Protein AF-A0A8J6HE22-F1 (afdb_monomer_lite)

Structure (mmCIF, N/CA/C/O backbone):
data_AF-A0A8J6HE22-F1
#
_entry.id   AF-A0A8J6HE22-F1
#
loop_
_atom_site.group_PDB
_atom_site.id
_atom_site.type_symbol
_atom_site.label_atom_id
_atom_site.label_alt_id
_atom_site.label_comp_id
_atom_site.label_asym_id
_atom_site.label_entity_id
_atom_site.label_seq_id
_atom_site.pdbx_PDB_ins_code
_atom_site.Cartn_x
_atom_site.Cartn_y
_atom_site.Cartn_z
_atom_site.occupancy
_atom_site.B_iso_or_equiv
_atom_site.auth_seq_id
_atom_site.auth_comp_id
_atom_site.auth_asym_id
_atom_site.auth_atom_id
_atom_site.pdbx_PDB_model_num
ATOM 1 N N . MET A 1 1 ? -11.935 52.766 32.616 1.00 39.97 1 MET A N 1
ATOM 2 C CA . MET A 1 1 ? -11.431 52.903 31.228 1.00 39.97 1 MET A CA 1
ATOM 3 C C . MET A 1 1 ? -12.628 52.879 30.288 1.00 39.97 1 MET A C 1
ATOM 5 O O . MET A 1 1 ? -13.626 52.267 30.648 1.00 39.97 1 MET A O 1
ATOM 9 N N . GLY A 1 2 ? -12.591 53.626 29.182 1.00 38.62 2 GLY A N 1
ATOM 10 C CA . GLY A 1 2 ? -13.782 53.897 28.365 1.00 38.62 2 GLY A CA 1
ATOM 11 C C . GLY A 1 2 ? -14.165 52.766 27.407 1.00 38.62 2 GLY A C 1
ATOM 12 O O . GLY A 1 2 ? -13.297 52.061 26.900 1.00 38.62 2 GLY A O 1
ATOM 13 N N . CYS A 1 3 ? -15.462 52.638 27.118 1.00 46.25 3 CYS A N 1
ATOM 14 C CA . CYS A 1 3 ? -15.963 51.803 26.024 1.00 46.25 3 CYS A CA 1
ATOM 15 C C . CYS A 1 3 ? -15.715 52.510 24.683 1.00 46.25 3 CYS A C 1
ATOM 17 O O . CYS A 1 3 ? -16.585 53.217 24.178 1.00 46.25 3 CYS A O 1
ATOM 19 N N . ALA A 1 4 ? -14.515 52.345 24.126 1.00 43.78 4 ALA A N 1
ATOM 20 C CA . ALA A 1 4 ? -14.193 52.792 22.776 1.00 43.78 4 ALA A CA 1
ATOM 21 C C . ALA A 1 4 ? -14.476 51.667 21.767 1.00 43.78 4 ALA A C 1
ATOM 23 O O . ALA A 1 4 ? -14.020 50.541 21.937 1.00 43.78 4 ALA A O 1
ATOM 24 N N . VAL A 1 5 ? -15.258 52.012 20.745 1.00 49.03 5 VAL A N 1
ATOM 25 C CA . VAL A 1 5 ? -15.648 51.228 19.562 1.00 49.03 5 VAL A CA 1
ATOM 26 C C . VAL A 1 5 ? -14.655 50.115 19.184 1.00 49.03 5 VAL A C 1
ATOM 28 O O . VAL A 1 5 ? -13.551 50.406 18.732 1.00 49.03 5 VAL A O 1
ATOM 31 N N . SER A 1 6 ? -15.090 48.848 19.257 1.00 52.94 6 SER A N 1
ATOM 32 C CA . SER A 1 6 ? -14.436 47.754 18.521 1.00 52.94 6 SER A CA 1
ATOM 33 C C . SER A 1 6 ? -14.468 48.103 17.034 1.00 52.94 6 SER A C 1
ATOM 35 O O . SER A 1 6 ? 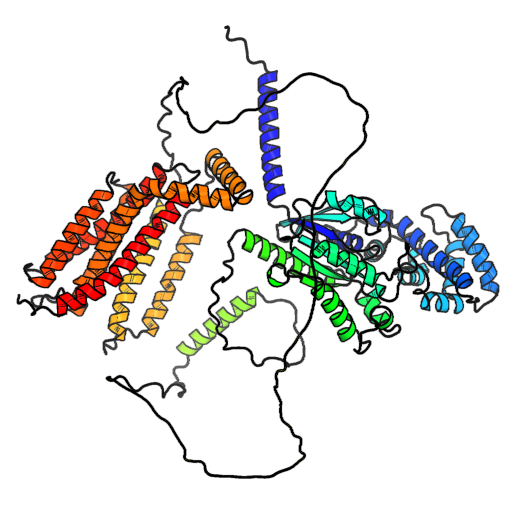-15.564 48.259 16.477 1.00 52.94 6 SER A O 1
ATOM 37 N N . THR A 1 7 ? -13.314 48.261 16.396 1.00 60.81 7 THR A N 1
ATOM 38 C CA . THR A 1 7 ? -13.259 48.725 15.009 1.00 60.81 7 THR A CA 1
ATOM 39 C C . THR A 1 7 ? -13.846 47.675 14.063 1.00 60.81 7 THR A C 1
ATOM 41 O O . THR A 1 7 ? -13.956 46.490 14.393 1.00 60.81 7 THR A O 1
ATOM 44 N N . THR A 1 8 ? -14.233 48.089 12.855 1.00 58.00 8 THR A N 1
ATOM 45 C CA . THR A 1 8 ? -14.614 47.137 11.798 1.00 58.00 8 THR A CA 1
ATOM 46 C C . THR A 1 8 ? -13.475 46.162 11.496 1.00 58.00 8 THR A C 1
ATOM 48 O O . THR A 1 8 ? -13.736 44.974 11.329 1.00 58.00 8 THR A O 1
ATOM 51 N N . GLY A 1 9 ? -12.222 46.629 11.562 1.00 59.81 9 GLY A N 1
ATOM 52 C CA . GLY A 1 9 ? -11.023 45.799 11.445 1.00 59.81 9 GLY A CA 1
ATOM 53 C C . GLY A 1 9 ? -10.932 44.684 12.492 1.00 59.81 9 GLY A C 1
ATOM 54 O O . GLY A 1 9 ? -10.594 43.561 12.134 1.00 59.81 9 GLY A O 1
ATOM 55 N N . ASP A 1 10 ? -11.306 44.934 13.752 1.00 68.25 10 ASP A N 1
ATOM 56 C CA . ASP A 1 10 ? -11.305 43.902 14.807 1.00 68.25 10 ASP A CA 1
ATOM 57 C C . ASP A 1 10 ? -12.350 42.806 14.538 1.00 68.25 10 ASP A C 1
ATOM 59 O O . ASP A 1 10 ? -12.111 41.616 14.776 1.00 68.25 10 ASP A O 1
ATOM 63 N N . LYS A 1 11 ? -13.515 43.192 14.000 1.00 72.94 11 LYS A N 1
ATOM 64 C CA . LYS A 1 11 ? -14.567 42.246 13.599 1.00 72.94 11 LYS A CA 1
ATOM 65 C C . LYS A 1 11 ? -14.156 41.444 12.368 1.00 72.94 11 LYS A C 1
ATOM 67 O O . LYS A 1 11 ? -14.253 40.221 12.399 1.00 72.94 11 LYS A O 1
ATOM 72 N N . GLU A 1 12 ? -13.612 42.095 11.342 1.00 79.06 12 GLU A N 1
ATOM 73 C CA . GLU A 1 12 ? -13.053 41.411 10.172 1.00 79.06 12 GLU A CA 1
ATOM 74 C C . GLU A 1 12 ? -11.907 40.464 10.548 1.00 79.06 12 GLU A C 1
ATOM 76 O O . GLU A 1 12 ? -11.854 39.346 10.045 1.00 79.06 12 GLU A O 1
ATOM 81 N N . ALA A 1 13 ? -11.006 40.861 11.450 1.00 78.81 13 ALA A N 1
ATOM 82 C CA . ALA A 1 13 ? -9.937 39.999 11.948 1.00 78.81 13 ALA A CA 1
ATOM 83 C C . ALA A 1 13 ? -10.504 38.785 12.702 1.00 78.81 13 ALA A C 1
ATOM 85 O O . ALA A 1 13 ? -10.056 37.659 12.482 1.00 78.81 13 ALA A O 1
ATOM 86 N N . THR A 1 14 ? -11.543 38.987 13.518 1.00 81.88 14 THR A N 1
ATOM 87 C CA . THR A 1 14 ? -12.257 37.904 14.212 1.00 81.88 14 THR A CA 1
ATOM 88 C C . THR A 1 14 ? -12.936 36.944 13.227 1.00 81.88 14 THR A C 1
ATOM 90 O O . THR A 1 14 ? -12.889 35.730 13.420 1.00 81.88 14 THR A O 1
ATOM 93 N N . GLU A 1 15 ? -13.549 37.447 12.154 1.00 86.38 15 GLU A N 1
ATOM 94 C CA . GLU A 1 15 ? -14.181 36.616 11.120 1.00 86.38 15 GLU A CA 1
ATOM 95 C C . GLU A 1 15 ? -13.159 35.885 10.241 1.00 86.38 15 GLU A C 1
ATOM 97 O O . GLU A 1 15 ? -13.361 34.712 9.925 1.00 86.38 15 GLU A O 1
ATOM 102 N N . ARG A 1 16 ? -12.026 36.524 9.919 1.00 88.94 16 ARG A N 1
ATOM 103 C CA . ARG A 1 16 ? -10.885 35.889 9.240 1.00 88.94 16 ARG A CA 1
ATOM 104 C C . ARG A 1 16 ? -10.274 34.786 10.106 1.00 88.94 16 ARG A C 1
ATOM 106 O O . ARG A 1 16 ? -10.070 33.695 9.584 1.00 88.94 16 ARG A O 1
ATOM 113 N N . SER A 1 17 ? -10.084 35.006 11.413 1.00 90.81 17 SER A N 1
ATOM 114 C CA . SER A 1 17 ? -9.669 33.948 12.353 1.00 90.81 17 SER A CA 1
ATOM 115 C C . SER A 1 17 ? -10.677 32.803 12.350 1.00 90.81 17 SER A C 1
ATOM 117 O O . SER A 1 17 ? -10.320 31.691 11.994 1.00 90.81 17 SER A O 1
ATOM 119 N N . LYS A 1 18 ? -11.971 33.081 12.564 1.00 89.56 18 LYS A N 1
ATOM 120 C CA . LYS A 1 18 ? -13.043 32.068 12.502 1.00 89.56 18 LYS A CA 1
ATOM 121 C C . LYS A 1 18 ? -13.182 31.375 11.143 1.00 89.56 18 LYS A C 1
ATOM 123 O O . LYS A 1 18 ? -13.880 30.364 11.057 1.00 89.56 18 LYS A O 1
ATOM 128 N N . LYS A 1 19 ? -12.613 31.914 10.061 1.00 91.75 19 LYS A N 1
ATOM 129 C CA . LYS A 1 19 ? -12.470 31.195 8.792 1.00 91.75 19 LYS A CA 1
ATOM 130 C C . LYS A 1 19 ? -11.248 30.277 8.841 1.00 91.75 19 LYS A C 1
ATOM 132 O O . LYS A 1 19 ? -11.425 29.080 8.665 1.00 91.75 19 LYS A O 1
ATOM 137 N N . ILE A 1 20 ? -10.071 30.805 9.176 1.00 91.81 20 ILE A N 1
ATOM 138 C CA . ILE A 1 20 ? -8.823 30.039 9.335 1.00 91.81 20 ILE A CA 1
ATOM 139 C C . ILE A 1 20 ? -9.019 28.858 10.301 1.00 91.81 20 ILE A C 1
ATOM 141 O O . ILE A 1 20 ? -8.655 27.740 9.968 1.00 91.81 20 ILE A O 1
ATOM 145 N N . ASP A 1 21 ? -9.685 29.059 11.438 1.00 90.00 21 ASP A N 1
ATOM 146 C CA . ASP A 1 21 ? -9.988 28.019 12.429 1.00 90.00 21 ASP A CA 1
ATOM 147 C C . ASP A 1 21 ? -10.912 26.912 11.879 1.00 90.00 21 ASP A C 1
ATOM 149 O O . ASP A 1 21 ? -10.826 25.762 12.311 1.00 90.00 21 ASP A O 1
ATOM 153 N N . ARG A 1 22 ? -11.796 27.227 10.919 1.00 89.19 22 ARG A N 1
ATOM 154 C CA . ARG A 1 22 ? -12.641 26.236 10.223 1.00 89.19 22 ARG A CA 1
ATOM 155 C C . ARG A 1 22 ? -11.882 25.528 9.109 1.00 89.19 22 ARG A C 1
ATOM 157 O O . ARG A 1 22 ? -11.981 24.308 9.011 1.00 89.19 22 ARG A O 1
ATOM 164 N N . ASP A 1 23 ? -11.112 26.271 8.321 1.00 88.12 23 ASP A N 1
ATOM 165 C CA . ASP A 1 23 ? -10.277 25.733 7.249 1.00 88.12 23 ASP A CA 1
ATOM 166 C C . ASP A 1 23 ? -9.243 24.747 7.849 1.00 88.12 23 ASP A C 1
ATOM 168 O O . ASP A 1 23 ? -9.162 23.603 7.408 1.00 88.12 23 ASP A O 1
ATOM 172 N N . LEU A 1 24 ? -8.583 25.113 8.960 1.00 88.38 24 LEU A N 1
ATOM 173 C CA . LEU A 1 24 ? -7.661 24.260 9.728 1.00 88.38 24 LEU A CA 1
ATOM 174 C C . LEU A 1 24 ? -8.322 23.010 10.331 1.00 88.38 24 LEU A C 1
ATOM 176 O O . LEU A 1 24 ? -7.697 21.951 10.351 1.00 88.38 24 LEU A O 1
ATOM 180 N N . ARG A 1 25 ? -9.569 23.094 10.822 1.00 80.69 25 ARG A N 1
ATOM 181 C CA . ARG A 1 25 ? -10.318 21.906 11.284 1.00 80.69 25 ARG A CA 1
ATOM 182 C C . ARG A 1 25 ? -10.608 20.962 10.120 1.00 80.69 25 ARG A C 1
ATOM 184 O O . ARG A 1 25 ? -10.301 19.777 10.210 1.00 80.69 25 ARG A O 1
ATOM 191 N N . ALA A 1 26 ? -11.123 21.493 9.012 1.00 80.06 26 ALA A N 1
ATOM 192 C CA . ALA A 1 26 ? -11.449 20.707 7.828 1.00 80.06 26 ALA A CA 1
ATOM 193 C C . ALA A 1 26 ? -10.200 20.099 7.160 1.00 80.06 26 ALA A C 1
ATOM 195 O O . ALA A 1 26 ? -10.283 19.008 6.596 1.00 80.06 26 ALA A O 1
ATOM 196 N N . ASP A 1 27 ? -9.057 20.790 7.190 1.00 77.31 27 ASP A N 1
ATOM 197 C CA . ASP A 1 27 ? -7.761 20.253 6.757 1.00 77.31 27 ASP A CA 1
ATOM 198 C C . ASP A 1 27 ? -7.246 19.193 7.745 1.00 77.31 27 ASP A C 1
ATOM 200 O O . ASP A 1 27 ? -6.730 18.164 7.316 1.00 77.31 27 ASP A O 1
ATOM 204 N N . GLY A 1 28 ? -7.436 19.387 9.055 1.00 80.56 28 GLY A N 1
ATOM 205 C CA . GLY A 1 28 ? -7.073 18.421 10.095 1.00 80.56 28 GLY A CA 1
ATOM 206 C C . GLY A 1 28 ? -7.845 17.101 10.004 1.00 80.56 28 GLY A C 1
ATOM 207 O O . GLY A 1 28 ? -7.243 16.033 10.093 1.00 80.56 28 GLY A O 1
ATOM 208 N N . GLU A 1 29 ? -9.156 17.151 9.760 1.00 77.94 29 GLU A N 1
ATOM 209 C CA . GLU A 1 29 ? -10.004 15.966 9.549 1.00 77.94 29 GLU A CA 1
ATOM 210 C C . GLU A 1 29 ? -9.627 15.207 8.266 1.00 77.94 29 GLU A C 1
ATOM 212 O O . GLU A 1 29 ? -9.533 13.974 8.268 1.00 77.94 29 GLU A O 1
ATOM 217 N N . ARG A 1 30 ? -9.317 15.933 7.181 1.00 74.00 30 ARG A N 1
ATOM 218 C CA . ARG A 1 30 ? -8.775 15.345 5.944 1.00 74.00 30 ARG A CA 1
ATOM 219 C C . ARG A 1 30 ? -7.392 14.724 6.175 1.00 74.00 30 ARG A C 1
ATOM 221 O O . ARG A 1 30 ? -7.173 13.579 5.801 1.00 74.00 30 ARG A O 1
ATOM 228 N N . ALA A 1 31 ? -6.487 15.407 6.872 1.00 74.00 31 ALA A N 1
ATOM 229 C CA . ALA A 1 31 ? -5.149 14.898 7.186 1.00 74.00 31 ALA A CA 1
ATOM 230 C C . ALA A 1 31 ? -5.146 13.709 8.170 1.00 74.00 31 ALA A C 1
ATOM 232 O O . ALA A 1 31 ? -4.191 12.930 8.172 1.00 74.00 31 ALA A O 1
ATOM 233 N N . ALA A 1 32 ? -6.192 13.559 8.992 1.00 73.19 32 ALA A N 1
ATOM 234 C CA . ALA A 1 32 ? -6.395 12.416 9.886 1.00 73.19 32 ALA A CA 1
ATOM 235 C C . ALA A 1 32 ? -7.007 11.187 9.183 1.00 73.19 32 ALA A C 1
ATOM 237 O O . ALA A 1 32 ? -6.865 10.071 9.679 1.00 73.19 32 ALA A O 1
ATOM 238 N N . SER A 1 33 ? -7.667 11.382 8.036 1.00 74.69 33 SER A N 1
ATOM 239 C CA . SER A 1 33 ? -8.229 10.317 7.187 1.00 74.69 33 SER A CA 1
ATOM 240 C C . SER A 1 33 ? -7.356 9.974 5.965 1.00 74.69 33 SER A C 1
ATOM 242 O O . SER A 1 33 ? -7.643 9.020 5.242 1.00 74.69 33 SER A O 1
ATOM 244 N N . GLU A 1 34 ? -6.264 10.713 5.755 1.00 84.62 34 GLU A N 1
ATOM 245 C CA . GLU A 1 34 ? -5.299 10.531 4.668 1.00 84.62 34 GLU A CA 1
ATOM 246 C C . GLU A 1 34 ? -4.306 9.384 4.944 1.00 84.62 34 GLU A C 1
ATOM 248 O O . GLU A 1 34 ? -3.526 9.412 5.900 1.00 84.62 34 GLU A O 1
ATOM 253 N N . VAL A 1 35 ? -4.281 8.387 4.056 1.00 87.94 35 VAL A N 1
ATOM 254 C CA . VAL A 1 35 ? -3.356 7.247 4.108 1.00 87.94 35 VAL A CA 1
ATOM 255 C C . VAL A 1 35 ? -2.028 7.620 3.449 1.00 87.94 35 VAL A C 1
ATOM 257 O O . VAL A 1 35 ? -1.958 7.853 2.241 1.00 87.94 35 VAL A O 1
ATOM 260 N N . LYS A 1 36 ? -0.947 7.633 4.235 1.00 90.44 36 LYS A N 1
ATOM 261 C CA . LYS A 1 36 ? 0.390 8.055 3.791 1.00 90.44 36 LYS A CA 1
ATOM 262 C C . LYS A 1 36 ? 1.243 6.851 3.406 1.00 90.44 36 LYS A C 1
ATOM 264 O O . LYS A 1 36 ? 1.572 6.017 4.255 1.00 90.44 36 LYS A O 1
ATOM 269 N N . LEU A 1 37 ? 1.602 6.774 2.124 1.00 92.12 37 LEU A N 1
ATOM 270 C CA . LEU A 1 37 ? 2.366 5.680 1.523 1.00 92.12 37 LEU A CA 1
ATOM 271 C C . LEU A 1 37 ? 3.752 6.148 1.085 1.00 92.12 37 LEU A C 1
ATOM 273 O O . LEU A 1 37 ? 3.875 7.043 0.253 1.00 92.12 37 LEU A O 1
ATOM 277 N N . LEU A 1 38 ? 4.800 5.506 1.597 1.00 94.31 38 LEU A N 1
ATOM 278 C CA . LEU A 1 38 ? 6.182 5.836 1.247 1.00 94.31 38 LEU A CA 1
ATOM 279 C C . LEU A 1 38 ? 6.786 4.763 0.329 1.00 94.31 38 LEU A C 1
ATOM 281 O O . LEU A 1 38 ? 6.935 3.608 0.740 1.00 94.31 38 LEU A O 1
ATOM 285 N N . LEU A 1 39 ? 7.154 5.136 -0.902 1.00 94.50 39 LEU A N 1
ATOM 286 C CA . LEU A 1 39 ? 7.828 4.240 -1.844 1.00 94.50 39 LEU A CA 1
ATOM 287 C C . LEU A 1 39 ? 9.339 4.227 -1.579 1.00 94.50 39 LEU A C 1
ATOM 289 O O . LEU A 1 39 ? 10.028 5.209 -1.837 1.00 94.50 39 LEU A O 1
ATOM 293 N N . LEU A 1 40 ? 9.886 3.101 -1.115 1.00 95.50 40 LEU A N 1
ATOM 294 C CA . LEU A 1 40 ? 11.324 2.938 -0.853 1.00 95.50 40 LEU A CA 1
ATOM 295 C C . LEU A 1 40 ? 11.959 1.866 -1.748 1.00 95.50 40 LEU A C 1
ATOM 297 O O . LEU A 1 40 ? 11.277 1.104 -2.428 1.00 95.50 40 LEU A O 1
ATOM 301 N N . GLY A 1 41 ? 13.291 1.828 -1.778 1.00 95.25 41 GLY A N 1
ATOM 302 C CA . GLY A 1 41 ? 14.076 0.842 -2.531 1.00 95.25 41 GLY A CA 1
ATOM 303 C C . GLY A 1 41 ? 15.144 1.473 -3.424 1.00 95.25 41 GLY A C 1
ATOM 304 O O . GLY A 1 41 ? 15.214 2.698 -3.555 1.00 95.25 41 GLY A O 1
ATOM 305 N N . ALA A 1 42 ? 15.970 0.627 -4.037 1.00 93.31 42 ALA A N 1
ATOM 306 C CA . ALA A 1 42 ? 17.164 1.020 -4.786 1.00 93.31 42 ALA A CA 1
ATOM 307 C C . ALA A 1 42 ? 16.882 1.906 -6.023 1.00 93.31 42 ALA A C 1
ATOM 309 O O . ALA A 1 42 ? 15.734 2.168 -6.407 1.00 93.31 42 ALA A O 1
ATOM 310 N N . GLY A 1 43 ? 17.949 2.379 -6.674 1.00 88.88 43 GLY 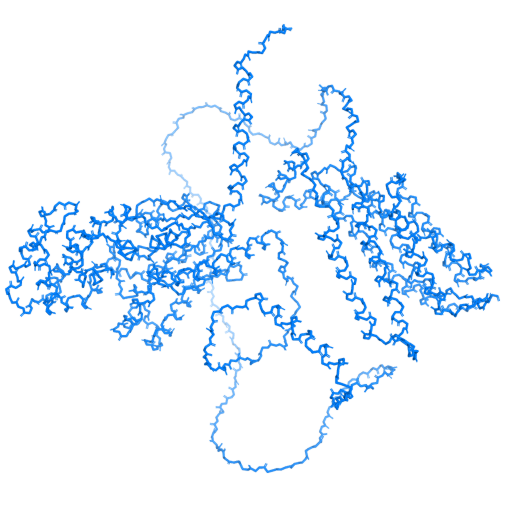A N 1
ATOM 311 C CA . GLY A 1 43 ? 17.852 2.974 -8.007 1.00 88.88 43 GLY A CA 1
ATOM 312 C C . GLY A 1 43 ? 17.174 2.008 -8.986 1.00 88.88 43 GLY A C 1
ATOM 313 O O . GLY A 1 43 ? 17.334 0.796 -8.883 1.00 88.88 43 GLY A O 1
ATOM 314 N N . GLU A 1 44 ? 16.385 2.543 -9.920 1.00 89.00 44 GLU A N 1
ATOM 315 C CA . GLU A 1 44 ? 15.758 1.773 -11.010 1.00 89.00 44 GLU A CA 1
ATOM 316 C C . GLU A 1 44 ? 14.773 0.661 -10.580 1.00 89.00 44 GLU A C 1
ATOM 318 O O . GLU A 1 44 ? 14.311 -0.095 -11.432 1.00 89.00 44 GLU A O 1
ATOM 323 N N . SER A 1 45 ? 14.387 0.552 -9.300 1.00 93.75 45 SER A N 1
ATOM 324 C CA . SER A 1 45 ? 13.510 -0.536 -8.821 1.00 93.75 45 SER A CA 1
ATOM 325 C C . SER A 1 45 ? 12.027 -0.424 -9.217 1.00 93.75 45 SER A C 1
ATOM 327 O O . SER A 1 45 ? 11.240 -1.330 -8.939 1.00 93.75 45 SER A O 1
ATOM 329 N N . GLY A 1 46 ? 11.643 0.654 -9.909 1.00 92.69 46 GLY A N 1
ATOM 330 C CA . GLY A 1 46 ? 10.307 0.851 -10.488 1.00 92.69 46 GLY A CA 1
ATOM 331 C C . GLY A 1 46 ? 9.316 1.665 -9.649 1.00 92.69 46 GLY A C 1
ATOM 332 O O . GLY A 1 46 ? 8.157 1.748 -10.041 1.00 92.69 46 GLY A O 1
ATOM 333 N N . LYS A 1 47 ? 9.749 2.301 -8.547 1.00 93.19 47 LYS A N 1
ATOM 334 C CA . LYS A 1 47 ? 8.906 3.185 -7.707 1.00 93.19 47 LYS A CA 1
ATOM 335 C C . LYS A 1 47 ? 8.099 4.202 -8.527 1.00 93.19 47 LYS A C 1
ATOM 337 O O . LYS A 1 47 ? 6.876 4.187 -8.499 1.00 93.19 47 LYS A O 1
ATOM 342 N N . SER A 1 48 ? 8.776 5.012 -9.338 1.00 93.31 48 SER A N 1
ATOM 343 C CA . SER A 1 48 ? 8.134 6.036 -10.172 1.00 93.31 48 SER A CA 1
ATOM 344 C C . SER A 1 48 ? 7.191 5.437 -11.224 1.00 93.31 48 SER A C 1
ATOM 346 O O . SER A 1 48 ? 6.196 6.055 -11.579 1.00 93.31 48 SER A O 1
ATOM 348 N N . THR A 1 49 ? 7.446 4.210 -11.695 1.00 93.81 49 THR A N 1
ATOM 349 C CA . THR A 1 49 ? 6.516 3.479 -12.574 1.00 93.81 49 THR A CA 1
ATOM 350 C C . THR A 1 49 ? 5.236 3.083 -11.831 1.00 93.81 49 THR A C 1
ATOM 352 O O . THR A 1 49 ? 4.162 3.140 -12.416 1.00 93.81 49 THR A O 1
ATOM 355 N N . ILE A 1 50 ? 5.317 2.752 -10.538 1.00 92.75 50 ILE A N 1
ATOM 356 C CA . ILE A 1 50 ? 4.140 2.478 -9.699 1.00 92.75 50 ILE A CA 1
ATOM 357 C C . ILE A 1 50 ? 3.316 3.756 -9.485 1.00 92.75 50 ILE A C 1
ATOM 359 O O . ILE A 1 50 ? 2.101 3.693 -9.627 1.00 92.75 50 ILE A O 1
ATOM 363 N N . VAL A 1 51 ? 3.940 4.923 -9.262 1.00 90.75 51 VAL A N 1
ATOM 364 C CA . VAL A 1 51 ? 3.207 6.213 -9.225 1.00 90.75 51 VAL A CA 1
ATOM 365 C C . VAL A 1 51 ? 2.487 6.481 -10.549 1.00 90.75 51 VAL A C 1
ATOM 367 O O . VAL A 1 51 ? 1.298 6.789 -10.550 1.00 90.75 51 VAL A O 1
ATOM 370 N N . LYS A 1 52 ? 3.171 6.288 -11.687 1.00 91.75 52 LYS A N 1
ATOM 371 C CA . LYS A 1 52 ? 2.556 6.413 -13.020 1.00 91.75 52 LYS A CA 1
ATOM 372 C C . LYS A 1 52 ? 1.357 5.467 -13.202 1.00 91.75 52 LYS A C 1
ATOM 374 O O . LYS A 1 52 ? 0.372 5.855 -13.822 1.00 91.75 52 LYS A O 1
ATOM 379 N N . GLN A 1 53 ? 1.401 4.257 -12.631 1.00 91.50 53 GLN A N 1
ATOM 380 C CA . GLN A 1 53 ? 0.248 3.346 -12.606 1.00 91.50 53 GLN A CA 1
ATOM 381 C C . GLN A 1 53 ? -0.888 3.845 -11.701 1.00 91.50 53 GLN A C 1
ATOM 383 O O . GLN A 1 53 ? -2.043 3.684 -12.079 1.00 91.50 53 GLN A O 1
ATOM 388 N N . MET A 1 54 ? -0.614 4.480 -10.553 1.00 88.38 54 MET A N 1
ATOM 389 C CA . MET A 1 54 ? -1.682 5.048 -9.708 1.00 88.38 54 MET A CA 1
ATOM 390 C C . MET A 1 54 ? -2.516 6.073 -10.487 1.00 88.38 54 MET A C 1
ATOM 392 O O . MET A 1 54 ? -3.741 6.000 -10.445 1.00 88.38 54 MET A O 1
ATOM 396 N N . LYS A 1 55 ? -1.878 6.936 -11.293 1.00 88.12 55 LYS A N 1
ATOM 397 C CA . LYS A 1 55 ? -2.596 7.868 -12.180 1.00 88.12 55 LYS A CA 1
ATOM 398 C C . LYS A 1 55 ? -3.462 7.152 -13.229 1.00 88.12 55 LYS A C 1
ATOM 400 O O . LYS A 1 55 ? -4.578 7.577 -13.511 1.00 88.12 55 LYS A O 1
ATOM 405 N N . ILE A 1 56 ? -2.975 6.047 -13.797 1.00 89.12 56 ILE A N 1
ATOM 406 C CA . ILE A 1 56 ? -3.713 5.246 -14.795 1.00 89.12 56 ILE A CA 1
ATOM 407 C C . ILE A 1 56 ? -4.904 4.492 -14.174 1.00 89.12 56 ILE A C 1
ATOM 409 O O . ILE A 1 56 ? -5.920 4.316 -14.842 1.00 89.12 56 ILE A O 1
ATOM 413 N N . ILE A 1 57 ? -4.797 4.047 -12.918 1.00 86.62 57 ILE A N 1
ATOM 414 C CA . ILE A 1 57 ? -5.794 3.177 -12.263 1.00 86.62 57 ILE A CA 1
ATOM 415 C C . ILE A 1 57 ? -6.809 3.977 -11.419 1.00 86.62 57 ILE A C 1
ATOM 417 O O . ILE A 1 57 ? -7.940 3.522 -11.233 1.00 86.62 57 ILE A O 1
ATOM 421 N N . HIS A 1 58 ? -6.427 5.146 -10.889 1.00 82.62 58 HIS A N 1
ATOM 422 C CA . HIS A 1 58 ? -7.212 5.904 -9.900 1.00 82.62 58 HIS A CA 1
ATOM 423 C C . HIS A 1 58 ? -7.528 7.361 -10.290 1.00 82.62 58 HIS A C 1
ATOM 425 O O . HIS A 1 58 ? -8.290 8.017 -9.582 1.00 82.62 58 HIS A O 1
ATOM 431 N N . GLU A 1 59 ? -6.999 7.861 -11.409 1.00 81.75 59 GLU A N 1
ATOM 432 C CA . GLU A 1 59 ? -7.386 9.147 -12.012 1.00 81.75 59 GLU A CA 1
ATOM 433 C C . GLU A 1 59 ? -7.937 8.915 -13.437 1.00 81.75 59 GLU A C 1
ATOM 435 O O . GLU A 1 59 ? -8.338 7.808 -13.794 1.00 81.75 59 GLU A O 1
ATOM 440 N N . THR A 1 60 ? -7.958 9.946 -14.287 1.00 82.81 60 THR A N 1
ATOM 441 C CA . THR A 1 60 ? -8.333 9.843 -15.711 1.00 82.81 60 THR A CA 1
ATOM 442 C C . THR A 1 60 ? -7.222 9.267 -16.604 1.00 82.81 60 THR A C 1
ATOM 444 O O . THR A 1 60 ? -7.356 9.269 -17.828 1.00 82.81 60 THR A O 1
ATOM 447 N N . GLY A 1 61 ? -6.117 8.787 -16.023 1.00 86.62 61 GLY A N 1
ATOM 448 C CA . GLY A 1 61 ? -4.899 8.434 -16.748 1.00 86.62 61 GLY A CA 1
ATOM 449 C C . GLY A 1 61 ? -4.152 9.655 -17.285 1.00 86.62 61 GLY A C 1
ATOM 450 O O . GLY A 1 61 ? -4.299 10.767 -16.779 1.00 86.62 61 GLY A O 1
ATOM 451 N N . TYR A 1 62 ? -3.322 9.437 -18.305 1.00 89.69 62 TYR A N 1
ATOM 452 C CA . TYR A 1 62 ? -2.605 10.517 -18.988 1.00 89.69 62 TYR A CA 1
ATOM 453 C C . TYR A 1 62 ? -3.452 11.113 -20.109 1.00 89.69 62 TYR A C 1
ATOM 455 O O . TYR A 1 62 ? -3.988 10.365 -20.934 1.00 89.69 62 TYR A O 1
ATOM 463 N N . SER A 1 63 ? -3.541 12.446 -20.156 1.00 92.06 63 SER A N 1
ATOM 464 C CA . SER A 1 63 ? -4.164 13.149 -21.283 1.00 92.06 63 SER A CA 1
ATOM 465 C C . SER A 1 63 ? -3.289 13.056 -22.542 1.00 92.06 63 SER A C 1
ATOM 467 O O . SER A 1 63 ? -2.111 12.693 -22.480 1.00 92.06 63 SER A O 1
ATOM 469 N N . LYS A 1 64 ? -3.846 13.400 -23.707 1.00 92.06 64 LYS A N 1
ATOM 470 C CA . LYS A 1 64 ? -3.095 13.420 -24.973 1.00 92.06 64 LYS A CA 1
ATOM 471 C C . LYS A 1 64 ? -1.941 14.432 -24.916 1.00 92.06 64 LYS A C 1
ATOM 473 O O . LYS A 1 64 ? -0.842 14.145 -25.379 1.00 92.06 64 LYS A O 1
ATOM 478 N N . GLU A 1 65 ? -2.201 15.577 -24.300 1.00 93.06 65 GLU A N 1
ATOM 479 C CA . GLU A 1 65 ? -1.295 16.708 -24.110 1.00 93.06 65 GLU A CA 1
ATOM 480 C C . GLU A 1 65 ? -0.182 16.357 -23.109 1.00 93.06 65 GLU A C 1
ATOM 482 O O . GLU A 1 65 ? 0.983 16.680 -23.331 1.00 93.06 65 GLU A O 1
ATOM 487 N N . GLU A 1 66 ? -0.505 15.625 -22.036 1.00 92.19 66 GLU A N 1
ATOM 488 C CA . GLU A 1 66 ? 0.499 15.080 -21.113 1.00 92.19 66 GLU A CA 1
ATOM 489 C C . GLU A 1 66 ? 1.365 14.003 -21.778 1.00 92.19 66 GLU A C 1
ATOM 491 O O . GLU A 1 66 ? 2.583 14.001 -21.614 1.00 92.19 66 GLU A O 1
ATOM 496 N N . CYS A 1 67 ? 0.769 13.099 -22.562 1.00 93.81 67 CYS A N 1
ATOM 497 C CA . CYS A 1 67 ? 1.520 12.124 -23.352 1.00 93.81 67 CYS A CA 1
ATOM 498 C C . CYS A 1 67 ? 2.485 12.805 -24.334 1.00 93.81 67 CYS A C 1
ATOM 500 O O . CYS A 1 67 ? 3.617 12.349 -24.490 1.00 93.81 67 CYS A O 1
ATOM 502 N N . GLU A 1 68 ? 2.077 13.909 -24.962 1.00 93.25 68 GLU A N 1
ATOM 503 C CA . GLU A 1 68 ? 2.927 14.692 -25.862 1.00 93.25 68 GLU A CA 1
ATOM 504 C C . GLU A 1 68 ? 4.132 15.320 -25.133 1.00 93.25 68 GLU A C 1
ATOM 506 O O . GLU A 1 68 ? 5.245 15.267 -25.655 1.00 93.25 68 GLU A O 1
ATOM 511 N N . GLN A 1 69 ? 3.981 15.762 -23.877 1.00 93.44 69 GLN A N 1
ATOM 512 C CA . GLN A 1 69 ? 5.109 16.214 -23.038 1.00 93.44 69 GLN A CA 1
ATOM 513 C C . GLN A 1 69 ? 6.144 15.106 -22.750 1.00 93.44 69 GLN A C 1
ATOM 515 O O . GLN A 1 69 ? 7.319 15.399 -22.532 1.00 93.44 69 GLN A O 1
ATOM 520 N N . TYR A 1 70 ? 5.760 13.824 -22.796 1.00 94.56 70 TYR A N 1
ATOM 521 C CA . TYR A 1 70 ? 6.707 12.704 -22.688 1.00 94.56 70 TYR A CA 1
ATOM 522 C C . TYR A 1 70 ? 7.425 12.368 -24.007 1.00 94.56 70 TYR A C 1
ATOM 524 O O . TYR A 1 70 ? 8.358 11.559 -23.990 1.00 94.56 70 TYR A O 1
ATOM 532 N N . ARG A 1 71 ? 7.050 12.968 -25.147 1.00 93.81 71 ARG A N 1
ATOM 533 C CA . ARG A 1 71 ? 7.636 12.661 -26.466 1.00 93.81 71 ARG A CA 1
ATOM 534 C C . ARG A 1 71 ? 9.153 12.933 -26.525 1.00 93.81 71 ARG A C 1
ATOM 536 O O . ARG A 1 71 ? 9.868 12.000 -26.904 1.00 93.81 71 ARG A O 1
ATOM 543 N N . PRO A 1 72 ? 9.683 14.079 -26.038 1.00 93.62 72 PRO A N 1
ATOM 544 C CA . PRO A 1 72 ? 11.129 14.296 -25.919 1.00 93.62 72 PRO A CA 1
ATOM 545 C C . PRO A 1 72 ? 11.835 13.248 -25.053 1.00 93.62 72 PRO A C 1
ATOM 547 O O . PRO A 1 72 ? 12.921 12.775 -25.389 1.00 93.62 72 PRO A O 1
ATOM 550 N N . VAL A 1 73 ? 11.196 12.828 -23.955 1.00 94.19 73 VAL A N 1
ATOM 551 C CA . VAL A 1 73 ? 11.754 11.839 -23.020 1.00 94.19 73 VAL A CA 1
ATOM 552 C C . VAL A 1 73 ? 11.856 10.460 -23.675 1.00 94.19 73 VAL A C 1
ATOM 554 O O . VAL A 1 73 ? 12.873 9.787 -23.512 1.00 94.19 73 VAL A O 1
ATOM 557 N N . VAL A 1 74 ? 10.848 10.046 -24.456 1.00 95.62 74 VAL A N 1
ATOM 558 C CA . VAL A 1 74 ? 10.895 8.801 -25.246 1.00 95.62 74 VAL A CA 1
ATOM 559 C C . VAL A 1 74 ? 12.039 8.846 -26.259 1.00 95.62 74 VAL A C 1
ATOM 561 O O . VAL A 1 74 ? 12.830 7.903 -26.320 1.00 95.62 74 VAL A O 1
ATOM 564 N N . TYR A 1 75 ? 12.170 9.930 -27.027 1.00 94.88 75 TYR A N 1
ATOM 565 C CA . TYR A 1 75 ? 13.231 10.066 -28.030 1.00 94.88 75 TYR A CA 1
ATOM 566 C C . TYR A 1 75 ? 14.623 10.025 -27.386 1.00 94.88 75 TYR A C 1
ATOM 568 O O . TYR A 1 75 ? 15.440 9.175 -27.743 1.00 94.88 75 TYR A O 1
ATOM 576 N N . SER A 1 76 ? 14.850 10.849 -26.359 1.00 93.12 76 SER A N 1
ATOM 577 C CA . SER A 1 76 ? 16.097 10.895 -25.585 1.00 93.12 76 SER A CA 1
ATOM 578 C C . SER A 1 76 ? 16.453 9.525 -24.990 1.00 93.12 76 SER A C 1
ATOM 580 O O . SER A 1 76 ? 17.564 9.030 -25.177 1.00 93.12 76 SER A O 1
ATOM 582 N N . ASN A 1 77 ? 15.488 8.829 -24.373 1.00 94.38 77 ASN A N 1
ATOM 583 C CA . ASN A 1 77 ? 15.670 7.459 -23.878 1.00 94.38 77 ASN A CA 1
ATOM 584 C C . ASN A 1 77 ? 16.050 6.463 -24.989 1.00 94.38 77 ASN A C 1
ATOM 586 O O . ASN A 1 77 ? 16.861 5.567 -24.747 1.00 94.38 77 ASN A O 1
ATOM 590 N N . THR A 1 78 ? 15.475 6.594 -26.186 1.00 95.38 78 THR A N 1
ATOM 591 C CA . THR A 1 78 ? 15.726 5.687 -27.320 1.00 95.38 78 THR A CA 1
ATOM 592 C C . THR A 1 78 ? 17.130 5.902 -27.892 1.00 95.38 78 THR A C 1
ATOM 594 O O . THR A 1 78 ? 17.885 4.942 -28.056 1.00 95.38 78 THR A O 1
ATOM 597 N N . ILE A 1 79 ? 17.517 7.164 -28.111 1.00 94.31 79 ILE A N 1
ATOM 598 C CA . ILE A 1 79 ? 18.843 7.564 -28.605 1.00 94.31 79 ILE A CA 1
ATOM 599 C C . ILE A 1 79 ? 19.932 7.154 -27.603 1.00 94.31 79 ILE A C 1
ATOM 601 O O . ILE A 1 79 ? 20.892 6.478 -27.979 1.00 94.31 79 ILE A O 1
ATOM 605 N N . GLN A 1 80 ? 19.760 7.478 -26.316 1.00 93.62 80 GLN A N 1
ATOM 606 C CA . GLN A 1 80 ? 20.710 7.108 -25.259 1.00 93.62 80 GLN A CA 1
ATOM 607 C C . GLN A 1 80 ? 20.852 5.587 -25.098 1.00 93.62 80 GLN A C 1
ATOM 609 O O . GLN A 1 80 ? 21.955 5.110 -24.836 1.00 93.62 80 GLN A O 1
ATOM 614 N N . SER A 1 81 ? 19.773 4.816 -25.292 1.00 95.88 81 SER A N 1
ATOM 615 C CA . SER A 1 81 ? 19.826 3.349 -25.207 1.00 95.88 81 SER A CA 1
ATOM 616 C C . SER A 1 81 ? 20.715 2.746 -26.296 1.00 95.88 81 SER A C 1
ATOM 618 O O . SER A 1 81 ? 21.589 1.943 -25.977 1.00 95.88 81 SER A O 1
ATOM 620 N N . LEU A 1 82 ? 20.565 3.163 -27.561 1.00 96.38 82 LEU A N 1
ATOM 621 C CA . LEU A 1 82 ? 21.464 2.695 -28.623 1.00 96.38 82 LEU A CA 1
ATOM 622 C C . LEU A 1 82 ? 22.894 3.210 -28.407 1.00 96.38 82 LEU A C 1
ATOM 624 O O . LEU A 1 82 ? 23.847 2.448 -28.540 1.00 96.38 82 LEU A O 1
ATOM 628 N N . MET A 1 83 ? 23.054 4.474 -28.004 1.00 94.56 83 MET A N 1
ATOM 629 C CA . MET A 1 83 ? 24.363 5.072 -27.728 1.00 94.56 83 MET A CA 1
ATOM 630 C C . MET A 1 83 ? 25.143 4.321 -26.635 1.00 94.56 83 MET A C 1
ATOM 632 O O . MET A 1 83 ? 26.363 4.194 -26.739 1.00 94.56 83 MET A O 1
ATOM 636 N N . ALA A 1 84 ? 24.461 3.789 -25.616 1.00 95.69 84 ALA A N 1
ATOM 637 C CA . ALA A 1 84 ? 25.069 2.933 -24.600 1.00 95.69 84 ALA A CA 1
ATOM 638 C C . ALA A 1 84 ? 25.541 1.586 -25.180 1.00 95.69 84 ALA A C 1
ATOM 640 O O . ALA A 1 84 ? 26.678 1.193 -24.932 1.00 95.69 84 ALA A O 1
ATOM 641 N N . ILE A 1 85 ? 24.719 0.922 -26.002 1.00 97.56 85 ILE A N 1
ATOM 642 C CA . ILE A 1 85 ? 25.056 -0.369 -26.634 1.00 97.56 85 ILE A CA 1
ATOM 643 C C . ILE A 1 85 ? 26.266 -0.217 -27.573 1.00 97.56 85 ILE A C 1
ATOM 645 O O . ILE A 1 85 ? 27.230 -0.969 -27.462 1.00 97.56 85 ILE A O 1
ATOM 649 N N . ILE A 1 86 ? 26.280 0.799 -28.444 1.00 96.31 86 ILE A N 1
ATOM 650 C CA . ILE A 1 86 ? 27.403 1.027 -29.374 1.00 96.31 86 ILE A CA 1
ATOM 651 C C . ILE A 1 86 ? 28.703 1.386 -28.626 1.00 96.31 86 ILE A C 1
ATOM 653 O O . ILE A 1 86 ? 29.786 0.982 -29.045 1.00 96.31 86 ILE A O 1
ATOM 657 N N . ARG A 1 87 ? 28.631 2.092 -27.486 1.00 95.31 87 ARG A N 1
ATOM 658 C CA . ARG A 1 87 ? 29.807 2.314 -26.618 1.00 95.31 87 ARG A CA 1
ATOM 659 C C . ARG A 1 87 ? 30.289 1.014 -25.965 1.00 95.31 87 ARG A C 1
ATOM 661 O O . ARG A 1 87 ? 31.495 0.772 -25.922 1.00 95.31 87 ARG A O 1
ATOM 668 N N . ALA A 1 88 ? 29.366 0.167 -25.515 1.00 96.56 88 ALA A N 1
ATOM 669 C CA . ALA A 1 88 ? 29.687 -1.121 -24.911 1.00 96.56 88 ALA A CA 1
ATOM 670 C C . ALA A 1 88 ? 30.321 -2.111 -25.903 1.00 96.56 88 ALA A C 1
ATOM 672 O O . ALA A 1 88 ? 31.184 -2.884 -25.497 1.00 96.56 88 ALA A O 1
ATOM 673 N N . MET A 1 89 ? 29.995 -2.056 -27.202 1.00 96.44 89 MET A N 1
ATOM 674 C CA . MET A 1 89 ? 30.676 -2.861 -28.233 1.00 96.44 89 MET A CA 1
ATOM 675 C C . MET A 1 89 ? 32.197 -2.660 -28.214 1.00 96.44 89 MET A C 1
ATOM 677 O O . MET A 1 89 ? 32.947 -3.635 -28.177 1.00 96.44 89 MET A O 1
ATOM 681 N N . GLY A 1 90 ? 32.657 -1.405 -28.144 1.00 93.06 90 GLY A N 1
ATOM 682 C CA . GLY A 1 90 ? 34.085 -1.081 -28.062 1.00 93.06 90 GLY A CA 1
ATOM 683 C C . GLY A 1 90 ? 34.749 -1.540 -26.757 1.00 93.06 90 GLY A C 1
ATOM 684 O O . GLY A 1 90 ? 35.907 -1.949 -26.768 1.00 93.06 90 GLY A O 1
ATOM 685 N N . GLN A 1 91 ? 34.015 -1.528 -25.639 1.00 92.25 91 GLN A N 1
ATOM 686 C CA . GLN A 1 91 ? 34.504 -2.014 -24.340 1.00 92.25 91 GLN A CA 1
ATOM 687 C C . GLN A 1 91 ? 34.605 -3.547 -24.302 1.00 92.25 91 GLN A C 1
ATOM 689 O O . GLN A 1 91 ? 35.622 -4.096 -23.881 1.00 92.25 91 GLN A O 1
ATOM 694 N N . LEU A 1 92 ? 33.570 -4.240 -24.787 1.00 95.00 92 LEU A N 1
ATOM 695 C CA . LEU A 1 92 ? 33.463 -5.703 -24.804 1.00 95.00 92 LEU A CA 1
ATOM 696 C C . LEU A 1 92 ? 34.202 -6.365 -25.981 1.00 95.00 92 LEU A C 1
ATOM 698 O O . LEU A 1 92 ? 34.195 -7.595 -26.069 1.00 95.00 92 LEU A O 1
ATOM 702 N N . ARG A 1 93 ? 34.821 -5.563 -26.863 1.00 95.50 93 ARG A N 1
ATOM 703 C CA . ARG A 1 93 ? 35.498 -5.974 -28.108 1.00 95.50 93 ARG A CA 1
ATOM 704 C C . ARG A 1 93 ? 34.598 -6.830 -29.005 1.00 95.50 93 ARG A C 1
ATOM 706 O O . ARG A 1 93 ? 34.957 -7.934 -29.400 1.00 95.50 93 ARG A O 1
ATOM 713 N N . ILE A 1 94 ? 33.399 -6.314 -29.268 1.00 96.12 94 ILE A N 1
ATOM 714 C CA . ILE A 1 94 ? 32.422 -6.905 -30.185 1.00 96.12 94 ILE A CA 1
ATOM 715 C C . ILE A 1 94 ? 32.426 -6.064 -31.459 1.00 96.12 94 ILE A C 1
ATOM 717 O O . ILE A 1 94 ? 31.992 -4.913 -31.437 1.00 96.12 94 ILE A O 1
ATOM 721 N N . ASP A 1 95 ? 32.917 -6.636 -32.554 1.00 95.88 95 ASP A N 1
ATOM 722 C CA . ASP A 1 95 ? 32.881 -5.997 -33.868 1.00 95.88 95 ASP A CA 1
ATOM 723 C C . ASP A 1 95 ? 31.459 -5.988 -34.458 1.00 95.88 95 ASP A C 1
ATOM 725 O O . ASP A 1 95 ? 30.589 -6.777 -34.075 1.00 95.88 95 ASP A O 1
ATOM 729 N N . PHE A 1 96 ? 31.217 -5.090 -35.416 1.00 96.56 96 PHE A N 1
ATOM 730 C CA . PHE A 1 96 ? 30.014 -5.135 -36.249 1.00 96.56 96 PHE A CA 1
ATOM 731 C C . PHE A 1 96 ? 30.070 -6.331 -37.202 1.00 96.56 96 PHE A C 1
ATOM 733 O O . PHE A 1 96 ? 31.134 -6.651 -37.734 1.00 96.56 96 PHE A O 1
ATOM 740 N N . ALA A 1 97 ? 28.924 -6.959 -37.468 1.00 95.31 97 ALA A N 1
ATOM 741 C CA . ALA A 1 97 ? 28.861 -8.063 -38.425 1.00 95.31 97 ALA A CA 1
ATOM 742 C C . ALA A 1 97 ? 28.989 -7.574 -39.881 1.00 95.31 97 ALA A C 1
ATOM 744 O O . ALA A 1 97 ? 29.567 -8.265 -40.719 1.00 95.31 97 ALA A O 1
ATOM 745 N N . ASP A 1 98 ? 28.493 -6.369 -40.173 1.00 93.19 98 ASP A N 1
ATOM 746 C CA . ASP A 1 98 ? 28.782 -5.620 -41.399 1.00 93.19 98 ASP A CA 1
ATOM 747 C C . ASP A 1 98 ? 29.781 -4.480 -41.091 1.00 93.19 98 ASP A C 1
ATOM 749 O O . ASP A 1 98 ? 29.416 -3.515 -40.414 1.00 93.19 98 ASP A O 1
ATOM 753 N N . PRO A 1 99 ? 31.031 -4.523 -41.600 1.00 91.81 99 PRO A N 1
ATOM 754 C CA . PRO A 1 99 ? 32.030 -3.483 -41.343 1.00 91.81 99 PRO A CA 1
ATOM 755 C C . PRO A 1 99 ? 31.609 -2.061 -41.748 1.00 91.81 99 PRO A C 1
ATOM 757 O O . PRO A 1 99 ? 32.079 -1.098 -41.140 1.00 91.81 99 PRO A O 1
ATOM 760 N N . SER A 1 100 ? 30.689 -1.891 -42.709 1.00 91.50 100 SER A N 1
ATOM 761 C CA . SER A 1 100 ? 30.177 -0.562 -43.085 1.00 91.50 100 SER A CA 1
ATOM 762 C C . SER A 1 100 ? 29.356 0.097 -41.966 1.00 91.50 100 SER A C 1
ATOM 764 O O . SER A 1 100 ? 29.208 1.324 -41.928 1.00 91.50 100 SER A O 1
ATOM 766 N N . ARG A 1 101 ? 28.889 -0.688 -40.981 1.00 93.00 101 ARG A N 1
ATOM 767 C CA . ARG A 1 101 ? 28.242 -0.162 -39.775 1.00 93.00 101 ARG A CA 1
ATOM 768 C C . ARG A 1 101 ? 29.171 0.683 -38.909 1.00 93.00 101 ARG A C 1
ATOM 770 O O . ARG A 1 101 ? 28.662 1.525 -38.175 1.00 93.00 101 ARG A O 1
ATOM 777 N N . ALA A 1 102 ? 30.495 0.554 -39.030 1.00 93.31 102 ALA A N 1
ATOM 778 C CA . ALA A 1 102 ? 31.438 1.400 -38.298 1.00 93.31 102 ALA A CA 1
ATOM 779 C C . ALA A 1 102 ? 31.299 2.892 -38.667 1.00 93.31 102 ALA A C 1
ATOM 781 O O . ALA A 1 102 ? 31.301 3.752 -37.783 1.00 93.31 102 ALA A O 1
ATOM 782 N N . ASP A 1 103 ? 31.106 3.216 -39.950 1.00 93.69 103 ASP A N 1
ATOM 783 C CA . ASP A 1 103 ? 30.889 4.599 -40.394 1.00 93.69 103 ASP A CA 1
ATOM 784 C C . ASP A 1 103 ? 29.464 5.089 -40.117 1.00 93.69 103 ASP A C 1
ATOM 786 O O . ASP A 1 103 ? 29.271 6.241 -39.728 1.00 93.69 103 ASP A O 1
ATOM 790 N N . ILE A 1 104 ? 28.470 4.200 -40.193 1.00 95.19 104 ILE A N 1
ATOM 791 C CA . ILE A 1 104 ? 27.094 4.488 -39.753 1.00 95.19 104 ILE A CA 1
ATOM 792 C C . ILE A 1 104 ? 27.062 4.789 -38.243 1.00 95.19 104 ILE A C 1
ATOM 794 O O . ILE A 1 104 ? 26.341 5.687 -37.815 1.00 95.19 104 ILE A O 1
ATOM 798 N N . ALA A 1 105 ? 27.873 4.103 -37.431 1.00 94.81 105 ALA A N 1
ATOM 799 C CA . ALA A 1 105 ? 28.014 4.367 -36.001 1.00 94.81 105 ALA A CA 1
ATOM 800 C C . ALA A 1 105 ? 28.680 5.725 -35.731 1.00 94.81 105 ALA A C 1
ATOM 802 O O . ALA A 1 105 ? 28.194 6.479 -34.888 1.00 94.81 105 ALA A O 1
ATOM 803 N N . ARG A 1 106 ? 29.739 6.082 -36.477 1.00 93.94 106 ARG A N 1
ATOM 804 C CA . ARG A 1 106 ? 30.357 7.423 -36.425 1.00 93.94 106 ARG A CA 1
ATOM 805 C C . ARG A 1 106 ? 29.331 8.514 -36.743 1.00 93.94 106 ARG A C 1
ATOM 807 O O . ARG A 1 106 ? 29.157 9.427 -35.940 1.00 93.94 106 ARG A O 1
ATOM 814 N N . GLN A 1 107 ? 28.598 8.374 -37.851 1.00 93.94 107 GLN A N 1
ATOM 815 C CA . GLN A 1 107 ? 27.524 9.297 -38.238 1.00 93.94 107 GLN A CA 1
ATOM 816 C C . GLN A 1 107 ? 26.430 9.375 -37.164 1.00 93.94 107 GLN A C 1
ATOM 818 O O . GLN A 1 107 ? 26.017 10.472 -36.797 1.00 93.94 107 GLN A O 1
ATOM 823 N N . PHE A 1 108 ? 26.009 8.238 -36.599 1.00 95.19 108 PHE A N 1
ATOM 824 C CA . PHE A 1 108 ? 25.038 8.200 -35.506 1.00 95.19 108 PHE A CA 1
ATOM 825 C C . PHE A 1 108 ? 25.514 9.003 -34.289 1.00 95.19 108 PHE A C 1
ATOM 827 O O . PHE A 1 108 ? 24.737 9.804 -33.782 1.00 95.19 108 PHE A O 1
ATOM 834 N N . PHE A 1 109 ? 26.772 8.875 -33.847 1.00 93.94 109 PHE A N 1
ATOM 835 C CA . PHE A 1 109 ? 27.291 9.699 -32.747 1.00 93.94 109 PHE A CA 1
ATOM 836 C C . PHE A 1 109 ? 27.302 11.194 -33.083 1.00 93.94 109 PHE A C 1
ATOM 838 O O . PHE A 1 109 ? 26.969 11.995 -32.210 1.00 93.94 109 PHE A O 1
ATOM 845 N N . THR A 1 110 ? 27.637 11.580 -34.318 1.00 91.62 110 THR A N 1
ATOM 846 C CA . THR A 1 110 ? 27.607 12.988 -34.742 1.00 91.62 110 THR A CA 1
ATOM 847 C C . THR A 1 110 ? 26.181 13.536 -34.698 1.00 91.62 110 THR A C 1
ATOM 849 O O . THR A 1 110 ? 25.935 14.528 -34.019 1.00 91.62 110 THR A O 1
ATOM 852 N N . TYR A 1 111 ? 25.225 12.858 -35.340 1.00 89.50 111 TYR A N 1
ATOM 853 C CA . TYR A 1 111 ? 23.826 13.300 -35.385 1.00 89.50 111 TYR A CA 1
ATOM 854 C C . TYR A 1 111 ? 23.171 13.262 -33.994 1.00 89.50 111 TYR A C 1
ATOM 856 O O . TYR A 1 111 ? 22.501 14.212 -33.608 1.00 89.50 111 TYR A O 1
ATOM 864 N N . ALA A 1 112 ? 23.416 12.220 -33.194 1.00 89.12 112 ALA A N 1
ATOM 865 C CA . ALA A 1 112 ? 22.887 12.096 -31.833 1.00 89.12 112 ALA A CA 1
ATOM 866 C C . ALA A 1 112 ? 23.517 13.068 -30.817 1.00 89.12 112 ALA A C 1
ATOM 868 O O . ALA A 1 112 ? 22.984 13.203 -29.719 1.00 89.12 112 ALA A O 1
ATOM 869 N N . SER A 1 113 ? 24.637 13.720 -31.154 1.00 85.75 113 SER A N 1
ATOM 870 C CA . SER A 1 113 ? 25.228 14.801 -30.344 1.00 85.75 113 SER A CA 1
ATOM 871 C C . SER A 1 113 ? 24.875 16.200 -30.863 1.00 85.75 113 SER A C 1
ATOM 873 O O . SER A 1 113 ? 25.133 17.176 -30.166 1.00 85.75 113 SER A O 1
ATOM 875 N N . ALA A 1 114 ? 24.314 16.300 -32.073 1.00 82.88 114 ALA A N 1
ATOM 876 C CA . ALA A 1 114 ? 23.862 17.548 -32.687 1.00 82.88 114 ALA A CA 1
ATOM 877 C C . ALA A 1 114 ? 22.333 17.731 -32.633 1.00 82.88 114 ALA A C 1
ATOM 879 O O . ALA A 1 114 ? 21.848 18.832 -32.870 1.00 82.88 114 ALA A O 1
ATOM 880 N N . ALA A 1 115 ? 21.575 16.671 -32.339 1.00 78.06 115 ALA A N 1
ATOM 881 C CA . ALA A 1 115 ? 20.131 16.735 -32.150 1.00 78.06 115 ALA A CA 1
ATOM 882 C C . ALA A 1 115 ? 19.766 17.513 -30.874 1.00 78.06 115 ALA A C 1
ATOM 884 O O . ALA A 1 115 ? 20.303 17.238 -29.799 1.00 78.06 115 ALA A O 1
ATOM 885 N N . GLU A 1 116 ? 18.826 18.452 -30.990 1.00 73.25 116 GLU A N 1
ATOM 886 C CA . GLU A 1 116 ? 18.291 19.203 -29.850 1.00 73.25 116 GLU A CA 1
ATOM 887 C C . GLU A 1 116 ? 17.425 18.314 -28.933 1.00 73.25 116 GLU A C 1
ATOM 889 O O . GLU A 1 116 ? 16.942 17.247 -29.336 1.00 73.25 116 GLU A O 1
ATOM 894 N N . GLU A 1 117 ? 17.222 18.735 -27.675 1.00 68.00 117 GLU A N 1
ATOM 895 C CA . GLU A 1 117 ? 16.467 17.963 -26.677 1.00 68.00 117 GLU A CA 1
ATOM 896 C C . GLU A 1 117 ? 14.976 17.841 -27.034 1.00 68.00 117 GLU A C 1
ATOM 898 O O . GLU A 1 117 ? 14.126 18.600 -26.575 1.00 68.00 117 GLU A O 1
ATOM 903 N N . GLY A 1 118 ? 14.649 16.814 -27.816 1.00 67.56 118 GLY A N 1
ATOM 904 C CA . GLY A 1 118 ? 13.277 16.455 -28.159 1.00 67.56 118 GLY A CA 1
ATOM 905 C C . GLY A 1 118 ? 13.025 16.168 -29.630 1.00 67.56 118 GLY A C 1
ATOM 906 O O . GLY A 1 118 ? 11.898 15.811 -29.971 1.00 67.56 118 GLY A O 1
ATOM 907 N N . GLU A 1 119 ? 14.046 16.246 -30.483 1.00 81.94 119 GLU A N 1
ATOM 908 C CA . GLU A 1 119 ? 13.935 15.863 -31.890 1.00 81.94 119 GLU A CA 1
ATOM 909 C C . GLU A 1 119 ? 14.396 14.421 -32.164 1.00 81.94 119 GLU A C 1
ATOM 911 O O . GLU A 1 119 ? 15.215 13.838 -31.453 1.00 81.94 119 GLU A O 1
ATOM 916 N N . LEU A 1 120 ? 13.845 13.831 -33.227 1.00 88.31 120 LEU A N 1
ATOM 917 C CA . LEU A 1 120 ? 14.218 12.513 -33.742 1.00 88.31 120 LEU A CA 1
ATOM 918 C C . LEU A 1 120 ? 14.105 12.548 -35.271 1.00 88.31 120 LEU A C 1
ATOM 920 O O . LEU A 1 120 ? 13.080 12.184 -35.847 1.00 88.31 120 LEU A O 1
ATOM 924 N N . THR A 1 121 ? 15.149 13.062 -35.921 1.00 90.75 121 THR A N 1
ATOM 925 C CA . THR A 1 121 ? 15.162 13.302 -37.371 1.00 90.75 121 THR A CA 1
ATOM 926 C C . THR A 1 121 ? 15.146 12.000 -38.175 1.00 90.75 121 THR A C 1
ATOM 928 O O . THR A 1 121 ? 15.627 10.955 -37.726 1.00 90.75 121 THR A O 1
ATOM 931 N N . THR A 1 122 ? 14.609 12.049 -39.398 1.00 90.44 122 THR A N 1
ATOM 932 C CA . THR A 1 122 ? 14.489 10.874 -40.278 1.00 90.44 122 THR A CA 1
ATOM 933 C C . THR A 1 122 ? 15.843 10.215 -40.553 1.00 90.44 122 THR A C 1
ATOM 935 O O . THR A 1 122 ? 15.938 8.988 -40.532 1.00 90.44 122 THR A O 1
ATOM 938 N N . ASP A 1 123 ? 16.904 11.006 -40.730 1.00 91.44 123 ASP A N 1
ATOM 939 C CA . ASP A 1 123 ? 18.263 10.495 -40.934 1.00 91.44 123 ASP A CA 1
ATOM 940 C C . ASP A 1 123 ? 18.795 9.770 -39.698 1.00 91.44 123 ASP A C 1
ATOM 942 O O . ASP A 1 123 ? 19.275 8.639 -39.807 1.00 91.44 123 ASP A O 1
ATOM 946 N N . LEU A 1 124 ? 18.625 10.358 -38.507 1.00 93.31 124 LEU A N 1
ATOM 947 C CA . LEU A 1 124 ? 19.007 9.719 -37.249 1.00 93.31 124 LEU A CA 1
ATOM 948 C C . LEU A 1 124 ? 18.276 8.378 -37.076 1.00 93.31 124 LEU A C 1
ATOM 950 O O . LEU A 1 124 ? 18.905 7.370 -36.763 1.00 93.31 124 LEU A O 1
ATOM 954 N N . VAL A 1 125 ? 16.977 8.323 -37.383 1.00 94.69 125 VAL A N 1
ATOM 955 C CA . VAL A 1 125 ? 16.179 7.084 -37.368 1.00 94.69 125 VAL A CA 1
ATOM 956 C C . VAL A 1 125 ? 16.704 6.047 -38.365 1.00 94.69 125 VAL A C 1
ATOM 958 O O . VAL A 1 125 ? 16.775 4.863 -38.028 1.00 94.69 125 VAL A O 1
ATOM 961 N N . MET A 1 126 ? 17.087 6.451 -39.580 1.00 95.06 126 MET A N 1
ATOM 962 C CA . MET A 1 126 ? 17.657 5.536 -40.576 1.00 95.06 126 MET A CA 1
ATOM 963 C C . MET A 1 126 ? 19.001 4.953 -40.122 1.00 95.06 126 MET A C 1
ATOM 965 O O . MET A 1 126 ? 19.233 3.756 -40.309 1.00 95.06 126 MET A O 1
ATOM 969 N N . LEU A 1 127 ? 19.861 5.756 -39.489 1.00 96.19 127 LEU A N 1
ATOM 970 C CA . LEU A 1 127 ? 21.109 5.283 -38.879 1.00 96.19 127 LEU A CA 1
ATOM 971 C C . LEU A 1 127 ? 20.814 4.308 -37.724 1.00 96.19 127 LEU A C 1
ATOM 973 O O . LEU A 1 127 ? 21.361 3.205 -37.694 1.00 96.19 127 LEU A O 1
ATOM 977 N N . MET A 1 128 ? 19.886 4.660 -36.826 1.00 96.88 128 MET A N 1
ATOM 978 C CA . MET A 1 128 ? 19.488 3.821 -35.687 1.00 96.88 128 MET A CA 1
ATOM 979 C C . MET A 1 128 ? 18.928 2.461 -36.115 1.00 96.88 128 MET A C 1
ATOM 981 O O . MET A 1 128 ? 19.328 1.444 -35.552 1.00 96.88 128 MET A O 1
ATOM 985 N N . LYS A 1 129 ? 18.054 2.411 -37.132 1.00 96.75 129 LYS A N 1
ATOM 986 C CA . LYS A 1 129 ? 17.513 1.148 -37.670 1.00 96.75 129 LYS A CA 1
ATOM 987 C C . LYS A 1 129 ? 18.613 0.272 -38.275 1.00 96.75 129 LYS A C 1
ATOM 989 O O . LYS A 1 129 ? 18.679 -0.914 -37.961 1.00 96.75 129 LYS A O 1
ATOM 994 N N . LYS A 1 130 ? 19.509 0.851 -39.089 1.00 96.38 130 LYS A N 1
ATOM 995 C CA . LYS A 1 130 ? 20.637 0.121 -39.701 1.00 96.38 130 LYS A CA 1
ATOM 996 C C . LYS A 1 130 ? 21.560 -0.496 -38.647 1.00 96.38 130 LYS A C 1
ATOM 998 O O . LYS A 1 130 ? 21.992 -1.632 -38.833 1.00 96.38 130 LYS A O 1
ATOM 1003 N N . LEU A 1 131 ? 21.843 0.229 -37.562 1.00 97.25 131 LEU A N 1
ATOM 1004 C CA . LEU A 1 131 ? 22.653 -0.261 -36.442 1.00 97.25 131 LEU A CA 1
ATOM 1005 C C . LEU A 1 131 ? 21.916 -1.325 -35.625 1.00 97.25 131 LEU A C 1
ATOM 1007 O O . LEU A 1 131 ? 22.470 -2.389 -35.387 1.00 97.25 131 LEU A O 1
ATOM 1011 N N . TRP A 1 132 ? 20.661 -1.090 -35.235 1.00 97.56 132 TRP A N 1
ATOM 1012 C CA . TRP A 1 132 ? 19.901 -2.038 -34.410 1.00 97.56 132 TRP A CA 1
ATOM 1013 C C . TRP A 1 132 ? 19.672 -3.396 -35.098 1.00 97.56 132 TRP A C 1
ATOM 1015 O O . TRP A 1 132 ? 19.561 -4.417 -34.424 1.00 97.56 132 TRP A O 1
ATOM 1025 N N . GLN A 1 133 ? 19.660 -3.427 -36.432 1.00 96.50 133 GLN A N 1
ATOM 1026 C CA . GLN A 1 133 ? 19.584 -4.653 -37.233 1.00 96.50 133 GLN A CA 1
ATOM 1027 C C . GLN A 1 133 ? 20.912 -5.431 -37.351 1.00 96.50 133 GLN A C 1
ATOM 1029 O O . GLN A 1 133 ? 20.898 -6.533 -37.893 1.00 96.50 133 GLN A O 1
ATOM 1034 N N . ASP A 1 134 ? 22.051 -4.898 -36.893 1.00 97.56 134 ASP A N 1
ATOM 1035 C CA . ASP A 1 134 ? 23.345 -5.586 -37.000 1.00 97.56 134 ASP A CA 1
ATOM 1036 C C . ASP A 1 134 ? 23.489 -6.714 -35.948 1.00 97.56 134 ASP A C 1
ATOM 1038 O O . ASP A 1 134 ? 23.308 -6.468 -34.749 1.00 97.56 134 ASP A O 1
ATOM 1042 N N . PRO A 1 135 ? 23.851 -7.949 -36.350 1.00 97.38 135 PRO A N 1
ATOM 1043 C CA . PRO A 1 135 ? 24.072 -9.058 -35.420 1.00 97.38 135 PRO A CA 1
ATOM 1044 C C . PRO A 1 135 ? 25.105 -8.804 -34.308 1.00 97.38 135 PRO A C 1
ATOM 1046 O O . PRO A 1 135 ? 24.941 -9.343 -33.214 1.00 97.38 135 PRO A O 1
ATOM 1049 N N . GLY A 1 136 ? 26.133 -7.978 -34.532 1.00 96.94 136 GLY A N 1
ATOM 1050 C CA . GLY A 1 136 ? 27.102 -7.579 -33.504 1.00 96.94 136 GLY A CA 1
ATOM 1051 C C . GLY A 1 136 ? 26.489 -6.644 -32.457 1.00 96.94 136 GLY A C 1
ATOM 1052 O O . GLY A 1 136 ? 26.712 -6.814 -31.256 1.00 96.94 136 GLY A O 1
ATOM 1053 N N . VAL A 1 137 ? 25.621 -5.722 -32.886 1.00 97.56 137 VAL A N 1
ATOM 1054 C CA . VAL A 1 137 ? 24.823 -4.867 -31.984 1.00 97.56 137 VAL A CA 1
ATOM 1055 C C . VAL A 1 137 ? 23.849 -5.712 -31.155 1.00 97.56 137 VAL A C 1
ATOM 1057 O O . VAL A 1 137 ? 23.749 -5.517 -29.942 1.00 97.56 137 VAL A O 1
ATOM 1060 N N . GLN A 1 138 ? 23.191 -6.704 -31.765 1.00 97.25 138 GLN A N 1
ATOM 1061 C CA . GLN A 1 138 ? 22.322 -7.651 -31.051 1.00 97.25 138 GLN A CA 1
ATOM 1062 C C . GLN A 1 138 ? 23.098 -8.546 -30.069 1.00 97.25 138 GLN A C 1
ATOM 1064 O O . GLN A 1 138 ? 22.647 -8.757 -28.943 1.00 97.25 138 GLN A O 1
ATOM 1069 N N . LEU A 1 139 ? 24.296 -9.014 -30.433 1.00 96.00 139 LEU A N 1
ATOM 1070 C CA . LEU A 1 139 ? 25.186 -9.763 -29.537 1.00 96.00 139 LEU A CA 1
ATOM 1071 C C . LEU A 1 139 ? 25.645 -8.912 -28.339 1.00 96.00 139 LEU A C 1
ATOM 1073 O O . LEU A 1 139 ? 25.706 -9.403 -27.211 1.00 96.00 139 LEU A O 1
ATOM 1077 N N . CYS A 1 140 ? 25.923 -7.625 -28.557 1.00 96.81 140 CYS A N 1
ATOM 1078 C CA . CYS A 1 140 ? 26.233 -6.687 -27.482 1.00 96.81 140 CYS A CA 1
ATOM 1079 C C . CYS A 1 140 ? 25.021 -6.412 -26.579 1.00 96.81 140 CYS A C 1
ATOM 1081 O O . CYS A 1 140 ? 25.165 -6.351 -25.355 1.00 96.81 140 CYS A O 1
ATOM 1083 N N . PHE A 1 141 ? 23.815 -6.311 -27.144 1.00 95.88 141 PHE A N 1
ATOM 1084 C CA . PHE A 1 141 ? 22.580 -6.206 -26.365 1.00 95.88 141 PHE A CA 1
ATOM 1085 C C . PHE A 1 141 ? 22.309 -7.472 -25.533 1.00 95.88 141 PHE A C 1
ATOM 1087 O O . PHE A 1 141 ? 21.972 -7.368 -24.358 1.00 95.88 141 PHE A O 1
ATOM 1094 N N . ALA A 1 142 ? 22.558 -8.671 -26.068 1.00 93.25 142 ALA A N 1
ATOM 1095 C CA . ALA A 1 142 ? 22.455 -9.920 -25.304 1.00 93.25 142 ALA A CA 1
ATOM 1096 C C . ALA A 1 142 ? 23.433 -9.988 -24.107 1.00 93.25 142 ALA A C 1
ATOM 1098 O O . ALA A 1 142 ? 23.179 -10.703 -23.136 1.00 93.25 142 ALA A O 1
ATOM 1099 N N . ARG A 1 143 ? 24.525 -9.209 -24.144 1.00 93.69 143 ARG A N 1
ATOM 1100 C CA . ARG A 1 143 ? 25.503 -9.034 -23.056 1.00 93.69 143 ARG A CA 1
ATOM 1101 C C . ARG A 1 143 ? 25.241 -7.798 -22.180 1.00 93.69 143 ARG A C 1
ATOM 1103 O O . ARG A 1 143 ? 26.103 -7.415 -21.394 1.00 93.69 143 ARG A O 1
ATOM 1110 N N . SER A 1 144 ? 24.041 -7.204 -22.217 1.00 92.62 144 SER A N 1
ATOM 1111 C CA . SER A 1 144 ? 23.687 -5.980 -21.466 1.00 92.62 144 SER A CA 1
ATOM 1112 C C . SER A 1 144 ? 23.730 -6.072 -19.934 1.00 92.62 144 SER A C 1
ATOM 1114 O O . SER A 1 144 ? 23.408 -5.095 -19.263 1.00 92.62 144 SER A O 1
ATOM 1116 N N . ARG A 1 145 ? 24.112 -7.219 -19.355 1.00 89.69 145 ARG A N 1
ATOM 1117 C CA . ARG A 1 145 ? 24.448 -7.331 -17.925 1.00 89.69 145 ARG A CA 1
ATOM 1118 C C . ARG A 1 145 ? 25.851 -6.812 -17.587 1.00 89.69 145 ARG A C 1
ATOM 1120 O O . ARG A 1 145 ? 26.124 -6.518 -16.431 1.00 89.69 145 ARG A O 1
ATOM 1127 N N . GLU A 1 146 ? 26.727 -6.711 -18.587 1.00 91.81 146 GLU A N 1
ATOM 1128 C CA . GLU A 1 146 ? 28.147 -6.354 -18.437 1.00 91.81 146 GLU A CA 1
ATOM 1129 C C . GLU A 1 146 ? 28.391 -4.832 -18.504 1.00 91.81 146 GLU A C 1
ATOM 1131 O O . GLU A 1 146 ? 29.522 -4.379 -18.368 1.00 91.81 146 GLU A O 1
ATOM 1136 N N . TYR A 1 147 ? 27.337 -4.033 -18.708 1.00 93.19 147 TYR A N 1
ATOM 1137 C CA . TYR A 1 147 ? 27.373 -2.569 -18.742 1.00 93.19 147 TYR A CA 1
ATOM 1138 C C . TYR A 1 147 ? 26.031 -1.974 -18.290 1.00 93.19 147 TYR A C 1
ATOM 1140 O O . TYR A 1 147 ? 25.042 -2.679 -18.096 1.00 93.19 147 TYR A O 1
ATOM 1148 N N . GLN A 1 148 ? 25.979 -0.654 -18.100 1.00 92.25 148 GLN A N 1
ATOM 1149 C CA . GLN A 1 148 ? 24.782 0.033 -17.609 1.00 92.25 148 GLN A CA 1
ATOM 1150 C C . GLN A 1 148 ? 23.827 0.378 -18.768 1.00 92.25 148 GLN A C 1
ATOM 1152 O O . GLN A 1 148 ? 24.026 1.370 -19.471 1.00 92.25 148 GLN A O 1
ATOM 1157 N N . LEU A 1 149 ? 22.772 -0.425 -18.951 1.00 93.81 149 LEU A N 1
ATOM 1158 C CA . LEU A 1 149 ? 21.703 -0.203 -19.937 1.00 93.81 149 LEU A CA 1
ATOM 1159 C C . LEU A 1 149 ? 20.334 0.009 -19.260 1.00 93.81 149 LEU A C 1
ATOM 1161 O O . LEU A 1 149 ? 20.128 -0.343 -18.101 1.00 93.81 149 LEU A O 1
ATOM 1165 N N . ASN A 1 150 ? 19.385 0.607 -19.984 1.00 90.88 150 ASN A N 1
ATOM 1166 C CA . ASN A 1 150 ? 18.004 0.769 -19.538 1.00 90.88 150 ASN A CA 1
ATOM 1167 C C . ASN A 1 150 ? 17.123 -0.414 -19.980 1.00 90.88 150 ASN A C 1
ATOM 1169 O O . ASN A 1 150 ? 17.099 -0.731 -21.166 1.00 90.88 150 ASN A O 1
ATOM 1173 N N . ASP A 1 151 ? 16.324 -0.986 -19.074 1.00 90.06 151 ASP A N 1
ATOM 1174 C CA . ASP A 1 151 ? 15.411 -2.109 -19.366 1.00 90.06 151 ASP A CA 1
ATOM 1175 C C . ASP A 1 151 ? 14.486 -1.850 -20.574 1.00 90.06 151 ASP A C 1
ATOM 1177 O O . ASP A 1 151 ? 14.199 -2.751 -21.360 1.00 90.06 151 ASP A O 1
ATOM 1181 N N . SER A 1 152 ? 14.033 -0.603 -20.759 1.00 93.19 152 SER A N 1
ATOM 1182 C CA . SER A 1 152 ? 13.151 -0.211 -21.869 1.00 93.19 152 SER A CA 1
ATOM 1183 C C . SER A 1 152 ? 13.837 -0.179 -23.248 1.00 93.19 152 SER A C 1
ATOM 1185 O O . SER A 1 152 ? 13.158 0.107 -24.234 1.00 93.19 152 SER A O 1
ATOM 1187 N N . ALA A 1 153 ? 15.148 -0.438 -23.348 1.00 95.38 153 ALA A N 1
ATOM 1188 C CA . ALA A 1 153 ? 15.929 -0.282 -24.581 1.00 95.38 153 ALA A CA 1
ATOM 1189 C C . ALA A 1 153 ? 15.335 -1.059 -25.768 1.00 95.38 153 ALA A C 1
ATOM 1191 O O . ALA A 1 153 ? 14.961 -0.448 -26.768 1.00 95.38 153 ALA A O 1
ATOM 1192 N N . ALA A 1 154 ? 15.168 -2.381 -25.646 1.00 94.94 154 ALA A N 1
ATOM 1193 C CA . ALA A 1 154 ? 14.608 -3.202 -26.724 1.00 94.94 154 ALA A CA 1
ATOM 1194 C C . ALA A 1 154 ? 13.161 -2.817 -27.073 1.00 94.94 154 ALA A C 1
ATOM 1196 O O . ALA A 1 154 ? 12.791 -2.827 -28.243 1.00 94.94 154 ALA A O 1
ATOM 1197 N N . TYR A 1 155 ? 12.351 -2.424 -26.083 1.00 95.88 155 TYR A N 1
ATOM 1198 C CA . TYR A 1 155 ? 10.967 -1.993 -26.306 1.00 95.88 155 TYR A CA 1
ATOM 1199 C C . TYR A 1 155 ? 10.884 -0.762 -27.225 1.00 95.88 155 TYR A C 1
ATOM 1201 O O . TYR A 1 155 ? 10.038 -0.727 -28.117 1.00 95.88 155 TYR A O 1
ATOM 1209 N N . TYR A 1 156 ? 11.775 0.219 -27.051 1.00 97.00 156 TYR A N 1
ATOM 1210 C CA . TYR A 1 156 ? 11.815 1.390 -27.928 1.00 97.00 156 TYR A CA 1
ATOM 1211 C C . TYR A 1 156 ? 12.531 1.120 -29.256 1.00 97.00 156 TYR A C 1
ATOM 1213 O O . TYR A 1 156 ? 12.038 1.527 -30.306 1.00 97.00 156 TYR A O 1
ATOM 1221 N N . LEU A 1 157 ? 13.660 0.404 -29.245 1.00 97.00 157 LEU A N 1
ATOM 1222 C CA . LEU A 1 157 ? 14.447 0.149 -30.458 1.00 97.00 157 LEU A CA 1
ATOM 1223 C C . LEU A 1 157 ? 13.718 -0.779 -31.448 1.00 97.00 157 LEU A C 1
ATOM 1225 O O . LEU A 1 157 ? 13.770 -0.547 -32.654 1.00 97.00 157 LEU A O 1
ATOM 1229 N N . ASN A 1 158 ? 12.925 -1.740 -30.959 1.00 96.88 158 ASN A N 1
ATOM 1230 C CA . ASN A 1 158 ? 12.020 -2.546 -31.792 1.00 96.88 158 ASN A CA 1
ATOM 1231 C C . ASN A 1 158 ? 10.795 -1.761 -32.304 1.00 96.88 158 ASN A C 1
ATOM 1233 O O . ASN A 1 158 ? 10.072 -2.252 -33.166 1.00 96.88 158 ASN A O 1
ATOM 1237 N N . ALA A 1 159 ? 10.540 -0.557 -31.781 1.00 96.56 159 ALA A N 1
ATOM 1238 C CA . ALA A 1 159 ? 9.389 0.280 -32.118 1.00 96.56 159 ALA A CA 1
ATOM 1239 C C . ALA A 1 159 ? 9.767 1.558 -32.894 1.00 96.56 159 ALA A C 1
ATOM 1241 O O . ALA A 1 159 ? 8.928 2.453 -33.028 1.00 96.56 159 ALA A O 1
ATOM 1242 N N . LEU A 1 160 ? 10.994 1.656 -33.430 1.00 96.00 160 LEU A N 1
ATOM 1243 C CA . LEU A 1 160 ? 11.483 2.840 -34.154 1.00 96.00 160 LEU A CA 1
ATOM 1244 C C . LEU A 1 160 ? 10.530 3.293 -35.276 1.00 96.00 160 LEU A C 1
ATOM 1246 O O . LEU A 1 160 ? 10.301 4.490 -35.419 1.00 96.00 160 LEU A O 1
ATOM 1250 N N . ASP A 1 161 ? 9.913 2.380 -36.029 1.00 94.62 161 ASP A N 1
ATOM 1251 C CA . ASP A 1 161 ? 8.934 2.684 -37.093 1.00 94.62 161 ASP A CA 1
ATOM 1252 C C . ASP A 1 161 ? 7.626 3.333 -36.607 1.00 94.62 161 ASP A C 1
ATOM 1254 O O . ASP A 1 161 ? 6.968 4.042 -37.366 1.00 94.62 161 ASP A O 1
ATOM 1258 N N . ARG A 1 162 ? 7.258 3.127 -35.337 1.00 95.81 162 ARG A N 1
ATOM 1259 C CA . ARG A 1 162 ? 6.114 3.786 -34.686 1.00 95.81 162 ARG A CA 1
ATOM 1260 C C . ARG A 1 162 ? 6.522 5.125 -34.072 1.00 95.81 162 ARG A C 1
ATOM 1262 O O . ARG A 1 162 ? 5.802 6.105 -34.204 1.00 95.81 162 ARG A O 1
ATOM 1269 N N . ILE A 1 163 ? 7.679 5.155 -33.411 1.00 95.31 163 ILE A N 1
ATOM 1270 C CA . ILE A 1 163 ? 8.183 6.315 -32.659 1.00 95.31 163 ILE A CA 1
ATOM 1271 C C . ILE A 1 163 ? 8.635 7.446 -33.602 1.00 95.31 163 ILE A C 1
ATOM 1273 O O . ILE A 1 163 ? 8.507 8.615 -33.263 1.00 95.31 163 ILE A O 1
ATOM 1277 N N . SER A 1 164 ? 9.112 7.111 -34.805 1.00 93.75 164 SER A N 1
ATOM 1278 C CA . SER A 1 164 ? 9.582 8.078 -35.814 1.00 93.75 164 SER A CA 1
ATOM 1279 C C . SER A 1 164 ? 8.487 8.724 -36.675 1.00 93.75 164 SER A C 1
ATOM 1281 O O . SER A 1 164 ? 8.802 9.475 -37.598 1.00 93.75 164 SER A O 1
ATOM 1283 N N . GLN A 1 165 ? 7.204 8.455 -36.414 1.00 94.06 165 GLN A N 1
ATOM 1284 C CA . GLN A 1 165 ? 6.119 9.047 -37.203 1.00 94.06 165 GLN A CA 1
ATOM 1285 C C . GLN A 1 165 ? 5.950 10.543 -36.861 1.00 94.06 165 GLN A C 1
ATOM 1287 O O . GLN A 1 165 ? 5.986 10.900 -35.680 1.00 94.06 165 GLN A O 1
ATOM 1292 N N . PRO A 1 166 ? 5.717 11.444 -37.840 1.00 89.19 166 PRO A N 1
ATOM 1293 C CA . PRO A 1 166 ? 5.567 12.881 -37.569 1.00 89.19 166 PRO A CA 1
ATOM 1294 C C . PRO A 1 166 ? 4.442 13.199 -36.574 1.00 89.19 166 PRO A C 1
ATOM 1296 O O . PRO A 1 166 ? 4.581 14.072 -35.719 1.00 89.19 166 PRO A O 1
ATOM 1299 N N . ASN A 1 167 ? 3.361 12.421 -36.622 1.00 92.12 167 ASN A N 1
ATOM 1300 C CA . ASN A 1 167 ? 2.206 12.468 -35.727 1.00 92.12 167 ASN A CA 1
ATOM 1301 C C . ASN A 1 167 ? 2.281 11.461 -34.556 1.00 92.12 167 ASN A C 1
ATOM 1303 O O . ASN A 1 167 ? 1.250 11.161 -33.955 1.00 92.12 167 ASN A O 1
ATOM 1307 N N . TYR A 1 168 ? 3.461 10.913 -34.236 1.00 94.31 168 TYR A N 1
ATOM 1308 C CA . TYR A 1 168 ? 3.638 10.027 -33.083 1.00 94.31 168 TYR A CA 1
ATOM 1309 C C . TYR A 1 168 ? 3.302 10.752 -31.774 1.00 94.31 168 TYR A C 1
ATOM 1311 O O . TYR A 1 168 ? 3.910 11.765 -31.437 1.00 94.31 168 TYR A O 1
ATOM 1319 N N . ILE A 1 169 ? 2.377 10.181 -31.006 1.00 94.44 169 ILE A N 1
ATOM 1320 C CA . ILE A 1 169 ? 2.082 10.584 -29.630 1.00 94.44 169 ILE A CA 1
ATOM 1321 C C . ILE A 1 169 ? 2.350 9.361 -28.742 1.00 94.44 169 ILE A C 1
ATOM 1323 O O . ILE A 1 169 ? 1.838 8.279 -29.053 1.00 94.44 169 ILE A O 1
ATOM 1327 N N . PRO A 1 170 ? 3.142 9.491 -27.661 1.00 96.56 170 PRO A N 1
ATOM 1328 C CA . PRO A 1 170 ? 3.377 8.403 -26.719 1.00 96.56 170 PRO A CA 1
ATOM 1329 C C . PRO A 1 170 ? 2.080 7.782 -26.194 1.00 96.56 170 PRO A C 1
ATOM 1331 O O . PRO A 1 170 ? 1.159 8.473 -25.764 1.00 96.56 170 PRO A O 1
ATOM 1334 N N . SER A 1 171 ? 2.014 6.453 -26.194 1.00 95.06 171 SER A N 1
ATOM 1335 C CA . SER A 1 171 ? 0.965 5.727 -25.481 1.00 95.06 171 SER A CA 1
ATOM 1336 C C . SER A 1 171 ? 1.251 5.721 -23.978 1.00 95.06 171 SER A C 1
ATOM 1338 O O . SER A 1 171 ? 2.389 5.920 -23.547 1.00 95.06 171 SER A O 1
ATOM 1340 N N . GLN A 1 172 ? 0.251 5.386 -23.160 1.00 93.00 172 GLN A N 1
ATOM 1341 C CA . GLN A 1 172 ? 0.457 5.211 -21.717 1.00 93.00 172 GLN A CA 1
ATOM 1342 C C . GLN A 1 172 ? 1.539 4.157 -21.397 1.00 93.00 172 GLN A C 1
ATOM 1344 O O . GLN A 1 172 ? 2.258 4.309 -20.413 1.00 93.00 172 GLN A O 1
ATOM 1349 N N . GLN A 1 173 ? 1.737 3.146 -22.256 1.00 93.50 173 GLN A N 1
ATOM 1350 C CA . GLN A 1 173 ? 2.802 2.148 -22.080 1.00 93.50 173 GLN A CA 1
ATOM 1351 C C . GLN A 1 173 ? 4.201 2.703 -22.391 1.00 93.50 173 GLN A C 1
ATOM 1353 O O . GLN A 1 173 ? 5.181 2.284 -21.775 1.00 93.50 173 GLN A O 1
ATOM 1358 N N . ASP A 1 174 ? 4.302 3.696 -23.279 1.00 95.69 174 ASP A N 1
ATOM 1359 C CA . ASP A 1 174 ? 5.534 4.464 -23.478 1.00 95.69 174 ASP A CA 1
ATOM 1360 C C . ASP A 1 174 ? 5.783 5.374 -22.267 1.00 95.69 174 ASP A C 1
ATOM 1362 O O . ASP A 1 174 ? 6.865 5.345 -21.685 1.00 95.69 174 ASP A O 1
ATOM 1366 N N . VAL A 1 175 ? 4.760 6.100 -21.795 1.00 94.81 175 VAL A N 1
ATOM 1367 C CA . VAL A 1 175 ? 4.849 6.936 -20.584 1.00 94.81 175 VAL A CA 1
ATOM 1368 C C . VAL A 1 175 ? 5.300 6.115 -19.371 1.00 94.81 175 VAL A C 1
ATOM 1370 O O . VAL A 1 175 ? 6.225 6.532 -18.672 1.00 94.81 175 VAL A O 1
ATOM 1373 N N . LEU A 1 176 ? 4.751 4.917 -19.149 1.00 93.69 176 LEU A N 1
ATOM 1374 C CA . LEU A 1 176 ? 5.184 3.986 -18.096 1.00 93.69 176 LEU A CA 1
ATOM 1375 C C . LEU A 1 176 ? 6.657 3.570 -18.227 1.00 93.69 176 LEU A C 1
ATOM 1377 O O . LEU A 1 176 ? 7.359 3.457 -17.218 1.00 93.69 176 LEU A O 1
ATOM 1381 N N . ARG A 1 177 ? 7.134 3.373 -19.461 1.00 94.50 177 ARG A N 1
ATOM 1382 C CA . ARG A 1 177 ? 8.490 2.905 -19.785 1.00 94.50 177 ARG A CA 1
ATOM 1383 C C . ARG A 1 177 ? 9.518 4.031 -19.948 1.00 94.50 177 ARG A C 1
ATOM 1385 O O . ARG A 1 177 ? 10.702 3.726 -20.124 1.00 94.50 177 ARG A O 1
ATOM 1392 N N . THR A 1 178 ? 9.130 5.311 -19.870 1.00 94.38 178 THR A N 1
ATOM 1393 C CA . THR A 1 178 ? 10.091 6.432 -19.820 1.00 94.38 178 THR A CA 1
ATOM 1394 C C . THR A 1 178 ? 10.836 6.473 -18.488 1.00 94.38 178 THR A C 1
ATOM 1396 O O . THR A 1 178 ? 10.253 6.386 -17.401 1.00 94.38 178 THR A O 1
ATOM 1399 N N . ARG A 1 179 ? 12.150 6.659 -18.592 1.00 90.75 179 ARG A N 1
ATOM 1400 C CA . ARG A 1 179 ? 13.117 6.778 -17.508 1.00 90.75 179 ARG A CA 1
ATOM 1401 C C . ARG A 1 179 ? 13.581 8.226 -17.397 1.00 90.75 179 ARG A C 1
ATOM 1403 O O . ARG A 1 179 ? 14.321 8.720 -18.244 1.00 90.75 179 ARG A O 1
ATOM 1410 N N . VAL A 1 180 ? 13.187 8.855 -16.297 1.00 88.38 180 VAL A N 1
ATOM 1411 C CA . VAL A 1 180 ? 13.730 10.121 -15.791 1.00 88.38 180 VAL A CA 1
ATOM 1412 C C . VAL A 1 180 ? 14.408 9.810 -14.455 1.00 88.38 180 VAL A C 1
ATOM 1414 O O . VAL A 1 180 ? 13.951 8.932 -13.721 1.00 88.38 180 VAL A O 1
ATOM 1417 N N . LYS A 1 181 ? 15.523 10.475 -14.130 1.00 87.75 181 LYS A N 1
ATOM 1418 C CA . LYS A 1 181 ? 16.162 10.327 -12.814 1.00 87.75 181 LYS A CA 1
ATOM 1419 C C . LYS A 1 181 ? 15.385 11.154 -11.786 1.00 87.75 181 LYS A C 1
ATOM 1421 O O . LYS A 1 181 ? 15.584 12.360 -11.720 1.00 87.75 181 LYS A O 1
ATOM 1426 N N . THR A 1 182 ? 14.536 10.515 -10.981 1.00 87.12 182 THR A N 1
ATOM 1427 C CA . THR A 1 182 ? 13.806 11.181 -9.888 1.00 87.12 182 THR A CA 1
ATOM 1428 C C . THR A 1 182 ? 14.782 11.825 -8.903 1.00 87.12 182 THR A C 1
ATOM 1430 O O . THR A 1 182 ? 15.625 11.135 -8.319 1.00 87.12 182 THR A O 1
ATOM 1433 N N . THR A 1 183 ? 14.654 13.138 -8.722 1.00 86.81 183 THR A N 1
ATOM 1434 C CA . THR A 1 183 ? 15.413 13.949 -7.767 1.00 86.81 183 THR A CA 1
ATOM 1435 C C . THR A 1 183 ? 14.465 14.555 -6.736 1.00 86.81 183 THR A C 1
ATOM 1437 O O . THR A 1 183 ? 13.354 14.969 -7.051 1.00 86.81 183 THR A O 1
ATOM 1440 N N . GLY A 1 184 ? 14.901 14.602 -5.480 1.00 86.12 184 GLY A N 1
ATOM 1441 C CA . GLY A 1 184 ? 14.085 15.081 -4.372 1.00 86.12 184 GLY A CA 1
ATOM 1442 C C . GLY A 1 184 ? 12.996 14.091 -3.958 1.00 86.12 184 GLY A C 1
ATOM 1443 O O . GLY A 1 184 ? 13.236 12.885 -3.843 1.00 86.12 184 GLY A O 1
ATOM 1444 N N . ILE A 1 185 ? 11.826 14.656 -3.671 1.00 88.31 185 ILE A N 1
ATOM 1445 C CA . ILE A 1 185 ? 10.617 13.991 -3.190 1.00 88.31 185 ILE A CA 1
ATOM 1446 C C . ILE A 1 185 ? 9.491 14.460 -4.112 1.00 88.31 185 ILE A C 1
ATOM 1448 O O . ILE A 1 185 ? 9.304 15.666 -4.269 1.00 88.31 185 ILE A O 1
ATOM 1452 N N . VAL A 1 186 ? 8.758 13.525 -4.709 1.00 89.50 186 VAL A N 1
ATOM 1453 C CA . VAL A 1 186 ? 7.542 13.804 -5.481 1.00 89.50 186 VAL A CA 1
ATOM 1454 C C . VAL A 1 186 ? 6.359 13.259 -4.696 1.00 89.50 186 VAL A C 1
ATOM 1456 O O . VAL A 1 186 ? 6.374 12.110 -4.254 1.00 89.50 186 VAL A O 1
ATOM 1459 N N . GLU A 1 187 ? 5.343 14.093 -4.511 1.00 90.38 187 GLU A N 1
ATOM 1460 C CA . GLU A 1 187 ? 4.099 13.732 -3.839 1.00 90.38 187 GLU A CA 1
ATOM 1461 C C . GLU A 1 187 ? 2.986 13.537 -4.878 1.00 90.38 187 GLU A C 1
ATOM 1463 O O . GLU A 1 187 ? 2.966 14.195 -5.919 1.00 90.38 187 GLU A O 1
ATOM 1468 N N . THR A 1 188 ? 2.073 12.599 -4.642 1.00 88.44 188 THR A N 1
ATOM 1469 C CA . THR A 1 188 ? 0.933 12.332 -5.529 1.00 88.44 188 THR A CA 1
ATOM 1470 C C . THR A 1 188 ? -0.281 11.940 -4.696 1.00 88.44 188 THR A C 1
ATOM 1472 O O . THR A 1 188 ? -0.188 11.052 -3.845 1.00 88.44 188 THR A O 1
ATOM 1475 N N . HIS A 1 189 ? -1.415 12.598 -4.944 1.00 89.06 189 HIS A N 1
ATOM 1476 C CA . HIS A 1 189 ? -2.679 12.331 -4.260 1.00 89.06 189 HIS A CA 1
ATOM 1477 C C . HIS A 1 189 ? -3.642 11.600 -5.190 1.00 89.06 189 HIS A C 1
ATOM 1479 O O . HIS A 1 189 ? -3.841 12.026 -6.322 1.00 89.06 189 HIS A O 1
ATOM 1485 N N . PHE A 1 190 ? -4.303 10.561 -4.693 1.00 87.56 190 PHE A N 1
ATOM 1486 C CA . PHE A 1 190 ? -5.407 9.905 -5.394 1.00 87.56 190 PHE A CA 1
ATOM 1487 C C . PHE A 1 190 ? -6.445 9.395 -4.391 1.00 87.56 190 PHE A C 1
ATOM 1489 O O . PHE A 1 190 ? -6.189 9.331 -3.188 1.00 87.56 190 PHE A O 1
ATOM 1496 N N . SER A 1 191 ? -7.643 9.056 -4.867 1.00 83.62 191 SER A N 1
ATOM 1497 C CA . SER A 1 191 ? -8.732 8.567 -4.011 1.00 83.62 191 SER A CA 1
ATOM 1498 C C . SER A 1 191 ? -9.175 7.180 -4.463 1.00 83.62 191 SER A C 1
ATOM 1500 O O . SER A 1 191 ? -9.508 6.990 -5.628 1.00 83.62 191 SER A O 1
ATOM 1502 N N . PHE A 1 192 ? -9.191 6.205 -3.553 1.00 80.00 192 PHE A N 1
ATOM 1503 C CA . PHE A 1 192 ? -9.523 4.815 -3.872 1.00 80.00 192 PHE A CA 1
ATOM 1504 C C . PHE A 1 192 ? -10.323 4.156 -2.743 1.00 80.00 192 PHE A C 1
ATOM 1506 O O . PHE A 1 192 ? -10.020 4.346 -1.568 1.00 80.00 192 PHE A O 1
ATOM 1513 N N . LYS A 1 193 ? -11.388 3.416 -3.091 1.00 76.94 193 LYS A N 1
ATOM 1514 C CA . LYS A 1 193 ? -12.364 2.818 -2.146 1.00 76.94 193 LYS A CA 1
ATOM 1515 C C . LYS A 1 193 ? -12.922 3.797 -1.082 1.00 76.94 193 LYS A C 1
ATOM 1517 O O . LYS A 1 193 ? -13.334 3.372 -0.009 1.00 76.94 193 LYS A O 1
ATOM 1522 N N . GLY A 1 194 ? -12.952 5.102 -1.372 1.00 77.94 194 GLY A N 1
ATOM 1523 C CA . GLY A 1 194 ? -13.385 6.145 -0.427 1.00 77.94 194 GLY A CA 1
ATOM 1524 C C . GLY A 1 194 ? -12.314 6.611 0.570 1.00 77.94 194 GLY A C 1
ATOM 1525 O O . GLY A 1 194 ? -12.614 7.438 1.423 1.00 77.94 194 GLY A O 1
ATOM 1526 N N . LEU A 1 195 ? -11.077 6.119 0.457 1.00 81.00 195 LEU A N 1
ATOM 1527 C CA . LEU A 1 195 ? -9.911 6.618 1.188 1.00 81.00 195 LEU A CA 1
ATOM 1528 C C . LEU A 1 195 ? -9.111 7.586 0.310 1.00 81.00 195 LEU A C 1
ATOM 1530 O O . LEU A 1 195 ? -8.964 7.365 -0.895 1.00 81.00 195 LEU A O 1
ATOM 1534 N N . HIS A 1 196 ? -8.549 8.625 0.925 1.00 86.50 196 HIS A N 1
ATOM 1535 C CA . HIS A 1 196 ? -7.584 9.512 0.280 1.00 86.50 196 HIS A CA 1
ATOM 1536 C C . HIS A 1 196 ? -6.166 8.996 0.540 1.00 86.50 196 HIS A C 1
ATOM 1538 O O . HIS A 1 196 ? -5.783 8.773 1.688 1.00 86.50 196 HIS A O 1
ATOM 1544 N N . PHE A 1 197 ? -5.391 8.799 -0.522 1.00 88.56 197 PHE A N 1
ATOM 1545 C CA . PHE A 1 197 ? -4.012 8.328 -0.469 1.00 88.56 197 PHE A CA 1
ATOM 1546 C C . PHE A 1 197 ? -3.050 9.450 -0.852 1.00 88.56 197 PHE A C 1
ATOM 1548 O O . PHE A 1 197 ? -3.249 10.125 -1.860 1.00 88.56 197 PHE A O 1
ATOM 1555 N N . LYS A 1 198 ? -1.976 9.594 -0.074 1.00 90.75 198 LYS A N 1
ATOM 1556 C CA . LYS A 1 198 ? -0.847 10.496 -0.323 1.00 90.75 198 LYS A CA 1
ATOM 1557 C C . LYS A 1 198 ? 0.414 9.654 -0.459 1.00 90.75 198 LYS A C 1
ATOM 1559 O O . LYS A 1 198 ? 0.902 9.084 0.520 1.00 90.75 198 LYS A O 1
ATOM 1564 N N . MET A 1 199 ? 0.894 9.515 -1.690 1.00 91.06 199 MET A N 1
ATOM 1565 C CA . MET A 1 199 ? 2.034 8.675 -2.040 1.00 91.06 199 MET A CA 1
ATOM 1566 C C . MET A 1 199 ? 3.281 9.528 -2.273 1.00 91.06 199 MET A C 1
ATOM 1568 O O . MET A 1 199 ? 3.241 10.500 -3.022 1.00 91.06 199 MET A O 1
ATOM 1572 N N . PHE A 1 200 ? 4.390 9.139 -1.647 1.00 92.56 200 PHE A N 1
ATOM 1573 C CA . PHE A 1 200 ? 5.693 9.785 -1.785 1.00 92.56 200 PHE A CA 1
ATOM 1574 C C . PHE A 1 200 ? 6.643 8.892 -2.596 1.00 92.56 200 PHE A C 1
ATOM 1576 O O . PHE A 1 200 ? 6.988 7.795 -2.145 1.00 92.56 200 PHE A O 1
ATOM 1583 N N . ASP A 1 201 ? 7.103 9.366 -3.756 1.00 92.38 201 ASP A N 1
ATOM 1584 C CA . ASP A 1 201 ? 8.246 8.790 -4.478 1.00 92.38 201 ASP A CA 1
ATOM 1585 C C . ASP A 1 201 ? 9.515 9.587 -4.183 1.00 92.38 201 ASP A C 1
ATOM 1587 O O . ASP A 1 201 ? 9.522 10.818 -4.169 1.00 92.38 201 ASP A O 1
ATOM 1591 N N . VAL A 1 202 ? 10.607 8.871 -3.930 1.00 92.50 202 VAL A N 1
ATOM 1592 C CA . VAL A 1 202 ? 11.882 9.448 -3.499 1.00 92.50 202 VAL A CA 1
ATOM 1593 C C . VAL A 1 202 ? 13.040 8.831 -4.272 1.00 92.50 202 VAL A C 1
ATOM 1595 O O . VAL A 1 202 ? 13.055 7.633 -4.574 1.00 92.50 202 VAL A O 1
ATOM 1598 N N . GLY A 1 203 ? 14.054 9.641 -4.584 1.00 90.06 203 GLY A N 1
ATOM 1599 C CA . GLY A 1 203 ? 15.214 9.190 -5.356 1.00 90.06 203 GLY A CA 1
ATOM 1600 C C . GLY A 1 203 ? 15.893 7.953 -4.740 1.00 90.06 203 GLY A C 1
ATOM 1601 O O . GLY A 1 203 ? 16.269 7.952 -3.570 1.00 90.06 203 GLY A O 1
ATOM 1602 N N . GLY A 1 204 ? 16.046 6.881 -5.530 1.00 86.62 204 GLY A N 1
ATOM 1603 C CA . GLY A 1 204 ? 16.624 5.598 -5.077 1.00 86.62 204 GLY A CA 1
ATOM 1604 C C . GLY A 1 204 ? 18.160 5.521 -5.072 1.00 86.62 204 GLY A C 1
ATOM 1605 O O . GLY A 1 204 ? 18.732 4.613 -4.459 1.00 86.62 204 GLY A O 1
ATOM 1606 N N . GLN A 1 205 ? 18.809 6.460 -5.766 1.00 86.88 205 GLN A N 1
ATOM 1607 C CA . GLN A 1 205 ? 20.270 6.608 -5.877 1.00 86.88 205 GLN A CA 1
ATOM 1608 C C . GLN A 1 205 ? 20.887 6.950 -4.510 1.00 86.88 205 GLN A C 1
ATOM 1610 O O . GLN A 1 205 ? 20.228 7.640 -3.729 1.00 86.88 205 GLN A O 1
ATOM 1615 N N . ARG A 1 206 ? 22.113 6.503 -4.177 1.00 89.38 206 ARG A N 1
ATOM 1616 C CA . ARG A 1 206 ? 22.675 6.669 -2.808 1.00 89.38 206 ARG A CA 1
ATOM 1617 C C . ARG A 1 206 ? 22.740 8.135 -2.361 1.00 89.38 206 ARG A C 1
ATOM 1619 O O . ARG A 1 206 ? 22.525 8.419 -1.183 1.00 89.38 206 ARG A O 1
ATOM 1626 N N . SER A 1 207 ? 22.984 9.053 -3.295 1.00 86.50 207 SER A N 1
ATOM 1627 C CA . SER A 1 207 ? 22.990 10.510 -3.087 1.00 86.50 207 SER A CA 1
ATOM 1628 C C . SER A 1 207 ? 21.666 11.052 -2.532 1.00 86.50 207 SER A C 1
ATOM 1630 O O . SER A 1 207 ? 21.665 11.871 -1.612 1.00 86.50 207 SER A O 1
ATOM 1632 N N . GLU A 1 208 ? 20.540 10.558 -3.044 1.00 89.50 208 GLU A N 1
ATOM 1633 C CA . GLU A 1 208 ? 19.199 11.065 -2.740 1.00 89.50 208 GLU A CA 1
ATOM 1634 C C . GLU A 1 208 ? 18.654 10.561 -1.396 1.00 89.50 208 GLU A C 1
ATOM 1636 O O . GLU A 1 208 ? 17.812 11.218 -0.782 1.00 89.50 208 GLU A O 1
ATOM 1641 N N . ARG A 1 209 ? 19.179 9.442 -0.878 1.00 89.50 209 ARG A N 1
ATOM 1642 C CA . ARG A 1 209 ? 18.671 8.778 0.341 1.00 89.50 209 ARG A CA 1
ATOM 1643 C C . ARG A 1 209 ? 18.747 9.634 1.600 1.00 89.50 209 ARG A C 1
ATOM 1645 O O . ARG A 1 209 ? 17.962 9.435 2.521 1.00 89.50 209 ARG A O 1
ATOM 1652 N N . LYS A 1 210 ? 19.638 10.631 1.629 1.00 86.25 210 LYS A N 1
ATOM 1653 C CA . LYS A 1 210 ? 19.715 11.621 2.718 1.00 86.25 210 LYS A CA 1
ATOM 1654 C C . LYS A 1 210 ? 18.411 12.416 2.883 1.00 86.25 210 LYS A C 1
ATOM 1656 O O . LYS A 1 210 ? 18.114 12.842 3.991 1.00 86.25 210 LYS A O 1
ATOM 1661 N N . LYS A 1 211 ? 17.627 12.578 1.810 1.00 88.31 211 LYS A N 1
ATOM 1662 C CA . LYS A 1 211 ? 16.359 13.327 1.795 1.00 88.31 211 LYS A CA 1
ATOM 1663 C C . LYS A 1 211 ? 15.180 12.514 2.344 1.00 88.31 211 LYS A C 1
ATOM 1665 O O . LYS A 1 211 ? 14.183 13.096 2.754 1.00 88.31 211 LYS A O 1
ATOM 1670 N N . TRP A 1 212 ? 15.289 11.182 2.385 1.00 89.06 212 TRP A N 1
ATOM 1671 C CA . TRP A 1 212 ? 14.182 10.286 2.749 1.00 89.06 212 TRP A CA 1
ATOM 1672 C C . TRP A 1 212 ? 13.618 10.550 4.151 1.00 89.06 212 TRP A C 1
ATOM 1674 O O . TRP A 1 212 ? 12.419 10.394 4.360 1.00 89.06 212 TRP A O 1
ATOM 1684 N N . ILE A 1 213 ? 14.461 10.984 5.096 1.00 83.19 213 ILE A N 1
ATOM 1685 C CA . ILE A 1 213 ? 14.073 11.251 6.490 1.00 83.19 213 ILE A CA 1
ATOM 1686 C C . ILE A 1 213 ? 12.941 12.285 6.615 1.00 83.19 213 ILE A C 1
ATOM 1688 O O . ILE A 1 213 ? 12.128 12.185 7.529 1.00 83.19 213 ILE A O 1
ATOM 1692 N N . HIS A 1 214 ? 12.829 13.222 5.666 1.00 82.62 214 HIS A N 1
ATOM 1693 C CA . HIS A 1 214 ? 11.758 14.225 5.632 1.00 82.62 214 HIS A CA 1
ATOM 1694 C C . HIS A 1 214 ? 10.371 13.629 5.329 1.00 82.62 214 HIS A C 1
ATOM 1696 O O . HIS A 1 214 ? 9.365 14.292 5.554 1.00 82.62 214 HIS A O 1
ATOM 1702 N N . CYS A 1 215 ? 10.307 12.380 4.858 1.00 85.31 215 CYS A N 1
ATOM 1703 C CA . CYS A 1 215 ? 9.069 11.658 4.560 1.00 85.31 215 CYS A CA 1
ATOM 1704 C C . CYS A 1 215 ? 8.755 10.551 5.579 1.00 85.31 215 CYS A C 1
ATOM 1706 O O . CYS A 1 215 ? 7.873 9.742 5.321 1.00 85.31 215 CYS A O 1
ATOM 1708 N N . PHE A 1 216 ? 9.503 10.430 6.684 1.00 85.12 216 PHE A N 1
ATOM 1709 C CA . PHE A 1 216 ? 9.366 9.296 7.616 1.00 85.12 216 PHE A CA 1
ATOM 1710 C C . PHE A 1 216 ? 8.289 9.504 8.695 1.00 85.12 216 PHE A C 1
ATOM 1712 O O . PHE A 1 216 ? 7.856 8.531 9.314 1.00 85.12 216 PHE A O 1
ATOM 1719 N N . GLU A 1 217 ? 7.852 10.741 8.937 1.00 80.44 217 GLU A N 1
ATOM 1720 C CA . GLU A 1 217 ? 6.850 11.057 9.958 1.00 80.44 217 GLU A CA 1
ATOM 1721 C C . GLU A 1 217 ? 5.418 10.790 9.460 1.00 80.44 217 GLU A C 1
ATOM 1723 O O . GLU A 1 217 ? 5.041 11.174 8.355 1.00 80.44 217 GLU A O 1
ATOM 1728 N N . GLY A 1 218 ? 4.605 10.116 10.281 1.00 78.88 218 GLY A N 1
ATOM 1729 C CA . GLY A 1 218 ? 3.187 9.868 9.987 1.00 78.88 218 GLY A CA 1
ATOM 1730 C C . GLY A 1 218 ? 2.896 8.876 8.848 1.00 78.88 218 GLY A C 1
ATOM 1731 O O . GLY A 1 218 ? 1.756 8.810 8.395 1.00 78.88 218 GLY A O 1
ATOM 1732 N N . VAL A 1 219 ? 3.885 8.109 8.378 1.00 88.50 219 VAL A N 1
ATOM 1733 C CA . VAL A 1 219 ? 3.703 7.093 7.323 1.00 88.50 219 VAL A CA 1
ATOM 1734 C C . VAL A 1 219 ? 2.865 5.917 7.830 1.00 88.50 219 VAL A C 1
ATOM 1736 O O . VAL A 1 219 ? 3.260 5.229 8.772 1.00 88.50 219 VAL A O 1
ATOM 1739 N N . THR A 1 220 ? 1.747 5.640 7.156 1.00 87.81 220 THR A N 1
ATOM 1740 C CA . THR A 1 220 ? 0.860 4.503 7.450 1.00 87.81 220 THR A CA 1
ATOM 1741 C C . THR A 1 220 ? 1.503 3.179 7.022 1.00 87.81 220 THR A C 1
ATOM 1743 O O . THR A 1 220 ? 1.548 2.217 7.792 1.00 87.81 220 THR A O 1
ATOM 1746 N N . ALA A 1 221 ? 2.049 3.130 5.802 1.00 90.06 221 ALA A N 1
ATOM 1747 C CA . ALA A 1 221 ? 2.722 1.949 5.267 1.00 90.06 221 ALA A CA 1
ATOM 1748 C C . ALA A 1 221 ? 3.857 2.301 4.294 1.00 90.06 221 ALA A C 1
ATOM 1750 O O . ALA A 1 221 ? 3.822 3.306 3.582 1.00 90.06 221 ALA A O 1
ATOM 1751 N N . ILE A 1 222 ? 4.865 1.431 4.244 1.00 92.88 222 ILE A N 1
ATOM 1752 C CA . ILE A 1 222 ? 5.985 1.507 3.301 1.00 92.88 222 ILE A CA 1
ATOM 1753 C C . ILE A 1 222 ? 5.785 0.454 2.217 1.00 92.88 222 ILE A C 1
ATOM 1755 O O . ILE A 1 222 ? 5.579 -0.719 2.530 1.00 92.88 222 ILE A O 1
ATOM 1759 N N . ILE A 1 223 ? 5.940 0.852 0.957 1.00 94.75 223 ILE A N 1
ATOM 1760 C CA . ILE A 1 223 ? 6.038 -0.063 -0.182 1.00 94.75 223 ILE A CA 1
ATOM 1761 C C . ILE A 1 223 ? 7.504 -0.092 -0.616 1.00 94.75 223 ILE A C 1
ATOM 1763 O O . ILE A 1 223 ? 8.018 0.859 -1.207 1.00 94.75 223 ILE A O 1
ATOM 1767 N N . PHE A 1 224 ? 8.207 -1.177 -0.298 1.00 96.81 224 PHE A N 1
ATOM 1768 C CA . PHE A 1 224 ? 9.609 -1.352 -0.658 1.00 96.81 224 PHE A CA 1
ATOM 1769 C C . PHE A 1 224 ? 9.732 -2.113 -1.981 1.00 96.81 224 PHE A C 1
ATOM 1771 O O . PHE A 1 224 ? 9.329 -3.270 -2.082 1.00 96.81 224 PHE A O 1
ATOM 1778 N N . CYS A 1 225 ? 10.307 -1.469 -2.993 1.00 96.56 225 CYS A N 1
ATOM 1779 C CA . CYS A 1 225 ? 10.415 -1.987 -4.354 1.00 96.56 225 CYS A CA 1
ATOM 1780 C C . CYS A 1 225 ? 11.818 -2.548 -4.627 1.00 96.56 225 CYS A C 1
ATOM 1782 O O . CYS A 1 225 ? 12.806 -1.806 -4.584 1.00 96.56 225 CYS A O 1
ATOM 1784 N N . VAL A 1 226 ? 11.886 -3.834 -4.975 1.00 97.62 226 VAL A N 1
ATOM 1785 C CA . VAL A 1 226 ? 13.087 -4.585 -5.384 1.00 97.62 226 VAL A CA 1
ATOM 1786 C C . VAL A 1 226 ? 12.995 -4.894 -6.878 1.00 97.62 226 VAL A C 1
ATOM 1788 O O . VAL A 1 226 ? 11.936 -5.294 -7.348 1.00 97.62 226 VAL A O 1
ATOM 1791 N N . ALA A 1 227 ? 14.091 -4.763 -7.628 1.00 96.75 227 ALA A N 1
ATOM 1792 C CA . ALA A 1 227 ? 14.164 -5.255 -9.007 1.00 96.75 227 ALA A CA 1
ATOM 1793 C C . ALA A 1 227 ? 14.680 -6.701 -9.028 1.00 96.75 227 ALA A C 1
ATOM 1795 O O . ALA A 1 227 ? 15.868 -6.923 -8.797 1.00 96.75 227 ALA A O 1
ATOM 1796 N N . LEU A 1 228 ? 13.815 -7.672 -9.341 1.00 97.06 228 LEU A N 1
ATOM 1797 C CA . LEU A 1 228 ? 14.206 -9.079 -9.459 1.00 97.06 228 LEU A CA 1
ATOM 1798 C C . LEU A 1 228 ? 15.290 -9.281 -10.521 1.00 97.06 228 LEU A C 1
ATOM 1800 O O . LEU A 1 228 ? 16.289 -9.923 -10.232 1.00 97.06 228 LEU A O 1
ATOM 1804 N N . SER A 1 229 ? 15.166 -8.651 -11.694 1.00 95.19 229 SER A N 1
ATOM 1805 C CA . SER A 1 229 ? 16.132 -8.724 -12.808 1.00 95.19 229 SER A CA 1
ATOM 1806 C C . SER A 1 229 ? 17.528 -8.122 -12.534 1.00 95.19 229 SER A C 1
ATOM 1808 O O . SER A 1 229 ? 18.367 -8.082 -13.437 1.00 95.19 229 SER A O 1
ATOM 1810 N N . GLY A 1 230 ? 17.784 -7.646 -11.307 1.00 94.69 230 GLY A N 1
ATOM 1811 C CA . GLY A 1 230 ? 19.054 -7.065 -10.863 1.00 94.69 230 GLY A CA 1
ATOM 1812 C C . GLY A 1 230 ? 20.019 -8.018 -10.147 1.00 94.69 230 GLY A C 1
ATOM 1813 O O . GLY A 1 230 ? 21.025 -7.542 -9.631 1.00 94.69 230 GLY A O 1
ATOM 1814 N N . TYR A 1 231 ? 19.732 -9.322 -10.073 1.00 95.75 231 TYR A N 1
ATOM 1815 C CA . TYR A 1 231 ? 20.586 -10.299 -9.373 1.00 95.75 231 TYR A CA 1
ATOM 1816 C C . TYR A 1 231 ? 21.970 -10.490 -10.015 1.00 95.75 231 TYR A C 1
ATOM 1818 O O . TYR A 1 231 ? 22.933 -10.757 -9.310 1.00 95.75 231 TYR A O 1
ATOM 1826 N N . ASP A 1 232 ? 22.106 -10.309 -11.323 1.00 94.31 232 ASP A N 1
ATOM 1827 C CA . ASP A 1 232 ? 23.358 -10.415 -12.084 1.00 94.31 232 ASP A CA 1
ATOM 1828 C C . ASP A 1 232 ? 23.793 -9.056 -12.671 1.00 94.31 232 ASP A C 1
ATOM 1830 O O . ASP A 1 232 ? 24.412 -8.996 -13.729 1.00 94.31 232 ASP A O 1
ATOM 1834 N N . LEU A 1 233 ? 23.441 -7.955 -11.992 1.00 93.69 233 LEU A N 1
ATOM 1835 C CA . LEU A 1 233 ? 23.823 -6.584 -12.348 1.00 93.69 233 LEU A CA 1
ATOM 1836 C C . LEU A 1 233 ? 24.596 -5.908 -11.208 1.00 93.69 233 LEU A C 1
ATOM 1838 O O . LEU A 1 233 ? 24.287 -6.109 -10.032 1.00 93.69 233 LEU A O 1
ATOM 1842 N N . VAL A 1 234 ? 25.514 -5.007 -11.560 1.00 92.94 234 VAL A N 1
ATOM 1843 C CA . VAL A 1 234 ? 26.203 -4.089 -10.628 1.00 92.94 234 VAL A CA 1
ATOM 1844 C C . VAL A 1 234 ? 25.590 -2.682 -10.673 1.00 92.94 234 VAL A C 1
ATOM 1846 O O . VAL A 1 234 ? 24.835 -2.340 -11.595 1.00 92.94 234 VAL A O 1
ATOM 1849 N N . LEU A 1 235 ? 25.824 -1.867 -9.645 1.00 90.06 235 LEU A N 1
ATOM 1850 C CA . LEU A 1 235 ? 25.252 -0.520 -9.555 1.00 90.06 235 LEU A CA 1
ATOM 1851 C C . LEU A 1 235 ? 25.923 0.439 -10.548 1.00 90.06 235 LEU A C 1
ATOM 1853 O O . LEU A 1 235 ? 27.128 0.404 -10.754 1.00 90.06 235 LEU A O 1
ATOM 1857 N N . ALA A 1 236 ? 25.156 1.396 -11.075 1.00 86.31 236 ALA A N 1
ATOM 1858 C CA . ALA A 1 236 ? 25.699 2.497 -11.882 1.00 86.31 236 ALA A CA 1
ATOM 1859 C C . ALA A 1 236 ? 26.491 3.543 -11.059 1.00 86.31 236 ALA A C 1
ATOM 1861 O O . ALA A 1 236 ? 26.931 4.552 -11.601 1.00 86.31 236 ALA A O 1
ATOM 1862 N N . GLU A 1 237 ? 26.612 3.334 -9.746 1.00 86.00 237 GLU A N 1
ATOM 1863 C CA . GLU A 1 237 ? 27.327 4.191 -8.788 1.00 86.00 237 GLU A CA 1
ATOM 1864 C C . GLU A 1 237 ? 28.581 3.502 -8.212 1.00 86.00 237 GLU A C 1
ATOM 1866 O O . GLU A 1 237 ? 29.317 4.124 -7.450 1.00 86.00 237 GLU A O 1
ATOM 1871 N N . ASP A 1 238 ? 28.750 2.199 -8.471 1.00 88.31 238 ASP A N 1
ATOM 1872 C CA . ASP A 1 238 ? 29.630 1.288 -7.730 1.00 88.31 238 ASP A CA 1
ATOM 1873 C C . ASP A 1 238 ? 29.706 -0.046 -8.501 1.00 88.31 238 ASP A C 1
ATOM 1875 O O . ASP A 1 238 ? 28.780 -0.861 -8.444 1.00 88.31 238 ASP A O 1
ATOM 1879 N N . GLU A 1 239 ? 30.772 -0.224 -9.285 1.00 85.31 239 GLU A N 1
ATOM 1880 C CA . GLU A 1 239 ? 30.899 -1.319 -10.262 1.00 85.31 239 GLU A CA 1
ATOM 1881 C C . GLU A 1 239 ? 31.218 -2.684 -9.628 1.00 85.31 239 GLU A C 1
ATOM 1883 O O . GLU A 1 239 ? 31.046 -3.708 -10.283 1.00 85.31 239 GLU A O 1
ATOM 1888 N N . GLU A 1 240 ? 31.618 -2.731 -8.353 1.00 89.06 240 GLU A N 1
ATOM 1889 C CA . GLU A 1 240 ? 31.817 -3.987 -7.613 1.00 89.06 240 GLU A CA 1
ATOM 1890 C C . GLU A 1 240 ? 30.523 -4.457 -6.928 1.00 89.06 240 GLU A C 1
ATOM 1892 O O . GLU A 1 240 ? 30.253 -5.655 -6.800 1.00 89.06 240 GLU A O 1
ATOM 1897 N N . MET A 1 241 ? 29.695 -3.519 -6.459 1.00 92.00 241 MET A N 1
ATOM 1898 C CA . MET A 1 241 ? 28.537 -3.838 -5.633 1.00 92.00 241 MET A CA 1
ATOM 1899 C C . MET A 1 241 ? 27.316 -4.261 -6.468 1.00 92.00 241 MET A C 1
ATOM 1901 O O . MET A 1 241 ? 26.643 -3.462 -7.124 1.00 92.00 241 MET A O 1
ATOM 1905 N N . ASN A 1 242 ? 26.955 -5.538 -6.340 1.00 94.88 242 ASN A N 1
ATOM 1906 C CA . ASN A 1 242 ? 25.750 -6.137 -6.912 1.00 94.88 242 ASN A CA 1
ATOM 1907 C C . ASN A 1 242 ? 24.443 -5.414 -6.490 1.00 94.88 242 ASN A C 1
ATOM 1909 O O . ASN A 1 242 ? 24.217 -5.146 -5.303 1.00 94.88 242 ASN A O 1
ATOM 1913 N N . ARG A 1 243 ? 23.541 -5.150 -7.452 1.00 94.44 243 ARG A N 1
ATOM 1914 C CA . ARG A 1 243 ? 22.285 -4.399 -7.241 1.00 94.44 243 ARG A CA 1
ATOM 1915 C C . ARG A 1 243 ? 21.310 -5.095 -6.281 1.00 94.44 243 ARG A C 1
ATOM 1917 O O . ARG A 1 243 ? 20.665 -4.422 -5.476 1.00 94.44 243 ARG A O 1
ATOM 1924 N N . MET A 1 244 ? 21.184 -6.420 -6.348 1.00 95.88 244 MET A N 1
ATOM 1925 C CA . MET A 1 244 ? 20.286 -7.189 -5.476 1.00 95.88 244 MET A CA 1
ATOM 1926 C C . MET A 1 244 ? 20.805 -7.219 -4.033 1.00 95.88 244 MET A C 1
ATOM 1928 O O . MET A 1 244 ? 20.049 -6.948 -3.097 1.00 95.88 244 MET A O 1
ATOM 1932 N N . VAL A 1 245 ? 22.110 -7.446 -3.846 1.00 95.44 245 VAL A N 1
ATOM 1933 C CA . VAL A 1 245 ? 22.746 -7.411 -2.517 1.00 95.44 245 VAL A CA 1
ATOM 1934 C C . VAL A 1 245 ? 22.677 -6.000 -1.908 1.00 95.44 245 VAL A C 1
ATOM 1936 O O . VAL A 1 245 ? 22.511 -5.858 -0.695 1.00 95.44 245 VAL A O 1
ATOM 1939 N N . GLU A 1 246 ? 22.729 -4.938 -2.722 1.00 95.19 246 GLU A N 1
ATOM 1940 C CA . GLU A 1 246 ? 22.467 -3.562 -2.271 1.00 95.19 246 GLU A CA 1
ATOM 1941 C C . GLU A 1 246 ? 21.028 -3.413 -1.782 1.00 95.19 246 GLU A C 1
ATOM 1943 O O . GLU A 1 246 ? 20.806 -3.002 -0.644 1.00 95.19 246 GLU A O 1
ATOM 1948 N N . SER A 1 247 ? 20.056 -3.837 -2.593 1.00 97.12 247 SER A N 1
ATOM 1949 C CA . SER A 1 247 ? 18.640 -3.788 -2.231 1.00 97.12 247 SER A CA 1
ATOM 1950 C C . SER A 1 247 ? 18.334 -4.566 -0.941 1.00 97.12 247 SER A C 1
ATOM 1952 O O . SER A 1 247 ? 17.464 -4.145 -0.179 1.00 97.12 247 SER A O 1
ATOM 1954 N N . MET A 1 248 ? 19.058 -5.655 -0.654 1.00 97.62 248 MET A N 1
ATOM 1955 C CA . MET A 1 248 ? 18.980 -6.384 0.619 1.00 97.62 248 MET A CA 1
ATOM 1956 C C . MET A 1 248 ? 19.583 -5.605 1.799 1.00 97.62 248 MET A C 1
ATOM 1958 O O . MET A 1 248 ? 18.917 -5.464 2.825 1.00 97.62 248 MET A O 1
ATOM 1962 N N . LYS A 1 249 ? 20.801 -5.052 1.670 1.00 95.94 249 LYS A N 1
ATOM 1963 C CA . LYS A 1 249 ? 21.419 -4.199 2.713 1.00 95.94 249 LYS A CA 1
ATOM 1964 C C . LYS A 1 249 ? 20.521 -2.998 3.051 1.00 95.94 249 LYS A C 1
ATOM 1966 O O . LYS A 1 249 ? 20.312 -2.670 4.220 1.00 95.94 249 LYS A O 1
ATOM 1971 N N . LEU A 1 250 ? 19.943 -2.382 2.022 1.00 95.81 250 LEU A N 1
ATOM 1972 C CA . LEU A 1 250 ? 18.979 -1.294 2.133 1.00 95.81 250 LEU A CA 1
ATOM 1973 C C . LEU A 1 250 ? 17.699 -1.744 2.853 1.00 95.81 250 LEU A C 1
ATOM 1975 O O . LEU A 1 250 ? 17.253 -1.064 3.779 1.00 95.81 250 LEU A O 1
ATOM 1979 N N . PHE A 1 251 ? 17.137 -2.901 2.493 1.00 97.25 251 PHE A N 1
ATOM 1980 C CA . PHE A 1 251 ? 15.939 -3.435 3.143 1.00 97.25 251 PHE A CA 1
ATOM 1981 C C . PHE A 1 251 ? 16.151 -3.746 4.628 1.00 97.25 251 PHE A C 1
ATOM 1983 O O . PHE A 1 251 ? 15.300 -3.375 5.433 1.00 97.25 251 PHE A O 1
ATOM 1990 N N . ASP A 1 252 ? 17.284 -4.345 5.015 1.00 96.81 252 ASP A N 1
ATOM 1991 C CA . ASP A 1 252 ? 17.613 -4.585 6.429 1.00 96.81 252 ASP A CA 1
ATOM 1992 C C . ASP A 1 252 ? 17.586 -3.275 7.239 1.00 96.81 252 ASP A C 1
ATOM 1994 O O . ASP A 1 252 ? 16.941 -3.190 8.290 1.00 96.81 252 ASP A O 1
ATOM 1998 N N . SER A 1 253 ? 18.207 -2.218 6.699 1.00 94.88 253 SER A N 1
ATOM 1999 C CA . SER A 1 253 ? 18.274 -0.904 7.350 1.00 94.88 253 SER A CA 1
ATOM 2000 C C . SER A 1 253 ? 16.895 -0.257 7.559 1.00 94.88 253 SER A C 1
ATOM 2002 O O . SER A 1 253 ? 16.655 0.370 8.592 1.00 94.88 253 SER A O 1
ATOM 2004 N N . ILE A 1 254 ? 15.964 -0.450 6.616 1.00 94.00 254 ILE A N 1
ATOM 2005 C CA . ILE A 1 254 ? 14.595 0.080 6.678 1.00 94.00 254 ILE A CA 1
ATOM 2006 C C . ILE A 1 254 ? 13.704 -0.794 7.569 1.00 94.00 254 ILE A C 1
ATOM 2008 O O . ILE A 1 254 ? 13.054 -0.280 8.480 1.00 94.00 254 ILE A O 1
ATOM 2012 N N . CYS A 1 255 ? 13.695 -2.114 7.369 1.00 93.94 255 CYS A N 1
ATOM 2013 C CA . CYS A 1 255 ? 12.847 -3.045 8.116 1.00 93.94 255 CYS A CA 1
ATOM 2014 C C . CYS A 1 255 ? 13.130 -3.004 9.626 1.00 93.94 255 CYS A C 1
ATOM 2016 O O . CYS A 1 255 ? 12.203 -3.001 10.447 1.00 93.94 255 CYS A O 1
ATOM 2018 N N . ASN A 1 256 ? 14.410 -2.906 9.990 1.00 93.19 256 ASN A N 1
ATOM 2019 C CA . ASN A 1 256 ? 14.867 -2.916 11.377 1.00 93.19 256 ASN A CA 1
ATOM 2020 C C . ASN A 1 256 ? 15.140 -1.511 11.949 1.00 93.19 256 ASN A C 1
ATOM 2022 O O . ASN A 1 256 ? 15.623 -1.382 13.075 1.00 93.19 256 ASN A O 1
ATOM 2026 N N . SER A 1 257 ? 14.748 -0.457 11.223 1.00 90.75 257 SER A N 1
ATOM 2027 C CA . SER A 1 257 ? 14.777 0.934 11.689 1.00 90.75 257 SER A CA 1
ATOM 2028 C C . SER A 1 257 ? 14.002 1.137 13.004 1.00 90.75 257 SER A C 1
ATOM 2030 O O . SER A 1 257 ? 13.044 0.417 13.317 1.00 90.75 257 SER A O 1
ATOM 2032 N N . LYS A 1 258 ? 14.400 2.166 13.764 1.00 89.62 258 LYS A N 1
ATOM 2033 C CA . LYS A 1 258 ? 13.663 2.681 14.933 1.00 89.62 258 LYS A CA 1
ATOM 2034 C C . LYS A 1 258 ? 12.479 3.578 14.552 1.00 89.62 258 LYS A C 1
ATOM 2036 O O . LYS A 1 258 ? 11.575 3.727 15.361 1.00 89.62 258 LYS A O 1
ATOM 2041 N N . TRP A 1 259 ? 12.464 4.130 13.337 1.00 88.25 259 TRP A N 1
ATOM 2042 C CA . TRP A 1 259 ? 11.336 4.922 12.825 1.00 88.25 259 TRP A CA 1
ATOM 2043 C C . TRP A 1 259 ? 10.138 4.047 12.440 1.00 88.25 259 TRP A C 1
ATOM 2045 O O . TRP A 1 259 ? 9.000 4.487 12.517 1.00 88.25 259 TRP A O 1
ATOM 2055 N N . PHE A 1 260 ? 10.389 2.786 12.071 1.00 89.31 260 PHE A N 1
ATOM 2056 C CA . PHE A 1 260 ? 9.404 1.901 11.445 1.00 89.31 260 PHE A CA 1
ATOM 2057 C C . PHE A 1 260 ? 9.134 0.637 12.267 1.00 89.31 260 PHE A C 1
ATOM 2059 O O . PHE A 1 260 ? 9.074 -0.465 11.720 1.00 89.31 260 PHE A O 1
ATOM 2066 N N . VAL A 1 261 ? 9.024 0.765 13.593 1.00 85.94 261 VAL A N 1
ATOM 2067 C CA . VAL A 1 261 ? 8.782 -0.391 14.478 1.00 85.94 261 VAL A CA 1
ATOM 2068 C C . VAL A 1 261 ? 7.380 -0.966 14.258 1.00 85.94 261 VAL A C 1
ATOM 2070 O O . VAL A 1 261 ? 7.259 -2.167 14.041 1.00 85.94 261 VAL A O 1
ATOM 2073 N N . SER A 1 262 ? 6.354 -0.110 14.252 1.00 79.94 262 SER A N 1
ATOM 2074 C CA . SER A 1 262 ? 4.949 -0.467 13.998 1.00 79.94 262 SER A CA 1
ATOM 2075 C C . SER A 1 262 ? 4.513 -0.299 12.536 1.00 79.94 262 SER A C 1
ATOM 2077 O O . SER A 1 262 ? 3.551 -0.934 12.119 1.00 79.94 262 SER A O 1
ATOM 2079 N N . THR A 1 263 ? 5.208 0.521 11.738 1.00 87.38 263 THR A N 1
ATOM 2080 C CA . THR A 1 263 ? 4.843 0.794 10.336 1.00 87.38 263 THR A CA 1
ATOM 2081 C C . THR A 1 263 ? 4.838 -0.481 9.493 1.00 87.38 263 THR A C 1
ATOM 2083 O O . THR A 1 263 ? 5.861 -1.171 9.399 1.00 87.38 263 THR A O 1
ATOM 2086 N N . SER A 1 264 ? 3.711 -0.754 8.832 1.00 85.94 264 SER A N 1
ATOM 2087 C CA . SER A 1 264 ? 3.546 -1.898 7.927 1.00 85.94 264 SER A CA 1
ATOM 2088 C C . SER A 1 264 ? 4.542 -1.828 6.762 1.00 85.94 264 SER A C 1
ATOM 2090 O O . SER A 1 264 ? 4.760 -0.753 6.200 1.00 85.94 264 SER A O 1
ATOM 2092 N N . ILE A 1 265 ? 5.140 -2.965 6.382 1.00 92.44 265 ILE A N 1
ATOM 2093 C CA . ILE A 1 265 ? 5.978 -3.072 5.178 1.00 92.44 265 ILE A CA 1
ATOM 2094 C C . ILE A 1 265 ? 5.330 -4.024 4.179 1.00 92.44 265 ILE A C 1
ATOM 2096 O O . ILE A 1 265 ? 5.066 -5.191 4.465 1.00 92.44 265 ILE A O 1
ATOM 2100 N N . ILE A 1 266 ? 5.148 -3.509 2.973 1.00 94.00 266 ILE A N 1
ATOM 2101 C CA . ILE A 1 266 ? 4.786 -4.244 1.772 1.00 94.00 266 ILE A CA 1
ATOM 2102 C C . ILE A 1 266 ? 6.061 -4.371 0.935 1.00 94.00 266 ILE A C 1
ATOM 2104 O O . ILE A 1 266 ? 6.785 -3.392 0.748 1.00 94.00 266 ILE A O 1
ATOM 2108 N N . LEU A 1 267 ? 6.359 -5.572 0.447 1.00 96.12 267 LEU A N 1
ATOM 2109 C CA . LEU A 1 267 ? 7.554 -5.864 -0.342 1.00 96.12 267 LEU A CA 1
ATOM 2110 C C . LEU A 1 267 ? 7.151 -6.204 -1.778 1.00 96.12 267 LEU A C 1
ATOM 2112 O O . LEU A 1 267 ? 6.593 -7.269 -2.038 1.00 96.12 267 LEU A O 1
ATOM 2116 N N . PHE A 1 268 ? 7.456 -5.314 -2.716 1.00 97.00 268 PHE A N 1
ATOM 2117 C CA . PHE A 1 268 ? 7.233 -5.534 -4.141 1.00 97.00 268 PHE A CA 1
ATOM 2118 C C . PHE A 1 268 ? 8.495 -6.103 -4.787 1.00 97.00 268 PHE A C 1
ATOM 2120 O O . PHE A 1 268 ? 9.490 -5.403 -4.985 1.00 97.00 268 PHE A O 1
ATOM 2127 N N . LEU A 1 269 ? 8.429 -7.383 -5.144 1.00 97.50 269 LEU A N 1
ATOM 2128 C CA . LEU A 1 269 ? 9.426 -8.077 -5.949 1.00 97.50 269 LEU A CA 1
ATOM 2129 C C . LEU A 1 269 ? 9.078 -7.841 -7.425 1.00 97.50 269 LEU A C 1
ATOM 2131 O O . LEU A 1 269 ? 8.318 -8.594 -8.033 1.00 97.50 269 LEU A O 1
ATOM 2135 N N . ASN A 1 270 ? 9.546 -6.706 -7.943 1.00 96.44 270 ASN A N 1
ATOM 2136 C CA . ASN A 1 270 ? 9.166 -6.124 -9.228 1.00 96.44 270 ASN A CA 1
ATOM 2137 C C . ASN A 1 270 ? 10.054 -6.622 -10.381 1.00 96.44 270 ASN A C 1
ATOM 2139 O O . ASN A 1 270 ? 11.145 -7.150 -10.159 1.00 96.44 270 ASN A O 1
ATOM 2143 N N . LYS A 1 271 ? 9.610 -6.389 -11.622 1.00 95.69 271 LYS A N 1
ATOM 2144 C CA . LYS A 1 271 ? 10.239 -6.849 -12.872 1.00 95.69 271 LYS A CA 1
ATOM 2145 C C . LYS A 1 271 ? 10.286 -8.378 -12.979 1.00 95.69 271 LYS A C 1
ATOM 2147 O O . LYS A 1 271 ? 11.282 -8.940 -13.438 1.00 95.69 271 LYS A O 1
ATOM 2152 N N . LYS A 1 272 ? 9.227 -9.055 -12.513 1.00 95.06 272 LYS A N 1
ATOM 2153 C CA . LYS A 1 272 ? 9.109 -10.524 -12.580 1.00 95.06 272 LYS A CA 1
ATOM 2154 C C . LYS A 1 272 ? 9.234 -11.057 -14.016 1.00 95.06 272 LYS A C 1
ATOM 2156 O O . LYS A 1 272 ? 9.857 -12.085 -14.220 1.00 95.06 272 LYS A O 1
ATOM 2161 N N . ASP A 1 273 ? 8.729 -10.296 -14.983 1.00 93.56 273 ASP A N 1
ATOM 2162 C CA . ASP A 1 273 ? 8.777 -10.530 -16.427 1.00 93.56 273 ASP A CA 1
ATOM 2163 C C . ASP A 1 273 ? 10.217 -10.574 -16.959 1.00 93.56 273 ASP A C 1
ATOM 2165 O O . ASP A 1 273 ? 10.632 -11.544 -17.588 1.00 93.56 273 ASP A O 1
ATOM 2169 N N . LEU A 1 274 ? 11.023 -9.564 -16.621 1.00 93.19 274 LEU A N 1
ATOM 2170 C CA . LEU A 1 274 ? 12.438 -9.523 -16.997 1.00 93.19 274 LEU A CA 1
ATOM 2171 C C . LEU A 1 274 ? 13.281 -10.541 -16.216 1.00 93.19 274 LEU A C 1
ATOM 2173 O O . LEU A 1 274 ? 14.365 -10.909 -16.657 1.00 93.19 274 LEU A O 1
ATOM 2177 N N . PHE A 1 275 ? 12.826 -10.980 -15.041 1.00 96.12 275 PHE A N 1
ATOM 2178 C CA . PHE A 1 275 ? 13.484 -12.036 -14.272 1.00 96.12 275 PHE A CA 1
ATOM 2179 C C . PHE A 1 275 ? 13.218 -13.428 -14.862 1.00 96.12 275 PHE A C 1
ATOM 2181 O O . PHE A 1 275 ? 14.157 -14.211 -14.985 1.00 96.12 275 PHE A O 1
ATOM 2188 N N . GLU A 1 276 ? 11.981 -13.701 -15.284 1.00 95.00 276 GLU A N 1
ATOM 2189 C CA . GLU A 1 276 ? 11.544 -14.948 -15.925 1.00 95.00 276 GLU A CA 1
ATOM 2190 C C . GLU A 1 276 ? 12.303 -15.224 -17.236 1.00 95.00 276 GLU A C 1
ATOM 2192 O O . GLU A 1 276 ? 12.789 -16.335 -17.438 1.00 95.00 276 GLU A O 1
ATOM 2197 N N . GLU A 1 277 ? 12.531 -14.208 -18.080 1.00 92.19 277 GLU A N 1
ATOM 2198 C CA . GLU A 1 277 ? 13.386 -14.362 -19.271 1.00 92.19 277 GLU A CA 1
ATOM 2199 C C . GLU A 1 277 ? 14.866 -14.601 -18.905 1.00 92.19 277 GLU A C 1
ATOM 2201 O O . GLU A 1 277 ? 15.569 -15.386 -19.550 1.00 92.19 277 GLU A O 1
ATOM 2206 N N . LYS A 1 278 ? 15.370 -13.906 -17.877 1.00 93.12 278 LYS A N 1
ATOM 2207 C CA . LYS A 1 278 ? 16.806 -13.853 -17.569 1.00 93.12 278 LYS A CA 1
ATOM 2208 C C . LYS A 1 278 ? 17.307 -15.079 -16.808 1.00 93.12 278 LYS A C 1
ATOM 2210 O O . LYS A 1 278 ? 18.419 -15.527 -17.079 1.00 93.12 278 LYS A O 1
ATOM 2215 N N . ILE A 1 279 ? 16.510 -15.634 -15.889 1.00 95.44 279 ILE A N 1
ATOM 2216 C CA . ILE A 1 279 ? 16.898 -16.784 -15.049 1.00 95.44 279 ILE A CA 1
ATOM 2217 C C . ILE A 1 279 ? 17.205 -18.042 -15.881 1.00 95.44 279 ILE A C 1
ATOM 2219 O O . ILE A 1 279 ? 18.103 -18.808 -15.544 1.00 95.44 279 ILE A O 1
ATOM 2223 N N . ALA A 1 280 ? 16.559 -18.184 -17.044 1.00 92.44 280 ALA A N 1
ATOM 2224 C CA . ALA A 1 280 ? 16.838 -19.241 -18.015 1.00 92.44 280 ALA A CA 1
ATOM 2225 C C . ALA A 1 280 ? 18.200 -19.104 -18.738 1.00 92.44 280 ALA A C 1
ATOM 2227 O O . ALA A 1 280 ? 18.633 -20.043 -19.403 1.00 92.44 280 ALA A O 1
ATOM 2228 N N . ARG A 1 281 ? 18.875 -17.945 -18.641 1.00 90.81 281 ARG A N 1
ATOM 2229 C CA . ARG A 1 281 ? 20.161 -17.648 -19.312 1.00 90.81 281 ARG A CA 1
ATOM 2230 C C . ARG A 1 281 ? 21.313 -17.347 -18.347 1.00 90.81 281 ARG A C 1
ATOM 2232 O O . ARG A 1 281 ? 22.474 -17.460 -18.730 1.00 90.81 281 ARG A O 1
ATOM 2239 N N . SER A 1 282 ? 21.008 -16.916 -17.125 1.00 92.31 282 SER A N 1
ATOM 2240 C CA . SER A 1 282 ? 21.967 -16.387 -16.151 1.00 92.31 282 SER A CA 1
ATOM 2241 C C . SER A 1 282 ? 21.625 -16.975 -14.772 1.00 92.31 282 SER A C 1
ATOM 2243 O O . SER A 1 282 ? 20.527 -16.740 -14.278 1.00 92.31 282 SER A O 1
ATOM 2245 N N . PRO A 1 283 ? 22.482 -17.808 -14.154 1.00 94.44 283 PRO A N 1
ATOM 2246 C CA . PRO A 1 283 ? 22.101 -18.541 -12.948 1.00 94.44 283 PRO A CA 1
ATOM 2247 C C . PRO A 1 283 ? 22.067 -17.648 -11.700 1.00 94.44 283 PRO A C 1
ATOM 2249 O O . PRO A 1 283 ? 22.884 -16.737 -11.540 1.00 94.44 283 PRO A O 1
ATOM 2252 N N . LEU A 1 284 ? 21.170 -17.957 -10.756 1.00 96.19 284 LEU A N 1
ATOM 2253 C CA . LEU A 1 284 ? 21.003 -17.184 -9.517 1.00 96.19 284 LEU A CA 1
ATOM 2254 C C . LEU A 1 284 ? 22.263 -17.189 -8.627 1.00 96.19 284 LEU A C 1
ATOM 2256 O O . LEU A 1 284 ? 22.473 -16.267 -7.832 1.00 96.19 284 LEU A O 1
ATOM 2260 N N . THR A 1 285 ? 23.135 -18.186 -8.799 1.00 95.31 285 THR A N 1
ATOM 2261 C CA . THR A 1 285 ? 24.407 -18.339 -8.075 1.00 95.31 285 THR A CA 1
ATOM 2262 C C . THR A 1 285 ? 25.389 -17.181 -8.269 1.00 95.31 285 THR A C 1
ATOM 2264 O O . THR A 1 285 ? 26.276 -17.008 -7.439 1.00 95.31 285 THR A O 1
ATOM 2267 N N . ILE A 1 286 ? 25.197 -16.333 -9.290 1.00 93.25 286 ILE A N 1
ATOM 2268 C CA . ILE A 1 286 ? 25.932 -15.065 -9.461 1.00 93.25 286 ILE A CA 1
ATOM 2269 C C . ILE A 1 286 ? 25.673 -14.101 -8.285 1.00 93.25 286 ILE A C 1
ATOM 2271 O O . ILE A 1 286 ? 26.571 -13.372 -7.871 1.00 93.25 286 ILE A O 1
ATOM 2275 N N . CYS A 1 287 ? 24.455 -14.100 -7.732 1.00 94.81 287 CYS A N 1
ATOM 2276 C CA . CYS A 1 287 ? 24.077 -13.273 -6.582 1.00 94.81 287 CYS A CA 1
ATOM 2277 C C . CYS A 1 287 ? 24.190 -14.016 -5.247 1.00 94.81 287 CYS A C 1
ATOM 2279 O O . CYS A 1 287 ? 24.464 -13.406 -4.214 1.00 94.81 287 CYS A O 1
ATOM 2281 N N . PHE A 1 288 ? 23.908 -15.320 -5.269 1.00 95.88 288 PHE A N 1
ATOM 2282 C CA . PHE A 1 288 ? 23.796 -16.171 -4.088 1.00 95.88 288 PHE A CA 1
ATOM 2283 C C . PHE A 1 288 ? 24.570 -17.476 -4.321 1.00 95.88 288 PHE A C 1
ATOM 2285 O O . PHE A 1 288 ? 23.956 -18.480 -4.688 1.00 95.88 288 PHE A O 1
ATOM 2292 N N . PRO A 1 289 ? 25.907 -17.493 -4.152 1.00 94.88 289 PRO A N 1
ATOM 2293 C CA . PRO A 1 289 ? 26.733 -18.683 -4.385 1.00 94.88 289 PRO A CA 1
ATOM 2294 C C . PRO A 1 289 ? 26.304 -19.914 -3.572 1.00 94.88 289 PRO A C 1
ATOM 2296 O O . PRO A 1 289 ? 26.608 -21.042 -3.944 1.00 94.88 289 PRO A O 1
ATOM 2299 N N . GLU A 1 290 ? 25.580 -19.703 -2.472 1.00 94.88 290 GLU A N 1
ATOM 2300 C CA . GLU A 1 290 ? 25.001 -20.731 -1.610 1.00 94.88 290 GLU A CA 1
ATOM 2301 C C . GLU A 1 290 ? 23.637 -21.281 -2.087 1.00 94.88 290 GLU A C 1
ATOM 2303 O O . GLU A 1 290 ? 23.035 -22.108 -1.401 1.00 94.88 290 GLU A O 1
ATOM 2308 N N . TYR A 1 291 ? 23.125 -20.833 -3.239 1.00 96.00 291 TYR A N 1
ATOM 2309 C CA . TYR A 1 291 ? 21.879 -21.332 -3.823 1.00 96.00 291 TYR A CA 1
ATOM 2310 C C . TYR A 1 291 ? 22.070 -22.688 -4.517 1.00 96.00 291 TYR A C 1
ATOM 2312 O O . TYR A 1 291 ? 22.816 -22.808 -5.486 1.00 96.00 291 TYR A O 1
ATOM 2320 N N . THR A 1 292 ? 21.338 -23.700 -4.048 1.00 93.69 292 THR A N 1
ATOM 2321 C CA . THR A 1 292 ? 21.390 -25.087 -4.549 1.00 93.69 292 THR A CA 1
ATOM 2322 C C . THR A 1 292 ? 20.140 -25.520 -5.325 1.00 93.69 292 THR A C 1
ATOM 2324 O O . THR A 1 292 ? 20.040 -26.680 -5.722 1.00 93.69 292 THR A O 1
ATOM 2327 N N . GLY A 1 293 ? 19.173 -24.619 -5.527 1.00 92.75 293 GLY A N 1
ATOM 2328 C CA . GLY A 1 293 ? 17.943 -24.903 -6.271 1.00 92.75 293 GLY A CA 1
ATOM 2329 C C . GLY A 1 293 ? 18.112 -24.834 -7.798 1.00 92.75 293 GLY A C 1
ATOM 2330 O O . GLY A 1 293 ? 19.146 -24.382 -8.298 1.00 92.75 293 GLY A O 1
ATOM 2331 N N . PRO A 1 294 ? 17.100 -25.275 -8.565 1.00 94.31 294 PRO A N 1
ATOM 2332 C CA . PRO A 1 294 ? 17.090 -25.130 -10.017 1.00 94.31 294 PRO A CA 1
ATOM 2333 C C . PRO A 1 294 ? 16.890 -23.662 -10.433 1.00 94.31 294 PRO A C 1
ATOM 2335 O O . PRO A 1 294 ? 16.206 -22.901 -9.760 1.00 94.31 294 PRO A O 1
ATOM 2338 N N . ASN A 1 295 ? 17.425 -23.262 -11.591 1.00 93.12 295 ASN A N 1
ATOM 2339 C CA . ASN A 1 295 ? 17.214 -21.916 -12.153 1.00 93.12 295 ASN A CA 1
ATOM 2340 C C . ASN A 1 295 ? 15.849 -21.794 -12.876 1.00 93.12 295 ASN A C 1
ATOM 2342 O O . ASN A 1 295 ? 15.763 -21.335 -14.012 1.00 93.12 295 ASN A O 1
ATOM 2346 N N . THR A 1 296 ? 14.782 -22.256 -12.224 1.00 95.00 296 THR A N 1
ATOM 2347 C CA . THR A 1 296 ? 13.372 -22.039 -12.594 1.00 95.00 296 THR A CA 1
ATOM 2348 C C . THR A 1 296 ? 12.898 -20.687 -12.061 1.00 95.00 296 THR A C 1
ATOM 2350 O O . THR A 1 296 ? 13.464 -20.148 -11.108 1.00 95.00 296 THR A O 1
ATOM 2353 N N . TYR A 1 297 ? 11.833 -20.127 -12.639 1.00 94.94 297 TYR A N 1
ATOM 2354 C CA . TYR A 1 297 ? 11.241 -18.890 -12.123 1.00 94.94 297 TYR A CA 1
ATOM 2355 C C . TYR A 1 297 ? 10.707 -19.082 -10.692 1.00 94.94 297 TYR A C 1
ATOM 2357 O O . TYR A 1 297 ? 10.939 -18.246 -9.817 1.00 94.94 297 TYR A O 1
ATOM 2365 N N . GLU A 1 298 ? 10.030 -20.199 -10.440 1.00 94.69 298 GLU A N 1
ATOM 2366 C CA . GLU A 1 298 ? 9.361 -20.532 -9.184 1.00 94.69 298 GLU A CA 1
ATOM 2367 C C . GLU A 1 298 ? 10.352 -20.636 -8.017 1.00 94.69 298 GLU A C 1
ATOM 2369 O O . GLU A 1 298 ? 10.252 -19.873 -7.055 1.00 94.69 298 GLU A O 1
ATOM 2374 N N . ASP A 1 299 ? 11.334 -21.535 -8.110 1.00 95.75 299 ASP A N 1
ATOM 2375 C CA . ASP A 1 299 ? 12.280 -21.810 -7.026 1.00 95.75 299 ASP A CA 1
ATOM 2376 C C . ASP A 1 299 ? 13.241 -20.636 -6.789 1.00 95.75 299 ASP A C 1
ATOM 2378 O O . ASP A 1 299 ? 13.570 -20.319 -5.641 1.00 95.75 299 ASP A O 1
ATOM 2382 N N . ALA A 1 300 ? 13.667 -19.947 -7.853 1.00 96.94 300 ALA A N 1
ATOM 2383 C CA . ALA A 1 300 ? 14.554 -18.793 -7.744 1.00 96.94 300 ALA A CA 1
ATOM 2384 C C . ALA A 1 300 ? 13.832 -17.574 -7.136 1.00 96.94 300 ALA A C 1
ATOM 2386 O O . ALA A 1 300 ? 14.368 -16.908 -6.245 1.00 96.94 300 ALA A O 1
ATOM 2387 N N . SER A 1 301 ? 12.593 -17.292 -7.558 1.00 96.31 301 SER A N 1
ATOM 2388 C CA . SER A 1 301 ? 11.807 -16.173 -7.017 1.00 96.31 301 SER A CA 1
ATOM 2389 C C . SER A 1 301 ? 11.343 -16.431 -5.576 1.00 96.31 301 SER A C 1
ATOM 2391 O O . SER A 1 301 ? 11.391 -15.514 -4.748 1.00 96.31 301 SER A O 1
ATOM 2393 N N . ALA A 1 302 ? 10.990 -17.675 -5.229 1.00 96.44 302 ALA A N 1
ATOM 2394 C CA . ALA A 1 302 ? 10.686 -18.086 -3.859 1.00 96.44 302 ALA A CA 1
ATOM 2395 C C . ALA A 1 302 ? 11.907 -17.951 -2.930 1.00 96.44 302 ALA A C 1
ATOM 2397 O O . ALA A 1 302 ? 11.777 -17.460 -1.806 1.00 96.44 302 ALA A O 1
ATOM 2398 N N . TYR A 1 303 ? 13.107 -18.305 -3.404 1.00 97.38 303 TYR A N 1
ATOM 2399 C CA . TYR A 1 303 ? 14.346 -18.130 -2.643 1.00 97.38 303 TYR A CA 1
ATOM 2400 C C . TYR A 1 303 ? 14.690 -16.653 -2.405 1.00 97.38 303 TYR A C 1
ATOM 2402 O O . TYR A 1 303 ? 15.011 -16.276 -1.276 1.00 97.38 303 TYR A O 1
ATOM 2410 N N . ILE A 1 304 ? 14.558 -15.791 -3.424 1.00 97.62 304 ILE A N 1
ATOM 2411 C CA . ILE A 1 304 ? 14.742 -14.337 -3.262 1.00 97.62 304 ILE A CA 1
ATOM 2412 C C . ILE A 1 304 ? 13.726 -13.783 -2.251 1.00 97.62 304 ILE A C 1
ATOM 2414 O O . ILE A 1 304 ? 14.111 -13.060 -1.332 1.00 97.62 304 ILE A O 1
ATOM 2418 N N . ARG A 1 305 ? 12.446 -14.169 -2.353 1.00 97.25 305 ARG A N 1
ATOM 2419 C CA . ARG A 1 305 ? 11.410 -13.813 -1.370 1.00 97.25 305 ARG A CA 1
ATOM 2420 C C . ARG A 1 305 ? 11.828 -14.187 0.057 1.00 97.25 305 ARG A C 1
ATOM 2422 O O . ARG A 1 305 ? 11.880 -13.312 0.922 1.00 97.25 305 ARG A O 1
ATOM 2429 N N . MET A 1 306 ? 12.200 -15.448 0.275 1.00 96.12 306 MET A N 1
ATOM 2430 C CA . MET A 1 306 ? 12.657 -15.951 1.572 1.00 96.12 306 MET A CA 1
ATOM 2431 C C . MET A 1 306 ? 13.866 -15.160 2.101 1.00 96.12 306 MET A C 1
ATOM 2433 O O . MET A 1 306 ? 13.932 -14.858 3.294 1.00 96.12 306 MET A O 1
ATOM 2437 N N . LYS A 1 307 ? 14.822 -14.791 1.235 1.00 97.06 307 LYS A N 1
ATOM 2438 C CA . LYS A 1 307 ? 15.996 -13.986 1.615 1.00 97.06 307 LYS A CA 1
ATOM 2439 C C . LYS A 1 307 ? 15.603 -12.619 2.172 1.00 97.06 307 LYS A C 1
ATOM 2441 O O . LYS A 1 307 ? 16.152 -12.237 3.201 1.00 97.06 307 LYS A O 1
ATOM 2446 N N . PHE A 1 308 ? 14.647 -11.915 1.563 1.00 97.38 308 PHE A N 1
ATOM 2447 C CA . PHE A 1 308 ? 14.157 -10.636 2.093 1.00 97.38 308 PHE A CA 1
ATOM 2448 C C . PHE A 1 308 ? 13.313 -10.804 3.365 1.00 97.38 308 PHE A C 1
ATOM 2450 O O . PHE A 1 308 ? 13.533 -10.085 4.338 1.00 97.38 308 PHE A O 1
ATOM 2457 N N . GLU A 1 309 ? 12.391 -11.770 3.409 1.00 95.06 309 GLU A N 1
ATOM 2458 C CA . GLU A 1 309 ? 11.550 -12.029 4.592 1.00 95.06 309 GLU A CA 1
ATOM 2459 C C . GLU A 1 309 ? 12.383 -12.451 5.823 1.00 95.06 309 GLU A C 1
ATOM 2461 O O . GLU A 1 309 ? 12.020 -12.150 6.964 1.00 95.06 309 GLU A O 1
ATOM 2466 N N . ASN A 1 310 ? 13.547 -13.078 5.616 1.00 95.25 310 ASN A N 1
ATOM 2467 C CA . ASN A 1 310 ? 14.503 -13.420 6.674 1.00 95.25 310 ASN A CA 1
ATOM 2468 C C . ASN A 1 310 ? 15.361 -12.248 7.183 1.00 95.25 310 ASN A C 1
ATOM 2470 O O . ASN A 1 310 ? 15.968 -12.385 8.242 1.00 95.25 310 ASN A O 1
ATOM 2474 N N . LEU A 1 311 ? 15.384 -11.090 6.511 1.00 96.12 311 LEU A N 1
ATOM 2475 C CA . LEU A 1 311 ? 16.039 -9.886 7.048 1.00 96.12 311 LEU A CA 1
ATOM 2476 C C . LEU A 1 311 ? 15.230 -9.235 8.182 1.00 96.12 311 LEU A C 1
ATOM 2478 O O . LEU A 1 311 ? 15.758 -8.408 8.923 1.00 96.12 311 LEU A O 1
ATOM 2482 N N . ASN A 1 312 ? 13.958 -9.598 8.356 1.00 94.62 312 ASN A N 1
ATOM 2483 C CA . ASN A 1 312 ? 13.123 -9.094 9.441 1.00 94.62 312 ASN A CA 1
ATOM 2484 C C . ASN A 1 312 ? 13.528 -9.698 10.794 1.00 94.62 312 ASN A C 1
ATOM 2486 O O . ASN A 1 312 ? 13.303 -10.881 11.047 1.00 94.62 312 ASN A O 1
ATOM 2490 N N . LYS A 1 313 ? 14.063 -8.864 11.693 1.00 92.06 313 LYS A N 1
ATOM 2491 C CA . LYS A 1 313 ? 14.512 -9.273 13.036 1.00 92.06 313 LYS A CA 1
ATOM 2492 C C . LYS A 1 313 ? 13.381 -9.220 14.082 1.00 92.06 313 LYS A C 1
ATOM 2494 O O . LYS A 1 313 ? 13.642 -9.415 15.264 1.00 92.06 313 LYS A O 1
ATOM 2499 N N . ARG A 1 314 ? 12.137 -8.923 13.670 1.00 86.56 314 ARG A N 1
ATOM 2500 C CA . ARG A 1 314 ? 10.946 -8.740 14.529 1.00 86.56 314 ARG A CA 1
ATOM 2501 C C . ARG A 1 314 ? 9.690 -9.411 13.943 1.00 86.56 314 ARG A C 1
ATOM 2503 O O . ARG A 1 314 ? 8.609 -8.822 13.956 1.00 86.56 314 ARG A O 1
ATOM 2510 N N . LYS A 1 315 ? 9.831 -10.637 13.423 1.00 83.00 315 LYS A N 1
ATOM 2511 C CA . LYS A 1 315 ? 8.753 -11.382 12.735 1.00 83.00 315 LYS A CA 1
ATOM 2512 C C . LYS A 1 315 ? 7.451 -11.474 13.547 1.00 83.00 315 LYS A C 1
ATOM 2514 O O . LYS A 1 315 ? 6.381 -11.302 12.979 1.00 83.00 315 LYS A O 1
ATOM 2519 N N . ASP A 1 316 ? 7.545 -11.642 14.865 1.00 79.88 316 ASP A N 1
ATOM 2520 C CA . ASP A 1 316 ? 6.384 -11.798 15.764 1.00 79.88 316 ASP A CA 1
ATOM 2521 C C . ASP A 1 316 ? 5.598 -10.492 15.998 1.00 79.88 316 ASP A C 1
ATOM 2523 O O . ASP A 1 316 ? 4.482 -10.511 16.511 1.00 79.88 316 ASP A O 1
ATOM 2527 N N . GLN A 1 317 ? 6.191 -9.343 15.657 1.00 77.81 317 GLN A N 1
ATOM 2528 C CA . GLN A 1 317 ? 5.607 -8.008 15.854 1.00 77.81 317 GLN A CA 1
ATOM 2529 C C . GLN A 1 317 ? 5.221 -7.334 14.534 1.00 77.81 317 GLN A C 1
ATOM 2531 O O . GLN A 1 317 ? 4.358 -6.456 14.521 1.00 77.81 317 GLN A O 1
ATOM 2536 N N . LYS A 1 318 ? 5.880 -7.716 13.436 1.00 82.75 318 LYS A N 1
ATOM 2537 C CA . LYS A 1 318 ? 5.805 -7.045 12.140 1.00 82.75 318 LYS A CA 1
ATOM 2538 C C . LYS A 1 318 ? 5.812 -8.067 11.009 1.00 82.75 318 LYS A C 1
ATOM 2540 O O . LYS A 1 318 ? 6.845 -8.665 10.717 1.00 82.75 318 LYS A O 1
ATOM 2545 N N . GLU A 1 319 ? 4.671 -8.213 10.351 1.00 81.62 319 GLU A N 1
ATOM 2546 C CA . GLU A 1 319 ? 4.519 -9.000 9.127 1.00 81.62 319 GLU A CA 1
ATOM 2547 C C . GLU A 1 319 ? 5.058 -8.215 7.909 1.00 81.62 319 GLU A C 1
ATOM 2549 O O . GLU A 1 319 ? 5.084 -6.980 7.916 1.00 81.62 319 GLU A O 1
ATOM 2554 N N . ILE A 1 320 ? 5.522 -8.926 6.875 1.00 90.75 320 ILE A N 1
ATOM 2555 C CA . ILE A 1 320 ? 5.905 -8.347 5.579 1.00 90.75 320 ILE A CA 1
ATOM 2556 C C . ILE A 1 320 ? 4.971 -8.918 4.518 1.00 90.75 320 ILE A C 1
ATOM 2558 O O . ILE A 1 320 ? 4.903 -10.130 4.333 1.00 90.75 320 ILE A O 1
ATOM 2562 N N . TYR A 1 321 ? 4.293 -8.039 3.785 1.00 91.06 321 TYR A N 1
ATOM 2563 C CA . TYR A 1 321 ? 3.354 -8.435 2.737 1.00 91.06 321 TYR A CA 1
ATOM 2564 C C . TYR A 1 321 ? 4.069 -8.473 1.385 1.00 91.06 321 TYR A C 1
ATOM 2566 O O . TYR A 1 321 ? 4.235 -7.446 0.726 1.00 91.06 321 TYR A O 1
ATOM 2574 N N . THR A 1 322 ? 4.573 -9.647 1.000 1.00 94.12 322 THR A N 1
ATOM 2575 C CA . THR A 1 322 ? 5.365 -9.815 -0.228 1.00 94.12 322 THR A CA 1
ATOM 2576 C C . THR A 1 322 ? 4.510 -10.142 -1.451 1.00 94.12 322 THR A C 1
ATOM 2578 O O . THR A 1 322 ? 3.804 -11.148 -1.474 1.00 94.12 322 THR A O 1
ATOM 2581 N N . HIS A 1 323 ? 4.648 -9.333 -2.505 1.00 93.94 323 HIS A N 1
ATOM 2582 C CA . HIS A 1 323 ? 3.960 -9.499 -3.787 1.00 93.94 323 HIS A CA 1
ATOM 2583 C C . HIS A 1 323 ? 4.949 -9.492 -4.962 1.00 93.94 323 HIS A C 1
ATOM 2585 O O . HIS A 1 323 ? 5.827 -8.631 -5.053 1.00 93.94 323 HIS A O 1
ATOM 2591 N N . PHE A 1 324 ? 4.769 -10.423 -5.902 1.00 95.00 324 PHE A N 1
ATOM 2592 C CA . PHE A 1 324 ? 5.487 -10.445 -7.179 1.00 95.00 324 PHE A CA 1
ATOM 2593 C C . PHE A 1 324 ? 4.794 -9.527 -8.191 1.00 95.00 324 PHE A C 1
ATOM 2595 O O . PHE A 1 324 ? 3.611 -9.712 -8.491 1.00 95.00 324 PHE A O 1
ATOM 2602 N N . THR A 1 325 ? 5.524 -8.541 -8.716 1.00 95.00 325 THR A N 1
ATOM 2603 C CA . THR A 1 325 ? 4.958 -7.452 -9.525 1.00 95.00 325 THR A CA 1
ATOM 2604 C C . THR A 1 325 ? 5.646 -7.281 -10.884 1.00 95.00 325 THR A C 1
ATOM 2606 O O . THR A 1 325 ? 6.830 -7.572 -11.057 1.00 95.00 325 THR A O 1
ATOM 2609 N N . CYS A 1 326 ? 4.891 -6.780 -11.860 1.00 93.69 326 CYS A N 1
ATOM 2610 C CA . CYS A 1 326 ? 5.412 -6.106 -13.043 1.00 93.69 326 CYS A CA 1
ATOM 2611 C C . CYS A 1 326 ? 4.788 -4.710 -13.092 1.00 93.69 326 CYS A C 1
ATOM 2613 O O . CYS A 1 326 ? 3.615 -4.558 -13.420 1.00 93.69 326 CYS A O 1
ATOM 2615 N N . ALA A 1 327 ? 5.570 -3.671 -12.798 1.00 89.50 327 ALA A N 1
ATOM 2616 C CA . ALA A 1 327 ? 5.076 -2.293 -12.810 1.00 89.50 327 ALA A CA 1
ATOM 2617 C C . ALA A 1 327 ? 4.607 -1.795 -14.197 1.00 89.50 327 ALA A C 1
ATOM 2619 O O . ALA A 1 327 ? 3.979 -0.743 -14.273 1.00 89.50 327 ALA A O 1
ATOM 2620 N N . THR A 1 328 ? 4.862 -2.532 -15.287 1.00 90.00 328 THR A N 1
ATOM 2621 C CA . THR A 1 328 ? 4.343 -2.209 -16.635 1.00 90.00 328 THR A CA 1
ATOM 2622 C C . THR A 1 328 ? 3.091 -3.005 -17.035 1.00 90.00 328 THR A C 1
ATOM 2624 O O . THR A 1 328 ? 2.632 -2.866 -18.165 1.00 90.00 328 THR A O 1
ATOM 2627 N N . ASP A 1 329 ? 2.524 -3.805 -16.121 1.00 91.06 329 ASP A N 1
ATOM 2628 C CA . ASP A 1 329 ? 1.198 -4.424 -16.251 1.00 91.06 329 ASP A CA 1
ATOM 2629 C C . ASP A 1 329 ? 0.219 -3.780 -15.258 1.00 91.06 329 ASP A C 1
ATOM 2631 O O . ASP A 1 329 ? 0.254 -4.018 -14.047 1.00 91.06 329 ASP A O 1
ATOM 2635 N N . THR A 1 330 ? -0.683 -2.966 -15.799 1.00 89.69 330 THR A N 1
ATOM 2636 C CA . THR A 1 330 ? -1.713 -2.239 -15.050 1.00 89.69 330 THR A CA 1
ATOM 2637 C C . THR A 1 330 ? -2.665 -3.177 -14.298 1.00 89.69 330 THR A C 1
ATOM 2639 O O . THR A 1 330 ? -3.057 -2.861 -13.178 1.00 89.69 330 THR A O 1
ATOM 2642 N N . ASN A 1 331 ? -2.980 -4.364 -14.838 1.00 87.69 331 ASN A N 1
ATOM 2643 C CA . ASN A 1 331 ? -3.873 -5.327 -14.177 1.00 87.69 331 ASN A CA 1
ATOM 2644 C C . ASN A 1 331 ? -3.206 -5.932 -12.936 1.00 87.69 331 ASN A C 1
ATOM 2646 O O . ASN A 1 331 ? -3.831 -6.076 -11.883 1.00 87.69 331 ASN A O 1
ATOM 2650 N N . ASN A 1 332 ? -1.921 -6.280 -13.051 1.00 86.81 332 ASN A N 1
ATOM 2651 C CA . ASN A 1 332 ? -1.147 -6.816 -11.939 1.00 86.81 332 ASN A CA 1
ATOM 2652 C C . ASN A 1 332 ? -0.960 -5.779 -10.824 1.00 86.81 332 ASN A C 1
ATOM 2654 O O . ASN A 1 332 ? -1.115 -6.134 -9.656 1.00 86.81 332 ASN A O 1
ATOM 2658 N N . ILE A 1 333 ? -0.683 -4.515 -11.163 1.00 87.62 333 ILE A N 1
ATOM 2659 C CA . ILE A 1 333 ? -0.582 -3.449 -10.159 1.00 87.62 333 ILE A CA 1
ATOM 2660 C C . ILE A 1 333 ? -1.939 -3.139 -9.520 1.00 87.62 333 ILE A C 1
ATOM 2662 O O . ILE A 1 333 ? -1.981 -3.001 -8.301 1.00 87.62 333 ILE A O 1
ATOM 2666 N N . GLN A 1 334 ? -3.045 -3.128 -10.273 1.00 85.50 334 GLN A N 1
ATOM 2667 C CA . GLN A 1 334 ? -4.387 -2.940 -9.708 1.00 85.50 334 GLN A CA 1
ATOM 2668 C C . GLN A 1 334 ? -4.722 -4.025 -8.671 1.00 85.50 334 GLN A C 1
ATOM 2670 O O . GLN A 1 334 ? -5.016 -3.701 -7.524 1.00 85.50 334 GLN A O 1
ATOM 2675 N N . PHE A 1 335 ? -4.580 -5.308 -9.029 1.00 80.00 335 PHE A N 1
ATOM 2676 C CA . PHE A 1 335 ? -4.843 -6.428 -8.115 1.00 80.00 335 PHE A CA 1
ATOM 2677 C C . PHE A 1 335 ? -3.955 -6.404 -6.858 1.00 80.00 335 PHE A C 1
ATOM 2679 O O . PHE A 1 335 ? -4.406 -6.719 -5.755 1.00 80.00 335 PHE A O 1
ATOM 2686 N N . VAL A 1 336 ? -2.681 -6.026 -7.004 1.00 79.50 336 VAL A N 1
ATOM 2687 C CA . VAL A 1 336 ? -1.762 -5.919 -5.864 1.00 79.50 336 VAL A CA 1
ATOM 2688 C C . VAL A 1 336 ? -2.088 -4.699 -4.994 1.00 79.50 336 VAL A C 1
ATOM 2690 O O . VAL A 1 336 ? -2.001 -4.802 -3.771 1.00 79.50 336 VAL A O 1
ATOM 2693 N N . PHE A 1 337 ? -2.516 -3.574 -5.575 1.00 82.38 337 PHE A N 1
ATOM 2694 C CA . PHE A 1 337 ? -2.913 -2.391 -4.807 1.00 82.38 337 PHE A CA 1
ATOM 2695 C C . PHE A 1 337 ? -4.253 -2.581 -4.073 1.00 82.38 337 PHE A C 1
ATOM 2697 O O . PHE A 1 337 ? -4.416 -2.093 -2.952 1.00 82.38 337 PHE A O 1
ATOM 2704 N N . ASP A 1 338 ? -5.173 -3.369 -4.637 1.00 83.88 338 ASP A N 1
ATOM 2705 C CA . ASP A 1 338 ? -6.370 -3.861 -3.948 1.00 83.88 338 ASP A CA 1
ATOM 2706 C C . ASP A 1 338 ? -6.006 -4.615 -2.658 1.00 83.88 338 ASP A C 1
ATOM 2708 O O . ASP A 1 338 ? -6.452 -4.232 -1.575 1.00 83.88 338 ASP A O 1
ATOM 2712 N N . ALA A 1 339 ? -5.129 -5.622 -2.755 1.00 76.81 339 ALA A N 1
ATOM 2713 C CA . ALA A 1 339 ? -4.681 -6.412 -1.605 1.00 76.81 339 ALA A CA 1
ATOM 2714 C C . ALA A 1 339 ? -3.911 -5.572 -0.565 1.00 76.81 339 ALA A C 1
ATOM 2716 O O . ALA A 1 339 ? -4.090 -5.751 0.640 1.00 76.81 339 ALA A O 1
ATOM 2717 N N . VAL A 1 340 ? -3.088 -4.621 -1.020 1.00 79.62 340 VAL A N 1
ATOM 2718 C CA . VAL A 1 340 ? -2.401 -3.640 -0.162 1.00 79.62 340 VAL A CA 1
ATOM 2719 C C . VAL A 1 340 ? -3.396 -2.763 0.599 1.00 79.62 340 VAL A C 1
ATOM 2721 O O . VAL A 1 340 ? -3.226 -2.548 1.799 1.00 79.62 340 VAL A O 1
ATOM 2724 N N . THR A 1 341 ? -4.448 -2.290 -0.070 1.00 82.62 341 THR A N 1
ATOM 2725 C CA . THR A 1 341 ? -5.494 -1.462 0.545 1.00 82.62 341 THR A CA 1
ATOM 2726 C C . THR A 1 341 ? -6.211 -2.228 1.654 1.00 82.62 341 THR A C 1
ATOM 2728 O O . THR A 1 341 ? -6.354 -1.713 2.763 1.00 82.62 341 THR A O 1
ATOM 2731 N N . ASP A 1 342 ? -6.583 -3.482 1.399 1.00 79.38 342 ASP A N 1
ATOM 2732 C CA . ASP A 1 342 ? -7.280 -4.323 2.374 1.00 79.38 342 ASP A CA 1
ATOM 2733 C C . ASP A 1 342 ? -6.387 -4.638 3.598 1.00 79.38 342 ASP A C 1
ATOM 2735 O O . ASP A 1 342 ? -6.862 -4.631 4.736 1.00 79.38 342 ASP A O 1
ATOM 2739 N N . VAL A 1 343 ? -5.073 -4.822 3.401 1.00 76.12 343 VAL A N 1
ATOM 2740 C CA . VAL A 1 343 ? -4.077 -4.962 4.486 1.00 76.12 343 VAL A CA 1
ATOM 2741 C C . VAL A 1 343 ? -3.943 -3.684 5.324 1.00 76.12 343 VAL A C 1
ATOM 2743 O O . VAL A 1 343 ? -3.888 -3.762 6.553 1.00 76.12 343 VAL A O 1
ATOM 2746 N N . ILE A 1 344 ? -3.910 -2.506 4.693 1.00 78.69 344 ILE A N 1
ATOM 2747 C CA . ILE A 1 344 ? -3.823 -1.222 5.407 1.00 78.69 344 ILE A CA 1
ATOM 2748 C C . ILE A 1 344 ? -5.096 -0.978 6.221 1.00 78.69 344 ILE A C 1
ATOM 2750 O O . ILE A 1 344 ? -5.008 -0.664 7.407 1.00 78.69 344 ILE A O 1
ATOM 2754 N N . ILE A 1 345 ? -6.275 -1.196 5.629 1.00 76.94 345 ILE A N 1
ATOM 2755 C CA . ILE A 1 345 ? -7.565 -1.109 6.330 1.00 76.94 345 ILE A CA 1
ATOM 2756 C C . ILE A 1 345 ? -7.582 -2.068 7.527 1.00 76.94 345 ILE A C 1
ATOM 2758 O O . ILE A 1 345 ? -7.964 -1.669 8.627 1.00 76.94 345 ILE A O 1
ATOM 2762 N N . LYS A 1 346 ? -7.108 -3.309 7.350 1.00 73.38 346 LYS A N 1
ATOM 2763 C CA . LYS A 1 346 ? -7.017 -4.303 8.426 1.00 73.38 346 LYS A CA 1
ATOM 2764 C C . LYS A 1 346 ? -6.137 -3.819 9.586 1.00 73.38 346 LYS A C 1
ATOM 2766 O O . LYS A 1 346 ? -6.545 -3.928 10.742 1.00 73.38 346 LYS A O 1
ATOM 2771 N N . ASN A 1 347 ? -4.958 -3.267 9.307 1.00 71.12 347 ASN A N 1
ATOM 2772 C CA . ASN A 1 347 ? -4.062 -2.794 10.365 1.00 71.12 347 ASN A CA 1
ATOM 2773 C C . ASN A 1 347 ? -4.587 -1.512 11.038 1.00 71.12 347 ASN A C 1
ATOM 2775 O O . ASN A 1 347 ? -4.590 -1.450 12.264 1.00 71.12 347 ASN A O 1
ATOM 2779 N N . ASN A 1 348 ? -5.173 -0.575 10.288 1.00 68.44 348 ASN A N 1
ATOM 2780 C CA . ASN A 1 348 ? -5.834 0.603 10.860 1.00 68.44 348 ASN A CA 1
ATOM 2781 C C . ASN A 1 348 ? -7.007 0.210 11.787 1.00 68.44 348 ASN A C 1
ATOM 2783 O O . ASN A 1 348 ? -7.109 0.710 12.903 1.00 68.44 348 ASN A O 1
ATOM 2787 N N . LEU A 1 349 ? -7.864 -0.737 11.381 1.00 65.50 349 LEU A N 1
ATOM 2788 C CA . LEU A 1 349 ? -8.973 -1.239 12.210 1.00 65.50 349 LEU A CA 1
ATOM 2789 C C . LEU A 1 349 ? -8.497 -1.975 13.475 1.00 65.50 349 LEU A C 1
ATOM 2791 O O . LEU A 1 349 ? -9.166 -1.926 14.509 1.00 65.50 349 LEU A O 1
ATOM 2795 N N . LYS A 1 350 ? -7.345 -2.651 13.410 1.00 65.75 350 LYS A N 1
ATOM 2796 C CA . LYS A 1 350 ? -6.689 -3.267 14.571 1.00 65.75 350 LYS A CA 1
ATOM 2797 C C . LYS A 1 350 ? -6.155 -2.203 15.537 1.00 65.75 350 LYS A C 1
ATOM 2799 O O . LYS A 1 350 ? -6.384 -2.329 16.737 1.00 65.75 350 LYS A O 1
ATOM 2804 N N . ASP A 1 351 ? -5.520 -1.148 15.032 1.00 62.47 351 ASP A N 1
ATOM 2805 C CA . ASP A 1 351 ? -5.002 -0.047 15.855 1.00 62.47 351 ASP A CA 1
ATOM 2806 C C . ASP A 1 351 ? -6.136 0.801 16.472 1.00 62.47 351 ASP A C 1
ATOM 2808 O O . ASP A 1 351 ? -6.016 1.267 17.604 1.00 62.47 351 ASP A O 1
ATOM 2812 N N . CYS A 1 352 ? -7.291 0.900 15.803 1.00 55.81 352 CYS A N 1
ATOM 2813 C CA . CYS A 1 352 ? -8.537 1.431 16.374 1.00 55.81 352 CYS A CA 1
ATOM 2814 C C . CYS A 1 352 ? -9.227 0.489 17.388 1.00 55.81 352 CYS A C 1
ATOM 2816 O O . CYS A 1 352 ? -10.295 0.827 17.896 1.00 55.81 352 CYS A O 1
ATOM 2818 N N . GLY A 1 353 ? -8.681 -0.702 17.665 1.00 49.09 353 GLY A N 1
ATOM 2819 C CA . GLY A 1 353 ? -9.257 -1.682 18.595 1.00 49.09 353 GLY A CA 1
ATOM 2820 C C . GLY A 1 353 ? -10.529 -2.392 18.105 1.00 49.09 353 GLY A C 1
ATOM 2821 O O . GLY A 1 353 ? -11.102 -3.185 18.849 1.00 49.09 353 GLY A O 1
ATOM 2822 N N . LEU A 1 354 ? -10.962 -2.150 16.862 1.00 42.59 354 LEU A N 1
ATOM 2823 C CA . LEU A 1 354 ? -12.158 -2.758 16.259 1.00 42.59 354 LEU A CA 1
ATOM 2824 C C . LEU A 1 354 ? -11.947 -4.230 15.875 1.00 42.59 354 LEU A C 1
ATOM 2826 O O . LEU A 1 354 ? -12.914 -4.981 15.771 1.00 42.59 354 LEU A O 1
ATOM 2830 N N . MET A 1 355 ? -10.695 -4.665 15.713 1.00 36.28 355 MET A N 1
ATOM 2831 C CA . MET A 1 355 ? -10.343 -6.086 15.701 1.00 36.28 355 MET A CA 1
ATOM 2832 C C . MET A 1 355 ? -9.657 -6.491 17.000 1.00 36.28 355 MET A C 1
ATOM 2834 O O . MET A 1 355 ? -8.473 -6.223 17.212 1.00 36.28 355 MET A O 1
ATOM 2838 N N . ILE A 1 356 ? -10.398 -7.231 17.825 1.00 33.78 356 ILE A N 1
ATOM 2839 C CA . ILE A 1 356 ? -9.850 -7.972 18.959 1.00 33.78 356 ILE A CA 1
ATOM 2840 C C . ILE A 1 356 ? -8.915 -9.052 18.403 1.00 33.78 356 ILE A C 1
ATOM 2842 O O . ILE A 1 356 ? -9.355 -10.106 17.944 1.00 33.78 356 ILE A O 1
ATOM 2846 N N . VAL A 1 357 ? -7.605 -8.806 18.454 1.00 34.72 357 VAL A N 1
ATOM 2847 C CA . VAL A 1 357 ? -6.621 -9.882 18.312 1.00 34.72 357 VAL A CA 1
ATOM 2848 C C . VAL A 1 357 ? -6.812 -10.822 19.498 1.00 34.72 357 VAL A C 1
ATOM 2850 O O . VAL A 1 357 ? -6.724 -10.388 20.646 1.00 34.72 357 VAL A O 1
ATOM 2853 N N . GLY A 1 358 ? -7.072 -12.102 19.221 1.00 32.19 358 GLY A N 1
ATOM 2854 C CA . GLY A 1 358 ? -7.286 -13.144 20.227 1.00 32.19 358 GLY A CA 1
ATOM 2855 C C . GLY A 1 358 ? -6.028 -13.460 21.038 1.00 32.19 358 GLY A C 1
ATOM 2856 O O . GLY A 1 358 ? -5.435 -14.520 20.878 1.00 32.19 358 GLY A O 1
ATOM 2857 N N . GLY A 1 359 ? -5.629 -12.550 21.928 1.00 27.53 359 GLY A N 1
ATOM 2858 C CA . GLY A 1 359 ? -4.501 -12.678 22.857 1.00 27.53 359 GLY A CA 1
ATOM 2859 C C . GLY A 1 359 ? -4.745 -13.655 24.012 1.00 27.53 359 GLY A C 1
ATOM 2860 O O . GLY A 1 359 ? -4.274 -13.417 25.120 1.00 27.53 359 GLY A O 1
ATOM 2861 N N . ALA A 1 360 ? -5.490 -14.735 23.769 1.00 26.17 360 ALA A N 1
ATOM 2862 C CA . ALA A 1 360 ? -5.778 -15.799 24.721 1.00 26.17 360 ALA A CA 1
ATOM 2863 C C . ALA A 1 360 ? -5.095 -17.088 24.244 1.00 26.17 360 ALA A C 1
ATOM 2865 O O . ALA A 1 360 ? -5.666 -17.883 23.500 1.00 26.17 360 ALA A O 1
ATOM 2866 N N . GLY A 1 361 ? -3.838 -17.274 24.653 1.00 27.84 361 GLY A N 1
ATOM 2867 C CA . GLY A 1 361 ? -3.012 -18.424 24.280 1.00 27.84 361 GLY A CA 1
ATOM 2868 C C . GLY A 1 361 ? -3.420 -19.729 24.969 1.00 27.84 361 GLY A C 1
ATOM 2869 O O . GLY A 1 361 ? -2.640 -20.271 25.746 1.00 27.84 361 GLY A O 1
ATOM 2870 N N . ILE A 1 362 ? -4.612 -20.252 24.672 1.00 26.34 362 ILE A N 1
ATOM 2871 C CA . ILE A 1 362 ? -5.000 -21.630 25.000 1.00 26.34 362 ILE A CA 1
ATOM 2872 C C . ILE A 1 362 ? -4.706 -22.499 23.774 1.00 26.34 362 ILE A C 1
ATOM 2874 O O . ILE A 1 362 ? -5.300 -22.338 22.709 1.00 26.34 362 ILE A O 1
ATOM 2878 N N . ALA A 1 363 ? -3.731 -23.397 23.905 1.00 24.98 363 ALA A N 1
ATOM 2879 C CA . ALA A 1 363 ? -3.163 -24.123 22.775 1.00 24.98 363 ALA A CA 1
ATOM 2880 C C . ALA A 1 363 ? -4.046 -25.297 22.315 1.00 24.98 363 ALA A C 1
ATOM 2882 O O . ALA A 1 363 ? -3.829 -26.440 22.719 1.00 24.98 363 ALA A O 1
ATOM 2883 N N . CYS A 1 364 ? -4.980 -25.042 21.396 1.00 21.66 364 CYS A N 1
ATOM 2884 C CA . CYS A 1 364 ? -5.685 -26.100 20.669 1.00 21.66 364 CYS A CA 1
ATOM 2885 C C . CYS A 1 364 ? -4.760 -26.762 19.621 1.00 21.66 364 CYS A C 1
ATOM 2887 O O . CYS A 1 364 ? -4.856 -26.516 18.418 1.00 21.66 364 CYS A O 1
ATOM 2889 N N . ARG A 1 365 ? -3.819 -27.601 20.078 1.00 28.03 365 ARG A N 1
ATOM 2890 C CA . ARG A 1 365 ? -3.000 -28.462 19.204 1.00 28.03 365 ARG A CA 1
ATOM 2891 C C . ARG A 1 365 ? -3.846 -29.642 18.706 1.00 28.03 365 ARG A C 1
ATOM 2893 O O . ARG A 1 365 ? -3.710 -30.748 19.215 1.00 28.03 365 ARG A O 1
ATOM 2900 N N . GLY A 1 366 ? -4.735 -29.386 17.743 1.00 25.77 366 GLY A N 1
ATOM 2901 C CA . GLY A 1 366 ? -5.724 -30.375 17.287 1.00 25.77 366 GLY A CA 1
ATOM 2902 C C . GLY A 1 366 ? -6.113 -30.341 15.803 1.00 25.77 366 GLY A C 1
ATOM 2903 O O . GLY A 1 366 ? -6.980 -31.112 15.411 1.00 25.77 366 GLY A O 1
ATOM 2904 N N . CYS A 1 367 ? -5.510 -29.483 14.968 1.00 24.42 367 CYS A N 1
ATOM 2905 C CA . CYS A 1 367 ? -5.768 -29.457 13.518 1.00 24.42 367 CYS A CA 1
ATOM 2906 C C . CYS A 1 367 ? -4.579 -28.893 12.713 1.00 24.42 367 CYS A C 1
ATOM 2908 O O . CYS A 1 367 ? -4.534 -27.707 12.395 1.00 24.42 367 CYS A O 1
ATOM 2910 N N . GLN A 1 368 ? -3.616 -29.755 12.370 1.00 25.84 368 GLN A N 1
ATOM 2911 C CA . GLN A 1 368 ? -2.623 -29.513 11.310 1.00 25.84 368 GLN A CA 1
ATOM 2912 C C . GLN A 1 368 ? -2.238 -30.832 10.615 1.00 25.84 368 GLN A C 1
ATOM 2914 O O . GLN A 1 368 ? -1.127 -31.332 10.762 1.00 25.84 368 GLN A O 1
ATOM 2919 N N . VAL A 1 369 ? -3.172 -31.388 9.842 1.00 26.20 369 VAL A N 1
ATOM 2920 C CA . VAL A 1 369 ? -2.907 -32.403 8.809 1.00 26.20 369 VAL A CA 1
ATOM 2921 C C . VAL A 1 369 ? -3.803 -32.077 7.606 1.00 26.20 369 VAL A C 1
ATOM 2923 O O . VAL A 1 369 ? -4.922 -31.618 7.797 1.00 26.20 369 VAL A O 1
ATOM 2926 N N . GLU A 1 370 ? -3.270 -32.271 6.397 1.00 26.31 370 GLU A N 1
ATOM 2927 C CA . GLU A 1 370 ? -3.971 -32.330 5.099 1.00 26.31 370 GLU A CA 1
ATOM 2928 C C . GLU A 1 370 ? -5.008 -31.243 4.743 1.00 26.31 370 GLU A C 1
ATOM 2930 O O . GLU A 1 370 ? -6.181 -31.316 5.091 1.00 26.31 370 GLU A O 1
ATOM 2935 N N . LEU A 1 371 ? -4.613 -30.348 3.826 1.00 23.84 371 LEU A N 1
ATOM 2936 C CA . LEU A 1 371 ? -5.220 -30.352 2.484 1.00 23.84 371 LEU A CA 1
ATOM 2937 C C . LEU A 1 371 ? -4.354 -29.586 1.470 1.00 23.84 371 LEU A C 1
ATOM 2939 O O . LEU A 1 371 ? -4.459 -28.374 1.294 1.00 23.84 371 LEU A O 1
ATOM 2943 N N . ALA A 1 372 ? -3.501 -30.330 0.767 1.00 24.55 372 ALA A N 1
ATOM 2944 C CA . ALA A 1 372 ? -2.822 -29.877 -0.442 1.00 24.55 372 ALA A CA 1
ATOM 2945 C C . ALA A 1 372 ? -3.270 -30.741 -1.632 1.00 24.55 372 ALA A C 1
ATOM 2947 O O . ALA A 1 372 ? -3.584 -31.915 -1.467 1.00 24.55 372 ALA A O 1
ATOM 2948 N N . THR A 1 373 ? -3.210 -30.180 -2.842 1.00 24.72 373 THR A N 1
ATOM 2949 C CA . THR A 1 373 ? -3.385 -30.896 -4.124 1.00 24.72 373 THR A CA 1
ATOM 2950 C C . THR A 1 373 ? -4.813 -31.331 -4.499 1.00 24.72 373 THR A C 1
ATOM 2952 O O . THR A 1 373 ? -5.145 -32.511 -4.512 1.00 24.72 373 THR A O 1
ATOM 2955 N N . VAL A 1 374 ? -5.597 -30.389 -5.036 1.00 26.08 374 VAL A N 1
ATOM 2956 C CA . VAL A 1 374 ? -6.483 -30.670 -6.187 1.00 26.08 374 VAL A CA 1
ATOM 2957 C C . VAL A 1 374 ? -6.169 -29.657 -7.291 1.00 26.08 374 VAL A C 1
ATOM 2959 O O . VAL A 1 374 ? -5.952 -28.477 -7.023 1.00 26.08 374 VAL A O 1
ATOM 2962 N N . LYS A 1 375 ? -6.072 -30.122 -8.542 1.00 23.39 375 LYS A N 1
ATOM 2963 C CA . LYS A 1 375 ? -5.651 -29.323 -9.707 1.00 23.39 375 LYS A CA 1
ATOM 2964 C C . LYS A 1 375 ? -6.845 -28.887 -10.571 1.00 23.39 375 LYS A C 1
ATOM 2966 O O . LYS A 1 375 ? -7.788 -29.647 -10.742 1.00 23.39 375 LYS A O 1
ATOM 2971 N N . ARG A 1 376 ? -6.639 -27.760 -11.270 1.00 23.75 376 ARG A N 1
ATOM 2972 C CA . ARG A 1 376 ? -7.242 -27.343 -12.560 1.00 23.75 376 ARG A CA 1
ATOM 2973 C C . ARG A 1 376 ? -8.667 -26.741 -12.617 1.00 23.75 376 ARG A C 1
ATOM 2975 O O . ARG A 1 376 ? -9.667 -27.440 -12.555 1.00 23.75 376 ARG A O 1
ATOM 2982 N N . ASN A 1 377 ? -8.649 -25.491 -13.102 1.00 22.28 377 ASN A N 1
ATOM 2983 C CA . ASN A 1 377 ? -9.402 -24.946 -14.251 1.00 22.28 377 ASN A CA 1
ATOM 2984 C C . ASN A 1 377 ? -10.691 -24.132 -14.025 1.00 22.28 377 ASN A C 1
ATOM 2986 O O . ASN A 1 377 ? -11.632 -24.564 -13.378 1.00 22.28 377 ASN A O 1
ATOM 2990 N N . ARG A 1 378 ? -10.724 -22.993 -14.745 1.00 22.83 378 ARG A N 1
ATOM 2991 C CA . ARG A 1 378 ? -11.827 -22.035 -14.960 1.00 22.83 378 ARG A CA 1
ATOM 2992 C C . ARG A 1 378 ? -12.490 -21.470 -13.696 1.00 22.83 378 ARG A C 1
ATOM 2994 O O . ARG A 1 378 ? -13.464 -22.012 -13.193 1.00 22.83 378 ARG A O 1
ATOM 3001 N N . CYS A 1 379 ? -12.044 -20.274 -13.310 1.00 22.02 379 CYS A N 1
ATOM 3002 C CA . CYS A 1 379 ? -12.884 -19.312 -12.602 1.00 22.02 379 CYS A CA 1
ATOM 3003 C C . CYS A 1 379 ? -13.166 -18.132 -13.546 1.00 22.02 379 CYS A C 1
ATOM 3005 O O . CYS A 1 379 ? -12.243 -17.440 -13.976 1.00 22.02 379 CYS A O 1
ATOM 3007 N N . GLU A 1 380 ? -14.429 -17.968 -13.926 1.00 24.61 380 GLU A N 1
ATOM 3008 C CA . GLU A 1 380 ? -14.926 -16.830 -14.704 1.00 24.61 380 GLU A CA 1
ATOM 3009 C C . GLU A 1 380 ? -15.285 -15.665 -13.755 1.00 24.61 380 GLU A C 1
ATOM 3011 O O . GLU A 1 380 ? -15.299 -15.833 -12.536 1.00 24.61 380 GLU A O 1
ATOM 3016 N N . LYS A 1 381 ? -15.516 -14.455 -14.280 1.00 25.44 381 LYS A N 1
ATOM 3017 C CA . LYS A 1 381 ? -15.677 -13.243 -13.454 1.00 25.44 381 LYS A CA 1
ATOM 3018 C C . LYS A 1 381 ? -16.852 -13.312 -12.461 1.00 25.44 381 LYS A C 1
ATOM 3020 O O . LYS A 1 381 ? -17.951 -13.738 -12.805 1.00 25.44 381 LYS A O 1
ATOM 3025 N N . SER A 1 382 ? -16.633 -12.648 -11.318 1.00 27.16 382 SER A N 1
ATOM 3026 C CA . SER A 1 382 ? -17.606 -12.300 -10.265 1.00 27.16 382 SER A CA 1
ATOM 3027 C C . SER A 1 382 ? -18.076 -13.450 -9.365 1.00 27.16 382 SER A C 1
ATOM 3029 O O . SER A 1 382 ? -18.266 -14.565 -9.839 1.00 27.16 382 SER A O 1
ATOM 3031 N N . ARG A 1 383 ? -18.315 -13.118 -8.075 1.00 26.38 383 ARG A N 1
ATOM 3032 C CA . ARG A 1 383 ? -19.436 -13.551 -7.194 1.00 26.38 383 ARG A CA 1
ATOM 3033 C C . ARG A 1 383 ? -19.082 -13.581 -5.690 1.00 26.38 383 ARG A C 1
ATOM 3035 O O . ARG A 1 383 ? -19.088 -14.640 -5.072 1.00 26.38 383 ARG A O 1
ATOM 3042 N N . VAL A 1 384 ? -18.888 -12.411 -5.066 1.00 28.05 384 VAL A N 1
ATOM 3043 C CA . VAL A 1 384 ? -18.862 -12.292 -3.586 1.00 28.05 384 VAL A CA 1
ATOM 3044 C C . VAL A 1 384 ? -20.277 -12.084 -3.026 1.00 28.05 384 VAL A C 1
ATOM 3046 O O . VAL A 1 384 ? -20.723 -12.885 -2.207 1.00 28.05 384 VAL A O 1
ATOM 3049 N N . ASP A 1 385 ? -21.065 -11.145 -3.569 1.00 28.17 385 ASP A N 1
ATOM 3050 C CA . ASP A 1 385 ? -22.491 -10.953 -3.207 1.00 28.17 385 ASP A CA 1
ATOM 3051 C C . ASP A 1 385 ? -23.342 -12.214 -3.414 1.00 28.17 385 ASP A C 1
ATOM 3053 O O . ASP A 1 385 ? -24.384 -12.438 -2.787 1.00 28.17 385 ASP A O 1
ATOM 3057 N N . VAL A 1 386 ? -22.881 -13.076 -4.319 1.00 30.11 386 VAL A N 1
ATOM 3058 C CA . VAL A 1 386 ? -23.548 -14.321 -4.675 1.00 30.11 386 VAL A CA 1
ATOM 3059 C C . VAL A 1 386 ? -22.991 -15.520 -3.905 1.00 30.11 386 VAL A C 1
ATOM 3061 O O . VAL A 1 386 ? -23.614 -16.567 -3.962 1.00 30.11 386 VAL A O 1
ATOM 3064 N N . ALA A 1 387 ? -21.946 -15.383 -3.080 1.00 29.30 387 ALA A N 1
ATOM 3065 C CA . ALA A 1 387 ? -21.657 -16.371 -2.038 1.00 29.30 387 ALA A CA 1
ATOM 3066 C C . ALA A 1 387 ? -22.754 -16.323 -0.961 1.00 29.30 387 ALA A C 1
ATOM 3068 O O . ALA A 1 387 ? -23.435 -17.320 -0.725 1.00 29.30 387 ALA A O 1
ATOM 3069 N N . PHE A 1 388 ? -23.035 -15.134 -0.410 1.00 30.59 388 PHE A N 1
ATOM 3070 C CA . PHE A 1 388 ? -24.131 -14.948 0.548 1.00 30.59 388 PHE A CA 1
ATOM 3071 C C . PHE A 1 388 ? -25.495 -15.254 -0.093 1.00 30.59 388 PHE A C 1
ATOM 3073 O O . PHE A 1 388 ? -26.314 -15.964 0.489 1.00 30.59 388 PHE A O 1
ATOM 3080 N N . THR A 1 389 ? -25.721 -14.822 -1.342 1.00 31.83 389 THR A N 1
ATOM 3081 C CA . THR A 1 389 ? -26.980 -15.112 -2.053 1.00 31.83 389 THR A CA 1
ATOM 3082 C C . THR A 1 389 ? -27.111 -16.578 -2.498 1.00 31.83 389 THR A C 1
ATOM 3084 O O . THR A 1 389 ? -28.235 -17.073 -2.543 1.00 31.83 389 THR A O 1
ATOM 3087 N N . ILE A 1 390 ? -26.030 -17.318 -2.795 1.00 33.09 390 ILE A N 1
ATOM 3088 C CA . ILE A 1 390 ? -26.103 -18.776 -3.027 1.00 33.09 390 ILE A CA 1
ATOM 3089 C C . ILE A 1 390 ? -26.337 -19.505 -1.714 1.00 33.09 390 ILE A C 1
ATOM 3091 O O . ILE A 1 390 ? -27.233 -20.337 -1.692 1.00 33.09 390 ILE A O 1
ATOM 3095 N N . CYS A 1 391 ? -25.653 -19.167 -0.620 1.00 33.66 391 CYS A N 1
ATOM 3096 C CA . CYS A 1 391 ? -25.959 -19.751 0.686 1.00 33.66 391 CYS A CA 1
ATOM 3097 C C . CYS A 1 391 ? -27.427 -19.508 1.063 1.00 33.66 391 CYS A C 1
ATOM 3099 O O . CYS A 1 391 ? -28.130 -20.461 1.378 1.00 33.66 391 CYS A O 1
ATOM 3101 N N . LEU A 1 392 ? -27.952 -18.289 0.900 1.00 33.34 392 LEU A N 1
ATOM 3102 C CA . LEU A 1 392 ? -29.356 -17.982 1.195 1.00 33.34 392 LEU A CA 1
ATOM 3103 C C . LEU A 1 392 ? -30.350 -18.640 0.211 1.00 33.34 392 LEU A C 1
ATOM 3105 O O . LEU A 1 392 ? -31.463 -18.984 0.608 1.00 33.34 392 LEU A O 1
ATOM 3109 N N . ARG A 1 393 ? -29.979 -18.858 -1.063 1.00 32.53 393 ARG A N 1
ATOM 3110 C CA . ARG A 1 393 ? -30.819 -19.563 -2.060 1.00 32.53 393 ARG A CA 1
ATOM 3111 C C . ARG A 1 393 ? -30.745 -21.087 -1.948 1.00 32.53 393 ARG A C 1
ATOM 3113 O O . ARG A 1 393 ? -31.751 -21.736 -2.214 1.00 32.53 393 ARG A O 1
ATOM 3120 N N . LEU A 1 394 ? -29.610 -21.657 -1.547 1.00 34.59 394 LEU A N 1
ATOM 3121 C CA . LEU A 1 394 ? -29.460 -23.075 -1.211 1.00 34.59 394 LEU A CA 1
ATOM 3122 C C . LEU A 1 394 ? -30.151 -23.380 0.114 1.00 34.59 394 LEU A C 1
ATOM 3124 O O . LEU A 1 394 ? -30.875 -24.360 0.181 1.00 34.59 394 LEU A O 1
ATOM 3128 N N . TRP A 1 395 ? -30.034 -22.506 1.115 1.00 34.62 395 TRP A N 1
ATOM 3129 C CA . TRP A 1 395 ? -30.768 -22.605 2.376 1.00 34.62 395 TRP A CA 1
ATOM 3130 C C . TRP A 1 395 ? -32.281 -22.486 2.150 1.00 34.62 395 TRP A C 1
ATOM 3132 O O . TRP A 1 395 ? -33.023 -23.359 2.592 1.00 34.62 395 TRP A O 1
ATOM 3142 N N . LYS A 1 396 ? -32.752 -21.515 1.345 1.00 31.11 396 LYS A N 1
ATOM 3143 C CA . LYS A 1 396 ? -34.163 -21.479 0.911 1.00 31.11 396 LYS A CA 1
ATOM 3144 C C . LYS A 1 396 ? -34.575 -22.728 0.128 1.00 31.11 396 LYS A C 1
ATOM 3146 O O . LYS A 1 396 ? -35.658 -23.238 0.375 1.00 31.11 396 LYS A O 1
ATOM 3151 N N . ARG A 1 397 ? -33.753 -23.248 -0.794 1.00 32.25 397 ARG A N 1
ATOM 3152 C CA . ARG A 1 397 ? -34.079 -24.486 -1.531 1.00 32.25 397 ARG A CA 1
ATOM 3153 C C . ARG A 1 397 ? -34.116 -25.714 -0.623 1.00 32.25 397 ARG A C 1
ATOM 3155 O O . ARG A 1 397 ? -35.033 -26.506 -0.772 1.00 32.25 397 ARG A O 1
ATOM 3162 N N . ALA A 1 398 ? -33.189 -25.851 0.320 1.00 35.62 398 ALA A N 1
ATOM 3163 C CA . ALA A 1 398 ? -33.158 -26.943 1.287 1.00 35.62 398 ALA A CA 1
ATOM 3164 C C . ALA A 1 398 ? -34.371 -26.890 2.226 1.00 35.62 398 ALA A C 1
ATOM 3166 O O . ALA A 1 398 ? -35.066 -27.889 2.360 1.00 35.62 398 ALA A O 1
ATOM 3167 N N . ALA A 1 399 ? -34.683 -25.714 2.785 1.00 34.00 399 ALA A N 1
ATOM 3168 C CA . ALA A 1 399 ? -35.842 -25.514 3.654 1.00 34.00 399 ALA A CA 1
ATOM 3169 C C . ALA A 1 399 ? -37.185 -25.715 2.923 1.00 34.00 399 ALA A C 1
ATOM 3171 O O . ALA A 1 399 ? -38.127 -26.239 3.508 1.00 34.00 399 ALA A O 1
ATOM 3172 N N . ILE A 1 400 ? -37.280 -25.337 1.642 1.00 35.50 400 ILE A N 1
ATOM 3173 C CA . ILE A 1 400 ? -38.479 -25.578 0.822 1.00 35.50 400 ILE A CA 1
ATOM 3174 C C . ILE A 1 400 ? -38.582 -27.059 0.419 1.00 35.50 400 ILE A C 1
ATOM 3176 O O . ILE A 1 400 ? -39.673 -27.616 0.456 1.00 35.50 400 ILE A O 1
ATOM 3180 N N . LEU A 1 401 ? -37.470 -27.731 0.096 1.00 33.59 401 LEU A N 1
ATOM 3181 C CA . LEU A 1 401 ? -37.473 -29.168 -0.201 1.00 33.59 401 LEU A CA 1
ATOM 3182 C C . LEU A 1 401 ? -37.843 -30.002 1.034 1.00 33.59 401 LEU A C 1
ATOM 3184 O O . LEU A 1 401 ? -38.710 -30.860 0.922 1.00 33.59 401 LEU A O 1
ATOM 3188 N N . SER A 1 402 ? -37.315 -29.690 2.223 1.00 36.28 402 SER A N 1
ATOM 3189 C CA . SER A 1 402 ? -37.683 -30.388 3.468 1.00 36.28 402 SER A CA 1
ATOM 3190 C C . SER A 1 402 ? -39.130 -30.157 3.925 1.00 36.28 402 SER A C 1
ATOM 3192 O O . SER A 1 402 ? -39.583 -30.827 4.846 1.00 36.28 402 SER A O 1
ATOM 3194 N N . VAL A 1 403 ? -39.848 -29.211 3.311 1.00 37.12 403 VAL A N 1
ATOM 3195 C CA . VAL A 1 403 ? -41.282 -28.953 3.542 1.00 37.12 403 VAL A CA 1
ATOM 3196 C C . VAL A 1 403 ? -42.163 -29.583 2.447 1.00 37.12 403 VAL A C 1
ATOM 3198 O O . VAL A 1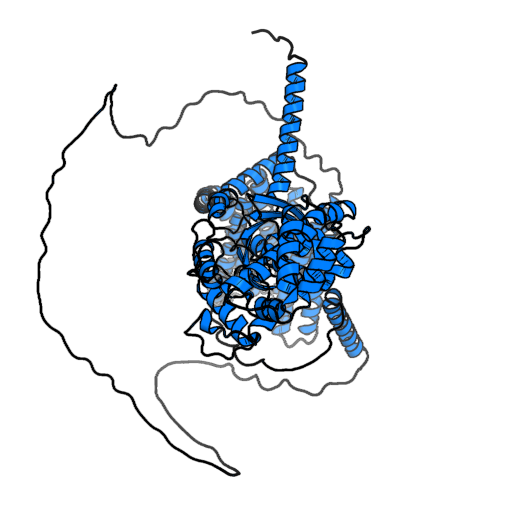 403 ? -43.361 -29.747 2.655 1.00 37.12 403 VAL A O 1
ATOM 3201 N N . LEU A 1 404 ? -41.592 -29.978 1.300 1.00 33.00 404 LEU A N 1
ATOM 3202 C CA . LEU A 1 404 ? -42.331 -30.537 0.157 1.00 33.00 404 LEU A CA 1
ATOM 3203 C C . LEU A 1 404 ? -42.058 -32.026 -0.124 1.00 33.00 404 LEU A C 1
ATOM 3205 O O . LEU A 1 404 ? -42.863 -32.656 -0.805 1.00 33.00 404 LEU A O 1
ATOM 3209 N N . SER A 1 405 ? -40.973 -32.614 0.392 1.00 32.19 405 SER A N 1
ATOM 3210 C CA . SER A 1 405 ? -40.707 -34.060 0.303 1.00 32.19 405 SER A CA 1
ATOM 3211 C C . SER A 1 405 ? -40.941 -34.755 1.650 1.00 32.19 405 SER A C 1
ATOM 3213 O O . SER A 1 405 ? -40.019 -34.894 2.456 1.00 32.19 405 SER A O 1
ATOM 3215 N N . GLY A 1 406 ? -42.180 -35.193 1.894 1.00 32.72 406 GLY A N 1
ATOM 3216 C CA . GLY A 1 406 ? -42.581 -35.959 3.083 1.00 32.72 406 GLY A CA 1
ATOM 3217 C C . GLY A 1 406 ? -42.066 -37.403 3.070 1.00 32.72 406 GLY A C 1
ATOM 3218 O O . GLY A 1 406 ? -42.849 -38.335 2.916 1.00 32.72 406 GLY A O 1
ATOM 3219 N N . SER A 1 407 ? -40.749 -37.590 3.184 1.00 29.67 407 SER A N 1
ATOM 3220 C CA . SER A 1 407 ? -40.083 -38.897 3.083 1.00 29.67 407 SER A CA 1
ATOM 3221 C C . SER A 1 407 ? -38.812 -38.963 3.941 1.00 29.67 407 SER A C 1
ATOM 3223 O O . SER A 1 407 ? -37.945 -38.096 3.832 1.00 29.67 407 SER A O 1
ATOM 3225 N N . ASN A 1 408 ? -38.699 -40.005 4.770 1.00 32.72 408 ASN A N 1
ATOM 3226 C CA . ASN A 1 408 ? -37.675 -40.142 5.815 1.00 32.72 408 ASN A CA 1
ATOM 3227 C C . ASN A 1 408 ? -36.245 -40.378 5.276 1.00 32.72 408 ASN A C 1
ATOM 3229 O O . ASN A 1 408 ? -36.065 -41.226 4.399 1.00 32.72 408 ASN A O 1
ATOM 3233 N N . PRO A 1 409 ? -35.210 -39.748 5.865 1.00 29.89 409 PRO A N 1
ATOM 3234 C CA . PRO A 1 409 ? -33.818 -40.191 5.754 1.00 29.89 409 PRO A CA 1
ATOM 3235 C C . PRO A 1 409 ? -33.495 -41.336 6.734 1.00 29.89 409 PRO A C 1
ATOM 3237 O O . PRO A 1 409 ? -33.984 -41.352 7.862 1.00 29.89 409 PRO A O 1
ATOM 3240 N N . LEU A 1 410 ? -32.628 -42.263 6.316 1.00 25.55 410 LEU A N 1
ATOM 3241 C CA . LEU A 1 410 ? -32.064 -43.343 7.146 1.00 25.55 410 LEU A CA 1
ATOM 3242 C C . LEU A 1 410 ? -30.816 -42.871 7.944 1.00 25.55 410 LEU A C 1
ATOM 3244 O O . LEU A 1 410 ? -30.273 -41.805 7.638 1.00 25.55 410 LEU A O 1
ATOM 3248 N N . PRO A 1 411 ? -30.383 -43.599 8.997 1.00 30.30 411 PRO A N 1
ATOM 3249 C CA . PRO A 1 411 ? -29.656 -42.994 10.117 1.00 30.30 411 PRO A CA 1
ATOM 3250 C C . PRO A 1 411 ? -28.124 -42.961 9.990 1.00 30.30 411 PRO A C 1
ATOM 3252 O O . PRO A 1 411 ? -27.503 -43.870 9.446 1.00 30.30 411 PRO A O 1
ATOM 3255 N N . TRP A 1 412 ? -27.522 -41.951 10.627 1.00 24.12 412 TRP A N 1
ATOM 3256 C CA . TRP A 1 412 ? -26.131 -41.956 11.106 1.00 24.12 412 TRP A CA 1
ATOM 3257 C C . TRP A 1 412 ? -26.002 -41.107 12.389 1.00 24.12 412 TRP A C 1
ATOM 3259 O O . TRP A 1 412 ? -25.359 -40.067 12.406 1.00 24.12 412 TRP A O 1
ATOM 3269 N N . ALA A 1 413 ? -26.665 -41.512 13.474 1.00 24.50 413 ALA A N 1
ATOM 3270 C CA . ALA A 1 413 ? -26.488 -40.907 14.802 1.00 24.50 413 ALA A CA 1
ATOM 3271 C C . ALA A 1 413 ? -26.979 -41.878 15.888 1.00 24.50 413 ALA A C 1
ATOM 3273 O O . ALA A 1 413 ? -28.149 -41.861 16.261 1.00 24.50 413 ALA A O 1
ATOM 3274 N N . ALA A 1 414 ? -26.085 -42.750 16.343 1.00 24.44 414 ALA A N 1
ATOM 3275 C CA . ALA A 1 414 ? -26.255 -43.631 17.495 1.00 24.44 414 ALA A CA 1
ATOM 3276 C C . ALA A 1 414 ? -24.880 -43.820 18.166 1.00 24.44 414 ALA A C 1
ATOM 3278 O O . ALA A 1 414 ? -23.867 -43.405 17.598 1.00 24.44 414 ALA A O 1
ATOM 3279 N N . ASP A 1 415 ? -24.864 -44.442 19.343 1.00 23.53 415 ASP A N 1
ATOM 3280 C CA . ASP A 1 415 ? -23.670 -44.809 20.118 1.00 23.53 415 ASP A CA 1
ATOM 3281 C C . ASP A 1 415 ? -22.826 -43.630 20.645 1.00 23.53 415 ASP A C 1
ATOM 3283 O O . ASP A 1 415 ? -21.644 -43.485 20.332 1.00 23.53 415 ASP A O 1
ATOM 3287 N N . CYS A 1 416 ? -23.423 -42.814 21.526 1.00 22.89 416 CYS A N 1
ATOM 3288 C CA . CYS A 1 416 ? -22.665 -42.037 22.517 1.00 22.89 416 CYS A CA 1
ATOM 3289 C C . CYS A 1 416 ? -23.470 -41.765 23.810 1.00 22.89 416 CYS A C 1
ATOM 3291 O O . CYS A 1 416 ? -23.531 -40.632 24.282 1.00 22.89 416 CYS A O 1
ATOM 3293 N N . ASP A 1 417 ? -24.062 -42.818 24.376 1.00 21.67 417 ASP A N 1
ATOM 3294 C CA . ASP A 1 417 ? -24.711 -42.843 25.698 1.00 21.67 417 ASP A CA 1
ATOM 3295 C C . ASP A 1 417 ? -24.114 -43.974 26.560 1.00 21.67 417 ASP A C 1
ATOM 3297 O O . ASP A 1 417 ? -23.477 -44.874 26.012 1.00 21.67 417 ASP A O 1
ATOM 3301 N N . LEU A 1 418 ? -24.369 -43.940 27.882 1.00 23.12 418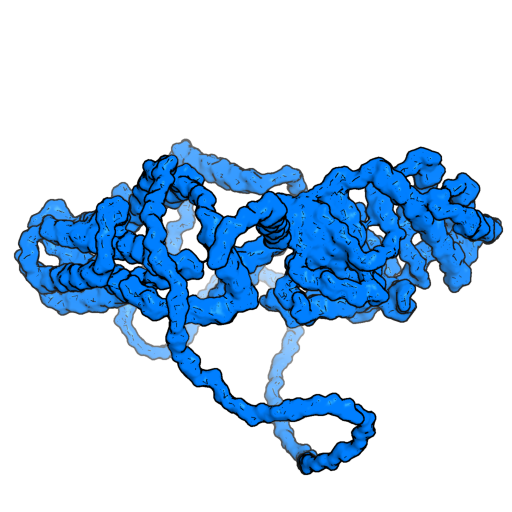 LEU A N 1
ATOM 3302 C CA . LEU A 1 418 ? -23.756 -44.755 28.963 1.00 23.12 418 LEU A CA 1
ATOM 3303 C C . LEU A 1 418 ? -22.327 -44.287 29.355 1.00 23.12 418 LEU A C 1
ATOM 3305 O O . LEU A 1 418 ? -21.458 -44.147 28.503 1.00 23.12 418 LEU A O 1
ATOM 3309 N N . CYS A 1 419 ? -21.975 -44.031 30.626 1.00 22.33 419 CYS A N 1
ATOM 3310 C CA . CYS A 1 419 ? -22.723 -44.106 31.892 1.00 22.33 419 CYS A CA 1
ATOM 3311 C C . CYS A 1 419 ? -22.404 -42.924 32.829 1.00 22.33 419 CYS A C 1
ATOM 3313 O O . CYS A 1 419 ? -21.254 -42.503 32.948 1.00 22.33 419 CYS A O 1
ATOM 3315 N N . LEU A 1 420 ? -23.402 -42.514 33.616 1.00 20.05 420 LEU A N 1
ATOM 3316 C CA . LEU A 1 420 ? -23.211 -41.946 34.955 1.00 20.05 420 LEU A CA 1
ATOM 3317 C C . LEU A 1 420 ? -23.259 -43.089 35.979 1.00 20.05 420 LEU A C 1
ATOM 3319 O O . LEU A 1 420 ? -24.253 -43.807 35.971 1.00 20.05 420 LEU A O 1
ATOM 3323 N N . GLN A 1 421 ? -22.261 -43.217 36.868 1.00 20.86 421 GLN A N 1
ATOM 3324 C CA . GLN A 1 421 ? -22.468 -43.416 38.320 1.00 20.86 421 GLN A CA 1
ATOM 3325 C C . GLN A 1 421 ? -21.162 -43.576 39.132 1.00 20.86 421 GLN A C 1
ATOM 3327 O O . GLN A 1 421 ? -20.240 -44.280 38.735 1.00 20.86 421 GLN A O 1
ATOM 3332 N N . GLU A 1 422 ? -21.180 -42.955 40.318 1.00 22.72 422 GLU A N 1
ATOM 3333 C CA . GLU A 1 422 ? -20.403 -43.250 41.537 1.00 22.72 422 GLU A CA 1
ATOM 3334 C C . GLU A 1 422 ? -18.856 -43.137 41.560 1.00 22.72 422 GLU A C 1
ATOM 3336 O O . GLU A 1 422 ? -18.156 -42.849 40.593 1.00 22.72 422 GLU A O 1
ATOM 3341 N N . SER A 1 423 ? -18.329 -43.197 42.785 1.00 21.53 423 SER A N 1
ATOM 3342 C CA . SER A 1 423 ? -16.937 -42.992 43.217 1.00 21.53 423 SER A CA 1
ATOM 3343 C C . SER A 1 423 ? -16.783 -43.721 44.563 1.00 21.53 423 SER A C 1
ATOM 3345 O O . SER A 1 423 ? -17.741 -43.663 45.338 1.00 21.53 423 SER A O 1
ATOM 3347 N N . PRO A 1 424 ? -15.639 -44.364 44.909 1.00 29.77 424 PRO A N 1
ATOM 3348 C CA . PRO A 1 424 ? -14.462 -43.580 45.327 1.00 29.77 424 PRO A CA 1
ATOM 3349 C C . PRO A 1 424 ? -13.055 -44.242 45.181 1.00 29.77 424 PRO A C 1
ATOM 3351 O O . PRO A 1 424 ? -12.906 -45.429 44.931 1.00 29.77 424 PRO A O 1
ATOM 3354 N N . CYS A 1 425 ? -12.018 -43.447 45.487 1.00 19.61 425 CYS A N 1
ATOM 3355 C CA . CYS A 1 425 ? -10.740 -43.825 46.135 1.00 19.61 425 CYS A CA 1
ATOM 3356 C C . CYS A 1 425 ? -9.741 -44.869 45.541 1.00 19.61 425 CYS A C 1
ATOM 3358 O O . CYS A 1 425 ? -9.966 -46.070 45.555 1.00 19.61 425 CYS A O 1
ATOM 3360 N N . ILE A 1 426 ? -8.491 -44.383 45.376 1.00 20.80 426 ILE A N 1
ATOM 3361 C CA . ILE A 1 426 ? -7.200 -45.028 45.760 1.00 20.80 426 ILE A CA 1
ATOM 3362 C C . ILE A 1 426 ? -6.472 -46.001 44.775 1.00 20.80 426 ILE A C 1
ATOM 3364 O O . ILE A 1 426 ? -6.821 -47.158 44.614 1.00 20.80 426 ILE A O 1
ATOM 3368 N N . LYS A 1 427 ? -5.299 -45.518 44.303 1.00 19.11 427 LYS A N 1
ATOM 3369 C CA . LYS A 1 427 ? -4.008 -46.192 43.958 1.00 19.11 427 LYS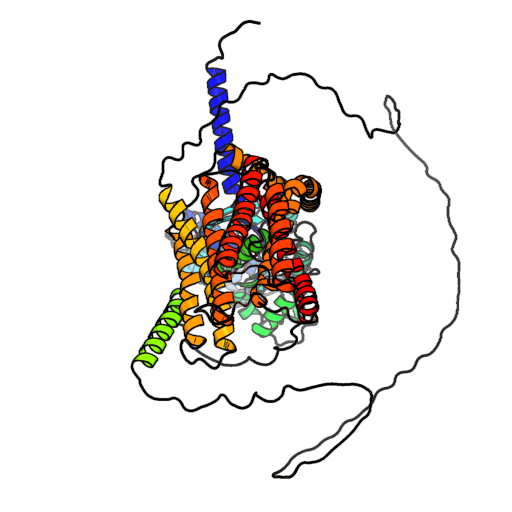 A CA 1
ATOM 3370 C C . LYS A 1 427 ? -3.883 -47.315 42.884 1.00 19.11 427 LYS A C 1
ATOM 3372 O O . LYS A 1 427 ? -4.222 -48.459 43.129 1.00 19.11 427 LYS A O 1
ATOM 3377 N N . TRP A 1 428 ? -3.012 -47.004 41.903 1.00 18.75 428 TRP A N 1
ATOM 3378 C CA . TRP A 1 428 ? -1.887 -47.815 41.351 1.00 18.75 428 TRP A CA 1
ATOM 3379 C C . TRP A 1 428 ? -2.126 -49.071 40.458 1.00 18.75 428 TRP A C 1
ATOM 3381 O O . TRP A 1 428 ? -2.907 -49.952 40.771 1.00 18.75 428 TRP A O 1
ATOM 3391 N N . VAL A 1 429 ? -1.238 -49.192 39.445 1.00 19.89 429 VAL A N 1
ATOM 3392 C CA . VAL A 1 429 ? -0.677 -50.426 38.811 1.00 19.89 429 VAL A CA 1
ATOM 3393 C C . VAL A 1 429 ? -1.367 -51.090 37.589 1.00 19.89 429 VAL A C 1
ATOM 3395 O O . VAL A 1 429 ? -2.300 -51.866 37.694 1.00 19.89 429 VAL A O 1
ATOM 3398 N N . GLN A 1 430 ? -0.731 -50.844 36.430 1.00 20.27 430 GLN A N 1
ATOM 3399 C CA . GLN A 1 430 ? -0.266 -51.781 35.376 1.00 20.27 430 GLN A CA 1
ATOM 3400 C C . GLN A 1 430 ? -1.179 -52.789 34.618 1.00 20.27 430 GLN A C 1
ATOM 3402 O O . GLN A 1 430 ? -1.794 -53.679 35.181 1.00 20.27 430 GLN A O 1
ATOM 3407 N N . CYS A 1 431 ? -0.899 -52.831 33.301 1.00 19.30 431 CYS A N 1
ATOM 3408 C CA . CYS A 1 431 ? -0.657 -54.026 32.459 1.00 19.30 431 CYS A CA 1
ATOM 3409 C C . CYS A 1 431 ? -1.806 -54.852 31.813 1.00 19.30 431 CYS A C 1
ATOM 3411 O O . CYS A 1 431 ? -2.400 -55.723 32.429 1.00 19.30 431 CYS A O 1
ATOM 3413 N N . ARG A 1 432 ? -1.779 -54.798 30.464 1.00 20.98 432 ARG A N 1
ATOM 3414 C CA . ARG A 1 432 ? -1.560 -55.929 29.515 1.00 20.98 432 ARG A CA 1
ATOM 3415 C C . ARG A 1 432 ? -2.741 -56.709 28.881 1.00 20.98 432 ARG A C 1
ATOM 3417 O O . ARG A 1 432 ? -3.310 -57.615 29.473 1.00 20.98 432 ARG A O 1
ATOM 3424 N N . THR A 1 433 ? -2.723 -56.627 27.540 1.00 21.64 433 THR A N 1
ATOM 3425 C CA . THR A 1 433 ? -2.766 -57.734 26.539 1.00 21.64 433 THR A CA 1
ATOM 3426 C C . THR A 1 433 ? -4.100 -58.345 26.083 1.00 21.64 433 THR A C 1
ATOM 3428 O O . THR A 1 433 ? -5.102 -58.278 26.776 1.00 21.64 433 THR A O 1
ATOM 3431 N N . TRP A 1 434 ? -4.001 -59.013 24.916 1.00 21.08 434 TRP A N 1
ATOM 3432 C CA . TRP A 1 434 ? -4.996 -59.814 24.176 1.00 21.08 434 TRP A CA 1
ATOM 3433 C C . TRP A 1 434 ? -6.072 -59.002 23.421 1.00 21.08 434 TRP A C 1
ATOM 3435 O O . TRP A 1 434 ? -6.613 -58.046 23.954 1.00 21.08 434 TRP A O 1
ATOM 3445 N N . ALA A 1 435 ? -6.421 -59.317 22.166 1.00 21.33 435 ALA A N 1
ATOM 3446 C CA . ALA A 1 435 ? -5.738 -60.138 21.149 1.00 21.33 435 ALA A CA 1
ATOM 3447 C C . ALA A 1 435 ? -6.214 -59.746 19.730 1.00 21.33 435 ALA A C 1
ATOM 3449 O O . ALA A 1 435 ? -7.279 -59.155 19.576 1.00 21.33 435 ALA A O 1
ATOM 3450 N N . SER A 1 436 ? -5.453 -60.106 18.689 1.00 21.23 436 SER A N 1
ATOM 3451 C CA . SER A 1 436 ? -5.943 -60.124 17.297 1.00 21.23 436 SER A CA 1
ATOM 3452 C C . SER A 1 436 ? -6.453 -61.521 16.922 1.00 21.23 436 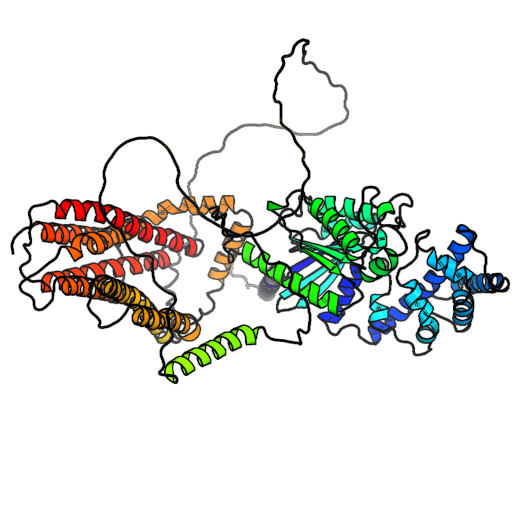SER A C 1
ATOM 3454 O O . SER A 1 436 ? -6.165 -62.490 17.631 1.00 21.23 436 SER A O 1
ATOM 3456 N N . PRO A 1 437 ? -7.193 -61.654 15.804 1.00 26.89 437 PRO A N 1
ATOM 3457 C CA . PRO A 1 437 ? -6.630 -62.496 14.740 1.00 26.89 437 PRO A CA 1
ATOM 3458 C C . PRO A 1 437 ? -6.992 -62.102 13.286 1.00 26.89 437 PRO A C 1
ATOM 3460 O O . PRO A 1 437 ? -8.154 -61.882 12.980 1.00 26.89 437 PRO A O 1
ATOM 3463 N N . LEU A 1 438 ? -5.997 -62.229 12.386 1.00 21.92 438 LEU A N 1
ATOM 3464 C CA . LEU A 1 438 ? -6.096 -62.755 10.997 1.00 21.92 438 LEU A CA 1
ATOM 3465 C C . LEU A 1 438 ? -6.959 -61.993 9.937 1.00 21.92 438 LEU A C 1
ATOM 3467 O O . LEU A 1 438 ? -8.035 -61.502 10.219 1.00 21.92 438 LEU A O 1
ATOM 3471 N N . SER A 1 439 ? -6.608 -61.931 8.638 1.00 22.19 439 SER A N 1
ATOM 3472 C CA . SER A 1 439 ? -5.401 -62.367 7.895 1.00 22.19 439 SER A CA 1
ATOM 3473 C C . SER A 1 439 ? -5.376 -61.845 6.433 1.00 22.19 439 SER A C 1
ATOM 3475 O O . SER A 1 439 ? -6.394 -61.371 5.942 1.00 22.19 439 SER A O 1
ATOM 3477 N N . ARG A 1 440 ? -4.252 -62.100 5.722 1.00 23.05 440 ARG A N 1
ATOM 3478 C CA . ARG A 1 440 ? -4.010 -62.007 4.249 1.00 23.05 440 ARG A CA 1
ATOM 3479 C C . ARG A 1 440 ? -3.715 -60.592 3.686 1.00 23.05 440 ARG A C 1
ATOM 3481 O O . ARG A 1 440 ? -4.345 -59.638 4.103 1.00 23.05 440 ARG A O 1
ATOM 3488 N N . ILE A 1 441 ? -2.793 -60.390 2.721 1.00 23.41 441 ILE A N 1
ATOM 3489 C CA . ILE A 1 441 ? -1.779 -61.281 2.091 1.00 23.41 441 ILE A CA 1
ATOM 3490 C C . ILE A 1 441 ? -0.609 -60.449 1.483 1.00 23.41 441 ILE A C 1
ATOM 3492 O O . ILE A 1 441 ? -0.877 -59.396 0.927 1.00 23.41 441 ILE A O 1
ATOM 3496 N N . ARG A 1 442 ? 0.636 -60.978 1.534 1.00 22.69 442 ARG A N 1
ATOM 3497 C CA . ARG A 1 442 ? 1.866 -60.660 0.730 1.00 22.69 442 ARG A CA 1
ATOM 3498 C C . ARG A 1 442 ? 2.344 -59.185 0.621 1.00 22.69 442 ARG A C 1
ATOM 3500 O O . ARG A 1 442 ? 1.626 -58.328 0.142 1.00 22.69 442 ARG A O 1
ATOM 3507 N N . SER A 1 443 ? 3.538 -58.813 1.116 1.00 22.80 443 SER A N 1
ATOM 3508 C CA . SER A 1 443 ? 4.918 -59.093 0.616 1.00 22.80 443 SER A CA 1
ATOM 3509 C C . SER A 1 443 ? 5.226 -58.413 -0.731 1.00 22.80 443 SER A C 1
ATOM 3511 O O . SER A 1 443 ? 4.475 -58.627 -1.675 1.00 22.80 443 SER A O 1
ATOM 3513 N N . LEU A 1 444 ? 6.322 -57.678 -0.947 1.00 22.97 444 LEU A N 1
ATOM 3514 C CA . LEU A 1 444 ? 7.663 -57.641 -0.310 1.00 22.97 444 LEU A CA 1
ATOM 3515 C C . LEU A 1 444 ? 8.018 -56.182 0.137 1.00 22.97 444 LEU A C 1
ATOM 3517 O O . LEU A 1 444 ? 7.104 -55.368 0.174 1.00 22.97 444 LEU A O 1
ATOM 3521 N N . LEU A 1 445 ? 9.228 -55.741 0.536 1.00 23.17 445 LEU A N 1
ATOM 3522 C CA . LEU A 1 445 ? 10.607 -56.283 0.529 1.00 23.17 445 LEU A CA 1
ATOM 3523 C C . LEU A 1 445 ? 11.440 -55.679 1.704 1.00 23.17 445 LEU A C 1
ATOM 3525 O O . LEU A 1 445 ? 10.939 -54.865 2.474 1.00 23.17 445 LEU A O 1
ATOM 3529 N N . THR A 1 446 ? 12.703 -56.092 1.846 1.00 23.08 446 THR A N 1
ATOM 3530 C CA . THR A 1 446 ? 13.756 -55.607 2.782 1.00 23.08 446 THR A CA 1
ATOM 3531 C C . THR A 1 446 ? 14.477 -54.334 2.248 1.00 23.08 446 THR A C 1
ATOM 3533 O O . THR A 1 446 ? 14.251 -53.986 1.094 1.00 23.08 446 THR A O 1
ATOM 3536 N N . VAL A 1 447 ? 15.331 -53.563 2.958 1.00 23.52 447 VAL A N 1
ATOM 3537 C CA . VAL A 1 447 ? 16.554 -53.890 3.754 1.00 23.52 447 VAL A CA 1
ATOM 3538 C C . VAL A 1 447 ? 16.842 -52.856 4.885 1.00 23.52 447 VAL A C 1
ATOM 3540 O O . VAL A 1 447 ? 16.283 -51.767 4.913 1.00 23.52 447 VAL A O 1
ATOM 3543 N N . THR A 1 448 ? 17.697 -53.262 5.833 1.00 23.16 448 THR A N 1
ATOM 3544 C CA . THR A 1 448 ? 18.073 -52.752 7.177 1.00 23.16 448 THR A CA 1
ATOM 3545 C C . THR A 1 448 ? 18.886 -51.445 7.321 1.00 23.16 448 THR A C 1
ATOM 3547 O O . THR A 1 448 ? 19.704 -51.132 6.462 1.00 23.16 448 THR A O 1
ATOM 3550 N N . GLY A 1 449 ? 18.824 -50.844 8.527 1.00 24.22 449 GLY A N 1
ATOM 3551 C CA . GLY A 1 449 ? 19.912 -50.080 9.191 1.00 24.22 449 GLY A CA 1
ATOM 3552 C C . GLY A 1 449 ? 19.379 -49.109 10.273 1.00 24.22 449 GLY A C 1
ATOM 3553 O O . GLY A 1 449 ? 18.645 -48.200 9.909 1.00 24.22 449 GLY A O 1
ATOM 3554 N N . THR A 1 450 ? 19.488 -49.277 11.606 1.00 22.86 450 THR A N 1
ATOM 3555 C CA . THR A 1 450 ? 20.644 -49.417 12.545 1.00 22.86 450 THR A CA 1
ATOM 3556 C C . THR A 1 450 ? 21.627 -48.227 12.511 1.00 22.86 450 THR A C 1
ATOM 3558 O O . THR A 1 450 ? 22.102 -47.896 11.434 1.00 22.86 450 THR A O 1
ATOM 3561 N N . GLU A 1 451 ? 22.021 -47.574 13.619 1.00 24.12 451 GLU A N 1
ATOM 3562 C CA . GLU A 1 451 ? 21.737 -47.829 15.049 1.00 24.12 451 GLU A CA 1
ATOM 3563 C C . GLU A 1 451 ? 22.054 -46.620 15.974 1.00 24.12 451 GLU A C 1
ATOM 3565 O O . GLU A 1 451 ? 22.943 -45.835 15.668 1.00 24.12 451 GLU A O 1
ATOM 3570 N N . SER A 1 452 ? 21.381 -46.579 17.138 1.00 21.95 452 SER A N 1
ATOM 3571 C CA . SER A 1 452 ? 21.872 -46.187 18.486 1.00 21.95 452 SER A CA 1
ATOM 3572 C C . SER A 1 452 ? 22.508 -44.809 18.798 1.00 21.95 452 SER A C 1
ATOM 3574 O O . SER A 1 452 ? 22.950 -44.048 17.948 1.00 21.95 452 SER A O 1
ATOM 3576 N N . ALA A 1 453 ? 22.532 -44.481 20.100 1.00 22.09 453 ALA A N 1
ATOM 3577 C CA . ALA A 1 453 ? 22.999 -43.211 20.670 1.00 22.09 453 ALA A CA 1
ATOM 3578 C C . ALA A 1 453 ? 23.979 -43.422 21.841 1.00 22.09 453 ALA A C 1
ATOM 3580 O O . ALA A 1 453 ? 23.938 -44.458 22.504 1.00 22.09 453 ALA A O 1
ATOM 3581 N N . VAL A 1 454 ? 24.803 -42.410 22.149 1.00 23.56 454 VAL A N 1
ATOM 3582 C CA . VAL A 1 454 ? 25.643 -42.349 23.362 1.00 23.56 454 VAL A CA 1
ATOM 3583 C C . VAL A 1 454 ? 25.651 -40.925 23.928 1.00 23.56 454 VAL A C 1
ATOM 3585 O O . VAL A 1 454 ? 25.902 -39.967 23.202 1.00 23.56 454 VAL A O 1
ATOM 3588 N N . CYS A 1 455 ? 25.448 -40.800 25.241 1.00 20.45 455 CYS A N 1
ATOM 3589 C CA . CYS A 1 455 ? 25.771 -39.604 26.026 1.00 20.45 455 CYS A CA 1
ATOM 3590 C C . CYS A 1 455 ? 26.955 -39.920 26.946 1.00 20.45 455 CYS A C 1
ATOM 3592 O O . CYS A 1 455 ? 26.971 -40.997 27.538 1.00 20.45 455 CYS A O 1
ATOM 3594 N N . LEU A 1 456 ? 27.888 -38.983 27.146 1.00 22.80 456 LEU A N 1
ATOM 3595 C CA . LEU A 1 456 ? 28.827 -39.008 28.278 1.00 22.80 456 LEU A CA 1
ATOM 3596 C C . LEU A 1 456 ? 29.392 -37.606 28.573 1.00 22.80 456 LEU A C 1
ATOM 3598 O O . LEU A 1 456 ? 29.386 -36.726 27.715 1.00 22.80 456 LEU A O 1
ATOM 3602 N N . SER A 1 457 ? 29.861 -37.402 29.805 1.00 20.97 457 SER A N 1
ATOM 3603 C CA . SER A 1 457 ? 30.301 -36.116 30.371 1.00 20.97 457 SER A CA 1
ATOM 3604 C C . SER A 1 457 ? 31.718 -36.212 30.952 1.00 20.97 457 SER A C 1
ATOM 3606 O O . SER A 1 457 ? 32.028 -37.224 31.579 1.00 20.97 457 SER A O 1
ATOM 3608 N N . GLY A 1 458 ? 32.550 -35.165 30.836 1.00 21.45 458 GLY A N 1
ATOM 3609 C CA . GLY A 1 458 ? 33.934 -35.176 31.346 1.00 21.45 458 GLY A CA 1
ATOM 3610 C C . GLY A 1 458 ? 34.518 -33.789 31.660 1.00 21.45 458 GLY A C 1
ATOM 3611 O O . GLY A 1 458 ? 34.356 -32.856 30.888 1.00 21.45 458 GLY A O 1
ATOM 3612 N N . ALA A 1 459 ? 35.168 -33.683 32.820 1.00 22.06 459 ALA A N 1
ATOM 3613 C CA . ALA A 1 459 ? 35.605 -32.486 33.552 1.00 22.06 459 ALA A CA 1
ATOM 3614 C C . ALA A 1 459 ? 36.682 -31.553 32.924 1.00 22.06 459 ALA A C 1
ATOM 3616 O O . ALA A 1 459 ? 37.377 -31.892 31.971 1.00 22.06 459 ALA A O 1
ATOM 3617 N N . SER A 1 460 ? 36.835 -30.381 33.563 1.00 21.14 460 SER A N 1
ATOM 3618 C CA . SER A 1 460 ? 37.904 -29.352 33.460 1.00 21.14 460 SER A CA 1
ATOM 3619 C C . SER A 1 460 ? 39.255 -29.823 34.098 1.00 21.14 460 SER A C 1
ATOM 3621 O O . SER A 1 460 ? 39.269 -30.984 34.514 1.00 21.14 460 SER A O 1
ATOM 3623 N N . PRO A 1 461 ? 40.371 -29.033 34.266 1.00 32.25 461 PRO A N 1
ATOM 3624 C CA . PRO A 1 461 ? 40.438 -27.632 34.777 1.00 32.25 461 PRO A CA 1
ATOM 3625 C C . PRO A 1 461 ? 41.636 -26.726 34.314 1.00 32.25 461 PRO A C 1
ATOM 3627 O O . PRO A 1 461 ? 42.392 -27.088 33.423 1.00 32.25 461 PRO A O 1
ATOM 3630 N N . LEU A 1 462 ? 41.824 -25.582 35.018 1.00 21.77 462 LEU A N 1
ATOM 3631 C CA . LEU A 1 462 ? 43.008 -24.672 35.084 1.00 21.77 462 LEU A CA 1
ATOM 3632 C C . LEU A 1 462 ? 43.259 -23.707 33.887 1.00 21.77 462 LEU A C 1
ATOM 3634 O O . LEU A 1 462 ? 43.056 -24.079 32.743 1.00 21.77 462 LEU A O 1
ATOM 3638 N N . SER A 1 463 ? 43.747 -22.458 34.056 1.00 21.56 463 SER A N 1
ATOM 3639 C CA . SER A 1 463 ? 43.827 -21.563 35.242 1.00 21.56 463 SER A CA 1
ATOM 3640 C C . SER A 1 463 ? 44.144 -20.091 34.860 1.00 21.56 463 SER A C 1
ATOM 3642 O O . SER A 1 463 ? 44.742 -19.873 33.814 1.00 21.56 463 SER A O 1
ATOM 3644 N N . ASN A 1 464 ? 43.886 -19.137 35.781 1.00 22.22 464 ASN A N 1
ATOM 3645 C CA . ASN A 1 464 ? 44.580 -17.829 35.951 1.00 22.22 464 ASN A CA 1
ATOM 3646 C C . ASN A 1 464 ? 44.459 -16.727 34.849 1.00 22.22 464 ASN A C 1
ATOM 3648 O O . ASN A 1 464 ? 44.331 -17.024 33.674 1.00 22.22 464 ASN A O 1
ATOM 3652 N N . ALA A 1 465 ? 44.523 -15.409 35.141 1.00 22.97 465 ALA A N 1
ATOM 3653 C CA . ALA A 1 465 ? 44.461 -14.673 36.422 1.00 22.97 465 ALA A CA 1
ATOM 3654 C C . ALA A 1 465 ? 44.169 -13.147 36.264 1.00 22.97 465 ALA A C 1
ATOM 3656 O O . ALA A 1 465 ? 44.518 -12.547 35.258 1.00 22.97 465 ALA A O 1
ATOM 3657 N N . LYS A 1 466 ? 43.656 -12.539 37.356 1.00 22.73 466 LYS A N 1
ATOM 3658 C CA . LYS A 1 466 ? 43.790 -11.131 37.840 1.00 22.73 466 LYS A CA 1
ATOM 3659 C C . LYS A 1 466 ? 43.318 -9.913 36.998 1.00 22.73 466 LYS A C 1
ATOM 3661 O O . LYS A 1 466 ? 43.675 -9.717 35.847 1.00 22.73 466 LYS A O 1
ATOM 3666 N N . ARG A 1 467 ? 42.624 -8.993 37.697 1.00 20.50 467 ARG A N 1
ATOM 3667 C CA . ARG A 1 467 ? 42.498 -7.546 37.378 1.00 20.50 467 ARG A CA 1
ATOM 3668 C C . ARG A 1 467 ? 43.742 -6.771 37.871 1.00 20.50 467 ARG A C 1
ATOM 3670 O O . ARG A 1 467 ? 44.489 -7.313 38.688 1.00 20.50 467 ARG A O 1
ATOM 3677 N N . PRO A 1 468 ? 43.907 -5.488 37.496 1.00 25.02 468 PRO A N 1
ATOM 3678 C CA . PRO A 1 468 ? 43.715 -4.432 38.511 1.00 25.02 468 PRO A CA 1
ATOM 3679 C C . PRO A 1 468 ? 42.869 -3.238 37.997 1.00 25.02 468 PRO A C 1
ATOM 3681 O O . PRO A 1 468 ? 42.072 -3.401 37.076 1.00 25.02 468 PRO A O 1
ATOM 3684 N N . SER A 1 469 ? 42.956 -2.067 38.645 1.00 20.14 469 SER A N 1
ATOM 3685 C CA . SER A 1 469 ? 42.013 -0.943 38.494 1.00 20.14 469 SER A CA 1
ATOM 3686 C C . SER A 1 469 ? 42.628 0.448 38.732 1.00 20.14 469 SER A C 1
ATOM 3688 O O . SER A 1 469 ? 43.492 0.576 39.595 1.00 20.14 469 SER A O 1
ATOM 3690 N N . ASN A 1 470 ? 42.005 1.472 38.126 1.00 21.23 470 ASN A N 1
ATOM 3691 C CA . ASN A 1 470 ? 42.029 2.915 38.462 1.00 21.23 470 ASN A CA 1
ATOM 3692 C C . ASN A 1 470 ? 43.200 3.806 37.974 1.00 21.23 470 ASN A C 1
ATOM 3694 O O . ASN A 1 470 ? 44.289 3.339 37.668 1.00 21.23 470 ASN A O 1
ATOM 3698 N N . VAL A 1 471 ? 42.909 5.121 38.048 1.00 22.22 471 VAL A N 1
ATOM 3699 C CA . VAL A 1 471 ? 43.770 6.332 37.990 1.00 22.22 471 VAL A CA 1
ATOM 3700 C C . VAL A 1 471 ? 43.898 7.061 36.629 1.00 22.22 471 VAL A C 1
ATOM 3702 O O . VAL A 1 471 ? 44.532 6.588 35.699 1.00 22.22 471 VAL A O 1
ATOM 3705 N N . GLN A 1 472 ? 43.228 8.228 36.581 1.00 20.45 472 GLN A N 1
ATOM 3706 C CA . GLN A 1 472 ? 43.605 9.592 36.112 1.00 20.45 472 GLN A CA 1
ATOM 3707 C C . GLN A 1 472 ? 44.857 9.760 35.199 1.00 20.45 472 GLN A C 1
ATOM 3709 O O . GLN A 1 472 ? 45.850 9.067 35.357 1.00 20.45 472 GLN A O 1
ATOM 3714 N N . THR A 1 473 ? 44.955 10.747 34.289 1.00 21.05 473 THR A N 1
ATOM 3715 C CA . THR A 1 473 ? 44.643 12.195 34.453 1.00 21.05 473 THR A CA 1
ATOM 3716 C C . THR A 1 473 ? 44.425 12.903 33.089 1.00 21.05 473 THR A C 1
ATOM 3718 O O . THR A 1 473 ? 44.746 12.339 32.049 1.00 21.05 473 THR A O 1
ATOM 3721 N N . ALA A 1 474 ? 43.890 14.134 33.081 1.00 22.12 474 ALA A N 1
ATOM 3722 C CA . ALA A 1 474 ? 43.679 14.991 31.894 1.00 22.12 474 ALA A CA 1
ATOM 3723 C C . ALA A 1 474 ? 44.705 16.149 31.785 1.00 22.12 474 ALA A C 1
ATOM 3725 O O . ALA A 1 474 ? 45.371 16.425 32.775 1.00 22.12 474 ALA A O 1
ATOM 3726 N N . ILE A 1 475 ? 44.786 16.832 30.623 1.00 22.44 475 ILE A N 1
ATOM 3727 C CA . ILE A 1 475 ? 45.480 18.120 30.302 1.00 22.44 475 ILE A CA 1
ATOM 3728 C C . ILE A 1 475 ? 45.303 18.356 28.772 1.00 22.44 475 ILE A C 1
ATOM 3730 O O . ILE A 1 475 ? 45.366 17.368 28.047 1.00 22.44 475 ILE A O 1
ATOM 3734 N N . LEU A 1 476 ? 45.066 19.530 28.153 1.00 22.06 476 LEU A N 1
ATOM 3735 C CA . LEU A 1 476 ? 44.675 20.919 28.515 1.00 22.06 476 LEU A CA 1
ATOM 3736 C C . LEU A 1 476 ? 43.567 21.349 27.484 1.00 22.06 476 LEU A C 1
ATOM 3738 O O . LEU A 1 476 ? 43.458 20.711 26.442 1.00 22.06 476 LEU A O 1
ATOM 3742 N N . GLN A 1 477 ? 42.579 22.220 27.764 1.00 22.25 477 GLN A N 1
ATOM 3743 C CA . GLN A 1 477 ? 42.545 23.701 27.572 1.00 22.25 477 GLN A CA 1
ATOM 3744 C C . GLN A 1 477 ? 43.008 24.208 26.182 1.00 22.25 477 GLN A C 1
ATOM 3746 O O . GLN A 1 477 ? 43.840 23.575 25.549 1.00 22.25 477 GLN A O 1
ATOM 3751 N N . THR A 1 478 ? 42.530 25.327 25.620 1.00 21.70 478 THR A N 1
ATOM 3752 C CA . THR A 1 478 ? 41.731 26.490 26.109 1.00 21.70 478 THR A CA 1
ATOM 3753 C C . THR A 1 478 ? 40.885 27.014 24.904 1.00 21.70 478 THR A C 1
ATOM 3755 O O . THR A 1 478 ? 41.022 26.470 23.813 1.00 21.70 478 THR A O 1
ATOM 3758 N N . LEU A 1 479 ? 39.967 27.994 24.942 1.00 23.91 479 LEU A N 1
ATOM 3759 C CA . LEU A 1 479 ? 39.676 29.105 25.861 1.00 23.91 479 LEU A CA 1
ATOM 3760 C C . LEU A 1 479 ? 38.169 29.254 26.197 1.00 23.91 479 LEU A C 1
ATOM 3762 O O . LEU A 1 479 ? 37.291 28.787 25.481 1.00 23.91 479 LEU A O 1
ATOM 3766 N N . GLU A 1 480 ? 37.928 29.998 27.276 1.00 20.62 480 GLU A N 1
ATOM 3767 C CA . GLU A 1 480 ? 36.722 30.773 27.647 1.00 20.62 480 GLU A CA 1
ATOM 3768 C C . GLU A 1 480 ? 37.181 32.271 27.733 1.00 20.62 480 GLU A C 1
ATOM 3770 O O . GLU A 1 480 ? 38.339 32.501 27.363 1.00 20.62 480 GLU A O 1
ATOM 3775 N N . PRO A 1 481 ? 36.437 33.316 28.192 1.00 29.52 481 PRO A N 1
ATOM 3776 C CA . PRO A 1 481 ? 35.237 33.370 29.055 1.00 29.52 481 PRO A CA 1
ATOM 3777 C C . PRO A 1 481 ? 34.075 34.164 28.391 1.00 29.52 481 PRO A C 1
ATOM 3779 O O . PRO A 1 481 ? 34.181 34.549 27.233 1.00 29.52 481 PRO A O 1
ATOM 3782 N N . GLY A 1 482 ? 32.921 34.480 28.993 1.00 23.20 482 GLY A N 1
ATOM 3783 C CA . GLY A 1 482 ? 32.425 34.539 30.381 1.00 23.20 482 GLY A CA 1
ATOM 3784 C C . GLY A 1 482 ? 31.123 35.377 30.375 1.00 23.20 482 GLY A C 1
ATOM 3785 O O . GLY A 1 482 ? 30.743 35.859 29.314 1.00 23.20 482 GLY A O 1
ATOM 3786 N N . ILE A 1 483 ? 30.365 35.677 31.435 1.00 24.03 483 ILE A N 1
ATOM 3787 C CA . ILE A 1 483 ? 30.349 35.475 32.904 1.00 24.03 483 ILE A CA 1
ATOM 3788 C C . ILE A 1 483 ? 28.860 35.788 33.282 1.00 24.03 483 ILE A C 1
ATOM 3790 O O . ILE A 1 483 ? 28.263 36.640 32.634 1.00 24.03 483 ILE A O 1
ATOM 3794 N N . LEU A 1 484 ? 28.129 35.121 34.196 1.00 24.05 484 LEU A N 1
ATOM 3795 C CA . LEU A 1 484 ? 28.180 35.284 35.665 1.00 24.05 484 LEU A CA 1
ATOM 3796 C C . LEU A 1 484 ? 27.232 34.256 36.363 1.00 24.05 484 LEU A C 1
ATOM 3798 O O . LEU A 1 484 ? 26.032 34.303 36.146 1.00 24.05 484 LEU A O 1
ATOM 3802 N N . PHE A 1 485 ? 27.784 33.369 37.212 1.00 22.78 485 PHE A N 1
ATOM 3803 C CA . PHE A 1 485 ? 27.202 32.682 38.406 1.00 22.78 485 PHE A CA 1
ATOM 3804 C C . PHE A 1 485 ? 25.813 31.980 38.325 1.00 22.78 485 PHE A C 1
ATOM 3806 O O . PHE A 1 485 ? 24.802 32.563 37.978 1.00 22.78 485 PHE A O 1
ATOM 3813 N N . LYS A 1 486 ? 25.706 30.671 38.638 1.00 20.44 486 LYS A N 1
ATOM 3814 C CA . LYS A 1 486 ? 25.633 30.039 39.995 1.00 20.44 486 LYS A CA 1
ATOM 3815 C C . LYS A 1 486 ? 24.406 30.509 40.816 1.00 20.44 486 LYS A C 1
ATOM 3817 O O . LYS A 1 486 ? 24.174 31.699 40.929 1.00 20.44 486 LYS A O 1
ATOM 3822 N N . LYS A 1 487 ? 23.655 29.639 41.514 1.00 22.06 487 LYS A N 1
ATOM 3823 C CA . LYS A 1 487 ? 24.094 28.446 42.281 1.00 22.06 487 LYS A CA 1
ATOM 3824 C C . LYS A 1 487 ? 22.947 27.427 42.498 1.00 22.06 487 LYS A C 1
ATOM 3826 O O . LYS A 1 487 ? 21.781 27.783 42.433 1.00 22.06 487 LYS A O 1
ATOM 3831 N N . SER A 1 488 ? 23.285 26.172 42.806 1.00 21.89 488 SER A N 1
ATOM 3832 C CA . SER A 1 488 ? 22.331 25.071 43.069 1.00 21.89 488 SER A CA 1
ATOM 3833 C C . SER A 1 488 ? 21.702 25.103 44.474 1.00 21.89 488 SER A C 1
ATOM 3835 O O . SER A 1 488 ? 22.441 25.297 45.444 1.00 21.89 488 SER A O 1
ATOM 3837 N N . LYS A 1 489 ? 20.398 24.774 44.586 1.00 21.83 489 LYS A N 1
ATOM 3838 C CA . LYS A 1 489 ? 19.874 23.790 45.567 1.00 21.83 489 LYS A CA 1
ATOM 3839 C C . LYS A 1 489 ? 18.395 23.388 45.356 1.00 21.83 489 LYS A C 1
ATOM 3841 O O . LYS A 1 489 ? 17.542 24.247 45.224 1.00 21.83 489 LYS A O 1
ATOM 3846 N N . LYS A 1 490 ? 18.167 22.066 45.408 1.00 21.81 490 LYS A N 1
ATOM 3847 C CA . LYS A 1 490 ? 17.143 21.270 46.138 1.00 21.81 490 LYS A CA 1
ATOM 3848 C C . LYS A 1 490 ? 15.714 21.813 46.414 1.00 21.81 490 LYS A C 1
ATOM 3850 O O . LYS A 1 490 ? 15.556 22.925 46.892 1.00 21.81 490 LYS A O 1
ATOM 3855 N N . ASN A 1 491 ? 14.765 20.862 46.374 1.00 21.73 491 ASN A N 1
ATOM 3856 C CA . ASN A 1 491 ? 13.358 20.886 46.828 1.00 21.73 491 ASN A CA 1
ATOM 3857 C C . ASN A 1 491 ? 12.367 21.702 45.973 1.00 21.73 491 ASN A C 1
ATOM 3859 O O . ASN A 1 491 ? 12.533 22.905 45.826 1.00 21.73 491 ASN A O 1
ATOM 3863 N N . TYR A 1 492 ? 11.295 21.038 45.520 1.00 22.73 492 TYR A N 1
ATOM 3864 C CA . TYR A 1 492 ? 9.905 21.514 45.619 1.00 22.73 492 TYR A CA 1
ATOM 3865 C C . TYR A 1 492 ? 8.945 20.340 45.350 1.00 22.73 492 TYR A C 1
ATOM 3867 O O . TYR A 1 492 ? 8.620 20.034 44.206 1.00 22.73 492 TYR A O 1
ATOM 3875 N N . ASP A 1 493 ? 8.538 19.683 46.434 1.00 20.81 493 ASP A N 1
ATOM 3876 C CA . ASP A 1 493 ? 7.254 18.986 46.549 1.00 20.81 493 ASP A CA 1
ATOM 3877 C C . ASP A 1 493 ? 6.381 19.826 47.509 1.00 20.81 493 ASP A C 1
ATOM 3879 O O . ASP A 1 493 ? 6.926 20.573 48.327 1.00 20.81 493 ASP A O 1
ATOM 3883 N N . ASP A 1 494 ? 5.059 19.664 47.412 1.00 20.39 494 ASP A N 1
ATOM 3884 C CA . ASP A 1 494 ? 3.998 20.266 48.245 1.00 20.39 494 ASP A CA 1
ATOM 3885 C C . ASP A 1 494 ? 3.751 21.797 48.184 1.00 20.39 494 ASP A C 1
ATOM 3887 O O . ASP A 1 494 ? 4.570 22.586 47.720 1.00 20.39 494 ASP A O 1
ATOM 3891 N N . MET A 1 495 ? 2.541 22.170 48.644 1.00 22.02 495 MET A N 1
ATOM 3892 C CA . MET A 1 495 ? 1.853 23.481 48.585 1.00 22.02 495 MET A CA 1
ATOM 3893 C C . MET A 1 495 ? 1.576 24.013 47.163 1.00 22.02 495 MET A C 1
ATOM 3895 O O . MET A 1 495 ? 2.489 24.332 46.413 1.00 22.02 495 MET A O 1
ATOM 3899 N N . SER A 1 496 ? 0.347 24.127 46.642 1.00 20.94 496 SER A N 1
ATOM 3900 C CA . SER A 1 496 ? -1.037 24.166 47.168 1.00 20.94 496 SER A CA 1
ATOM 3901 C C . SER A 1 496 ? -1.533 25.479 47.802 1.00 20.94 496 SER A C 1
ATOM 3903 O O . SER A 1 496 ? -1.030 25.904 48.834 1.00 20.94 496 SER A O 1
ATOM 3905 N N . GLU A 1 497 ? -2.660 25.954 47.245 1.00 21.72 497 GLU A N 1
ATOM 3906 C CA . GLU A 1 497 ? -3.694 26.843 47.820 1.00 21.72 497 GLU A CA 1
ATOM 3907 C C . GLU A 1 497 ? -3.608 28.379 47.607 1.00 21.72 497 GLU A C 1
ATOM 3909 O O . GLU A 1 497 ? -2.554 28.937 47.330 1.00 21.72 497 GLU A O 1
ATOM 3914 N N . TYR A 1 498 ? -4.792 29.020 47.675 1.00 21.84 498 TYR A N 1
ATOM 3915 C CA . TYR A 1 498 ? -5.151 30.439 47.437 1.00 21.84 498 TYR A CA 1
ATOM 3916 C C . TYR A 1 498 ? -4.832 31.026 46.040 1.00 21.84 498 TYR A C 1
ATOM 3918 O O . TYR A 1 498 ? -3.710 31.410 45.742 1.00 21.84 498 TYR A O 1
ATOM 3926 N N . GLN A 1 499 ? -5.750 31.017 45.058 1.00 22.89 499 GLN A N 1
ATOM 3927 C CA . GLN A 1 499 ? -7.051 31.729 44.925 1.00 22.89 499 GLN A CA 1
ATOM 3928 C C . GLN A 1 499 ? -6.976 33.265 44.808 1.00 22.89 499 GLN A C 1
ATOM 3930 O O . GLN A 1 499 ? -6.562 33.932 45.748 1.00 22.89 499 GLN A O 1
ATOM 3935 N N . SER A 1 500 ? -7.604 33.824 43.757 1.00 20.70 500 SER A N 1
ATOM 3936 C CA . SER A 1 500 ? -8.845 34.610 43.941 1.00 20.70 500 SER A CA 1
ATOM 3937 C C . SER A 1 500 ? -9.635 34.853 42.636 1.00 20.70 500 SER A C 1
ATOM 3939 O O . SER A 1 500 ? -9.067 35.191 41.605 1.00 20.70 500 SER A O 1
ATOM 3941 N N . SER A 1 501 ? -10.963 34.727 42.741 1.00 21.62 501 SER A N 1
ATOM 3942 C CA . SER A 1 501 ? -12.017 35.485 42.033 1.00 21.62 501 SER A CA 1
ATOM 3943 C C . SER A 1 501 ? -11.995 35.668 40.501 1.00 21.62 501 SER A C 1
ATOM 3945 O O . SER A 1 501 ? -11.435 36.628 39.979 1.00 21.62 501 SER A O 1
ATOM 3947 N N . ALA A 1 502 ? -12.840 34.890 39.812 1.00 22.98 502 ALA A N 1
ATOM 3948 C CA . ALA A 1 502 ? -13.505 35.305 38.572 1.00 22.98 502 ALA A CA 1
ATOM 3949 C C . ALA A 1 502 ? -15.001 34.918 38.623 1.00 22.98 502 ALA A C 1
ATOM 3951 O O . ALA A 1 502 ? -15.346 33.742 38.608 1.00 22.98 502 ALA A O 1
ATOM 3952 N N . VAL A 1 503 ? -15.850 35.944 38.755 1.00 22.86 503 VAL A N 1
ATOM 3953 C CA . VAL A 1 503 ? -17.332 35.996 38.773 1.00 22.86 503 VAL A CA 1
ATOM 3954 C C . VAL A 1 503 ? -18.099 34.690 38.477 1.00 22.86 503 VAL A C 1
ATOM 3956 O O . VAL A 1 503 ? -18.106 34.194 37.352 1.00 22.86 503 VAL A O 1
ATOM 3959 N N . ILE A 1 504 ? -18.899 34.235 39.451 1.00 24.44 504 ILE A N 1
ATOM 3960 C CA . ILE A 1 504 ? -19.989 33.276 39.212 1.00 24.44 504 ILE A CA 1
ATOM 3961 C C . ILE A 1 504 ? -21.133 34.007 38.496 1.00 24.44 504 ILE A C 1
ATOM 3963 O O . ILE A 1 504 ? -21.874 34.767 39.117 1.00 24.44 504 ILE A O 1
ATOM 3967 N N . LEU A 1 505 ? -21.306 33.743 37.201 1.00 21.38 505 LEU A N 1
ATOM 3968 C CA . LEU A 1 505 ? -22.577 33.969 36.511 1.00 21.38 505 LEU A CA 1
ATOM 3969 C C . LEU A 1 505 ? -23.403 32.673 36.562 1.00 21.38 505 LEU A C 1
ATOM 3971 O O . LEU A 1 505 ? -22.871 31.617 36.208 1.00 21.38 505 LEU A O 1
ATOM 3975 N N . PRO A 1 506 ? -24.690 32.716 36.957 1.00 22.62 506 PRO A N 1
ATOM 3976 C CA . PRO A 1 506 ? -25.573 31.566 36.827 1.00 22.62 506 PRO A CA 1
ATOM 3977 C C . PRO A 1 506 ? -25.862 31.341 35.338 1.00 22.62 506 PRO A C 1
ATOM 3979 O O . PRO A 1 506 ? -26.698 32.018 34.741 1.00 22.62 506 PRO A O 1
ATOM 3982 N N . SER A 1 507 ? -25.145 30.400 34.722 1.00 23.69 507 SER A N 1
ATOM 3983 C CA . SER A 1 507 ? -25.464 29.938 33.371 1.00 23.69 507 SER A CA 1
ATOM 3984 C C . SER A 1 507 ? -26.859 29.314 33.398 1.00 23.69 507 SER A C 1
ATOM 3986 O O . SER A 1 507 ? -27.130 28.395 34.169 1.00 23.69 507 SER A O 1
ATOM 3988 N N . ALA A 1 508 ? -27.766 29.889 32.608 1.00 23.25 508 ALA A N 1
ATOM 3989 C CA . ALA A 1 508 ? -29.182 29.554 32.652 1.00 23.25 508 ALA A CA 1
ATOM 3990 C C . ALA A 1 508 ? -29.444 28.082 32.296 1.00 23.25 508 ALA A C 1
ATOM 3992 O O . ALA A 1 508 ? -28.654 27.434 31.606 1.00 23.25 508 ALA A O 1
ATOM 3993 N N . GLN A 1 509 ? -30.603 27.580 32.725 1.00 27.17 509 GLN A N 1
ATOM 3994 C CA . GLN A 1 509 ? -31.125 26.276 32.323 1.00 27.17 509 GLN A CA 1
ATOM 3995 C C . GLN A 1 509 ? -31.252 26.221 30.789 1.00 27.17 509 GLN A C 1
ATOM 3997 O O . GLN A 1 509 ? -32.232 26.703 30.226 1.00 27.17 509 GLN A O 1
ATOM 4002 N N . LYS A 1 510 ? -30.261 25.637 30.101 1.00 24.88 510 LYS A N 1
ATOM 4003 C CA . LYS A 1 510 ? -30.332 25.348 28.662 1.00 24.88 510 LYS A CA 1
ATOM 4004 C C . LYS A 1 510 ? -31.282 24.161 28.479 1.00 24.88 510 LYS A C 1
ATOM 4006 O O . LYS A 1 510 ? -30.847 23.012 28.465 1.00 24.88 510 LYS A O 1
ATOM 4011 N N . GLU A 1 511 ? -32.586 24.441 28.426 1.00 26.38 511 GLU A N 1
ATOM 4012 C CA . GLU A 1 511 ? -33.619 23.434 28.168 1.00 26.38 511 GLU A CA 1
ATOM 4013 C C . GLU A 1 511 ? -33.256 22.623 26.918 1.00 26.38 511 GLU A C 1
ATOM 4015 O O . GLU A 1 511 ? -33.037 23.177 25.837 1.00 26.38 511 GLU A O 1
ATOM 4020 N N . ILE A 1 512 ? -33.177 21.296 27.055 1.00 29.95 512 ILE A N 1
ATOM 4021 C CA . ILE A 1 512 ? -32.802 20.430 25.937 1.00 29.95 512 ILE A CA 1
ATOM 4022 C C . ILE A 1 512 ? -34.006 20.316 24.996 1.00 29.95 512 ILE A C 1
ATOM 4024 O O . ILE A 1 512 ? -34.912 19.506 25.207 1.00 29.95 512 ILE A O 1
ATOM 4028 N N . SER A 1 513 ? -33.993 21.148 23.951 1.00 26.50 513 SER A N 1
ATOM 4029 C CA . SER A 1 513 ? -35.012 21.284 22.900 1.00 26.50 513 SER A CA 1
ATOM 4030 C C . SER A 1 513 ? -35.176 20.008 22.051 1.00 26.50 513 SER A C 1
ATOM 4032 O O . SER A 1 513 ? -34.834 19.939 20.871 1.00 26.50 513 SER A O 1
ATOM 4034 N N . THR A 1 514 ? -35.729 18.957 22.654 1.00 32.94 514 THR A N 1
ATOM 4035 C CA . THR A 1 514 ? -35.923 17.617 22.073 1.00 32.94 514 THR A CA 1
ATOM 4036 C C . THR A 1 514 ? -37.140 17.543 21.139 1.00 32.94 514 THR A C 1
ATOM 4038 O O . THR A 1 514 ? -38.011 16.679 21.257 1.00 32.94 514 THR A O 1
ATOM 4041 N N . ARG A 1 515 ? -37.213 18.438 20.143 1.00 39.84 515 ARG A N 1
ATOM 4042 C CA . ARG A 1 515 ? -38.278 18.447 19.120 1.00 39.84 515 ARG A CA 1
ATOM 4043 C C . ARG A 1 515 ? -37.858 17.842 17.773 1.00 39.84 515 ARG A C 1
ATOM 4045 O O . ARG A 1 515 ? -37.946 18.505 16.741 1.00 39.84 515 ARG A O 1
ATOM 4052 N N . LYS A 1 516 ? -37.552 16.535 17.767 1.00 42.06 516 LYS A N 1
ATOM 4053 C CA . LYS A 1 516 ? -37.824 15.619 16.631 1.00 42.06 516 LYS A CA 1
ATOM 4054 C C . LYS A 1 516 ? -37.889 14.140 17.062 1.00 42.06 516 LYS A C 1
ATOM 4056 O O . LYS A 1 516 ? -36.925 13.563 17.537 1.00 42.06 516 LYS A O 1
ATOM 4061 N N . LYS A 1 517 ? -39.047 13.509 16.814 1.00 52.62 517 LYS A N 1
ATOM 4062 C CA . LYS A 1 517 ? -39.307 12.045 16.843 1.00 52.62 517 LYS A CA 1
ATOM 4063 C C . LYS A 1 517 ? -38.897 11.255 18.120 1.00 52.62 517 LYS A C 1
ATOM 4065 O O . LYS A 1 517 ? -38.353 10.157 17.977 1.00 52.62 517 LYS A O 1
ATOM 4070 N N . PRO A 1 518 ? -39.264 11.687 19.348 1.00 61.09 518 PRO A N 1
ATOM 4071 C CA . PRO A 1 518 ? -38.988 10.923 20.578 1.00 61.09 518 PRO A CA 1
ATOM 4072 C C . PRO A 1 518 ? -39.593 9.505 20.575 1.00 61.09 518 PRO A C 1
ATOM 4074 O O . PRO A 1 518 ? -39.012 8.581 21.141 1.00 61.09 518 PRO A O 1
ATOM 4077 N N . TRP A 1 519 ? -40.720 9.297 19.879 1.00 73.06 519 TRP A N 1
ATOM 4078 C CA . TRP A 1 519 ? -41.390 7.994 19.813 1.00 73.06 519 TRP A CA 1
ATOM 4079 C C . TRP A 1 519 ? -40.519 6.881 19.209 1.00 73.06 519 TRP A C 1
ATOM 4081 O O . TRP A 1 519 ? -40.634 5.740 19.640 1.00 73.06 519 TRP A O 1
ATOM 4091 N N . ARG A 1 520 ? -39.616 7.184 18.260 1.00 75.25 520 ARG A N 1
ATOM 4092 C CA . ARG A 1 520 ? -38.727 6.165 17.666 1.00 75.25 520 ARG A CA 1
ATOM 4093 C C . ARG A 1 520 ? -37.694 5.658 18.664 1.00 75.25 520 ARG A C 1
ATOM 4095 O O . ARG A 1 520 ? -37.455 4.458 18.720 1.00 75.25 520 ARG A O 1
ATOM 4102 N N . ALA A 1 521 ? -37.114 6.557 19.460 1.00 70.19 521 ALA A N 1
ATOM 4103 C CA . ALA A 1 521 ? -36.191 6.180 20.526 1.00 70.19 521 ALA A CA 1
ATOM 4104 C C . ALA A 1 521 ? -36.905 5.342 21.598 1.00 70.19 521 ALA A C 1
ATOM 4106 O O . ALA A 1 521 ? -36.380 4.315 22.016 1.00 70.19 521 ALA A O 1
ATOM 4107 N N . LEU A 1 522 ? -38.129 5.729 21.978 1.00 72.12 522 LEU A N 1
ATOM 4108 C CA . LEU A 1 522 ? -38.927 4.997 22.962 1.00 72.12 522 LEU A CA 1
ATOM 4109 C C . LEU A 1 522 ? -39.344 3.604 22.456 1.00 72.12 522 LEU A C 1
ATOM 4111 O O . LEU A 1 522 ? -39.164 2.627 23.175 1.00 72.12 522 LEU A O 1
ATOM 4115 N N . VAL A 1 523 ? -39.812 3.480 21.209 1.00 80.12 523 VAL A N 1
ATOM 4116 C CA . VAL A 1 523 ? -40.136 2.176 20.597 1.00 80.12 523 VAL A CA 1
ATOM 4117 C C . VAL A 1 523 ? -38.888 1.302 20.446 1.00 80.12 523 VAL A C 1
ATOM 4119 O O . VAL A 1 523 ? -38.947 0.118 20.762 1.00 80.12 523 VAL A O 1
ATOM 4122 N N . ALA A 1 524 ? -37.745 1.863 20.033 1.00 78.88 524 ALA A N 1
ATOM 4123 C CA . ALA A 1 524 ? -36.495 1.107 19.948 1.00 78.88 524 ALA A CA 1
ATOM 4124 C C . ALA A 1 524 ? -36.023 0.605 21.324 1.00 78.88 524 ALA A C 1
ATOM 4126 O O . ALA A 1 524 ? -35.618 -0.547 21.451 1.00 78.88 524 ALA A O 1
ATOM 4127 N N . TYR A 1 525 ? -36.128 1.443 22.359 1.00 75.00 525 TYR A N 1
ATOM 4128 C CA . TYR A 1 525 ? -35.815 1.074 23.739 1.00 75.00 525 TYR A CA 1
ATOM 4129 C C . TYR A 1 525 ? -36.710 -0.068 24.244 1.00 75.00 525 TYR A C 1
ATOM 4131 O O . TYR A 1 525 ? -36.205 -1.066 24.756 1.00 75.00 525 TYR A O 1
ATOM 4139 N N . TRP A 1 526 ? -38.028 0.045 24.047 1.00 78.94 526 TRP A N 1
ATOM 4140 C CA . TRP A 1 526 ? -38.994 -0.978 24.462 1.00 78.94 526 TRP A CA 1
ATOM 4141 C C . TRP A 1 526 ? -38.795 -2.301 23.715 1.00 78.94 526 TRP A C 1
ATOM 4143 O O . TRP A 1 526 ? -38.810 -3.355 24.346 1.00 78.94 526 TRP A O 1
ATOM 4153 N N . LEU A 1 527 ? -38.540 -2.265 22.403 1.00 80.19 527 LEU A N 1
ATOM 4154 C CA . LEU A 1 527 ? -38.257 -3.468 21.616 1.00 80.19 527 LEU A CA 1
ATOM 4155 C C . LEU A 1 527 ? -36.951 -4.150 22.046 1.00 80.19 527 LEU A C 1
ATOM 4157 O O . LEU A 1 527 ? -36.954 -5.363 22.240 1.00 80.19 527 LEU A O 1
ATOM 4161 N N . LEU A 1 528 ? -35.856 -3.406 22.247 1.00 77.62 528 LEU A N 1
ATOM 4162 C CA . LEU A 1 528 ? -34.586 -3.985 22.710 1.00 77.62 528 LEU A CA 1
ATOM 4163 C C . LEU A 1 528 ? -34.699 -4.553 24.134 1.00 77.62 528 LEU A C 1
ATOM 4165 O O . LEU A 1 528 ? -34.219 -5.658 24.384 1.00 77.62 528 LEU A O 1
ATOM 4169 N N . GLY A 1 529 ? -35.377 -3.847 25.046 1.00 70.56 529 GLY A N 1
ATOM 4170 C CA . GLY A 1 529 ? -35.634 -4.325 26.408 1.00 70.56 529 GLY A CA 1
ATOM 4171 C C . GLY A 1 529 ? -36.499 -5.589 26.444 1.00 70.56 529 GLY A C 1
ATOM 4172 O O . GLY A 1 529 ? -36.182 -6.531 27.168 1.00 70.56 529 GLY A O 1
ATOM 4173 N N . LEU A 1 530 ? -37.544 -5.653 25.614 1.00 74.31 530 LEU A N 1
ATOM 4174 C CA . LEU A 1 530 ? -38.407 -6.830 25.507 1.00 74.31 530 LEU A CA 1
ATOM 4175 C C . LEU A 1 530 ? -37.663 -8.014 24.873 1.00 74.31 530 LEU A C 1
ATOM 4177 O O . LEU A 1 530 ? -37.759 -9.124 25.387 1.00 74.31 530 LEU A O 1
ATOM 4181 N N . CYS A 1 531 ? -36.863 -7.787 23.824 1.00 74.25 531 CYS A N 1
ATOM 4182 C CA . CYS A 1 531 ? -36.011 -8.823 23.227 1.00 74.25 531 CYS A CA 1
ATOM 4183 C C . CYS A 1 531 ? -35.013 -9.402 24.242 1.00 74.25 531 CYS A C 1
ATOM 4185 O O . CYS A 1 531 ? -34.821 -10.616 24.284 1.00 74.25 531 CYS A O 1
ATOM 4187 N N . ASN A 1 532 ? -34.402 -8.550 25.073 1.00 69.56 532 ASN A N 1
ATOM 4188 C CA . ASN A 1 532 ? -33.493 -8.975 26.137 1.00 69.56 532 ASN A CA 1
ATOM 4189 C C . ASN A 1 532 ? -34.202 -9.886 27.153 1.00 69.56 532 ASN A C 1
ATOM 4191 O O . ASN A 1 532 ? -33.750 -11.000 27.408 1.00 69.56 532 ASN A O 1
ATOM 4195 N N . ASN A 1 533 ? -35.333 -9.440 27.705 1.00 67.12 533 ASN A N 1
ATOM 4196 C CA . ASN A 1 533 ? -36.013 -10.158 28.786 1.00 67.12 533 ASN A CA 1
ATOM 4197 C C . ASN A 1 533 ? -36.726 -11.434 28.282 1.00 67.12 533 ASN A C 1
ATOM 4199 O O . ASN A 1 533 ? -36.745 -12.445 28.985 1.00 67.12 533 ASN A O 1
ATOM 4203 N N . TYR A 1 534 ? -37.228 -11.438 27.040 1.00 67.75 534 TYR A N 1
ATOM 4204 C CA . TYR A 1 534 ? -37.783 -12.629 26.379 1.00 67.75 534 TYR A CA 1
ATOM 4205 C C . TYR A 1 534 ? -36.738 -13.746 26.215 1.00 67.75 534 TYR A C 1
ATOM 4207 O O . TYR A 1 534 ? -37.059 -14.919 26.411 1.00 67.75 534 TYR A O 1
ATOM 4215 N N . GLY A 1 535 ? -35.479 -13.382 25.930 1.00 63.66 535 GLY A N 1
ATOM 4216 C CA . GLY A 1 535 ? -34.344 -14.309 25.882 1.00 63.66 535 GLY A CA 1
ATOM 4217 C C . GLY A 1 535 ? -34.201 -15.136 27.163 1.00 63.66 535 GLY A C 1
ATOM 4218 O O . GLY A 1 535 ? -34.201 -16.364 27.107 1.00 63.66 535 GLY A O 1
ATOM 4219 N N . TYR A 1 536 ? -34.158 -14.467 28.319 1.00 62.66 536 TYR A N 1
ATOM 4220 C CA . TYR A 1 536 ? -34.039 -15.121 29.628 1.00 62.66 536 TYR A CA 1
ATOM 4221 C C . TYR A 1 536 ? -35.239 -16.024 29.951 1.00 62.66 536 TYR A C 1
ATOM 4223 O O . TYR A 1 536 ? -35.048 -17.190 30.292 1.00 62.66 536 TYR A O 1
ATOM 4231 N N . VAL A 1 537 ? -36.469 -15.517 29.806 1.00 60.19 537 VAL A N 1
ATOM 4232 C CA . VAL A 1 537 ? -37.701 -16.259 30.147 1.00 60.19 537 VAL A CA 1
ATOM 4233 C C . VAL A 1 537 ? -37.830 -17.561 29.352 1.00 60.19 537 VAL A C 1
ATOM 4235 O O . VAL A 1 537 ? -38.163 -18.610 29.912 1.00 60.19 537 VAL A O 1
ATOM 4238 N N . VAL A 1 538 ? -37.563 -17.510 28.045 1.00 61.31 538 VAL A N 1
ATOM 4239 C CA . VAL A 1 538 ? -37.702 -18.682 27.174 1.00 61.31 538 VAL A CA 1
ATOM 4240 C C . VAL A 1 538 ? -36.505 -19.626 27.302 1.00 61.31 538 VAL A C 1
ATOM 4242 O O . VAL A 1 538 ? -36.711 -20.831 27.235 1.00 61.31 538 VAL A O 1
ATOM 4245 N N . MET A 1 539 ? -35.287 -19.137 27.571 1.00 61.22 539 MET A N 1
ATOM 4246 C CA . MET A 1 539 ? -34.144 -20.017 27.861 1.00 61.22 539 MET A CA 1
ATOM 4247 C C . MET A 1 539 ? -34.340 -20.802 29.169 1.00 61.22 539 MET A C 1
ATOM 4249 O O . MET A 1 539 ? -34.088 -22.002 29.198 1.00 61.22 539 MET A O 1
ATOM 4253 N N . LEU A 1 540 ? -34.844 -20.154 30.228 1.00 55.88 540 LEU A N 1
ATOM 4254 C CA . LEU A 1 540 ? -35.164 -20.816 31.501 1.00 55.88 540 LEU A CA 1
ATOM 4255 C C . LEU A 1 540 ? -36.348 -21.787 31.371 1.00 55.88 540 LEU A C 1
ATOM 4257 O O . LEU A 1 540 ? -36.331 -22.856 31.971 1.00 55.88 540 LEU A O 1
ATOM 4261 N N . THR A 1 541 ? -37.346 -21.462 30.543 1.00 54.22 541 THR A N 1
ATOM 4262 C CA . THR A 1 541 ? -38.418 -22.410 30.186 1.00 54.22 541 THR A CA 1
ATOM 4263 C C . THR A 1 541 ? -37.864 -23.626 29.438 1.00 54.22 541 THR A C 1
ATOM 4265 O O . THR A 1 541 ? -38.125 -24.755 29.841 1.00 54.22 541 THR A O 1
ATOM 4268 N N . ALA A 1 542 ? -37.042 -23.402 28.409 1.00 54.22 542 ALA A N 1
ATOM 4269 C CA . ALA A 1 542 ? -36.449 -24.468 27.607 1.00 54.22 542 ALA A CA 1
ATOM 4270 C C . ALA A 1 542 ? -35.530 -25.387 28.425 1.00 54.22 542 ALA A C 1
ATOM 4272 O O . ALA A 1 542 ? -35.431 -26.567 28.115 1.00 54.22 542 ALA A O 1
ATOM 4273 N N . ALA A 1 543 ? -34.878 -24.878 29.476 1.00 51.97 543 ALA A N 1
ATOM 4274 C CA . ALA A 1 543 ? -34.087 -25.697 30.393 1.00 51.97 543 ALA A CA 1
ATOM 4275 C C . ALA A 1 543 ? -34.940 -26.743 31.140 1.00 51.97 543 ALA A C 1
ATOM 4277 O O . ALA A 1 543 ? -34.462 -27.849 31.375 1.00 51.97 543 ALA A O 1
ATOM 4278 N N . GLY A 1 544 ? -36.207 -26.437 31.444 1.00 50.19 544 GLY A N 1
ATOM 4279 C CA . GLY A 1 544 ? -37.164 -27.419 31.966 1.00 50.19 544 GLY A CA 1
ATOM 4280 C C . GLY A 1 544 ? -37.549 -28.468 30.918 1.00 50.19 544 GLY A C 1
ATOM 4281 O O . GLY A 1 544 ? -37.482 -29.664 31.195 1.00 50.19 544 GLY A O 1
ATOM 4282 N N . ASP A 1 545 ? -37.848 -28.030 29.691 1.00 51.94 545 ASP A N 1
ATOM 4283 C CA . ASP A 1 545 ? -38.192 -28.907 28.555 1.00 51.94 545 ASP A CA 1
ATOM 4284 C C . ASP A 1 545 ? -37.002 -29.764 28.048 1.00 51.94 545 ASP A C 1
ATOM 4286 O O . ASP A 1 545 ? -37.185 -30.655 27.220 1.00 51.94 545 ASP A O 1
ATOM 4290 N N . ILE A 1 546 ? -35.776 -29.502 28.521 1.00 47.72 546 ILE A N 1
ATOM 4291 C CA . ILE A 1 546 ? -34.574 -30.331 28.298 1.00 47.72 546 ILE A CA 1
ATOM 4292 C C . ILE A 1 546 ? -34.461 -31.466 29.335 1.00 47.72 546 ILE A C 1
ATOM 4294 O O . ILE A 1 546 ? -33.790 -32.462 29.070 1.00 47.72 546 ILE A O 1
ATOM 4298 N N . ILE A 1 547 ? -35.090 -31.324 30.507 1.00 49.59 547 ILE A N 1
ATOM 4299 C CA . ILE A 1 547 ? -34.951 -32.245 31.651 1.00 49.59 547 ILE A CA 1
ATOM 4300 C C . ILE A 1 547 ? -36.214 -33.106 31.850 1.00 49.59 547 ILE A C 1
ATOM 4302 O O . ILE A 1 547 ? -36.115 -34.231 32.334 1.00 49.59 547 ILE A O 1
ATOM 4306 N N . GLY A 1 548 ? -37.397 -32.610 31.473 1.00 49.28 548 GLY A N 1
ATOM 4307 C CA . GLY A 1 548 ? -38.658 -33.355 31.540 1.00 49.28 548 GLY A CA 1
ATOM 4308 C C . GLY A 1 548 ? -39.052 -34.023 30.218 1.00 49.28 548 GLY A C 1
ATOM 4309 O O . GLY A 1 548 ? -38.961 -33.412 29.157 1.00 49.28 548 GLY A O 1
ATOM 4310 N N . GLU A 1 549 ? -39.598 -35.242 30.282 1.00 46.03 549 GLU A N 1
ATOM 4311 C CA . GLU A 1 549 ? -40.105 -36.023 29.132 1.00 46.03 549 GLU A CA 1
ATOM 4312 C C . GLU A 1 549 ? -41.418 -35.463 28.511 1.00 46.03 549 GLU A C 1
ATOM 4314 O O . GLU A 1 549 ? -42.252 -36.202 27.989 1.00 46.03 549 GLU A O 1
ATOM 4319 N N . SER A 1 550 ? -41.659 -34.149 28.582 1.00 46.34 550 SER A N 1
ATOM 4320 C CA . SER A 1 550 ? -42.898 -33.506 28.122 1.00 46.34 550 SER A CA 1
ATOM 4321 C C . SER A 1 550 ? -42.818 -33.035 26.665 1.00 46.34 550 SER A C 1
ATOM 4323 O O . SER A 1 550 ? -42.421 -31.910 26.361 1.00 46.34 550 SER A O 1
ATOM 4325 N N . GLU A 1 551 ? -43.261 -33.905 25.758 1.00 50.19 551 GLU A N 1
ATOM 4326 C CA . GLU A 1 551 ? -43.238 -33.769 24.293 1.00 50.19 551 GLU A CA 1
ATOM 4327 C C . GLU A 1 551 ? -44.180 -32.666 23.732 1.00 50.19 551 GLU A C 1
ATOM 4329 O O . GLU A 1 551 ? -45.144 -32.954 23.026 1.00 50.19 551 GLU A O 1
ATOM 4334 N N . GLN A 1 552 ? -43.941 -31.380 24.038 1.00 49.56 552 GLN A N 1
ATOM 4335 C CA . GLN A 1 552 ? -44.774 -30.271 23.517 1.00 49.56 552 GLN A CA 1
ATOM 4336 C C . GLN A 1 552 ? -44.030 -29.159 22.761 1.00 49.56 552 GLN A C 1
ATOM 4338 O O . GLN A 1 552 ? -44.614 -28.579 21.844 1.00 49.56 552 GLN A O 1
ATOM 4343 N N . LEU A 1 553 ? -42.755 -28.872 23.055 1.00 54.91 553 LEU A N 1
ATOM 4344 C CA . LEU A 1 553 ? -41.974 -27.910 22.261 1.00 54.91 553 LEU A CA 1
ATOM 4345 C C . LEU A 1 553 ? -40.491 -28.299 22.162 1.00 54.91 553 LEU A C 1
ATOM 4347 O O . LEU A 1 553 ? -39.618 -27.703 22.786 1.00 54.91 553 LEU A O 1
ATOM 4351 N N . GLY A 1 554 ? -40.206 -29.321 21.350 1.00 59.25 554 GLY A N 1
ATOM 4352 C CA . GLY A 1 554 ? -38.861 -29.892 21.224 1.00 59.25 554 GLY A CA 1
ATOM 4353 C C . GLY A 1 554 ? -37.769 -28.852 20.931 1.00 59.25 554 GLY A C 1
ATOM 4354 O O . GLY A 1 554 ? -37.930 -27.999 20.056 1.00 59.25 554 GLY A O 1
ATOM 4355 N N . LEU A 1 555 ? -36.634 -28.980 21.628 1.00 60.66 555 LEU A N 1
ATOM 4356 C CA . LEU A 1 555 ? -35.491 -28.050 21.685 1.00 60.66 555 LEU A CA 1
ATOM 4357 C C . LEU A 1 555 ? -35.142 -27.340 20.362 1.00 60.66 555 LEU A C 1
ATOM 4359 O O . LEU A 1 555 ? -34.910 -26.131 20.332 1.00 60.66 555 LEU A O 1
ATOM 4363 N N . LYS A 1 556 ? -35.136 -28.081 19.248 1.00 64.94 556 LYS A N 1
ATOM 4364 C CA . LYS A 1 556 ? -34.868 -27.564 17.896 1.00 64.94 556 LYS A CA 1
ATOM 4365 C C . LYS A 1 556 ? -35.824 -26.434 17.491 1.00 64.94 556 LYS A C 1
ATOM 4367 O O . LYS A 1 556 ? -35.382 -25.454 16.898 1.00 64.94 556 LYS A O 1
ATOM 4372 N N . THR A 1 557 ? -37.111 -26.552 17.809 1.00 67.56 557 THR A N 1
ATOM 4373 C CA . THR A 1 557 ? -38.134 -25.534 17.531 1.00 67.56 557 THR A CA 1
ATOM 4374 C C . THR A 1 557 ? -37.882 -24.282 18.363 1.00 67.56 557 THR A C 1
ATOM 4376 O O . THR A 1 557 ? -37.867 -23.180 17.819 1.00 67.56 557 THR A O 1
ATOM 4379 N N . THR A 1 558 ? -37.591 -24.442 19.653 1.00 68.19 558 THR A N 1
ATOM 4380 C CA . THR A 1 558 ? -37.324 -23.333 20.580 1.00 68.19 558 THR A CA 1
ATOM 4381 C C . THR A 1 558 ? -36.058 -22.558 20.194 1.00 68.19 558 THR A C 1
ATOM 4383 O O . THR A 1 558 ? -36.067 -21.326 20.161 1.00 68.19 558 THR A O 1
ATOM 4386 N N . LEU A 1 559 ? -34.997 -23.259 19.773 1.00 67.81 559 LEU A N 1
ATOM 4387 C CA . LEU A 1 559 ? -33.782 -22.646 19.220 1.00 67.81 559 LEU A CA 1
ATOM 4388 C C . LEU A 1 559 ? -34.024 -21.945 17.869 1.00 67.81 559 LEU A C 1
ATOM 4390 O O . LEU A 1 559 ? -33.458 -20.881 17.626 1.00 67.81 559 LEU A O 1
ATOM 4394 N N . LEU A 1 560 ? -34.883 -22.489 16.998 1.00 72.25 560 LEU A N 1
ATOM 4395 C CA . LEU A 1 560 ? -35.257 -21.840 15.733 1.00 72.25 560 LEU A CA 1
ATOM 4396 C C . LEU A 1 560 ? -36.098 -20.572 15.952 1.00 72.25 560 LEU A C 1
ATOM 4398 O O . LEU A 1 560 ? -35.870 -19.575 15.269 1.00 72.25 560 LEU A O 1
ATOM 4402 N N . VAL A 1 561 ? -37.018 -20.575 16.923 1.00 71.06 561 VAL A N 1
ATOM 4403 C CA . VAL A 1 561 ? -37.772 -19.378 17.337 1.00 71.06 561 VAL A CA 1
ATOM 4404 C C . VAL A 1 561 ? -36.830 -18.321 17.922 1.00 71.06 561 VAL A C 1
ATOM 4406 O O . VAL A 1 561 ? -36.969 -17.140 17.605 1.00 71.06 561 VAL A O 1
ATOM 4409 N N . MET A 1 562 ? -35.809 -18.727 18.684 1.00 72.50 562 MET A N 1
ATOM 4410 C CA . MET A 1 562 ? -34.800 -17.807 19.223 1.00 72.50 562 MET A CA 1
ATOM 4411 C C . MET A 1 562 ? -34.019 -17.030 18.157 1.00 72.50 562 MET A C 1
ATOM 4413 O O . MET A 1 562 ? -33.629 -15.894 18.419 1.00 72.50 562 MET A O 1
ATOM 4417 N N . LEU A 1 563 ? -33.852 -17.552 16.935 1.00 77.31 563 LEU A N 1
ATOM 4418 C CA . LEU A 1 563 ? -33.200 -16.814 15.839 1.00 77.31 563 LEU A CA 1
ATOM 4419 C C . LEU A 1 563 ? -33.956 -15.537 15.424 1.00 77.31 563 LEU A C 1
ATOM 4421 O O . LEU A 1 563 ? -33.358 -14.636 14.832 1.00 77.31 563 LEU A O 1
ATOM 4425 N N . LEU A 1 564 ? -35.245 -15.417 15.764 1.00 79.62 564 LEU A N 1
ATOM 4426 C CA . LEU A 1 564 ? -36.016 -14.191 15.551 1.00 79.62 564 LEU A CA 1
ATOM 4427 C C . LEU A 1 564 ? -35.549 -13.046 16.463 1.00 79.62 564 LEU A C 1
ATOM 4429 O O . LEU A 1 564 ? -35.651 -11.887 16.065 1.00 79.62 564 LEU A O 1
ATOM 4433 N N . VAL A 1 565 ? -35.007 -13.342 17.652 1.00 78.38 565 VAL A N 1
ATOM 4434 C CA . VAL A 1 565 ? -34.639 -12.323 18.649 1.00 78.38 565 VAL A CA 1
ATOM 4435 C C . VAL A 1 565 ? -33.419 -11.500 18.199 1.00 78.38 565 VAL A C 1
ATOM 4437 O O . VAL A 1 565 ? -33.554 -10.276 18.130 1.00 78.38 565 VAL A O 1
ATOM 4440 N N . PRO A 1 566 ? -32.275 -12.084 17.768 1.00 77.94 566 PRO A N 1
ATOM 4441 C CA . PRO A 1 566 ? -31.183 -11.315 17.163 1.00 77.94 566 PRO A CA 1
ATOM 4442 C C . PRO A 1 566 ? -31.604 -10.565 15.892 1.00 77.94 566 PRO A C 1
ATOM 4444 O O . PRO A 1 566 ? -31.152 -9.444 15.664 1.00 77.94 566 PRO A O 1
ATOM 4447 N N . GLY A 1 567 ? -32.496 -11.146 15.080 1.00 82.12 567 GLY A N 1
ATOM 4448 C CA . GLY A 1 567 ? -33.038 -10.488 13.888 1.00 82.12 567 GLY A CA 1
ATOM 4449 C C . GLY A 1 567 ? -33.843 -9.230 14.228 1.00 82.12 567 GLY A C 1
ATOM 4450 O O . GLY A 1 567 ? -33.623 -8.172 13.636 1.00 82.12 567 GLY A O 1
ATOM 4451 N N . LEU A 1 568 ? -34.727 -9.316 15.225 1.00 84.50 568 LEU A N 1
ATOM 4452 C CA . LEU A 1 568 ? -35.522 -8.190 15.713 1.00 84.50 568 LEU A CA 1
ATOM 4453 C C . LEU A 1 568 ? -34.651 -7.138 16.416 1.00 84.50 568 LEU A C 1
ATOM 4455 O O . LEU A 1 568 ? -34.858 -5.945 16.194 1.00 84.50 568 LEU A O 1
ATOM 4459 N N . MET A 1 569 ? -33.634 -7.547 17.183 1.00 80.88 569 MET A N 1
ATOM 4460 C CA . MET A 1 569 ? -32.634 -6.630 17.744 1.00 80.88 569 MET A CA 1
ATOM 4461 C C . MET A 1 569 ? -31.879 -5.872 16.642 1.00 80.88 569 MET A C 1
ATOM 4463 O O . MET A 1 569 ? -31.776 -4.648 16.716 1.00 80.88 569 MET A O 1
ATOM 4467 N N . ALA A 1 570 ? -31.413 -6.556 15.591 1.00 81.12 570 ALA A N 1
ATOM 4468 C CA . ALA A 1 570 ? -30.700 -5.932 14.475 1.00 81.12 570 ALA A CA 1
ATOM 4469 C C . ALA A 1 570 ? -31.588 -4.950 13.688 1.00 81.12 570 ALA A C 1
ATOM 4471 O O . ALA A 1 570 ? -31.180 -3.816 13.440 1.00 81.12 570 ALA A O 1
ATOM 4472 N N . VAL A 1 571 ? -32.827 -5.336 13.356 1.00 85.56 571 VAL A N 1
ATOM 4473 C CA . VAL A 1 571 ? -33.819 -4.432 12.739 1.00 85.56 571 VAL A CA 1
ATOM 4474 C C . VAL A 1 571 ? -34.081 -3.220 13.635 1.00 85.56 571 VAL A C 1
ATOM 4476 O O . VAL A 1 571 ? -34.112 -2.084 13.158 1.00 85.56 571 VAL A O 1
ATOM 4479 N N . THR A 1 572 ? -34.216 -3.432 14.944 1.00 84.31 572 THR A N 1
ATOM 4480 C CA . THR A 1 572 ? -34.459 -2.344 15.894 1.00 84.31 572 THR A CA 1
ATOM 4481 C C . THR A 1 572 ? -33.271 -1.385 15.969 1.00 84.31 572 THR A C 1
ATOM 4483 O O . THR A 1 572 ? -33.475 -0.174 15.918 1.00 84.31 572 THR A O 1
ATOM 4486 N N . PHE A 1 573 ? -32.040 -1.900 16.014 1.00 81.62 573 PHE A N 1
ATOM 4487 C CA . PHE A 1 573 ? -30.816 -1.104 16.097 1.00 81.62 573 PHE A CA 1
ATOM 4488 C C . PHE A 1 573 ? -30.505 -0.327 14.807 1.00 81.62 573 PHE A C 1
ATOM 4490 O O . PHE A 1 573 ? -30.196 0.858 14.874 1.00 81.62 573 PHE A O 1
ATOM 4497 N N . PHE A 1 574 ? -30.609 -0.960 13.632 1.00 81.31 574 PHE A N 1
ATOM 4498 C CA . PHE A 1 574 ? -30.236 -0.325 12.360 1.00 81.31 574 PHE A CA 1
ATOM 4499 C C . PHE A 1 574 ? -31.363 0.481 11.694 1.00 81.31 574 PHE A C 1
ATOM 4501 O O . PHE A 1 574 ? -31.070 1.343 10.868 1.00 81.31 574 PHE A O 1
ATOM 4508 N N . ILE A 1 575 ? -32.639 0.214 12.010 1.00 82.19 575 ILE A N 1
ATOM 4509 C CA . ILE A 1 575 ? -33.788 0.821 11.305 1.00 82.19 575 ILE A CA 1
ATOM 4510 C C . ILE A 1 575 ? -34.694 1.632 12.240 1.00 82.19 575 ILE A C 1
ATOM 4512 O O . ILE A 1 575 ? -35.179 2.697 11.851 1.00 82.19 575 ILE A O 1
ATOM 4516 N N . ILE A 1 576 ? -34.954 1.178 13.470 1.00 80.50 576 ILE A N 1
ATOM 4517 C CA . ILE A 1 576 ? -35.932 1.840 14.357 1.00 80.50 576 ILE A CA 1
ATOM 4518 C C . ILE A 1 576 ? -35.265 2.926 15.206 1.00 80.50 576 ILE A C 1
ATOM 4520 O O . ILE A 1 576 ? -35.757 4.061 15.223 1.00 80.50 576 ILE A O 1
ATOM 4524 N N . LEU A 1 577 ? -34.146 2.591 15.853 1.00 76.88 577 LEU A N 1
ATOM 4525 C CA . LEU A 1 577 ? -33.341 3.480 16.685 1.00 76.88 577 LEU A CA 1
ATOM 4526 C C . LEU A 1 577 ? -32.891 4.712 15.873 1.00 76.88 577 LEU A C 1
ATOM 4528 O O . LEU A 1 577 ? -32.350 4.560 14.775 1.00 76.88 577 LEU A O 1
ATOM 4532 N N . PRO A 1 578 ? -33.120 5.946 16.357 1.00 70.75 578 PRO A N 1
ATOM 4533 C CA . PRO A 1 578 ? -32.592 7.131 15.695 1.00 70.75 578 PRO A CA 1
ATOM 4534 C C . PRO A 1 578 ? -31.061 7.135 15.710 1.00 70.75 578 PRO A C 1
ATOM 4536 O O . PRO A 1 578 ? -30.446 6.987 16.765 1.00 70.75 578 PRO A O 1
ATOM 4539 N N . THR A 1 579 ? -30.449 7.377 14.550 1.00 62.84 579 THR A N 1
ATOM 4540 C CA . THR A 1 579 ? -29.050 7.815 14.476 1.00 62.84 579 THR A CA 1
ATOM 4541 C C . THR A 1 579 ? -28.880 9.084 15.317 1.00 62.84 579 THR A C 1
ATOM 4543 O O . THR A 1 579 ? -29.743 9.964 15.215 1.00 62.84 579 THR A O 1
ATOM 4546 N N . PRO A 1 580 ? -27.813 9.215 16.125 1.00 55.44 580 PRO A N 1
ATOM 4547 C CA . PRO A 1 580 ? -27.596 10.420 16.914 1.00 55.44 580 PRO A CA 1
ATOM 4548 C C . PRO A 1 580 ? -27.469 11.639 15.994 1.00 55.44 580 PRO A C 1
ATOM 4550 O O . PRO A 1 580 ? -26.728 11.604 15.012 1.00 55.44 580 PRO A O 1
ATOM 4553 N N . GLU A 1 581 ? -28.191 12.714 16.314 1.00 54.62 581 GLU A N 1
ATOM 4554 C CA . GLU A 1 581 ? -27.928 14.024 15.714 1.00 54.62 581 GLU A CA 1
ATOM 4555 C C . GLU A 1 581 ? -26.543 14.521 16.178 1.00 54.62 581 GLU A C 1
ATOM 4557 O O . GLU A 1 581 ? -26.025 14.087 17.214 1.00 54.62 581 GLU A O 1
ATOM 4562 N N . VAL A 1 582 ? -25.911 15.386 15.379 1.00 50.72 582 VAL A N 1
ATOM 4563 C CA . VAL A 1 582 ? -24.563 15.904 15.663 1.00 50.72 582 VAL A CA 1
ATOM 4564 C C . VAL A 1 582 ? -24.582 16.630 17.012 1.00 50.72 582 VAL A C 1
ATOM 4566 O O . VAL A 1 582 ? -25.421 17.502 17.234 1.00 50.72 582 VAL A O 1
ATOM 4569 N N . ARG A 1 583 ? -23.690 16.233 17.928 1.00 53.16 583 ARG A N 1
ATOM 4570 C CA . ARG A 1 583 ? -23.547 16.864 19.252 1.00 53.16 583 ARG A CA 1
ATOM 4571 C C . ARG A 1 583 ? -23.046 18.305 19.105 1.00 53.16 583 ARG A C 1
ATOM 4573 O O . ARG A 1 583 ? -22.343 18.592 18.141 1.00 53.16 583 ARG A O 1
ATOM 4580 N N . ASP A 1 584 ? -23.352 19.164 20.082 1.00 52.75 584 ASP A N 1
ATOM 4581 C CA . ASP A 1 584 ? -22.780 20.518 20.168 1.00 52.75 584 ASP A CA 1
ATOM 4582 C C . ASP A 1 584 ? -21.240 20.441 20.025 1.00 52.75 584 ASP A C 1
ATOM 4584 O O . ASP A 1 584 ? -20.594 19.597 20.656 1.00 52.75 584 ASP A O 1
ATOM 4588 N N . ASP A 1 585 ? -20.660 21.308 19.182 1.00 53.22 585 ASP A N 1
ATOM 4589 C CA . ASP A 1 585 ? -19.253 21.233 18.743 1.00 53.22 585 ASP A CA 1
ATOM 4590 C C . ASP A 1 585 ? -18.255 21.100 19.906 1.00 53.22 585 ASP A C 1
ATOM 4592 O O . ASP A 1 585 ? -17.238 20.415 19.785 1.00 53.22 585 ASP A O 1
ATOM 4596 N N . ASP A 1 586 ? -18.518 21.754 21.038 1.00 54.41 586 ASP A N 1
ATOM 4597 C CA . ASP A 1 586 ? -17.620 21.768 22.195 1.00 54.41 586 ASP A CA 1
ATOM 4598 C C . ASP A 1 586 ? -17.435 20.372 22.821 1.00 54.41 586 ASP A C 1
ATOM 4600 O O . ASP A 1 586 ? -16.307 20.000 23.155 1.00 54.41 586 ASP A O 1
ATOM 4604 N N . ASP A 1 587 ? -18.488 19.549 22.898 1.00 54.25 587 ASP A N 1
ATOM 4605 C CA . ASP A 1 587 ? -18.400 18.186 23.448 1.00 54.25 587 ASP A CA 1
ATOM 4606 C C . ASP A 1 587 ? -17.576 17.261 22.537 1.00 54.25 587 ASP A C 1
ATOM 4608 O O . ASP A 1 587 ? -16.820 16.406 23.013 1.00 54.25 587 ASP A O 1
ATOM 4612 N N . LEU A 1 588 ? -17.689 17.446 21.216 1.00 58.94 588 LEU A N 1
ATOM 4613 C CA . LEU A 1 588 ? -16.884 16.724 20.227 1.00 58.94 588 LEU A CA 1
ATOM 4614 C C . LEU A 1 588 ? -15.417 17.166 20.284 1.00 58.94 588 LEU A C 1
ATOM 4616 O O . LEU A 1 588 ? -14.526 16.316 20.296 1.00 58.94 588 LEU A O 1
ATOM 4620 N N . ASN A 1 589 ? -15.156 18.472 20.392 1.00 60.31 589 ASN A N 1
ATOM 4621 C CA . ASN A 1 589 ? -13.804 19.012 20.546 1.00 60.31 589 ASN A CA 1
ATOM 4622 C C . ASN A 1 589 ? -13.126 18.491 21.826 1.00 60.31 589 ASN A C 1
ATOM 4624 O O . ASN A 1 589 ? -11.974 18.054 21.769 1.00 60.31 589 ASN A O 1
ATOM 4628 N N . VAL A 1 590 ? -13.838 18.458 22.960 1.00 62.16 590 VAL A N 1
ATOM 4629 C CA . VAL A 1 590 ? -13.329 17.887 24.219 1.00 62.16 590 VAL A CA 1
ATOM 4630 C C . VAL A 1 590 ? -12.986 16.406 24.052 1.00 62.16 590 VAL A C 1
ATOM 4632 O O . VAL A 1 590 ? -11.870 16.000 24.385 1.00 62.16 590 VAL A O 1
ATOM 4635 N N . GLN A 1 591 ? -13.893 15.593 23.500 1.00 60.00 591 GLN A N 1
ATOM 4636 C CA . GLN A 1 591 ? -13.653 14.153 23.378 1.00 60.00 591 GLN A CA 1
ATOM 4637 C C . GLN A 1 591 ? -12.536 13.827 22.372 1.00 60.00 591 GLN A C 1
ATOM 4639 O O . GLN A 1 591 ? -11.704 12.956 22.633 1.00 60.00 591 GLN A O 1
ATOM 4644 N N . ASN A 1 592 ? -12.448 14.568 21.264 1.00 62.62 592 ASN A N 1
ATOM 4645 C CA . ASN A 1 592 ? -11.377 14.419 20.277 1.00 62.62 592 ASN A CA 1
ATOM 4646 C C . ASN A 1 592 ? -10.012 14.857 20.834 1.00 62.62 592 ASN A C 1
ATOM 4648 O O . ASN A 1 592 ? -9.008 14.183 20.585 1.00 62.62 592 ASN A O 1
ATOM 4652 N N . HIS A 1 593 ? -9.956 15.923 21.642 1.00 63.84 593 HIS A N 1
ATOM 4653 C CA . HIS A 1 593 ? -8.726 16.328 22.330 1.00 63.84 593 HIS A CA 1
ATOM 4654 C C . HIS A 1 593 ? -8.266 15.263 23.336 1.00 63.84 593 HIS A C 1
ATOM 4656 O O . HIS A 1 593 ? -7.085 14.913 23.358 1.00 63.84 593 HIS A O 1
ATOM 4662 N N . VAL A 1 594 ? -9.185 14.705 24.137 1.00 60.84 594 VAL A N 1
ATOM 4663 C CA . VAL A 1 594 ? -8.881 13.600 25.065 1.00 60.84 594 VAL A CA 1
ATOM 4664 C C . VAL A 1 594 ? -8.320 12.404 24.299 1.00 60.84 594 VAL A C 1
ATOM 4666 O O . VAL A 1 594 ? -7.193 11.998 24.571 1.00 60.84 594 VAL A O 1
ATOM 4669 N N . ASN A 1 595 ? -9.031 11.902 23.285 1.00 63.47 595 ASN A N 1
ATOM 4670 C CA . ASN A 1 595 ? -8.575 10.778 22.460 1.00 63.47 595 ASN A CA 1
ATOM 4671 C C . ASN A 1 595 ? -7.177 11.033 21.854 1.00 63.47 595 ASN A C 1
ATOM 4673 O O . ASN A 1 595 ? -6.325 10.143 21.843 1.00 63.47 595 ASN A O 1
ATOM 4677 N N . THR A 1 596 ? -6.901 12.270 21.430 1.00 64.12 596 THR A N 1
ATOM 4678 C CA . THR A 1 596 ? -5.595 12.685 20.894 1.00 64.12 596 THR A CA 1
ATOM 4679 C C . THR A 1 596 ? -4.480 12.682 21.952 1.00 64.12 596 THR A C 1
ATOM 4681 O O . THR A 1 596 ? -3.353 12.289 21.640 1.00 64.12 596 THR A O 1
ATOM 4684 N N . GLU A 1 597 ? -4.744 13.079 23.205 1.00 59.00 597 GLU A N 1
ATOM 4685 C CA . GLU A 1 597 ? -3.779 12.904 24.308 1.00 59.00 597 GLU A CA 1
ATOM 4686 C C . GLU A 1 597 ? -3.508 11.422 24.600 1.00 59.00 597 GLU A C 1
ATOM 4688 O O . GLU A 1 597 ? -2.364 11.042 24.869 1.00 59.00 597 GLU A O 1
ATOM 4693 N N . GLU A 1 598 ? -4.544 10.582 24.555 1.00 61.88 598 GLU A N 1
ATOM 4694 C CA . GLU A 1 598 ? -4.422 9.162 24.885 1.00 61.88 598 GLU A CA 1
ATOM 4695 C C . GLU A 1 598 ? -3.569 8.402 23.870 1.00 61.88 598 GLU A C 1
ATOM 4697 O O . GLU A 1 598 ? -2.658 7.678 24.274 1.00 61.88 598 GLU A O 1
ATOM 4702 N N . ILE A 1 599 ? -3.781 8.644 22.572 1.00 66.06 599 ILE A N 1
ATOM 4703 C CA . ILE A 1 599 ? -2.951 8.098 21.485 1.00 66.06 599 ILE A CA 1
ATOM 4704 C C . ILE A 1 599 ? -1.482 8.522 21.659 1.00 66.06 599 ILE A C 1
ATOM 4706 O O . ILE A 1 599 ? -0.572 7.708 21.499 1.00 66.06 599 ILE A O 1
ATOM 4710 N N . LYS A 1 600 ? -1.230 9.776 22.060 1.00 66.00 600 LYS A N 1
ATOM 4711 C CA . LYS A 1 600 ? 0.129 10.301 22.283 1.00 66.00 600 LYS A CA 1
ATOM 4712 C C . LYS A 1 600 ? 0.834 9.707 23.509 1.00 66.00 600 LYS A C 1
ATOM 4714 O O . LYS A 1 600 ? 2.060 9.782 23.577 1.00 66.00 600 LYS A O 1
ATOM 4719 N N . ASN A 1 601 ? 0.120 9.190 24.514 1.00 73.00 601 ASN A N 1
ATOM 4720 C CA . ASN A 1 601 ? 0.724 8.735 25.778 1.00 73.00 601 ASN A CA 1
ATOM 4721 C C . ASN A 1 601 ? -0.105 7.634 26.499 1.00 73.00 601 ASN A C 1
ATOM 4723 O O . ASN A 1 601 ? -0.494 7.803 27.664 1.00 73.00 601 ASN A O 1
ATOM 4727 N N . PRO A 1 602 ? -0.326 6.454 25.881 1.00 71.19 602 PRO A N 1
ATOM 4728 C CA . PRO A 1 602 ? -1.316 5.473 26.346 1.00 71.19 602 PRO A CA 1
ATOM 4729 C C . PRO A 1 602 ? -1.068 4.959 27.771 1.00 71.19 602 PRO A C 1
ATOM 4731 O O . PRO A 1 602 ? -2.008 4.796 28.547 1.00 71.19 602 PRO A O 1
ATOM 4734 N N . LYS A 1 603 ? 0.196 4.782 28.186 1.00 69.31 603 LYS A N 1
ATOM 4735 C CA . LYS A 1 603 ? 0.525 4.372 29.567 1.00 69.31 603 LYS A CA 1
ATOM 4736 C C . LYS A 1 603 ? 0.137 5.429 30.610 1.00 69.31 603 LYS A C 1
ATOM 4738 O O . LYS A 1 603 ? -0.352 5.071 31.678 1.00 69.31 603 LYS A O 1
ATOM 4743 N N . LYS A 1 604 ? 0.323 6.723 30.315 1.00 73.25 604 LYS A N 1
ATOM 4744 C CA . LYS A 1 604 ? -0.076 7.811 31.228 1.00 73.25 604 LYS A CA 1
ATOM 4745 C C . LYS A 1 604 ? -1.594 7.992 31.235 1.00 73.25 604 LYS A C 1
ATOM 4747 O O . LYS A 1 604 ? -2.159 8.195 32.305 1.00 73.25 604 LYS A O 1
ATOM 4752 N N . ALA A 1 605 ? -2.246 7.860 30.080 1.00 72.06 605 ALA A N 1
ATOM 4753 C CA . ALA A 1 605 ? -3.703 7.876 29.960 1.00 72.06 605 ALA A CA 1
ATOM 4754 C C . ALA A 1 605 ? -4.368 6.758 30.779 1.00 72.06 605 ALA A C 1
ATOM 4756 O O . ALA A 1 605 ? -5.278 7.024 31.561 1.00 72.06 605 ALA A O 1
ATOM 4757 N N . LEU A 1 606 ? -3.857 5.527 30.682 1.00 73.88 606 LEU A N 1
ATOM 4758 C CA . LEU A 1 606 ? -4.353 4.389 31.455 1.00 73.88 606 LEU A CA 1
ATOM 4759 C C . LEU A 1 606 ? -4.208 4.631 32.968 1.00 73.88 606 LEU A C 1
ATOM 4761 O O . LEU A 1 606 ? -5.174 4.459 33.707 1.00 73.88 606 LEU A O 1
ATOM 4765 N N . VAL A 1 607 ? -3.061 5.134 33.439 1.00 79.00 607 VAL A N 1
ATOM 4766 C CA . VAL A 1 607 ? -2.878 5.508 34.858 1.00 79.00 607 VAL A CA 1
ATOM 4767 C C . VAL A 1 607 ? -3.810 6.661 35.279 1.00 79.00 607 VAL A C 1
ATOM 4769 O O . VAL A 1 607 ? -4.390 6.606 36.364 1.00 79.00 607 VAL A O 1
ATOM 4772 N N . LYS A 1 608 ? -4.020 7.675 34.423 1.00 78.44 608 LYS A N 1
ATOM 4773 C CA . LYS A 1 608 ? -4.967 8.797 34.630 1.00 78.44 608 LYS A CA 1
ATOM 4774 C C . LYS A 1 608 ? -6.412 8.285 34.778 1.00 78.44 608 LYS A C 1
ATOM 4776 O O . LYS A 1 608 ? -7.124 8.759 35.661 1.00 78.44 608 LYS A O 1
ATOM 4781 N N . LYS A 1 609 ? -6.809 7.276 33.988 1.00 79.62 609 LYS A N 1
ATOM 4782 C CA . LYS A 1 609 ? -8.107 6.578 34.068 1.00 79.62 609 LYS A CA 1
ATOM 4783 C C . LYS A 1 609 ? -8.251 5.736 35.337 1.00 79.62 609 LYS A C 1
ATOM 4785 O O . LYS A 1 609 ? -9.198 5.941 36.091 1.00 79.62 609 LYS A O 1
ATOM 4790 N N . PHE A 1 610 ? -7.296 4.857 35.649 1.00 82.00 610 PHE A N 1
ATOM 4791 C CA . PHE A 1 610 ? -7.353 4.045 36.875 1.00 82.00 610 PHE A CA 1
ATOM 4792 C C . PHE A 1 610 ? -7.368 4.900 38.154 1.00 82.00 610 PHE A C 1
ATOM 4794 O O . PHE A 1 610 ? -8.113 4.592 39.083 1.00 82.00 610 PHE A O 1
ATOM 4801 N N . ARG A 1 611 ? -6.653 6.035 38.183 1.00 84.25 611 ARG A N 1
ATOM 4802 C CA . ARG A 1 611 ? -6.689 6.993 39.307 1.00 84.25 611 ARG A CA 1
ATOM 4803 C C . ARG A 1 611 ? -8.065 7.652 39.514 1.00 84.25 611 ARG A C 1
ATOM 4805 O O . ARG A 1 611 ? -8.313 8.182 40.593 1.00 84.25 611 ARG A O 1
ATOM 4812 N N . GLN A 1 612 ? -8.969 7.609 38.532 1.00 81.75 612 GLN A N 1
ATOM 4813 C CA . GLN A 1 612 ? -10.344 8.096 38.685 1.00 81.75 612 GLN A CA 1
ATOM 4814 C C . GLN A 1 612 ? -11.262 7.085 39.391 1.00 81.75 612 GLN A C 1
ATOM 4816 O O . GLN A 1 612 ? -12.204 7.509 40.059 1.00 81.75 612 GLN A O 1
ATOM 4821 N N . VAL A 1 613 ? -11.013 5.775 39.267 1.00 86.88 613 VAL A N 1
ATOM 4822 C CA . VAL A 1 613 ? -11.946 4.708 39.690 1.00 86.88 613 VAL A CA 1
ATOM 4823 C C . VAL A 1 613 ? -12.478 4.867 41.129 1.00 86.88 613 VAL A C 1
ATOM 4825 O O . VAL A 1 613 ? -13.691 4.742 41.300 1.00 86.88 613 VAL A O 1
ATOM 4828 N N . PRO A 1 614 ? -11.683 5.270 42.146 1.00 90.50 614 PRO A N 1
ATOM 4829 C CA . PRO A 1 614 ? -12.206 5.511 43.496 1.00 90.50 614 PRO A CA 1
ATOM 4830 C C . PRO A 1 614 ? -13.335 6.554 43.578 1.00 90.50 614 PRO A C 1
ATOM 4832 O O . PRO A 1 614 ? -14.234 6.427 44.405 1.00 90.50 614 PRO A O 1
ATOM 4835 N N . SER A 1 615 ? -13.357 7.556 42.689 1.00 87.44 615 SER A N 1
ATOM 4836 C CA . SER A 1 615 ? -14.442 8.555 42.626 1.00 87.44 615 SER A CA 1
ATOM 4837 C C . SER A 1 615 ? -15.766 8.005 42.074 1.00 87.44 615 SER A C 1
ATOM 4839 O O . SER A 1 615 ? -16.812 8.636 42.235 1.00 87.44 615 SER A O 1
ATOM 4841 N N . LEU A 1 616 ? -15.734 6.824 41.447 1.00 91.06 616 LEU A N 1
ATOM 4842 C CA . LEU A 1 616 ? -16.897 6.121 40.901 1.00 91.06 616 LEU A CA 1
ATOM 4843 C C . LEU A 1 616 ? -17.454 5.065 41.869 1.00 91.06 616 LEU A C 1
ATOM 4845 O O . LEU A 1 616 ? -18.556 4.569 41.649 1.00 91.06 616 LEU A O 1
ATOM 4849 N N . PHE A 1 617 ? -16.773 4.770 42.984 1.00 92.31 617 PHE A N 1
ATOM 4850 C CA . PHE A 1 617 ? -17.259 3.821 43.995 1.00 92.31 617 PHE A CA 1
ATOM 4851 C C . PHE A 1 617 ? -18.626 4.207 44.593 1.00 92.31 617 PHE A C 1
ATOM 4853 O O . PHE A 1 617 ? -19.403 3.314 44.923 1.00 92.31 617 PHE A O 1
ATOM 4860 N N . LYS A 1 618 ? -18.986 5.506 44.616 1.00 91.56 618 LYS A N 1
ATOM 4861 C CA . LYS A 1 618 ? -20.344 5.982 44.974 1.00 91.56 618 LYS A CA 1
ATOM 4862 C C . LYS A 1 618 ? -21.467 5.474 44.051 1.00 91.56 618 LYS A C 1
ATOM 4864 O O . LYS A 1 618 ? -22.638 5.615 44.393 1.00 91.56 618 LYS A O 1
ATOM 4869 N N . TYR A 1 619 ? -21.110 4.925 42.891 1.00 93.00 619 TYR A N 1
ATOM 4870 C CA . TYR A 1 619 ? -22.001 4.262 41.941 1.00 93.00 619 TYR A CA 1
ATOM 4871 C C . TYR A 1 619 ? -21.761 2.751 41.946 1.00 93.00 619 TYR A C 1
ATOM 4873 O O . TYR A 1 619 ? -22.693 1.983 42.159 1.00 93.00 619 TYR A O 1
ATOM 4881 N N . MET A 1 620 ? -20.500 2.337 41.768 1.00 92.94 620 MET A N 1
ATOM 4882 C CA . MET A 1 620 ? -20.118 0.934 41.579 1.00 92.94 620 MET A CA 1
ATOM 4883 C C . MET A 1 620 ? -20.489 0.046 42.770 1.00 92.94 620 MET A C 1
ATOM 4885 O O . MET A 1 620 ? -20.990 -1.052 42.556 1.00 92.94 620 MET A O 1
ATOM 4889 N N . ILE A 1 621 ? -20.280 0.508 44.010 1.00 94.25 621 ILE A N 1
ATOM 4890 C CA . ILE A 1 621 ? -20.558 -0.312 45.199 1.00 94.25 621 ILE A CA 1
ATOM 4891 C C . ILE A 1 621 ? -22.075 -0.515 45.381 1.00 94.25 621 ILE A C 1
ATOM 4893 O O . ILE A 1 621 ? -22.493 -1.670 45.418 1.00 94.25 621 ILE A O 1
ATOM 4897 N N . PRO A 1 622 ? -22.932 0.532 45.404 1.00 94.62 622 PRO A N 1
ATOM 4898 C CA . PRO A 1 622 ? -24.382 0.340 45.443 1.00 94.62 622 PRO A CA 1
ATOM 4899 C C . PRO A 1 622 ? -24.945 -0.525 44.309 1.00 94.62 622 PRO A C 1
ATOM 4901 O O . PRO A 1 622 ? -25.802 -1.374 44.550 1.00 94.62 622 PRO A O 1
ATOM 4904 N N . PHE A 1 623 ? -24.461 -0.311 43.082 1.00 94.81 623 PHE A N 1
ATOM 4905 C CA . PHE A 1 623 ? -24.945 -0.990 41.881 1.00 94.81 623 PHE A CA 1
ATOM 4906 C C . PHE A 1 623 ? -24.563 -2.478 41.860 1.00 94.81 623 PHE A C 1
ATOM 4908 O O . PHE A 1 623 ? -25.436 -3.327 41.689 1.00 94.81 623 PHE A O 1
ATOM 4915 N N . GLY A 1 624 ? -23.295 -2.803 42.135 1.00 94.06 624 GLY A N 1
ATOM 4916 C CA . GLY A 1 624 ? -22.838 -4.189 42.251 1.00 94.06 624 GLY A CA 1
ATOM 4917 C C . GLY A 1 624 ? -23.465 -4.932 43.434 1.00 94.06 624 GLY A C 1
ATOM 4918 O O . GLY A 1 624 ? -23.762 -6.116 43.312 1.00 94.06 624 GLY A O 1
ATOM 4919 N N . LEU A 1 625 ? -23.744 -4.243 44.551 1.00 96.00 625 LEU A N 1
ATOM 4920 C CA . LEU A 1 625 ? -24.482 -4.827 45.677 1.00 96.00 625 LEU A CA 1
ATOM 4921 C C . LEU A 1 625 ? -25.936 -5.151 45.321 1.00 96.00 625 LEU A C 1
ATOM 4923 O O . LEU A 1 625 ? -26.404 -6.215 45.704 1.00 96.00 625 LEU A O 1
ATOM 4927 N N . VAL A 1 626 ? -26.642 -4.288 44.577 1.00 96.06 626 VAL A N 1
ATOM 4928 C CA . VAL A 1 626 ? -27.998 -4.613 44.094 1.00 96.06 626 VAL A CA 1
ATOM 4929 C C . VAL A 1 626 ? -27.965 -5.890 43.260 1.00 96.06 626 VAL A C 1
ATOM 4931 O O . VAL A 1 626 ? -28.671 -6.831 43.599 1.00 96.06 626 VAL A O 1
ATOM 4934 N N . TYR A 1 627 ? -27.089 -5.960 42.254 1.00 94.69 627 TYR A N 1
ATOM 4935 C CA . TYR A 1 627 ? -27.004 -7.120 41.361 1.00 94.69 627 TYR A CA 1
ATOM 4936 C C . TYR A 1 627 ? -26.519 -8.393 42.074 1.00 94.69 627 TYR A C 1
ATOM 4938 O O . TYR A 1 627 ? -26.948 -9.484 41.714 1.00 94.69 627 TYR A O 1
ATOM 4946 N N . PHE A 1 628 ? -25.689 -8.277 43.116 1.00 95.81 628 PHE A N 1
ATOM 4947 C CA . PHE A 1 628 ? -25.332 -9.408 43.977 1.00 95.81 628 PHE A CA 1
ATOM 4948 C C . PHE A 1 628 ? -26.545 -9.964 44.745 1.00 95.81 628 PHE A C 1
ATOM 4950 O O . PHE A 1 628 ? -26.789 -11.168 44.738 1.00 95.81 628 PHE A O 1
ATOM 4957 N N . LEU A 1 629 ? -27.315 -9.088 45.396 1.00 95.81 629 LEU A N 1
ATOM 4958 C CA . LEU A 1 629 ? -28.451 -9.466 46.244 1.00 95.81 629 LEU A CA 1
ATOM 4959 C C . LEU A 1 629 ? -29.631 -9.999 45.404 1.00 95.81 629 LEU A C 1
ATOM 4961 O O . LEU A 1 629 ? -30.206 -11.032 45.732 1.00 95.81 629 LEU A O 1
ATOM 4965 N N . GLU A 1 630 ? -29.919 -9.339 44.281 1.00 93.50 630 GLU A N 1
ATOM 4966 C CA . GLU A 1 630 ? -30.905 -9.722 43.257 1.00 93.50 630 GLU A CA 1
ATOM 4967 C C . GLU A 1 630 ? -30.622 -11.118 42.683 1.00 93.50 630 GLU A C 1
ATOM 4969 O O . GLU A 1 630 ? -31.466 -12.013 42.733 1.00 93.50 630 GLU A O 1
ATOM 4974 N N . TYR A 1 631 ? -29.401 -11.365 42.194 1.00 91.19 631 TYR A N 1
ATOM 4975 C CA . TYR A 1 631 ? -29.072 -12.664 41.598 1.00 91.19 631 TYR A CA 1
ATOM 4976 C C . TYR A 1 631 ? -28.953 -13.780 42.641 1.00 91.19 631 TYR A C 1
ATOM 4978 O O . TYR A 1 631 ? -29.242 -14.930 42.319 1.00 91.19 631 TYR A O 1
ATOM 4986 N N . TYR A 1 632 ? -28.622 -13.457 43.896 1.00 93.62 632 TYR A N 1
ATOM 4987 C CA . TYR A 1 632 ? -28.661 -14.420 44.995 1.00 93.62 632 TYR A CA 1
ATOM 4988 C C . TYR A 1 632 ? -30.092 -14.909 45.278 1.00 93.62 632 TYR A C 1
ATOM 4990 O O . TYR A 1 632 ? -30.292 -16.104 45.477 1.00 93.62 632 TYR A O 1
ATOM 4998 N N . ILE A 1 633 ? -31.099 -14.029 45.222 1.00 92.06 633 ILE A N 1
ATOM 4999 C CA . ILE A 1 633 ? -32.515 -14.426 45.308 1.00 92.06 633 ILE A CA 1
ATOM 5000 C C . ILE A 1 633 ? -32.888 -15.299 44.095 1.00 92.06 633 ILE A C 1
ATOM 5002 O O . ILE A 1 633 ? -33.321 -16.445 44.246 1.00 92.06 633 ILE A O 1
ATOM 5006 N N . ASN A 1 634 ? -32.639 -14.786 42.886 1.00 88.44 634 ASN A N 1
ATOM 5007 C CA . ASN A 1 634 ? -33.050 -15.414 41.625 1.00 88.44 634 ASN A CA 1
ATOM 5008 C C . ASN A 1 634 ? -32.424 -16.800 41.368 1.00 88.44 634 ASN A C 1
ATOM 5010 O O . ASN A 1 634 ? -33.000 -17.592 40.619 1.00 88.44 634 ASN A O 1
ATOM 5014 N N . GLN A 1 635 ? -31.253 -17.086 41.951 1.00 84.69 635 GLN A N 1
ATOM 5015 C CA . GLN A 1 635 ? -30.514 -18.349 41.784 1.00 84.69 635 GLN A CA 1
ATOM 5016 C C . GLN A 1 635 ? -30.463 -19.212 43.055 1.00 84.69 635 GLN A C 1
ATOM 5018 O O . GLN A 1 635 ? -30.240 -20.413 42.952 1.00 84.69 635 GLN A O 1
ATOM 5023 N N . GLY A 1 636 ? -30.632 -18.625 44.244 1.00 84.50 636 GLY A N 1
ATOM 5024 C CA . GLY A 1 636 ? -30.467 -19.313 45.528 1.00 84.50 636 GLY A CA 1
ATOM 5025 C C . GLY A 1 636 ? -31.766 -19.627 46.272 1.00 84.50 636 GLY A C 1
ATOM 5026 O O . GLY A 1 636 ? -31.781 -20.588 47.036 1.00 84.50 636 GLY A O 1
ATOM 5027 N N . THR A 1 637 ? -32.847 -18.858 46.070 1.00 88.06 637 THR A N 1
ATOM 5028 C CA . THR A 1 637 ? -34.097 -19.027 46.844 1.00 88.06 637 THR A CA 1
ATOM 5029 C C . THR A 1 637 ? -35.328 -19.342 45.996 1.00 88.06 637 THR A C 1
ATOM 5031 O O . THR A 1 637 ? -36.155 -20.129 46.445 1.00 88.06 637 THR A O 1
ATOM 5034 N N . PHE A 1 638 ? -35.459 -18.810 44.772 1.00 87.81 638 PHE A N 1
ATOM 5035 C CA . PHE A 1 638 ? -36.668 -18.993 43.941 1.00 87.81 638 PHE A CA 1
ATOM 5036 C C . PHE A 1 638 ? -37.071 -20.453 43.682 1.00 87.81 638 PHE A C 1
ATOM 5038 O O . PHE A 1 638 ? -38.261 -20.736 43.584 1.00 87.81 638 PHE A O 1
ATOM 5045 N N . GLU A 1 639 ? -36.115 -21.374 43.556 1.00 84.12 639 GLU A N 1
ATOM 5046 C CA . GLU A 1 639 ? -36.384 -22.806 43.334 1.00 84.12 639 GLU A CA 1
ATOM 5047 C C . GLU A 1 639 ? -36.933 -23.509 44.588 1.00 84.12 639 GLU A C 1
ATOM 5049 O O . GLU A 1 639 ? -37.702 -24.460 44.489 1.00 84.12 639 GLU A O 1
ATOM 5054 N N . LEU A 1 640 ? -36.581 -23.008 45.775 1.00 85.31 640 LEU A N 1
ATOM 5055 C CA . LEU A 1 640 ? -36.920 -23.604 47.071 1.00 85.31 640 LEU A CA 1
ATOM 5056 C C . LEU A 1 640 ? -38.247 -23.065 47.650 1.00 85.31 640 LEU A C 1
ATOM 5058 O O . LEU A 1 640 ? -38.694 -23.489 48.721 1.00 85.31 640 LEU A O 1
ATOM 5062 N N . ILE A 1 641 ? -38.893 -22.135 46.938 1.00 86.88 641 ILE A N 1
ATOM 5063 C CA . ILE A 1 641 ? -40.206 -21.571 47.269 1.00 86.88 641 ILE A CA 1
ATOM 5064 C C . ILE A 1 641 ? -41.288 -22.422 46.594 1.00 86.88 641 ILE A C 1
ATOM 5066 O O . ILE A 1 641 ? -41.701 -22.152 45.468 1.00 86.88 641 ILE A O 1
ATOM 5070 N N . ASN A 1 642 ? -41.768 -23.441 47.311 1.00 85.06 642 ASN A N 1
ATOM 5071 C CA . ASN A 1 642 ? -42.923 -24.247 46.913 1.00 85.06 642 ASN A CA 1
ATOM 5072 C C . ASN A 1 642 ? -44.172 -23.901 47.745 1.00 85.06 642 ASN A C 1
ATOM 5074 O O . ASN A 1 642 ? -44.068 -23.662 48.951 1.00 85.06 642 ASN A O 1
ATOM 5078 N N . PHE A 1 643 ? -45.348 -23.926 47.110 1.00 87.00 643 PHE A N 1
ATOM 5079 C CA . PHE A 1 643 ? -46.673 -23.843 47.730 1.00 87.00 643 PHE A CA 1
ATOM 5080 C C . PHE A 1 643 ? -47.618 -24.909 47.157 1.00 87.00 643 PHE A C 1
ATOM 5082 O O . PHE A 1 643 ? -48.056 -24.802 46.010 1.00 87.00 643 PHE A O 1
ATOM 5089 N N . ASP A 1 644 ? -48.028 -25.878 47.974 1.00 78.50 644 ASP A N 1
ATOM 5090 C CA . ASP A 1 644 ? -48.908 -26.966 47.517 1.00 78.50 644 ASP A CA 1
ATOM 5091 C C . ASP A 1 644 ? -50.375 -26.521 47.336 1.00 78.50 644 ASP A C 1
ATOM 5093 O O . ASP A 1 644 ? -51.098 -27.045 46.492 1.00 78.50 644 ASP A O 1
ATOM 5097 N N . ASN A 1 645 ? -50.809 -25.484 48.063 1.00 74.19 645 ASN A N 1
ATOM 5098 C CA . ASN A 1 645 ? -52.151 -24.889 47.965 1.00 74.19 645 ASN A CA 1
ATOM 5099 C C . ASN A 1 645 ? -52.300 -23.921 46.766 1.00 74.19 645 ASN A C 1
ATOM 5101 O O . ASN A 1 645 ? -52.794 -22.799 46.914 1.00 74.19 645 ASN A O 1
ATOM 5105 N N . THR A 1 646 ? -51.869 -24.321 45.564 1.00 81.94 646 THR A N 1
ATOM 5106 C CA . THR A 1 646 ? -52.059 -23.534 44.329 1.00 81.94 646 THR A CA 1
ATOM 5107 C C . THR A 1 646 ? -52.450 -24.401 43.127 1.00 81.94 646 THR A C 1
ATOM 5109 O O . THR A 1 646 ? -52.346 -25.622 43.148 1.00 81.94 646 THR A O 1
ATOM 5112 N N . PHE A 1 647 ? -52.895 -23.759 42.043 1.00 81.69 647 PHE A N 1
ATOM 5113 C CA . PHE A 1 647 ? -53.161 -24.413 40.753 1.00 81.69 647 PHE A CA 1
ATOM 5114 C C . PHE A 1 647 ? -51.896 -24.590 39.885 1.00 81.69 647 PHE A C 1
ATOM 5116 O O . PHE A 1 647 ? -51.994 -25.066 38.754 1.00 81.69 647 PHE A O 1
ATOM 5123 N N . LEU A 1 648 ? -50.724 -24.171 40.376 1.00 81.31 648 LEU A N 1
ATOM 5124 C CA . LEU A 1 648 ? -49.446 -24.224 39.669 1.00 81.31 648 LEU A CA 1
ATOM 5125 C C . LEU A 1 648 ? -48.578 -25.341 40.250 1.00 81.31 648 LEU A C 1
ATOM 5127 O O . LEU A 1 648 ? -48.388 -25.417 41.462 1.00 81.31 648 LEU A O 1
ATOM 5131 N N . LYS A 1 649 ? -47.983 -26.170 39.389 1.00 80.38 649 LYS A N 1
ATOM 5132 C CA . LYS A 1 649 ? -46.961 -27.138 39.816 1.00 80.38 649 LYS A CA 1
ATOM 5133 C C . LYS A 1 649 ? -45.710 -26.396 40.318 1.00 80.38 649 LYS A C 1
ATOM 5135 O O . LYS A 1 649 ? -45.479 -25.277 39.860 1.00 80.38 649 LYS A O 1
ATOM 5140 N N . PRO A 1 650 ? -44.850 -27.001 41.160 1.00 75.56 650 PRO A N 1
ATOM 5141 C CA . PRO A 1 650 ? -43.640 -26.337 41.666 1.00 75.56 650 PRO A CA 1
ATOM 5142 C C . PRO A 1 650 ? -42.736 -25.790 40.542 1.00 75.56 650 PRO A C 1
ATOM 5144 O O . PRO A 1 650 ? -42.278 -24.649 40.589 1.00 75.56 650 PRO A O 1
ATOM 5147 N N . SER A 1 651 ? -42.585 -26.554 39.453 1.00 72.38 651 SER A N 1
ATOM 5148 C CA . SER A 1 651 ? -41.867 -26.143 38.237 1.00 72.38 651 SER A CA 1
ATOM 5149 C C . SER A 1 651 ? -42.472 -24.912 37.551 1.00 72.38 651 SER A C 1
ATOM 5151 O O . SER A 1 651 ? -41.750 -24.089 36.990 1.00 72.38 651 SER A O 1
ATOM 5153 N N . ASP A 1 652 ? -43.797 -24.760 37.594 1.00 79.06 652 ASP A N 1
ATOM 5154 C CA . ASP A 1 652 ? -44.496 -23.609 37.024 1.00 79.06 652 ASP A CA 1
ATOM 5155 C C . ASP A 1 652 ? -44.460 -22.404 37.971 1.00 79.06 652 ASP A C 1
ATOM 5157 O O . ASP A 1 652 ? -44.357 -21.275 37.497 1.00 79.06 652 ASP A O 1
ATOM 5161 N N . GLN A 1 653 ? -44.468 -22.621 39.292 1.00 85.00 653 GLN A N 1
ATOM 5162 C CA . GLN A 1 653 ? -44.283 -21.566 40.295 1.00 85.00 653 GLN A CA 1
ATOM 5163 C C . GLN A 1 653 ? -42.937 -20.854 40.093 1.00 85.00 653 GLN A C 1
ATOM 5165 O O . GLN A 1 653 ? -42.925 -19.636 39.909 1.00 85.00 653 GLN A O 1
ATOM 5170 N N . TYR A 1 654 ? -41.828 -21.600 39.995 1.00 83.44 654 TYR A N 1
ATOM 5171 C CA . TYR A 1 654 ? -40.500 -21.047 39.680 1.00 83.44 654 TYR A CA 1
ATOM 5172 C C . TYR A 1 654 ? -40.498 -20.224 38.379 1.00 83.44 654 TYR A C 1
ATOM 5174 O O . TYR A 1 654 ? -40.023 -19.084 38.349 1.00 83.44 654 TYR A O 1
ATOM 5182 N N . ARG A 1 655 ? -41.085 -20.766 37.300 1.00 80.38 655 ARG A N 1
ATOM 5183 C CA . ARG A 1 655 ? -41.179 -20.084 35.996 1.00 80.38 655 ARG A CA 1
ATOM 5184 C C . ARG A 1 655 ? -41.985 -18.786 36.086 1.00 80.38 655 ARG A C 1
ATOM 5186 O O . ARG A 1 655 ? -41.574 -17.782 35.507 1.00 80.38 655 ARG A O 1
ATOM 5193 N N . TRP A 1 656 ? -43.091 -18.772 36.830 1.00 84.31 656 TRP A N 1
ATOM 5194 C CA . TRP A 1 656 ? -43.891 -17.563 37.042 1.00 84.31 656 TRP A CA 1
ATOM 5195 C C . TRP A 1 656 ? -43.163 -16.508 37.880 1.00 84.31 656 TRP A C 1
ATOM 5197 O O . TRP A 1 656 ? -43.242 -15.331 37.531 1.00 84.31 656 TRP A O 1
ATOM 5207 N N . LEU A 1 657 ? -42.397 -16.895 38.908 1.00 87.62 657 LEU A N 1
ATOM 5208 C CA . LEU A 1 657 ? -41.542 -15.957 39.647 1.00 87.62 657 LEU A CA 1
ATOM 5209 C C . LEU A 1 657 ? -40.489 -15.324 38.715 1.00 87.62 657 LEU A C 1
ATOM 5211 O O . LEU A 1 657 ? -40.393 -14.100 38.652 1.00 87.62 657 LEU A O 1
ATOM 5215 N N . GLN A 1 658 ? -39.789 -16.123 37.899 1.00 85.12 658 GLN A N 1
ATOM 5216 C CA . GLN A 1 658 ? -38.827 -15.619 36.902 1.00 85.12 658 GLN A CA 1
ATOM 5217 C C . GLN A 1 658 ? -39.468 -14.669 35.869 1.00 85.12 658 GLN A C 1
ATOM 5219 O O . GLN A 1 658 ? -38.894 -13.631 35.535 1.00 85.12 658 GLN A O 1
ATOM 5224 N N . VAL A 1 659 ? -40.678 -14.972 35.380 1.00 83.50 659 VAL A N 1
ATOM 5225 C CA . VAL A 1 659 ? -41.436 -14.081 34.479 1.00 83.50 659 VAL A CA 1
ATOM 5226 C C . VAL A 1 659 ? -41.773 -12.753 35.162 1.00 83.50 659 VAL A C 1
ATOM 5228 O O . VAL A 1 659 ? -41.576 -11.689 34.576 1.00 83.50 659 VAL A O 1
ATOM 5231 N N . VAL A 1 660 ? -42.265 -12.796 36.400 1.00 89.00 660 VAL A N 1
ATOM 5232 C CA . VAL A 1 660 ? -42.710 -11.608 37.142 1.00 89.00 660 VAL A CA 1
ATOM 5233 C C . VAL A 1 660 ? -41.529 -10.715 37.544 1.00 89.00 660 VAL A C 1
ATOM 5235 O O . VAL A 1 660 ? -41.625 -9.494 37.404 1.00 89.00 660 VAL A O 1
ATOM 5238 N N . TYR A 1 661 ? -40.391 -11.307 37.919 1.00 90.25 661 TYR A N 1
ATOM 5239 C CA . TYR A 1 661 ? -39.110 -10.612 38.086 1.00 90.25 661 TYR A CA 1
ATOM 5240 C C . TYR A 1 661 ? -38.738 -9.826 36.815 1.00 90.25 661 TYR A C 1
ATOM 5242 O O . TYR A 1 661 ? -38.549 -8.607 36.852 1.00 90.25 661 TYR A O 1
ATOM 5250 N N . GLN A 1 662 ? -38.728 -10.496 35.656 1.00 85.44 662 GLN A N 1
ATOM 5251 C CA . GLN A 1 662 ? -38.379 -9.880 34.370 1.00 85.44 662 GLN A CA 1
ATOM 5252 C C . GLN A 1 662 ? -39.364 -8.777 33.939 1.00 85.44 662 GLN A C 1
ATOM 5254 O O . GLN A 1 662 ? -38.954 -7.821 33.271 1.00 85.44 662 GLN A O 1
ATOM 5259 N N . VAL A 1 663 ? -40.638 -8.853 34.344 1.00 85.62 663 VAL A N 1
ATOM 5260 C CA . VAL A 1 663 ? -41.620 -7.763 34.181 1.00 85.62 663 VAL A CA 1
ATOM 5261 C C . VAL A 1 663 ? -41.279 -6.571 35.083 1.00 85.62 663 VAL A C 1
ATOM 5263 O O . VAL A 1 663 ? -41.278 -5.435 34.605 1.00 85.62 663 VAL A O 1
ATOM 5266 N N . GLY A 1 664 ? -40.915 -6.802 36.349 1.00 89.62 664 GLY A N 1
ATOM 5267 C CA . GLY A 1 664 ? -40.457 -5.751 37.267 1.00 89.62 664 GLY A CA 1
ATOM 5268 C C . GLY A 1 664 ? -39.217 -5.015 36.746 1.00 89.62 664 GLY A C 1
ATOM 5269 O O . GLY A 1 664 ? -39.193 -3.780 36.700 1.00 89.62 664 GLY A O 1
ATOM 5270 N N . VAL A 1 665 ? -38.224 -5.757 36.247 1.00 87.94 665 VAL A N 1
ATOM 5271 C CA . VAL A 1 665 ? -37.011 -5.195 35.623 1.00 87.94 665 VAL A CA 1
ATOM 5272 C C . VAL A 1 665 ? -37.352 -4.371 34.376 1.00 87.94 665 VAL A C 1
ATOM 5274 O O . VAL A 1 665 ? -36.791 -3.294 34.173 1.00 87.94 665 VAL A O 1
ATOM 5277 N N . PHE A 1 666 ? -38.288 -4.830 33.541 1.00 83.88 666 PHE A N 1
ATOM 5278 C CA . PHE A 1 666 ? -38.701 -4.125 32.323 1.00 83.88 666 PHE A CA 1
ATOM 5279 C C . PHE A 1 666 ? -39.427 -2.798 32.613 1.00 83.88 666 PHE A C 1
ATOM 5281 O O . PHE A 1 666 ? -39.108 -1.761 32.017 1.00 83.88 666 PHE A O 1
ATOM 5288 N N . LEU A 1 667 ? -40.366 -2.810 33.566 1.00 86.12 667 LEU A N 1
ATOM 5289 C CA . LEU A 1 667 ? -41.120 -1.627 33.992 1.00 86.12 667 LEU A CA 1
ATOM 5290 C C . LEU A 1 667 ? -40.209 -0.568 34.627 1.00 86.12 667 LEU A C 1
ATOM 5292 O O . LEU A 1 667 ? -40.290 0.612 34.283 1.00 86.12 667 LEU A O 1
ATOM 5296 N N . SER A 1 668 ? -39.308 -0.985 35.517 1.00 87.50 668 SER A N 1
ATOM 5297 C CA . SER A 1 668 ? -38.407 -0.074 36.232 1.00 87.50 668 SER A CA 1
ATOM 5298 C C . SER A 1 668 ? -37.270 0.470 35.368 1.00 87.50 668 SER A C 1
ATOM 5300 O O . SER A 1 668 ? -36.948 1.653 35.469 1.00 87.50 668 SER A O 1
ATOM 5302 N N . ARG A 1 669 ? -36.712 -0.320 34.439 1.00 83.06 669 ARG A N 1
ATOM 5303 C CA . ARG A 1 669 ? -35.786 0.211 33.420 1.00 83.06 669 ARG A CA 1
ATOM 5304 C C . ARG A 1 669 ? -36.469 1.308 32.586 1.00 83.06 669 ARG A C 1
ATOM 5306 O O . ARG A 1 669 ? -35.900 2.376 32.369 1.00 83.06 669 ARG A O 1
ATOM 5313 N N . SER A 1 670 ? -37.739 1.112 32.235 1.00 80.31 670 SER A N 1
ATOM 5314 C CA . SER A 1 670 ? -38.545 2.101 31.506 1.00 80.31 670 SER A CA 1
ATOM 5315 C C . SER A 1 670 ? -38.924 3.356 32.318 1.00 80.31 670 SER A C 1
ATOM 5317 O O . SER A 1 670 ? -39.398 4.331 31.731 1.00 80.31 670 SER A O 1
ATOM 5319 N N . SER A 1 671 ? -38.713 3.388 33.643 1.00 81.00 671 SER A N 1
ATOM 5320 C CA . SER A 1 671 ? -39.205 4.474 34.508 1.00 81.00 671 SER A CA 1
ATOM 5321 C C . SER A 1 671 ? -38.339 5.740 34.513 1.00 81.00 671 SER A C 1
ATOM 5323 O O . SER A 1 671 ? -38.786 6.775 35.012 1.00 81.00 671 SER A O 1
ATOM 5325 N N . VAL A 1 672 ? -37.107 5.689 33.988 1.00 78.12 672 VAL A N 1
ATOM 5326 C CA . VAL A 1 672 ? -36.103 6.759 34.176 1.00 78.12 672 VAL A CA 1
ATOM 5327 C C . VAL A 1 672 ? -36.515 8.111 33.588 1.00 78.12 672 VAL A C 1
ATOM 5329 O O . VAL A 1 672 ? -36.102 9.141 34.107 1.00 78.12 672 VAL A O 1
ATOM 5332 N N . ASN A 1 673 ? -37.368 8.126 32.559 1.00 72.25 673 ASN A N 1
ATOM 5333 C CA . ASN A 1 673 ? -37.896 9.356 31.954 1.00 72.25 673 ASN A CA 1
ATOM 5334 C C . ASN A 1 673 ? -39.051 9.992 32.753 1.00 72.25 673 ASN A C 1
ATOM 5336 O O . ASN A 1 673 ? -39.481 11.093 32.420 1.00 72.25 673 ASN A O 1
ATOM 5340 N N . PHE A 1 674 ? -39.568 9.302 33.775 1.00 75.50 674 PHE A N 1
ATOM 5341 C CA . PHE A 1 674 ? -40.688 9.754 34.605 1.00 75.50 674 PHE A CA 1
ATOM 5342 C C . PHE A 1 674 ? -40.241 10.116 36.025 1.00 75.50 674 PHE A C 1
ATOM 5344 O O . PHE A 1 674 ? -40.686 11.124 36.569 1.00 75.50 674 PHE A O 1
ATOM 5351 N N . PHE A 1 675 ? -39.343 9.322 36.622 1.00 78.69 675 PHE A N 1
ATOM 5352 C CA . PHE A 1 675 ? -38.880 9.514 37.999 1.00 78.69 675 PHE A CA 1
ATOM 5353 C C . PHE A 1 675 ? -37.375 9.239 38.138 1.00 78.69 675 PHE A C 1
ATOM 5355 O O . PHE A 1 675 ? -36.859 8.247 37.622 1.00 78.69 675 PHE A O 1
ATOM 5362 N N . HIS A 1 676 ? -36.677 10.104 38.882 1.00 83.19 676 HIS A N 1
ATOM 5363 C CA . HIS A 1 676 ? -35.236 10.007 39.138 1.00 83.19 676 HIS A CA 1
ATOM 5364 C C . HIS A 1 676 ? -34.940 9.799 40.627 1.00 83.19 676 HIS A C 1
ATOM 5366 O O . HIS A 1 676 ? -35.422 10.543 41.484 1.00 83.19 676 HIS A O 1
ATOM 5372 N N . ILE A 1 677 ? -34.075 8.837 40.939 1.00 85.44 677 ILE A N 1
ATOM 5373 C CA . ILE A 1 677 ? -33.786 8.394 42.305 1.00 85.44 677 ILE A CA 1
ATOM 5374 C C . ILE A 1 677 ? -32.381 8.855 42.698 1.00 85.44 677 ILE A C 1
ATOM 5376 O O . ILE A 1 677 ? -31.364 8.286 42.301 1.00 85.44 677 ILE A O 1
ATOM 5380 N N . LYS A 1 678 ? -32.324 9.927 43.498 1.00 81.38 678 LYS A N 1
ATOM 5381 C CA . LYS A 1 678 ? -31.066 10.584 43.894 1.00 81.38 678 LYS A CA 1
ATOM 5382 C C . LYS A 1 678 ? -30.160 9.671 44.733 1.00 81.38 678 LYS A C 1
ATOM 5384 O O . LYS A 1 678 ? -28.944 9.696 44.563 1.00 81.38 678 LYS A O 1
ATOM 5389 N N . HIS A 1 679 ? -30.725 8.836 45.605 1.00 88.00 679 HIS A N 1
ATOM 5390 C CA . HIS A 1 679 ? -29.973 8.016 46.560 1.00 88.00 679 HIS A CA 1
ATOM 5391 C C . HIS A 1 679 ? -29.940 6.535 46.150 1.00 88.00 679 HIS A C 1
ATOM 5393 O O . HIS A 1 679 ? -30.669 5.719 46.698 1.00 88.00 679 HIS A O 1
ATOM 5399 N N . ILE A 1 680 ? -29.064 6.187 45.196 1.00 88.19 680 ILE A N 1
ATOM 5400 C CA . ILE A 1 680 ? -28.919 4.815 44.657 1.00 88.19 680 ILE A CA 1
ATOM 5401 C C . ILE A 1 680 ? -28.672 3.775 45.769 1.00 88.19 680 ILE A C 1
ATOM 5403 O O . ILE A 1 680 ? -29.209 2.675 45.700 1.00 88.19 680 ILE A O 1
ATOM 5407 N N . TRP A 1 681 ? -27.920 4.134 46.821 1.00 92.25 681 TRP A N 1
ATOM 5408 C CA . TRP A 1 681 ? -27.614 3.249 47.959 1.00 92.25 681 TRP A CA 1
ATOM 5409 C C . TRP A 1 681 ? -28.854 2.700 48.679 1.00 92.25 681 TRP A C 1
ATOM 5411 O O . TRP A 1 681 ? -28.783 1.623 49.267 1.00 92.25 681 TRP A O 1
ATOM 5421 N N . LEU A 1 682 ? -29.994 3.398 48.601 1.00 93.06 682 LEU A N 1
ATOM 5422 C CA . LEU A 1 682 ? -31.252 2.933 49.179 1.00 93.06 682 LEU A CA 1
ATOM 5423 C C . LEU A 1 682 ? -31.713 1.617 48.534 1.00 93.06 682 LEU A C 1
ATOM 5425 O O . LEU A 1 682 ? -32.241 0.758 49.232 1.00 93.06 682 LEU A O 1
ATOM 5429 N N . MET A 1 683 ? -31.450 1.415 47.237 1.00 92.50 683 MET A N 1
ATOM 5430 C CA . MET A 1 683 ? -31.810 0.172 46.544 1.00 92.50 683 MET A CA 1
ATOM 5431 C C . MET A 1 683 ? -31.005 -1.021 47.052 1.00 92.50 683 MET A C 1
ATOM 5433 O O . MET A 1 683 ? -31.564 -2.097 47.224 1.00 92.50 683 MET A O 1
ATOM 5437 N N . SER A 1 684 ? -29.722 -0.831 47.367 1.00 93.12 684 SER A N 1
ATOM 5438 C CA . SER A 1 684 ? -28.879 -1.877 47.958 1.00 93.12 684 SER A CA 1
ATOM 5439 C C . SER A 1 684 ? -29.397 -2.305 49.338 1.00 93.12 684 SER A C 1
ATOM 5441 O O . SER A 1 684 ? -29.357 -3.483 49.672 1.00 93.12 684 SER A O 1
ATOM 5443 N N . VAL A 1 685 ? -29.926 -1.361 50.127 1.00 95.44 685 VAL A N 1
ATOM 5444 C CA . VAL A 1 685 ? -30.527 -1.646 51.442 1.00 95.44 685 VAL A CA 1
ATOM 5445 C C . VAL A 1 685 ? -31.887 -2.333 51.300 1.00 95.44 685 VAL A C 1
ATOM 5447 O O . VAL A 1 685 ? -32.142 -3.312 51.995 1.00 95.44 685 VAL A O 1
ATOM 5450 N N . LEU A 1 686 ? -32.740 -1.884 50.375 1.00 95.38 686 LEU A N 1
ATOM 5451 C CA . LEU A 1 686 ? -34.030 -2.529 50.109 1.00 95.38 686 LEU A CA 1
ATOM 5452 C C . LEU A 1 686 ? -33.856 -3.958 49.562 1.00 95.38 686 LEU A C 1
ATOM 5454 O O . LEU A 1 686 ? -34.565 -4.860 49.999 1.00 95.38 686 LEU A O 1
ATOM 5458 N N . GLN A 1 687 ? -32.859 -4.200 48.705 1.00 95.38 687 GLN A N 1
ATOM 5459 C CA . GLN A 1 687 ? -32.523 -5.555 48.256 1.00 95.38 687 GLN A CA 1
ATOM 5460 C C . GLN A 1 687 ? -31.919 -6.420 49.371 1.00 95.38 687 GLN A C 1
ATOM 5462 O O . GLN A 1 687 ? -32.161 -7.621 49.396 1.00 95.38 687 GLN A O 1
ATOM 5467 N N . ALA A 1 688 ? -31.199 -5.843 50.340 1.00 95.81 688 ALA A N 1
ATOM 5468 C CA . ALA A 1 688 ? -30.735 -6.598 51.506 1.00 95.81 688 ALA A CA 1
ATOM 5469 C C . ALA A 1 688 ? -31.912 -7.041 52.398 1.00 95.81 688 ALA A C 1
ATOM 5471 O O . ALA A 1 688 ? -31.911 -8.161 52.905 1.00 95.81 688 ALA A O 1
ATOM 5472 N N . VAL A 1 689 ? -32.947 -6.202 52.533 1.00 96.38 689 VAL A N 1
ATOM 5473 C CA . VAL A 1 689 ? -34.210 -6.576 53.194 1.00 96.38 689 VAL A CA 1
ATOM 5474 C C . VAL A 1 689 ? -34.936 -7.675 52.411 1.00 96.38 689 VAL A C 1
ATOM 5476 O O . VAL A 1 689 ? -35.374 -8.649 53.021 1.00 96.38 689 VAL A O 1
ATOM 5479 N N . ASN A 1 690 ? -35.001 -7.585 51.076 1.00 95.62 690 ASN A N 1
ATOM 5480 C CA . ASN A 1 690 ? -35.559 -8.655 50.244 1.00 95.62 690 ASN A CA 1
ATOM 5481 C C . ASN A 1 690 ? -34.786 -9.974 50.427 1.00 95.62 690 ASN A C 1
ATOM 5483 O O . ASN A 1 690 ? -35.413 -11.002 50.655 1.00 95.62 690 ASN A O 1
ATOM 5487 N N . VAL A 1 691 ? -33.446 -9.964 50.419 1.00 95.50 691 VAL A N 1
ATOM 5488 C CA . VAL A 1 691 ? -32.634 -11.172 50.668 1.00 95.50 691 VAL A CA 1
ATOM 5489 C C . VAL A 1 691 ? -32.979 -11.809 52.011 1.00 95.50 691 VAL A C 1
ATOM 5491 O O . VAL A 1 691 ? -33.164 -13.024 52.061 1.00 95.50 691 VAL A O 1
ATOM 5494 N N . VAL A 1 692 ? -33.125 -11.019 53.081 1.00 95.38 692 VAL A N 1
ATOM 5495 C CA . VAL A 1 692 ? -33.561 -11.544 54.386 1.00 95.38 692 VAL A CA 1
ATOM 5496 C C . VAL A 1 692 ? -34.943 -12.188 54.273 1.00 95.38 692 VAL A C 1
ATOM 5498 O O . VAL A 1 692 ? -35.067 -13.352 54.632 1.00 95.38 692 VAL A O 1
ATOM 5501 N N . ILE A 1 693 ? -35.939 -11.491 53.711 1.00 95.25 693 ILE A N 1
ATOM 5502 C CA . ILE A 1 693 ? -37.314 -11.998 53.549 1.00 95.25 693 ILE A CA 1
ATOM 5503 C C . ILE A 1 693 ? -37.338 -13.317 52.767 1.00 95.25 693 ILE A C 1
ATOM 5505 O O . ILE A 1 693 ? -37.861 -14.309 53.265 1.00 95.25 693 ILE A O 1
ATOM 5509 N N . PHE A 1 694 ? -36.745 -13.354 51.571 1.00 94.88 694 PHE A N 1
ATOM 5510 C CA . PHE A 1 694 ? -36.753 -14.538 50.708 1.00 94.88 694 PHE A CA 1
ATOM 5511 C C . PHE A 1 694 ? -35.974 -15.712 51.325 1.00 94.88 694 PHE A C 1
ATOM 5513 O O . PHE A 1 694 ? -36.393 -16.858 51.185 1.00 94.88 694 PHE A O 1
ATOM 5520 N N . THR A 1 695 ? -34.879 -15.451 52.048 1.00 92.81 695 THR A N 1
ATOM 5521 C CA . THR A 1 695 ? -34.097 -16.512 52.709 1.00 92.81 695 THR A CA 1
ATOM 5522 C C . THR A 1 695 ? -34.807 -17.047 53.953 1.00 92.81 695 THR A C 1
ATOM 5524 O O . THR A 1 695 ? -34.868 -18.259 54.144 1.00 92.81 695 THR A O 1
ATOM 5527 N N . THR A 1 696 ? -35.391 -16.183 54.794 1.00 92.38 696 THR A N 1
ATOM 5528 C CA . THR A 1 696 ? -36.156 -16.643 55.964 1.00 92.38 696 THR A CA 1
ATOM 5529 C C . THR A 1 696 ? -37.464 -17.310 55.565 1.00 92.38 696 THR A C 1
ATOM 5531 O O . THR A 1 696 ? -37.885 -18.242 56.239 1.00 92.38 696 THR A O 1
ATOM 5534 N N . GLU A 1 697 ? -38.093 -16.886 54.466 1.00 92.62 697 GLU A N 1
ATOM 5535 C CA . GLU A 1 697 ? -39.270 -17.570 53.932 1.00 92.62 697 GLU A CA 1
ATOM 5536 C C . GLU A 1 697 ? -38.926 -18.999 53.517 1.00 92.62 697 GLU A C 1
ATOM 5538 O O . GLU A 1 697 ? -39.615 -19.911 53.947 1.00 92.62 697 GLU A O 1
ATOM 5543 N N . VAL A 1 698 ? -37.835 -19.241 52.785 1.00 91.12 698 VAL A N 1
ATOM 5544 C CA . VAL A 1 698 ? -37.439 -20.618 52.427 1.00 91.12 698 VAL A CA 1
ATOM 5545 C C . VAL A 1 698 ? -37.111 -21.483 53.658 1.00 91.12 698 VAL A C 1
ATOM 5547 O O . VAL A 1 698 ? -37.378 -22.680 53.649 1.00 91.12 698 VAL A O 1
ATOM 5550 N N . ILE A 1 699 ? -36.563 -20.896 54.727 1.00 90.81 699 ILE A N 1
ATOM 5551 C CA . ILE A 1 699 ? -36.175 -21.632 55.946 1.00 90.81 699 ILE A CA 1
ATOM 5552 C C . ILE A 1 699 ? -37.370 -21.929 56.875 1.00 90.81 699 ILE A C 1
ATOM 5554 O O . ILE A 1 699 ? -37.334 -22.921 57.601 1.00 90.81 699 ILE A O 1
ATOM 5558 N N . TYR A 1 700 ? -38.417 -21.094 56.876 1.00 90.50 700 TYR A N 1
ATOM 5559 C CA . TYR A 1 700 ? -39.519 -21.179 57.851 1.00 90.50 700 TYR A CA 1
ATOM 5560 C C . TYR A 1 700 ? -40.931 -21.296 57.246 1.00 90.50 700 TYR A C 1
ATOM 5562 O O . TYR A 1 700 ? -41.870 -21.524 58.003 1.00 90.50 700 TYR A O 1
ATOM 5570 N N . TYR A 1 701 ? -41.096 -21.127 55.929 1.00 90.12 701 TYR A N 1
ATOM 5571 C CA . TYR A 1 701 ? -42.368 -21.215 55.189 1.00 90.12 701 TYR A CA 1
ATOM 5572 C C . TYR A 1 701 ? -43.540 -20.424 55.822 1.00 90.12 701 TYR A C 1
ATOM 5574 O O . TYR A 1 701 ? -44.686 -20.875 55.851 1.00 90.12 701 TYR A O 1
ATOM 5582 N N . TYR A 1 702 ? -43.268 -19.212 56.318 1.00 90.50 702 TYR A N 1
ATOM 5583 C CA . TYR A 1 702 ? -44.219 -18.416 57.105 1.00 90.50 702 TYR A CA 1
ATOM 5584 C C . TYR A 1 702 ? -45.218 -17.600 56.265 1.00 90.50 702 TYR A C 1
ATOM 5586 O O . TYR A 1 702 ? -46.222 -17.121 56.799 1.00 90.50 702 TYR A O 1
ATOM 5594 N N . VAL A 1 703 ? -44.963 -17.392 54.970 1.00 90.94 703 VAL A N 1
ATOM 5595 C CA . VAL A 1 703 ? -45.902 -16.712 54.067 1.00 90.94 703 VAL A CA 1
ATOM 5596 C C . VAL A 1 703 ? -47.036 -17.679 53.685 1.00 90.94 703 VAL A C 1
ATOM 5598 O O . VAL A 1 703 ? -46.759 -18.743 53.143 1.00 90.94 703 VAL A O 1
ATOM 5601 N N . PRO A 1 704 ? -48.324 -17.336 53.896 1.00 88.31 704 PRO A N 1
ATOM 5602 C CA . PRO A 1 704 ? -49.431 -18.279 53.688 1.00 88.31 704 PRO A CA 1
ATOM 5603 C C . PRO A 1 704 ? -49.915 -18.408 52.232 1.00 88.31 704 PRO A C 1
ATOM 5605 O O . PRO A 1 704 ? -50.655 -19.336 51.919 1.00 88.31 704 PRO A O 1
ATOM 5608 N N . TYR A 1 705 ? -49.541 -17.489 51.329 1.00 90.12 705 TYR A N 1
ATOM 5609 C CA . TYR A 1 705 ? -50.051 -17.464 49.950 1.00 90.12 705 TYR A CA 1
ATOM 5610 C C . TYR A 1 705 ? -48.961 -17.141 48.920 1.00 90.12 705 TYR A C 1
ATOM 5612 O O . TYR A 1 705 ? -48.338 -16.081 48.988 1.00 90.12 705 TYR A O 1
ATOM 5620 N N . PHE A 1 706 ? -48.830 -17.982 47.886 1.00 89.81 706 PHE A N 1
ATOM 5621 C CA . PHE A 1 706 ? -47.906 -17.792 46.753 1.00 89.81 706 PHE A CA 1
ATOM 5622 C C . PHE A 1 706 ? -48.004 -16.399 46.106 1.00 89.81 706 PHE A C 1
ATOM 5624 O O . PHE A 1 706 ? -46.993 -15.793 45.757 1.00 89.81 706 PHE A O 1
ATOM 5631 N N . TRP A 1 707 ? -49.213 -15.836 46.007 1.00 90.31 707 TRP A N 1
ATOM 5632 C CA . TRP A 1 707 ? -49.430 -14.503 45.434 1.00 90.31 707 TRP A CA 1
ATOM 5633 C C . TRP A 1 707 ? -48.725 -13.366 46.194 1.00 90.31 707 TRP A C 1
ATOM 5635 O O . TRP A 1 707 ? -48.423 -12.338 45.591 1.00 90.31 707 TRP A O 1
ATOM 5645 N N . ILE A 1 708 ? -48.406 -13.543 47.481 1.00 92.75 708 ILE A N 1
ATOM 5646 C CA . ILE A 1 708 ? -47.585 -12.584 48.237 1.00 92.75 708 ILE A CA 1
ATOM 5647 C C . ILE A 1 708 ? -46.138 -12.626 47.725 1.00 92.75 708 ILE A C 1
ATOM 5649 O O . ILE A 1 708 ? -45.551 -11.573 47.481 1.00 92.75 708 ILE A O 1
ATOM 5653 N N . MET A 1 709 ? -45.595 -13.822 47.468 1.00 93.19 709 MET A N 1
ATOM 5654 C CA . MET A 1 709 ? -44.261 -13.985 46.876 1.00 93.19 709 MET A CA 1
ATOM 5655 C C . MET A 1 709 ? -44.200 -13.423 45.454 1.00 93.19 709 MET A C 1
ATOM 5657 O O . MET A 1 709 ? -43.245 -12.735 45.123 1.00 93.19 709 MET A O 1
ATOM 5661 N N . VAL A 1 710 ? -45.256 -13.593 44.652 1.00 92.38 710 VAL A N 1
ATOM 5662 C CA . VAL A 1 710 ? -45.378 -12.954 43.327 1.00 92.38 710 VAL A CA 1
ATOM 5663 C C . VAL A 1 710 ? -45.279 -11.422 43.418 1.00 92.38 710 VAL A C 1
ATOM 5665 O O . VAL A 1 710 ? -44.558 -10.806 42.634 1.00 92.38 710 VAL A O 1
ATOM 5668 N N . VAL A 1 711 ? -45.951 -10.788 44.387 1.00 95.38 711 VAL A N 1
ATOM 5669 C CA . VAL A 1 711 ? -45.866 -9.328 44.596 1.00 95.38 711 VAL A CA 1
ATOM 5670 C C . VAL A 1 711 ? -44.476 -8.904 45.087 1.00 95.38 711 VAL A C 1
ATOM 5672 O O . VAL A 1 711 ? -43.940 -7.907 44.600 1.00 95.38 711 VAL A O 1
ATOM 5675 N N . LEU A 1 712 ? -43.861 -9.667 45.996 1.00 95.12 712 LEU A N 1
ATOM 5676 C CA . LEU A 1 712 ? -42.495 -9.416 46.468 1.00 95.12 712 LEU A CA 1
ATOM 5677 C C . LEU A 1 712 ? -41.457 -9.565 45.344 1.00 95.12 712 LEU A C 1
ATOM 5679 O O . LEU A 1 712 ? -40.541 -8.754 45.259 1.00 95.12 712 LEU A O 1
ATOM 5683 N N . THR A 1 713 ? -41.628 -10.531 44.441 1.00 94.19 713 THR A N 1
ATOM 5684 C CA . THR A 1 713 ? -40.769 -10.743 43.266 1.00 94.19 713 THR A CA 1
ATOM 5685 C C . THR A 1 713 ? -40.942 -9.646 42.210 1.00 94.19 713 THR A C 1
ATOM 5687 O O . THR A 1 713 ? -39.964 -9.220 41.594 1.00 94.19 713 THR A O 1
ATOM 5690 N N . LEU A 1 714 ? -42.157 -9.114 42.027 1.00 94.88 714 LEU A N 1
ATOM 5691 C CA . LEU A 1 714 ? -42.369 -7.934 41.180 1.00 94.88 714 LEU A CA 1
ATOM 5692 C C . LEU A 1 714 ? -41.648 -6.703 41.756 1.00 94.88 714 LEU A C 1
ATOM 5694 O O . LEU A 1 714 ? -41.033 -5.940 41.013 1.00 94.88 714 LEU A O 1
ATOM 5698 N N . TRP A 1 715 ? -41.716 -6.518 43.078 1.00 95.62 715 TRP A N 1
ATOM 5699 C CA . TRP A 1 715 ? -41.019 -5.454 43.804 1.00 95.62 715 TRP A CA 1
ATOM 5700 C C . TRP A 1 715 ? -39.492 -5.583 43.719 1.00 95.62 715 TRP A C 1
ATOM 5702 O O . TRP A 1 715 ? -38.814 -4.599 43.432 1.00 95.62 715 TRP A O 1
ATOM 5712 N N . GLU A 1 716 ? -38.960 -6.789 43.898 1.00 95.12 716 GLU A N 1
ATOM 5713 C CA . GLU A 1 716 ? -37.541 -7.128 43.753 1.00 95.12 716 GLU A CA 1
ATOM 5714 C C . GLU A 1 716 ? -37.017 -6.709 42.360 1.00 95.12 716 GLU A C 1
ATOM 5716 O O . GLU A 1 716 ? -36.143 -5.840 42.261 1.00 95.12 716 GLU A O 1
ATOM 5721 N N . GLY A 1 717 ? -37.663 -7.163 41.279 1.00 92.00 717 GLY A N 1
ATOM 5722 C CA . GLY A 1 717 ? -37.295 -6.768 39.914 1.00 92.00 717 GLY A CA 1
ATOM 5723 C C . GLY A 1 717 ? -37.457 -5.266 39.632 1.00 92.00 717 GLY A C 1
ATOM 5724 O O . GLY A 1 717 ? -36.685 -4.685 38.860 1.00 92.00 717 GLY A O 1
ATOM 5725 N N . LEU A 1 718 ? -38.427 -4.596 40.273 1.00 92.88 718 LEU A N 1
ATOM 5726 C CA . LEU A 1 718 ? -38.582 -3.138 40.193 1.00 92.88 718 LEU A CA 1
ATOM 5727 C C . LEU A 1 718 ? -37.397 -2.387 40.834 1.00 92.88 718 LEU A C 1
ATOM 5729 O O . LEU A 1 718 ? -37.027 -1.322 40.337 1.00 92.88 718 LEU A O 1
ATOM 5733 N N . LEU A 1 719 ? -36.773 -2.918 41.891 1.00 93.31 719 LEU A N 1
ATOM 5734 C CA . LEU A 1 719 ? -35.566 -2.329 42.486 1.00 93.31 719 LEU A CA 1
ATOM 5735 C C . LEU A 1 719 ? -34.342 -2.529 41.583 1.00 93.31 719 LEU A C 1
ATOM 5737 O O . LEU A 1 719 ? -33.614 -1.565 41.327 1.00 93.31 719 LEU A O 1
ATOM 5741 N N . GLY A 1 720 ? -34.140 -3.745 41.067 1.00 90.69 720 GLY A N 1
ATOM 5742 C CA . GLY A 1 720 ? -32.998 -4.109 40.219 1.00 90.69 720 GLY A CA 1
ATOM 5743 C C . GLY A 1 720 ? -32.898 -3.293 38.928 1.00 90.69 720 GLY A C 1
ATOM 5744 O O . GLY A 1 720 ? -31.865 -2.681 38.612 1.00 90.69 720 GLY A O 1
ATOM 5745 N N . GLY A 1 721 ? -34.009 -3.191 38.193 1.00 88.81 721 GLY A N 1
ATOM 5746 C CA . GLY A 1 721 ? -34.066 -2.381 36.977 1.00 88.81 721 GLY A CA 1
ATOM 5747 C C . GLY A 1 721 ? -33.985 -0.872 37.245 1.00 88.81 721 GLY A C 1
ATOM 5748 O O . GLY A 1 721 ? -33.302 -0.165 36.496 1.00 88.81 721 GLY A O 1
ATOM 5749 N N . ALA A 1 722 ? -34.575 -0.376 38.342 1.00 89.88 722 ALA A N 1
ATOM 5750 C CA . ALA A 1 722 ? -34.484 1.034 38.735 1.00 89.88 722 ALA A CA 1
ATOM 5751 C C . ALA A 1 722 ? -33.057 1.429 39.144 1.00 89.88 722 ALA A C 1
ATOM 5753 O O . ALA A 1 722 ? -32.591 2.512 38.772 1.00 89.88 722 ALA A O 1
ATOM 5754 N N . ALA A 1 723 ? -32.349 0.568 39.881 1.00 91.81 723 ALA A N 1
ATOM 5755 C CA . ALA A 1 723 ? -30.962 0.791 40.280 1.00 91.81 723 ALA A CA 1
ATOM 5756 C C . ALA A 1 723 ? -30.040 0.915 39.059 1.00 91.81 723 ALA A C 1
ATOM 5758 O O . ALA A 1 723 ? -29.216 1.831 39.012 1.00 91.81 723 ALA A O 1
ATOM 5759 N N . TYR A 1 724 ? -30.229 0.061 38.046 1.00 89.94 724 TYR A N 1
ATOM 5760 C CA . TYR A 1 724 ? -29.486 0.114 36.784 1.00 89.94 724 TYR A CA 1
ATOM 5761 C C . TYR A 1 724 ? -29.629 1.482 36.103 1.00 89.94 724 TYR A C 1
ATOM 5763 O O . TYR A 1 724 ? -28.647 2.213 35.943 1.00 89.94 724 TYR A O 1
ATOM 5771 N N . VAL A 1 725 ? -30.855 1.883 35.750 1.00 87.06 725 VAL A N 1
ATOM 5772 C CA . VAL A 1 725 ? -31.055 3.105 34.952 1.00 87.06 725 VAL A CA 1
ATOM 5773 C C . VAL A 1 725 ? -30.732 4.382 35.721 1.00 87.06 725 VAL A C 1
ATOM 5775 O O . VAL A 1 725 ? -30.164 5.301 35.136 1.00 87.06 725 VAL A O 1
ATOM 5778 N N . ASN A 1 726 ? -30.982 4.437 37.033 1.00 89.69 726 ASN A N 1
ATOM 5779 C CA . ASN A 1 726 ? -30.598 5.598 37.841 1.00 89.69 726 ASN A CA 1
ATOM 5780 C C . ASN A 1 726 ? -29.077 5.702 38.043 1.00 89.69 726 ASN A C 1
ATOM 5782 O O . ASN A 1 726 ? -28.557 6.816 38.125 1.00 89.69 726 ASN A O 1
ATOM 5786 N N . THR A 1 727 ? -28.347 4.581 38.051 1.00 91.19 727 THR A N 1
ATOM 5787 C CA . THR A 1 727 ? -26.875 4.582 38.100 1.00 91.19 727 THR A CA 1
ATOM 5788 C C . THR A 1 727 ? -26.282 5.174 36.824 1.00 91.19 727 THR A C 1
ATOM 5790 O O . THR A 1 727 ? -25.538 6.156 36.888 1.00 91.19 727 THR A O 1
ATOM 5793 N N . PHE A 1 728 ? -26.661 4.653 35.653 1.00 89.88 728 PHE A N 1
ATOM 5794 C CA . PHE A 1 728 ? -26.159 5.178 34.380 1.00 89.88 728 PHE A CA 1
ATOM 5795 C C . PHE A 1 728 ? -26.657 6.600 34.089 1.00 89.88 728 PHE A C 1
ATOM 5797 O O . PHE A 1 728 ? -25.883 7.414 33.583 1.00 89.88 728 PHE A O 1
ATOM 5804 N N . TYR A 1 729 ? -27.882 6.954 34.493 1.00 86.44 729 TYR A N 1
ATOM 5805 C CA . TYR A 1 729 ? -28.386 8.324 34.386 1.00 86.44 729 TYR A CA 1
ATOM 5806 C C . TYR A 1 729 ? -27.577 9.315 35.235 1.00 86.44 729 TYR A C 1
ATOM 5808 O O . TYR A 1 729 ? -27.146 10.350 34.720 1.00 86.44 729 TYR A O 1
ATOM 5816 N N . ARG A 1 730 ? -27.281 8.998 36.505 1.00 88.06 730 ARG A N 1
ATOM 5817 C CA . ARG A 1 730 ? -26.443 9.865 37.354 1.00 88.06 730 ARG A CA 1
ATOM 5818 C C . ARG A 1 730 ? -24.996 9.948 36.869 1.00 88.06 730 ARG A C 1
ATOM 5820 O O . ARG A 1 730 ? -24.406 11.020 36.933 1.00 88.06 730 ARG A O 1
ATOM 5827 N N . ILE A 1 731 ? -24.437 8.885 36.288 1.00 88.00 731 ILE A N 1
ATOM 5828 C CA . ILE A 1 731 ? -23.142 8.973 35.589 1.00 88.00 731 ILE A CA 1
ATOM 5829 C C . ILE A 1 731 ? -23.245 9.890 34.361 1.00 88.00 731 ILE A C 1
ATOM 5831 O O . ILE A 1 731 ? -22.350 10.700 34.128 1.00 88.00 731 ILE A O 1
ATOM 5835 N N . SER A 1 732 ? -24.347 9.826 33.607 1.00 83.44 732 SER A N 1
ATOM 5836 C CA . SER A 1 732 ? -24.565 10.675 32.430 1.00 83.44 732 SER A CA 1
ATOM 5837 C C . SER A 1 732 ? -24.765 12.163 32.746 1.00 83.44 732 SER A C 1
ATOM 5839 O O . SER A 1 732 ? -24.556 12.983 31.856 1.00 83.44 732 SER A O 1
ATOM 5841 N N . THR A 1 733 ? -25.118 12.526 33.984 1.00 83.44 733 THR A N 1
ATOM 5842 C CA . THR A 1 733 ? -25.378 13.919 34.395 1.00 83.44 733 THR A CA 1
ATOM 5843 C C . THR A 1 733 ? -24.314 14.504 35.332 1.00 83.44 733 THR A C 1
ATOM 5845 O O . THR A 1 733 ? -24.003 15.684 35.219 1.00 83.44 733 THR A O 1
ATOM 5848 N N . GLU A 1 734 ? -23.702 13.710 36.219 1.00 86.94 734 GLU A N 1
ATOM 5849 C CA . GLU A 1 734 ? -22.698 14.192 37.189 1.00 86.94 734 GLU A CA 1
ATOM 5850 C C . GLU A 1 734 ? -21.241 14.035 36.724 1.00 86.94 734 GLU A C 1
ATOM 5852 O O . GLU A 1 734 ? -20.340 14.619 37.330 1.00 86.94 734 GLU A O 1
ATOM 5857 N N . VAL A 1 735 ? -20.966 13.234 35.688 1.00 86.81 735 VAL A N 1
ATOM 5858 C CA . VAL A 1 735 ? -19.602 13.049 35.168 1.00 86.81 735 VAL A CA 1
ATOM 5859 C C . VAL A 1 735 ? -19.382 13.916 33.929 1.00 86.81 735 VAL A C 1
ATOM 5861 O O . VAL A 1 735 ? -20.139 13.847 32.964 1.00 86.81 735 VAL A O 1
ATOM 5864 N N . ARG A 1 736 ? -18.299 14.704 33.944 1.00 80.44 736 ARG A N 1
ATOM 5865 C CA . ARG A 1 736 ? -17.823 15.498 32.798 1.00 80.44 736 ARG A CA 1
ATOM 5866 C C . ARG A 1 736 ? -17.655 14.630 31.546 1.00 80.44 736 ARG A C 1
ATOM 5868 O O . ARG A 1 736 ? -17.130 13.521 31.655 1.00 80.44 736 ARG A O 1
ATOM 5875 N N . GLU A 1 737 ? -18.004 15.160 30.371 1.00 73.44 737 GLU A N 1
ATOM 5876 C CA . GLU A 1 737 ? -17.907 14.438 29.087 1.00 73.44 737 GLU A CA 1
ATOM 5877 C C . GLU A 1 737 ? -16.532 13.791 28.870 1.00 73.44 737 GLU A C 1
ATOM 5879 O O . GLU A 1 737 ? -16.478 12.591 28.605 1.00 73.44 737 GLU A O 1
ATOM 5884 N N . GLU A 1 738 ? -15.448 14.525 29.178 1.00 73.38 738 GLU A N 1
ATOM 5885 C CA . GLU A 1 738 ? -14.039 14.082 29.106 1.00 73.38 738 GLU A CA 1
ATOM 5886 C C . GLU A 1 738 ? -13.767 12.704 29.768 1.00 73.38 738 GLU A C 1
ATOM 5888 O O . GLU A 1 738 ? -12.762 12.059 29.476 1.00 73.38 738 GLU A O 1
ATOM 5893 N N . LYS A 1 739 ? -14.636 12.247 30.691 1.00 80.19 739 LYS A N 1
ATOM 5894 C CA . LYS A 1 739 ? -14.532 10.949 31.395 1.00 80.19 739 LYS A CA 1
ATOM 5895 C C . LYS A 1 739 ? -15.790 10.089 31.295 1.00 80.19 739 LYS A C 1
ATOM 5897 O O . LYS A 1 739 ? -15.795 8.981 31.840 1.00 80.19 739 LYS A O 1
ATOM 5902 N N . LYS A 1 740 ? -16.864 10.567 30.659 1.00 80.19 740 LYS A N 1
ATOM 5903 C CA . LYS A 1 740 ? -18.205 9.963 30.743 1.00 80.19 740 LYS A CA 1
ATOM 5904 C C . LYS A 1 740 ? -18.230 8.546 30.168 1.00 80.19 740 LYS A C 1
ATOM 5906 O O . LYS A 1 740 ? -18.654 7.627 30.862 1.00 80.19 740 LYS A O 1
ATOM 5911 N N . GLN A 1 741 ? -17.657 8.350 28.976 1.00 79.25 741 GLN A N 1
ATOM 5912 C CA . GLN A 1 741 ? -17.536 7.034 28.328 1.00 79.25 741 GLN A CA 1
ATOM 5913 C C . GLN A 1 741 ? -16.796 6.006 29.204 1.00 79.25 741 GLN A C 1
ATOM 5915 O O . GLN A 1 741 ? -17.328 4.931 29.473 1.00 79.25 741 GLN A O 1
ATOM 5920 N N . PHE A 1 742 ? -15.602 6.348 29.708 1.00 84.56 742 PHE A N 1
ATOM 5921 C CA . PHE A 1 742 ? -14.845 5.467 30.609 1.00 84.56 742 PHE A CA 1
ATOM 5922 C C . PHE A 1 742 ? -15.610 5.180 31.907 1.00 84.56 742 PHE A C 1
ATOM 5924 O O . PHE A 1 742 ? -15.638 4.041 32.360 1.00 84.56 742 PHE A O 1
ATOM 5931 N N . SER A 1 743 ? -16.269 6.190 32.482 1.00 86.62 743 SER A N 1
ATOM 5932 C CA . SER A 1 743 ? -16.999 6.047 33.749 1.00 86.62 743 SER A CA 1
ATOM 5933 C C . SER A 1 743 ? -18.229 5.148 33.626 1.00 86.62 743 SER A C 1
ATOM 5935 O O . SER A 1 743 ? -18.527 4.401 34.555 1.00 86.62 743 SER A O 1
ATOM 5937 N N . MET A 1 744 ? -18.918 5.179 32.481 1.00 85.62 744 MET A N 1
ATOM 5938 C CA . MET A 1 744 ? -19.987 4.231 32.162 1.00 85.62 744 MET A CA 1
ATOM 5939 C C . MET A 1 744 ? -19.421 2.814 32.010 1.00 85.62 744 MET A C 1
ATOM 5941 O O . MET A 1 744 ? -19.845 1.915 32.732 1.00 85.62 744 MET A O 1
ATOM 5945 N N . ALA A 1 745 ? -18.411 2.637 31.151 1.00 84.25 745 ALA A N 1
ATOM 5946 C CA . ALA A 1 745 ? -17.825 1.328 30.861 1.00 84.25 745 ALA A CA 1
ATOM 5947 C C . ALA A 1 745 ? -17.224 0.639 32.100 1.00 84.25 745 ALA A C 1
ATOM 5949 O O . ALA A 1 745 ? -17.420 -0.555 32.294 1.00 84.25 745 ALA A O 1
ATOM 5950 N N . ILE A 1 746 ? -16.518 1.370 32.972 1.00 86.19 746 ILE A N 1
ATOM 5951 C CA . ILE A 1 746 ? -15.957 0.777 34.196 1.00 86.19 746 ILE A CA 1
ATOM 5952 C C . ILE A 1 746 ? -17.032 0.489 35.253 1.00 86.19 746 ILE A C 1
ATOM 5954 O O . ILE A 1 746 ? -16.853 -0.418 36.060 1.00 86.19 746 ILE A O 1
ATOM 5958 N N . THR A 1 747 ? -18.167 1.201 35.233 1.00 87.94 747 THR A N 1
ATOM 5959 C CA . THR A 1 747 ? -19.271 0.929 36.168 1.00 87.94 747 THR A CA 1
ATOM 5960 C C . THR A 1 747 ? -20.058 -0.324 35.784 1.00 87.94 747 THR A C 1
ATOM 5962 O O . THR A 1 747 ? -20.463 -1.049 36.687 1.00 87.94 747 THR A O 1
ATOM 5965 N N . SER A 1 748 ? -20.206 -0.656 34.493 1.00 86.44 748 SER A N 1
ATOM 5966 C CA . SER A 1 748 ? -20.842 -1.926 34.092 1.00 86.44 748 SER A CA 1
ATOM 5967 C C . SER A 1 748 ? -20.062 -3.166 34.545 1.00 86.44 748 SER A C 1
ATOM 5969 O O . SER A 1 748 ? -20.660 -4.201 34.785 1.00 86.44 748 SER A O 1
ATOM 5971 N N . PHE A 1 749 ? -18.749 -3.089 34.800 1.00 88.31 749 PHE A N 1
ATOM 5972 C CA . PHE A 1 749 ? -18.050 -4.226 35.427 1.00 88.31 749 PHE A CA 1
ATOM 5973 C C . PHE A 1 749 ? -18.570 -4.559 36.841 1.00 88.31 749 PHE A C 1
ATOM 5975 O O . PHE A 1 749 ? -18.374 -5.681 37.305 1.00 88.31 749 PHE A O 1
ATOM 5982 N N . ALA A 1 750 ? -19.237 -3.626 37.532 1.00 89.12 750 ALA A N 1
ATOM 5983 C CA . ALA A 1 750 ? -19.749 -3.863 38.879 1.00 89.12 750 ALA A CA 1
ATOM 5984 C C . ALA A 1 750 ? -20.991 -4.775 38.909 1.00 89.12 750 ALA A C 1
ATOM 5986 O O . ALA A 1 750 ? -21.103 -5.566 39.845 1.00 89.12 750 ALA A O 1
ATOM 5987 N N . ASP A 1 751 ? -21.875 -4.728 37.899 1.00 87.19 751 ASP A N 1
ATOM 5988 C CA . ASP A 1 751 ? -22.987 -5.692 37.800 1.00 87.19 751 ASP A CA 1
ATOM 5989 C C . ASP A 1 751 ? -22.458 -7.113 37.578 1.00 87.19 751 ASP A C 1
ATOM 5991 O O . ASP A 1 751 ? -22.828 -8.038 38.294 1.00 87.19 751 ASP A O 1
ATOM 5995 N N . THR A 1 752 ? -21.496 -7.263 36.671 1.00 86.12 752 THR A N 1
ATOM 5996 C CA . THR A 1 752 ? -20.910 -8.548 36.289 1.00 86.12 752 THR A CA 1
ATOM 5997 C C . THR A 1 752 ? -20.152 -9.193 37.455 1.00 86.12 752 THR A C 1
ATOM 5999 O O . THR A 1 752 ? -20.261 -10.402 37.670 1.00 86.12 752 THR A O 1
ATOM 6002 N N . ILE A 1 753 ? -19.439 -8.398 38.263 1.00 90.06 753 ILE A N 1
ATOM 6003 C CA . ILE A 1 753 ? -18.831 -8.861 39.523 1.00 90.06 753 ILE A CA 1
ATOM 6004 C C . ILE A 1 753 ? -19.917 -9.285 40.525 1.00 90.06 753 ILE A C 1
ATOM 6006 O O . ILE A 1 753 ? -19.792 -10.351 41.125 1.00 90.06 753 ILE A O 1
ATOM 6010 N N . GLY A 1 754 ? -20.989 -8.496 40.673 1.00 92.00 754 GLY A N 1
ATOM 6011 C CA . GLY A 1 754 ? -22.122 -8.815 41.547 1.00 92.00 754 GLY A CA 1
ATOM 6012 C C . GLY A 1 754 ? -22.787 -10.147 41.191 1.00 92.00 754 GLY A C 1
ATOM 6013 O O . GLY A 1 754 ? -22.859 -11.031 42.038 1.00 92.00 754 GLY A O 1
ATOM 6014 N N . ILE A 1 755 ? -23.174 -10.328 39.924 1.00 89.25 755 ILE A N 1
ATOM 6015 C CA . ILE A 1 755 ? -23.775 -11.563 39.387 1.00 89.25 755 ILE A CA 1
ATOM 6016 C C . ILE A 1 755 ? -22.844 -12.770 39.590 1.00 89.25 755 ILE A C 1
ATOM 6018 O O . ILE A 1 755 ? -23.286 -13.833 40.021 1.00 89.25 755 ILE A O 1
ATOM 6022 N N . THR A 1 756 ? -21.546 -12.618 39.305 1.00 90.00 756 THR A N 1
ATOM 6023 C CA . THR A 1 756 ? -20.574 -13.721 39.427 1.00 90.00 756 THR A CA 1
ATOM 6024 C C . THR A 1 756 ? -20.411 -14.164 40.882 1.00 90.00 756 THR A C 1
ATOM 6026 O O . THR A 1 756 ? -20.401 -15.360 41.170 1.00 90.00 756 THR A O 1
ATOM 6029 N N . LEU A 1 757 ? -20.318 -13.212 41.816 1.00 92.19 757 LEU A N 1
ATOM 6030 C CA . LEU A 1 757 ? -20.265 -13.513 43.248 1.00 92.19 757 LEU A CA 1
ATOM 6031 C C . LEU A 1 757 ? -21.588 -14.103 43.751 1.00 92.19 757 LEU A C 1
ATOM 6033 O O . LEU A 1 757 ? -21.559 -15.012 44.578 1.00 92.19 757 LEU A O 1
ATOM 6037 N N . ALA A 1 758 ? -22.727 -13.633 43.235 1.00 92.06 758 ALA A N 1
ATOM 6038 C CA . ALA A 1 758 ? -24.046 -14.142 43.593 1.00 92.06 758 ALA A CA 1
ATOM 6039 C C . ALA A 1 758 ? -24.183 -15.625 43.253 1.00 92.06 758 ALA A C 1
ATOM 6041 O O . ALA A 1 758 ? -24.522 -16.400 44.138 1.00 92.06 758 ALA A O 1
ATOM 6042 N N . GLY A 1 759 ? -23.834 -16.037 42.029 1.00 87.44 759 GLY A N 1
ATOM 6043 C CA . GLY A 1 759 ? -23.906 -17.443 41.621 1.00 87.44 759 GLY A CA 1
ATOM 6044 C C . GLY A 1 759 ? -22.995 -18.361 42.439 1.00 87.44 759 GLY A C 1
ATOM 6045 O O . GLY A 1 759 ? -23.405 -19.453 42.824 1.00 87.44 759 GLY A O 1
ATOM 6046 N N . ILE A 1 760 ? -21.788 -17.901 42.793 1.00 90.94 760 ILE A N 1
ATOM 6047 C CA . ILE A 1 760 ? -20.886 -18.651 43.684 1.00 90.94 760 ILE A CA 1
ATOM 6048 C C . ILE A 1 760 ? -21.521 -18.824 45.073 1.00 90.94 760 ILE A C 1
ATOM 6050 O O . ILE A 1 760 ? -21.550 -19.933 45.602 1.00 90.94 760 ILE A O 1
ATOM 6054 N N . VAL A 1 761 ? -22.045 -17.748 45.669 1.00 92.94 761 VAL A N 1
ATOM 6055 C CA . VAL A 1 761 ? -22.637 -17.778 47.019 1.00 92.94 761 VAL A CA 1
ATOM 6056 C C . VAL A 1 761 ? -23.976 -18.528 47.044 1.00 92.94 761 VAL A C 1
ATOM 6058 O O . VAL A 1 761 ? -24.250 -19.241 48.010 1.00 92.94 761 VAL A O 1
ATOM 6061 N N . ALA A 1 762 ? -24.778 -18.432 45.981 1.00 89.44 762 ALA A N 1
ATOM 6062 C CA . ALA A 1 762 ? -26.056 -19.123 45.833 1.00 89.44 762 ALA A CA 1
ATOM 6063 C C . ALA A 1 762 ? -25.887 -20.647 45.872 1.00 89.44 762 ALA A C 1
ATOM 6065 O O . ALA A 1 762 ? -26.632 -21.302 46.590 1.00 89.44 762 ALA A O 1
ATOM 6066 N N . ILE A 1 763 ? -24.866 -21.209 45.209 1.00 88.50 763 ILE A N 1
ATOM 6067 C CA . ILE A 1 763 ? -24.581 -22.657 45.249 1.00 88.50 763 ILE A CA 1
ATOM 6068 C C . ILE A 1 763 ? -24.323 -23.135 46.688 1.00 88.50 763 ILE A C 1
ATOM 6070 O O . ILE A 1 763 ? -24.875 -24.149 47.116 1.00 88.50 763 ILE A O 1
ATOM 6074 N N . TYR A 1 764 ? -23.507 -22.414 47.464 1.00 90.44 764 TYR A N 1
ATOM 6075 C CA . TYR A 1 764 ? -23.247 -22.785 48.861 1.00 90.44 764 TYR A CA 1
ATOM 6076 C C . TYR A 1 764 ? -24.479 -22.599 49.754 1.00 90.44 764 TYR A C 1
ATOM 6078 O O . TYR A 1 764 ? -24.740 -23.447 50.605 1.00 90.44 764 TYR A O 1
ATOM 6086 N N . ALA A 1 765 ? -25.245 -21.524 49.557 1.00 88.12 765 ALA A N 1
ATOM 6087 C CA . ALA A 1 765 ? -26.440 -21.254 50.348 1.00 88.12 765 ALA A CA 1
ATOM 6088 C C . ALA A 1 765 ? -27.579 -22.237 50.055 1.00 88.12 765 ALA A C 1
ATOM 6090 O O . ALA A 1 765 ? -28.149 -22.768 50.999 1.00 88.12 765 ALA A O 1
ATOM 6091 N N . HIS A 1 766 ? -27.863 -22.530 48.784 1.00 86.38 766 HIS A N 1
ATOM 6092 C CA . HIS A 1 766 ? -28.848 -23.528 48.366 1.00 86.38 766 HIS A CA 1
ATOM 6093 C C . HIS A 1 766 ? -28.525 -24.887 49.003 1.00 86.38 766 HIS A C 1
ATOM 6095 O O . HIS A 1 766 ? -29.359 -25.455 49.698 1.00 86.38 766 HIS A O 1
ATOM 6101 N N . ASN A 1 767 ? -27.279 -25.362 48.876 1.00 87.56 767 ASN A N 1
ATOM 6102 C CA . ASN A 1 767 ? -26.848 -26.623 49.492 1.00 87.56 767 ASN A CA 1
ATOM 6103 C C . ASN A 1 767 ? -26.963 -26.613 51.029 1.00 87.56 767 ASN A C 1
ATOM 6105 O O . ASN A 1 767 ? -27.349 -27.619 51.620 1.00 87.56 767 ASN A O 1
ATOM 6109 N N . ALA A 1 768 ? -26.652 -25.490 51.686 1.00 89.00 768 ALA A N 1
ATOM 6110 C CA . ALA A 1 768 ? -26.803 -25.358 53.134 1.00 89.00 768 ALA A CA 1
ATOM 6111 C C . ALA A 1 768 ? -28.280 -25.368 53.566 1.00 89.00 768 ALA A C 1
ATOM 6113 O O . ALA A 1 768 ? -28.627 -26.053 54.525 1.00 89.00 768 ALA A O 1
ATOM 6114 N N . ILE A 1 769 ? -29.154 -24.669 52.840 1.00 88.38 769 ILE A N 1
ATOM 6115 C CA . ILE A 1 769 ? -30.599 -24.623 53.096 1.00 88.38 769 ILE A CA 1
ATOM 6116 C C . ILE A 1 769 ? -31.225 -26.007 52.876 1.00 88.38 769 ILE A C 1
ATOM 6118 O O . ILE A 1 769 ? -31.932 -26.492 53.752 1.00 88.38 769 ILE A O 1
ATOM 6122 N N . CYS A 1 770 ? -30.885 -26.698 51.785 1.00 86.12 770 CYS A N 1
ATOM 6123 C CA . CYS A 1 770 ? -31.336 -28.067 51.505 1.00 86.12 770 CYS A CA 1
ATOM 6124 C C . CYS A 1 770 ? -30.799 -29.123 52.495 1.00 86.12 770 CYS A C 1
ATOM 6126 O O . CYS A 1 770 ? -31.276 -30.255 52.491 1.00 86.12 770 CYS A O 1
ATOM 6128 N N . SER A 1 771 ? -29.822 -28.777 53.345 1.00 88.06 771 SER A N 1
ATOM 6129 C CA . SER A 1 771 ? -29.352 -29.637 54.444 1.00 88.06 771 SER A CA 1
ATOM 6130 C C . SER A 1 771 ? -30.136 -29.460 55.755 1.00 88.06 771 SER A C 1
ATOM 6132 O O . SER A 1 771 ? -29.950 -30.239 56.693 1.00 88.06 771 SER A O 1
ATOM 6134 N N . LEU A 1 772 ? -31.016 -28.455 55.836 1.00 87.25 772 LEU A N 1
ATOM 6135 C CA . LEU A 1 772 ? -31.932 -28.258 56.960 1.00 87.25 772 LEU A CA 1
ATOM 6136 C C . LEU A 1 772 ? -33.145 -29.204 56.843 1.00 87.25 772 LEU A C 1
ATOM 6138 O O . LEU A 1 772 ? -33.533 -29.577 55.735 1.00 87.25 772 LEU A O 1
ATOM 6142 N N . PRO A 1 773 ? -33.783 -29.597 57.964 1.00 81.44 773 PRO A N 1
ATOM 6143 C CA . PRO A 1 773 ? -35.046 -30.330 57.909 1.00 81.44 773 PRO A CA 1
ATOM 6144 C C . PRO A 1 773 ? -36.120 -29.471 57.227 1.00 81.44 773 PRO A C 1
ATOM 6146 O O . PRO A 1 773 ? -36.317 -28.319 57.612 1.00 81.44 773 PRO A O 1
ATOM 6149 N N . MET A 1 774 ? -36.818 -30.031 56.233 1.00 75.56 774 MET A N 1
ATOM 6150 C CA . MET A 1 774 ? -37.826 -29.284 55.472 1.00 75.56 774 MET A CA 1
ATOM 6151 C C . MET A 1 774 ? -38.961 -28.774 56.386 1.00 75.56 774 MET A C 1
ATOM 6153 O O . MET A 1 774 ? -39.578 -29.588 57.084 1.00 75.56 774 MET A O 1
ATOM 6157 N N . PRO A 1 775 ? -39.261 -27.460 56.386 1.00 75.38 775 PRO A N 1
ATOM 6158 C CA . PRO A 1 775 ? -40.406 -26.908 57.104 1.00 75.38 775 PRO A CA 1
ATOM 6159 C C . PRO A 1 775 ? -41.739 -27.361 56.482 1.00 75.38 775 PRO A C 1
ATOM 6161 O O . PRO A 1 775 ? -41.813 -27.709 55.304 1.00 75.38 775 PRO A O 1
ATOM 6164 N N . GLN A 1 776 ? -42.806 -27.347 57.284 1.00 72.12 776 GLN A N 1
ATOM 6165 C CA . GLN A 1 776 ? -44.176 -27.658 56.851 1.00 72.12 776 GLN A CA 1
ATOM 6166 C C . GLN A 1 776 ? -44.991 -26.365 56.680 1.00 72.12 776 GLN A C 1
ATOM 6168 O O . GLN A 1 776 ? -44.787 -25.418 57.440 1.00 72.12 776 GLN A O 1
ATOM 6173 N N . ARG A 1 777 ? -45.903 -26.346 55.698 1.00 72.44 777 ARG A N 1
ATOM 6174 C CA . ARG A 1 777 ? -46.920 -25.298 55.476 1.00 72.44 777 ARG A CA 1
ATOM 6175 C C . ARG A 1 777 ? -48.299 -25.745 55.958 1.00 72.44 777 ARG A C 1
ATOM 6177 O O . ARG A 1 777 ? -48.544 -26.971 55.929 1.00 72.44 777 ARG A O 1
#

Sequence (777 aa):
MGCAVSTTGDKEATERSKKIDRDLRADGERAASEVKLLLLGAGESGKSTIVKQMKIIHETGYSKEECEQYRPVVYSNTIQSLMAIIRAMGQLRIDFADPSRADIARQFFTYASAAEEGELTTDLVMLMKKLWQDPGVQLCFARSREYQLNDSAAYYLNALDRISQPNYIPSQQDVLRTRVKTTGIVETHFSFKGLHFKMFDVGGQRSERKKWIHCFEGVTAIIFCVALSGYDLVLAEDEEMNRMVESMKLFDSICNSKWFVSTSIILFLNKKDLFEEKIARSPLTICFPEYTGPNTYEDASAYIRMKFENLNKRKDQKEIYTHFTCATDTNNIQFVFDAVTDVIIKNNLKDCGLMIVGGAGIACRGCQVELATVKRNRCEKSRVDVAFTICLRLWKRAAILSVLSGSNPLPWAADCDLCLQESPCIKWVQCRTWASPLSRIRSLLTVTGTESAVCLSGASPLSNAKRPSNVQTAILQTLEPGILFKKSKKNYDDMSEYQSSAVILPSAQKEISTRKKPWRALVAYWLLGLCNNYGYVVMLTAAGDIIGESEQLGLKTTLLVMLLVPGLMAVTFFIILPTPEVRDDDDLNVQNHVNTEEIKNPKKALVKKFRQVPSLFKYMIPFGLVYFLEYYINQGTFELINFDNTFLKPSDQYRWLQVVYQVGVFLSRSSVNFFHIKHIWLMSVLQAVNVVIFTTEVIYYYVPYFWIMVVLTLWEGLLGGAAYVNTFYRISTEVREEKKQFSMAITSFADTIGITLAGIVAIYAHNAICSLPMPQR

Foldseek 3Di:
DDDDDPDPVNVVVVVVVVVVVVVVVVVVVLVVLEAEEEEAFAAPLQSVLLVLLCCVPFHVHADLVRLQVCLLLLQLLQLVQLVQLVVLCVVVVQAWPDNVLVVLVVVLVVCSVVDDRRDDDPSNLVSLLVQCPTPSSVVSVVVCQLGDHQPCHCVSSVCSVQSVDPPRGGDSLSVSRGDDQDAAKDWDWGADPNGIYIYIDWGNYPVGVVRCVVSLPPHQAYEYGDELLQLSHADPVGRVHGRLVVRLVRLLCVLPDPSCQQHAAEYEHEPLVSLQVCLVPPPSCSNPVPDPDHSHSVSSVVVSVVSSQVSRPCCVRYPYHYDYYYSSDSVRSVVVVVVVVVVSVVSVCVVVVVDDDPPPPPDPPDDDDDDDDDDDDDDDDDDPVVVVVVVVVVVVVVVVCVVVDPDDDDDDDDPDDDDDDDDDDDDDDDYDDDDDDDDDDDDDDDDDDDDDDDDDDDDDDDDDDDDDDDDDDDDDDDDDDDDDDDDDDDDDDDDDDDDDDDDDDPPDDPPPPPPDDPVLQLVLLLLLLCLVLVVVLLVLVVVVVVVDPDPDQDPVNSVVVNVVSVVSNVCSVPPRHDDDDDDDVVLVVLQVVLVVVCVVPVVVNVVVLVVCVVVLCQQLVLLLLLLLLLLLLLQQQLLLDDDPPDPADSSRLSSLLSVLLSVLLSVLLSCVVPDADPRLNVLSVVSVVLSVVRLVCSQAVPDNDSVVSSVSSSVSSNSNNNSVNNSLVCLVPVPDSSCSVVSNVVSVVSSVNSNVNSNVVSVVNNVVSVPDDGHDD

Radius of gyration: 40.47 Å; chains: 1; bounding box: 99×117×101 Å

InterPro domains:
  IPR001019 Guanine nucleotide binding protein, alpha subunit [PF00503] (15-344)
  IPR001019 Guanine nucleotide binding protein, alpha subunit [PR00318] (36-51)
  IPR001019 Guanine nucleotide binding protein, alpha subunit [PR00318] (168-190)
  IPR001019 Guanine nucleotide binding protein, alpha subunit [PR00318] (197-214)
  IPR001019 Guanine nucleotide binding protein, alpha subunit [PR00318] (219-247)
  IPR001019 Guanine nucleotide binding protein, alpha subunit [PR00318] (265-274)
  IPR001019 Guanine nucleotide binding protein, alpha subunit [PS51882] (33-355)
  IPR001019 Guanine nucleotide binding protein, alpha subunit [PTHR10218] (12-352)
  IPR001019 Guanine nucleotide binding protein, alpha subunit [SM00275] (14-354)
  IPR001019 Guanine nucleotide binding protein, alpha subunit [cd00066] (35-349)
  IPR001408 G-protein alpha subunit, group I [PR00441] (80-89)
  IPR001408 G-protein alpha subunit, group I [PR00441] (186-196)
  IPR001408 G-protein alpha subunit, group I [PR00441] (279-291)
  IPR001408 G-protein alpha subunit, group I [PR00441] (297-308)
  IPR001408 G-protein alpha subunit, group I [PR00441] (344-355)
  IPR003492 Batten's disease protein Cln3 [PF02487] (523-551)
  IPR003492 Batten's disease protein Cln3 [PF02487] (552-771)
  IPR011025 G protein alpha subunit, helical insertion [G3DSA:1.10.400.10] (63-181)
  IPR011025 G protein alpha subunit, helical insertion [SSF47895] (62-182)
  IPR027417 P-loop containing nucleoside triphosphate hydrolase [G3DSA:3.40.50.300] (36-344)

pLDDT: mean 72.75, std 26.76, range [18.75, 97.62]

Organism: Tenebrio molitor (NCBI:txid7067)

Secondary structure (DSSP, 8-state):
-------HHHHHHHHHHHHHHHHHHHHHHHHHHEEEEEEE-STTSSHHHHHHHHHHHHSS---HHHHHHTHHHHHHHHHHHHHHHHHHHHHHT---SSTTHHHHHHHHHHHHHHS-TT---HHHHHHHHHHHT-HHHHHHHHTTTSS---TTHHHHHTTHHHHT-TT----HHHHHH------SEEEEEEEETTEEEEEEEE--STTGGGGGGGG-TT-SEEEEEEEGGGTT-EETTEEEEEHHHHHHHHHHHHHT-STTSSSEEEEEEE-HHHHHHHHTTS-GGGT-TT--S-S-HHHHHHHHHHHHHTT-TTTTT--EEEEE--TT-HHHHHHHHHHHHHHHHHHHHHHTT-S-------------------------S--SHHHHHHHHHHHHHHHHHHHH---PPPP--------------------------------------------------------------------------------------------------------S-HHHHHHHHHHHHHHHHHHHHHHHHHHHHTTS--TTS-HHHHHHHHTHHHHHHHHIIIIISPPPPPPPHHHHHHHHHHHHHHHH-HHHHHHHHHTTGGGGHHHHHHHHHHHHHHHHHHHHTGGG---SSSSS-HHHHHHHHHHHHHHHHHHHHGGGGT---S-THHHHHHHHHHHHHHHHHHHH-----HHHHHHHHHHHHHHHHHHHHHHHHHHHHHS-HHHHHHHHHHHHHHHHHHHHHHHHHHHHHHHHHTTSPPPP-